Protein AF-0000000081066092 (afdb_homodimer)

Nearest PDB structures (foldseek):
  2eix-assembly1_B  TM=9.221E-01  e=3.847E-22  Physarum polycephalum
  7rom-assembly1_A  TM=9.250E-01  e=3.540E-21  Saccharomyces cerevisiae
  7tsw-assembly5_E  TM=9.246E-01  e=7.272E-20  Homo sapiens
  3mpi-assembly2_C  TM=8.797E-01  e=3.221E-21  Desulfococcus multivorans
  5xb8-assembly1_C  TM=8.728E-01  e=2.893E-18  Paenibacillus sp. A11-2

Organism: NCBI:txid1843537

Solvent-accessible surface area (backbone atoms only — not comparable to full-atom values): 77714 Å² total; per-residue (Å²): 129,41,73,45,86,94,43,68,45,68,40,73,52,56,89,79,46,76,66,86,76,53,54,74,66,51,48,51,52,44,49,52,48,48,51,45,13,63,74,52,28,27,70,45,36,58,56,23,45,76,63,53,31,67,55,61,69,47,54,49,54,39,31,75,72,44,53,66,11,33,63,37,47,56,94,45,63,22,66,40,41,31,45,50,53,51,37,52,43,32,18,45,34,12,32,52,26,27,50,32,60,30,52,49,50,38,34,23,51,19,26,50,38,47,46,52,56,41,26,85,87,30,69,66,48,48,54,48,52,37,40,25,40,76,68,52,50,43,34,17,47,37,38,24,11,71,72,48,53,61,40,52,69,45,43,66,47,43,47,38,34,68,72,50,98,55,31,27,37,39,39,36,48,32,31,69,18,56,32,33,74,69,30,51,30,34,38,35,50,32,47,14,51,81,60,80,89,45,66,72,36,15,15,33,34,56,48,42,43,91,52,44,38,18,34,39,81,81,49,74,58,88,34,46,37,26,30,33,36,13,36,34,38,37,64,50,75,39,52,57,78,31,42,53,56,51,83,49,37,22,53,58,44,40,41,41,19,36,46,47,45,38,32,53,33,51,27,22,30,27,47,8,35,30,51,32,35,50,19,48,33,41,44,46,27,66,66,40,59,42,75,91,71,64,43,38,49,48,73,38,67,69,40,18,38,47,49,11,45,38,52,35,52,49,49,33,42,49,29,27,52,49,45,50,22,46,50,46,17,64,60,34,68,51,51,44,60,72,65,34,74,45,81,82,65,52,61,48,41,79,47,46,69,59,35,42,35,46,28,40,49,18,17,53,43,18,47,51,34,32,51,45,35,36,60,64,47,38,73,56,23,71,35,77,84,64,44,40,38,57,45,39,34,36,28,53,46,44,43,64,42,70,68,23,36,71,54,39,29,38,54,46,10,45,28,63,66,64,34,69,84,65,65,57,93,72,69,80,67,82,58,62,65,61,51,52,49,56,55,68,72,47,52,72,68,53,48,52,53,50,50,53,52,51,52,52,52,50,51,54,53,48,32,57,72,68,57,65,45,78,69,51,74,43,91,27,58,84,37,29,84,79,25,32,57,20,68,55,78,54,65,63,44,69,64,70,44,68,47,98,87,66,48,69,22,41,43,61,41,42,66,92,41,75,44,76,26,32,32,65,43,73,48,74,76,51,99,56,30,32,36,40,31,28,34,42,91,40,66,52,18,20,51,14,37,36,47,45,27,26,33,36,36,42,46,75,54,96,90,35,83,43,74,47,76,43,46,35,47,46,37,43,87,42,42,15,40,45,31,38,69,46,66,53,42,91,52,23,68,65,30,51,51,56,72,64,59,48,70,65,37,73,43,33,34,32,16,33,35,38,53,41,42,53,55,82,56,46,32,55,30,37,35,33,40,21,31,53,82,35,38,33,45,52,50,13,42,50,56,46,50,73,70,33,85,83,38,72,41,29,37,37,38,40,41,37,26,62,34,70,86,53,49,73,62,49,70,60,50,51,50,44,42,73,74,33,90,51,38,43,72,44,49,23,15,62,52,55,69,92,87,54,82,60,48,70,40,77,83,43,49,66,58,47,60,75,73,52,79,68,77,71,95,56,53,52,39,38,36,36,21,45,54,61,58,58,48,47,49,42,48,50,32,40,49,73,66,62,47,61,57,49,35,41,44,50,58,54,69,46,32,48,52,48,48,23,70,70,70,33,86,79,51,60,69,19,59,39,52,51,114,130,43,73,45,86,96,43,68,46,67,41,74,52,56,88,79,47,76,64,87,77,52,53,72,67,53,49,50,52,44,52,52,48,47,52,45,13,62,74,51,29,28,68,46,37,58,55,22,44,77,64,51,30,68,57,61,67,47,54,49,55,39,31,74,71,44,54,67,12,33,62,37,47,55,93,43,63,24,65,39,41,33,45,51,53,51,38,52,44,34,20,45,33,11,33,52,26,27,51,30,60,28,50,49,49,38,34,22,51,19,26,50,38,46,48,54,57,41,27,86,88,31,69,65,49,47,55,48,53,37,41,25,41,76,68,53,49,43,34,15,48,38,39,24,10,72,73,48,55,60,39,53,68,46,41,68,46,43,48,38,33,68,74,52,97,54,31,28,36,39,40,37,48,32,30,68,18,56,32,33,74,69,29,52,30,33,38,35,49,33,48,14,50,80,59,80,89,45,65,73,35,15,18,32,33,56,45,42,43,92,53,45,39,18,37,38,83,81,49,75,60,88,34,46,37,26,28,32,36,14,38,33,37,38,64,50,76,40,51,57,79,32,42,54,58,52,84,46,38,21,53,59,43,38,42,43,20,34,47,46,44,38,32,52,34,51,26,20,29,28,46,8,34,31,50,32,35,49,20,49,32,42,45,47,26,65,67,41,61,44,76,92,70,65,43,38,49,48,73,39,67,70,39,20,39,47,50,10,44,38,52,34,53,48,49,32,40,49,30,28,52,50,45,52,21,47,50,45,18,64,61,33,67,52,50,43,58,71,66,34,72,45,82,82,65,52,61,49,42,79,46,44,71,58,34,42,34,46,29,40,49,19,18,53,43,18,47,50,33,34,51,44,34,34,60,65,47,39,73,56,22,70,35,77,84,65,45,40,39,57,46,40,34,36,29,53,46,45,42,63,42,69,67,23,38,71,53,40,29,38,52,44,10,45,27,64,67,65,34,70,84,65,64,57,93,73,68,80,68,84,59,62,66,62,52,52,50,58,53,68,71,48,51,72,69,54,46,52,54,50,49,52,52,52,52,51,52,51,50,54,52,48,35,63,72,67,57,65,45,79,72,53,71,52,89,34,60,86,39,33,80,79,24,32,58,28,70,54,79,55,67,62,42,69,64,70,45,69,48,96,88,67,49,69,22,42,43,62,39,42,66,92,39,76,43,76,24,32,31,65,45,72,46,75,76,51,97,54,31,30,36,40,32,28,36,42,90,42,64,52,18,19,50,14,37,36,46,45,27,26,34,36,37,42,46,74,55,98,88,36,82,43,75,47,76,43,47,34,48,47,36,42,88,40,42,17,41,46,29,39,71,44,65,54,42,89,51,23,68,66,30,52,51,56,71,67,57,47,71,66,37,74,44,33,33,31,14,32,35,40,53,41,41,51,56,82,58,45,32,55,30,39,36,34,40,23,32,52,81,35,36,32,43,51,51,13,42,49,56,47,49,75,73,32,84,84,39,72,41,28,38,38,38,40,40,37,26,63,35,70,86,53,48,74,63,49,70,60,51,51,49,42,41,72,72,32,90,51,37,45,72,44,48,23,15,60,53,55,68,91,87,53,83,62,49,70,40,77,82,44,50,66,60,46,61,74,73,52,81,66,77,71,95,56,51,53,39,38,36,36,20,46,56,62,56,59,47,45,48,43,48,48,32,38,49,73,66,62,47,60,56,50,36,41,41,51,57,51,66,46,34,47,53,48,47,24,70,70,69,33,87,76,53,59,72,20,58,37,52,50,115

pLDDT: mean 90.21, std 8.99, range [38.16, 98.73]

InterPro domains:
  IPR001433 Oxidoreductase FAD/NAD(P)-binding [PF00175] (625-726)
  IPR001834 NADH:cytochrome b5 reductase-like [PTHR19370] (471-746)
  IPR006089 Acyl-CoA dehydrogenase, conserved site [PS00073] (375-394)
  IPR008333 Flavoprotein pyridine nucleotide cytochrome reductase-like, FAD-binding domain [PF00970] (518-614)
  IPR009075 Acyl-CoA dehydrogenase/oxidase, C-terminal [PF00441] (266-413)
  IPR009100 Acyl-CoA dehydrogenase/oxidase, N-terminal and middle domain superfamily [SSF56645] (19-238)
  IPR013786 Acyl-CoA dehydrogenase/oxidase, N-terminal [PF02771] (23-133)
  IPR017927 FAD-binding domain, ferredoxin reductase-type [PS51384] (512-615)
  IPR017938 Riboflavin synthase-like beta-barrel [SSF63380] (507-616)
  IPR036250 Acyl-CoA dehydrogenase-like, C-terminal [SSF47203] (250-417)
  IPR037069 Acyl-CoA dehydrogenase/oxidase, N-terminal domain superfamily [G3DSA:1.10.540.10] (22-138)
  IPR039261 Ferredoxin-NADP reductase (FNR), nucleotide-binding domain [G3DSA:3.40.50.80] (605-747)
  IPR039261 Ferredoxin-NADP reductase (FNR), nucleotide-binding domain [SSF52343] (603-745)
  IPR046373 Acyl-CoA oxidase/dehydrogenase, middle domain superfamily [G3DSA:2.40.110.10] (139-247)

Sequence (1542 aa):
MKKWGAGQFWGLGTEYDPEFLLTSEQKALRDRLVEVCRTKIRPLAIENDRNYQFPHESIKALAELGLLGLIIPKKFGGLGENHVCCSAIVEALARYGCAATAMIFCMHMSATSVLLYRYHSNPHIQALLKRITAEGLLGGVSASDPATGSHDWFPLSSKVRYQDDNTMRLLKYGSWCTGAGFADFYCIMTISPQFTNNFSALSFFLVYKDEIRASTDDWSALGMHANQSGPMVVEGVFNTDRLVGSPQDGRKIMEECVDAYFLLLTSCVWSGIALGCIDLSRRHVTQAVHADVGMRVCDYPVIQDYVGESVIDTNTTRCMNYLLAQTLDVTTDNNNWDIHSDVTLTPRTLNIHWLWQLKFSAAKNVSNVTDRMLQACGGAGYKTELGLERLYRDGKAGWVMAPSNEILRNLVGVSALNGFTSIDLWEEMSNERLLQREVKKMTLEEKEKLGKKLLEEAQQEREVSEGTTSKQQHPYQDTDFLNPFNTAPPAALSQEIKTTDGVIHKAAFKPDQWTSLSLLSRHNLTDKMATFTFALPNPTDHTGCYPGQYVTVKVMINGKEQIRYFSPVSTPDDHGKIELVLRYETQGLISNYFRELQPGGQVEFQGPCGGLEYTEGSLDEVTVVAGGGGVTPGVQLLRHLTRNPQDTTKMTLIYYAETPGDLLYRDELDGYAKTDDRVRVVYTVGEGGEGWEGDEGFINTQLLDKYITKPNAIKHKVVICGGPTMSISTLYSLHQLGFPPQTVFIYGQFGVEQVKAVYGRQAALASHTCHMKKWGAGQFWGLGTEYDPEFLLTSEQKALRDRLVEVCRTKIRPLAIENDRNYQFPHESIKALAELGLLGLIIPKKFGGLGENHVCCSAIVEALARYGCAATAMIFCMHMSATSVLLYRYHSNPHIQALLKRITAEGLLGGVSASDPATGSHDWFPLSSKVRYQDDNTMRLLKYGSWCTGAGFADFYCIMTISPQFTNNFSALSFFLVYKDEIRASTDDWSALGMHANQSGPMVVEGVFNTDRLVGSPQDGRKIMEECVDAYFLLLTSCVWSGIALGCIDLSRRHVTQAVHADVGMRVCDYPVIQDYVGESVIDTNTTRCMNYLLAQTLDVTTDNNNWDIHSDVTLTPRTLNIHWLWQLKFSAAKNVSNVTDRMLQACGGAGYKTELGLERLYRDGKAGWVMAPSNEILRNLVGVSALNGFTSIDLWEEMSNERLLQREVKKMTLEEKEKLGKKLLEEAQQEREVSEGTTSKQQHPYQDTDFLNPFNTAPPAALSQEIKTTDGVIHKAAFKPDQWTSLSLLSRHNLTDKMATFTFALPNPTDHTGCYPGQYVTVKVMINGKEQIRYFSPVSTPDDHGKIELVLRYETQGLISNYFRELQPGGQVEFQGPCGGLEYTEGSLDEVTVVAGGGGVTPGVQLLRHLTRNPQDTTKMTLIYYAETPGDLLYRDELDGYAKTDDRVRVVYTVGEGGEGWEGDEGFINTQLLDKYITKPNAIKHKVVICGGPTMSISTLYSLHQLGFPPQTVFIYGQFGVEQVKAVYGRQAALASHTCH

Secondary structure (DSSP, 8-state):
--EETTEE-SSS-GGGS-GGGS-HHHHHHHHHHHHHIIIIIHHHHHHHHHTT---HHHHHHHHHTTGGGTTS-GGGTS----HHHHHHHHHHIIIII-HHHHHHHHHHHHHHHHHHHT-TT-HHHHHHHHHHHHHT--EEEE---TTTTT-TT---SEEEEESSSSEEEEEEEEEEETTTTTSSEEEEEEE-TT--S-TT-EEEEEEEGGGEEE--TT---SS-GGG--EEEEEEEEEEGGGEESSTT-HHHHIIIIIIHHHHHHHHHHHHHHHHHHHHHHHHHHHH-EETTTTEEGGGSHHHHHHHHHHHHHHHHHHHHHHHHHHHHHHHTTTT-GGGGGSTT--GGGGGHHHHHHHHHHHHHHHHHHHHHHHHHHTHHHHSTTSSHHHHHHHHTHHHHSSSPHHHHHHHHHHHHHH-GGG--TT--S--HHHHHHHHHTS-HHHHHHHHHHHHHHHHHHHHHHTT-S-----TTTT-TTT-TT-SSPPP---SPEE-TTSPEE-B---TT--EEEEEEEEEESSSSEEEEEEE-SSTT-B-SPPTTB-EEEEEEETTEEEEEEE--SS-TTSTTEEEEEEE--TB-HHHHHHHH--TT-EEEEE---SB-B--TTS-SEEEEEEEGGGGHHHHHHHHHHHH-TT---EEEEEEEESSGGG-TTHHHHHHHHHH-TTEEEEEEES---TT--SEES---HHHHHHHS---SSS-EEEEEES-HHHHHHHHHHHHHTT--GGGEEE-STTHHHHHHHHH-TTPPPPPSB--/--EETTEE-SSS-GGGS-GGGS-HHHHHHHHHHHHHIIIIIHHHHHHHHHHT---HHHHHHHHHTTGGGTTS-GGGTS----HHHHHHHHHHIIIII-HHHHHHHHHHHHHHHHHHHT-TT-HHHHHHHHHHHHHT--EEEE---TTTTT-TT---SEEEEESSSSEEEEEEEEEEETTTTTSSEEEEEEE-TT--S-TT-EEEEEEEGGGEEE--TT---SS-GGG--EEEEEEEEEEGGGEESSTT-HHHHIIIIIIHHHHHHHHHHHHHHHHHHHHHHHHHHHH-EETTTTEEGGGSHHHHHHHHHHHHHHHHHHHHHHHHHHHHHHHTTTT-GGGGGSTT--TGGGGHHHHHHHHHHHHHHHHHHHHHHHHHHTHHHHSTTSSHHHHHHHHTHHHHSSSPHHHHHHHHHHHHHH-GGG--TT--S--HHHHHHHHHTS-HHHHHHHHHHHHHHHHHHHHHHTT-S-----TTTT-TTT-TT-SSPPP---SPEE-TTSPEE-B---TT--EEEEEEEEEESSSSEEEEEEE-SSTT-B-SPPTTB-EEEEEEETTEEEEEEE--SS-TTSTTEEEEEEE--TB-HHHHHHHH--TT-EEEEE---SB-B--TTS-SEEEEEEEGGGGHHHHHHHHHHHH-TT---EEEEEEEESSGGG-TTHHHHHHHHHH-TTEEEEEEES---TT--SEES---HHHHHHHS---SSS-EEEEEES-HHHHHHHHHHHHHTT--GGGEEE-STTHHHHHHHHH-TT-PPPPSB--

Foldseek 3Di:
DPDDVPHHQLFDDCVLPPPVLDDPVLVVLLSVLLNCQNPPQAVVQLVCFVVLAACPRNLVSCLVSQNLLDCPDVVLPHVNAALLSLLSNLLSCLQRGNLLVSLQSLQSQLQLQLLLLFVPPFVVSSVVSNCCSVVVFGEGEFQAAPAPAQQSLAQLQWAKADPDPWKMWIKGKTFFTFCQLNGFKYWYKDAFRPDPPFSLFIWIFIDGSVQKFWFLPPPDALASSNRSTGMMIGGDMDTPSRTRDDGSCRVLSCLLGNLLSNLLSNLSSLLSLLSNLLSLLSSQQQPDADPVVRDGLCPDVLLVVLSVVLSVLSSVLVVLSSVLSVVLCVQCVRSDSVVSVVVPDRSSSVCSLSSLVSLLSSLVSSQSSLVSSCVSNDPVCVDPPSVSSRSNSHSNCSQRHHPHSVVSVVQNVCCVVPNNVSDDSRPPDDDPVVVVVVLVPDDPVRNVVVVVVVVVVVVVVVCVVVCPPVPPCQPCVVVLQFAVLCNDFADWQQDWDADPVRDTAGAQADQVDKDKWFWADKADQDPFKIKTKTWGPFQRYFNRAAQFFWKKKWDADPNDIDIDIFRWLAERRRGTMTMTMDGAHPRGPVSVVVVPGDGGDIIIMHDRTFGARDDAQLFQEEEEEEEQPQCSSVNNVLVVQLVDPSRNYAYEYEYEYAEPSRDTCVVVLVVSCVPPVSYHYAYEHCDHPPPRDGHYDADALVNCVVGDDQPDPTLYAYEYTYDLNNLLRVLLSNVVSPHAQQRYHYPDSSNNSSNCVRVNVPGDHHDSYSD/DPDDVPHHQLFDDCVLPPPVLDDPVLVVLLSVLLNCQNPPQAVVQLVCFVVLAACPRNLVSCLVSQNLLDCPDVVLPHVNAALLSLLSNLLSCLQRGNLLVSLQSLQSQLQLQLLLLFVPPFVVSSVVSNCCSVVVFGEGEFQADPAPAQQSLAQLQWAKADPDPWKMWIKGKTFFTFCQLNGFKYWYKGAFRPDPPFSLFIWIFIDGSVQKFWFLPPPDALASSNRSTGMMIGGDMDTPSRTRDDGSCRNLSCLQGNLLSNLLSNLSSLLSLLSNLLSLLSSQQQPDADPVVRDGLCPDVLLVVLSVVLSVLSSVLVVLSSVLSVVLCVQCVRSDSVVSVVVPDRSSSVCSLSSLVSLLSSLVSSQSSLVSSCVSNDPVCVDPPSVSSRSNSHSNCSQRHHPHSVVSVVQNVCCVVPNNVSDDSRPPDDDPVVVVVVQVPDDPVRNVVVVVVVVVVVVVVVCVVVCPPVPPCQVQNPVLQQPVLSNDFADWQQDWDADPVRDTAGAQADQVDKDKWFWADKADQDPFKIKTKTWGPDQRYFNRAAQFFWKKKWDADPNDIDIDIFRWLAERRRGTMTMTMDGAGPRGPVSVVVVPGDGGDIIIMHDRTFGARDDAQLFQEEEEEEEQVQCSSVNNVLVVQLVDPSRNYAYEYEYEYAEPSRDGCVVVLVVSCVPPVSYHYAYEHCDHPPPRDGHYDADALVNCVVGDDQPDPTLYAYEYTYDLNNLLRVLLSNVVSPHAQQRYHYPDSSNNSSNCVRVNVPGDHHDSYSD

Radius of gyration: 43.5 Å; Cα contacts (8 Å, |Δi|>4): 3236; chains: 2; bounding box: 70×150×101 Å

Structure (mmCIF, N/CA/C/O backbone):
data_AF-0000000081066092-model_v1
#
loop_
_entity.id
_entity.type
_entity.pdbx_description
1 polymer 'FAD-binding FR-type domain-containing protein'
#
loop_
_atom_site.group_PDB
_atom_site.id
_atom_site.type_symbol
_atom_site.label_atom_id
_atom_site.label_alt_id
_atom_site.label_comp_id
_atom_site.label_asym_id
_atom_site.label_entity_id
_atom_site.label_seq_id
_atom_site.pdbx_PDB_ins_code
_atom_site.Cartn_x
_atom_site.Cartn_y
_atom_site.Cartn_z
_atom_site.occupancy
_atom_site.B_iso_or_equiv
_atom_site.auth_seq_id
_atom_site.auth_comp_id
_atom_site.auth_asym_id
_atom_site.auth_atom_id
_atom_site.pdbx_PDB_model_num
ATOM 1 N N . MET A 1 1 ? 1.429 -7.475 27.515 1 69.31 1 MET A N 1
ATOM 2 C CA . MET A 1 1 ? 2.679 -7.731 26.805 1 69.31 1 MET A CA 1
ATOM 3 C C . MET A 1 1 ? 2.707 -9.15 26.248 1 69.31 1 MET A C 1
ATOM 5 O O . MET A 1 1 ? 2.244 -10.087 26.9 1 69.31 1 MET A O 1
ATOM 9 N N . LYS A 1 2 ? 3.185 -9.175 25.034 1 82.55 2 LYS A N 1
ATOM 10 C CA . LYS A 1 2 ? 3.272 -10.468 24.363 1 82.55 2 LYS A CA 1
ATOM 11 C C . LYS A 1 2 ? 4.408 -11.31 24.937 1 82.55 2 LYS A C 1
ATOM 13 O O . LYS A 1 2 ? 5.541 -10.838 25.051 1 82.55 2 LYS A O 1
ATOM 18 N N . LYS A 1 3 ? 4.099 -12.538 25.396 1 79.65 3 LYS A N 1
ATOM 19 C CA . LYS A 1 3 ? 5.074 -13.399 26.06 1 79.65 3 LYS A CA 1
ATOM 20 C C . LYS A 1 3 ? 5.862 -14.222 25.045 1 79.65 3 LYS A C 1
ATOM 22 O O . LYS A 1 3 ? 5.319 -14.636 24.018 1 79.65 3 LYS A O 1
ATOM 27 N N . TRP A 1 4 ? 7.119 -14.468 25.333 1 88.7 4 TRP A N 1
ATOM 28 C CA . TRP A 1 4 ? 8.033 -15.327 24.588 1 88.7 4 TRP A CA 1
ATOM 29 C C . TRP A 1 4 ? 8.924 -16.124 25.534 1 88.7 4 TRP A C 1
ATOM 31 O O . TRP A 1 4 ? 9.973 -15.64 25.964 1 88.7 4 TRP A O 1
ATOM 41 N N . GLY A 1 5 ? 8.494 -17.367 25.878 1 82.27 5 GLY A N 1
ATOM 42 C CA . GLY A 1 5 ? 9.129 -18.097 26.964 1 82.27 5 GLY A CA 1
ATOM 43 C C . GLY A 1 5 ? 9.007 -17.397 28.304 1 82.27 5 GLY A C 1
ATOM 44 O O . GLY A 1 5 ? 7.908 -17.018 28.714 1 82.27 5 GLY A O 1
ATOM 45 N N . ALA A 1 6 ? 10.12 -17.218 28.932 1 77.67 6 ALA A N 1
ATOM 46 C CA . ALA A 1 6 ? 10.126 -16.602 30.256 1 77.67 6 ALA A CA 1
ATOM 47 C C . ALA A 1 6 ? 10.199 -15.081 30.153 1 77.67 6 ALA A C 1
ATOM 49 O O . ALA A 1 6 ? 10.01 -14.375 31.147 1 77.67 6 ALA A O 1
ATOM 50 N N . GLY A 1 7 ? 10.327 -14.601 28.927 1 81.55 7 GLY A N 1
ATOM 51 C CA . GLY A 1 7 ? 10.511 -13.168 28.762 1 81.55 7 GLY A CA 1
ATOM 52 C C . GLY A 1 7 ? 9.459 -12.529 27.876 1 81.55 7 GLY A C 1
ATOM 53 O O . GLY A 1 7 ? 8.461 -13.166 27.53 1 81.55 7 GLY A O 1
ATOM 54 N N . GLN A 1 8 ? 9.666 -11.263 27.563 1 85.22 8 GLN A N 1
ATOM 55 C CA . GLN A 1 8 ? 8.802 -10.5 26.668 1 85.22 8 GLN A CA 1
ATOM 56 C C . GLN A 1 8 ? 9.198 -10.711 25.209 1 85.22 8 GLN A C 1
ATOM 58 O O . GLN A 1 8 ? 10.386 -10.776 24.886 1 85.22 8 GLN A O 1
ATOM 63 N N . PHE A 1 9 ? 8.207 -10.854 24.401 1 91.14 9 PHE A N 1
ATOM 64 C CA . PHE A 1 9 ? 8.48 -10.98 22.974 1 91.14 9 PHE A CA 1
ATOM 65 C C . PHE A 1 9 ? 9.255 -9.772 22.462 1 91.14 9 PHE A C 1
ATOM 67 O O . PHE A 1 9 ? 8.914 -8.63 22.778 1 91.14 9 PHE A O 1
ATOM 74 N N . TRP A 1 10 ? 10.261 -9.917 21.745 1 87.2 10 TRP A N 1
ATOM 75 C CA . TRP A 1 10 ? 11.2 -8.884 21.321 1 87.2 10 TRP A CA 1
ATOM 76 C C . TRP A 1 10 ? 10.708 -8.185 20.058 1 87.2 10 TRP A C 1
ATOM 78 O O . TRP A 1 10 ? 11.295 -7.192 19.622 1 87.2 10 TRP A O 1
ATOM 88 N N . GLY A 1 11 ? 9.626 -8.699 19.413 1 92.62 11 GLY A N 1
ATOM 89 C CA . GLY A 1 11 ? 9.062 -8.078 18.226 1 92.62 11 GLY A CA 1
ATOM 90 C C . GLY A 1 11 ? 7.93 -7.116 18.536 1 92.62 11 GLY A C 1
ATOM 91 O O . GLY A 1 11 ? 7.865 -6.559 19.634 1 92.62 11 GLY A O 1
ATOM 92 N N . LEU A 1 12 ? 7.115 -6.858 17.574 1 93.82 12 LEU A N 1
ATOM 93 C CA . LEU A 1 12 ? 5.965 -5.98 17.762 1 93.82 12 LEU A CA 1
ATOM 94 C C . LEU A 1 12 ? 5.024 -6.536 18.826 1 93.82 12 LEU A C 1
ATOM 96 O O . LEU A 1 12 ? 4.742 -7.736 18.844 1 93.82 12 LEU A O 1
ATOM 100 N N . GLY A 1 13 ? 4.54 -5.734 19.673 1 89.07 13 GLY A N 1
ATOM 101 C CA . GLY A 1 13 ? 3.711 -6.151 20.792 1 89.07 13 GLY A CA 1
ATOM 102 C C . GLY A 1 13 ? 2.259 -6.369 20.411 1 89.07 13 GLY A C 1
ATOM 103 O O . GLY A 1 13 ? 1.903 -6.293 19.233 1 89.07 13 GLY A O 1
ATOM 104 N N . THR A 1 14 ? 1.434 -6.676 21.323 1 88.17 14 THR A N 1
ATOM 105 C CA . THR A 1 14 ? 0.036 -7.052 21.145 1 88.17 14 THR A CA 1
ATOM 106 C C . THR A 1 14 ? -0.786 -5.862 20.657 1 88.17 14 THR A C 1
ATOM 108 O O . THR A 1 14 ? -1.865 -6.038 20.088 1 88.17 14 THR A O 1
ATOM 111 N N . GLU A 1 15 ? -0.286 -4.684 20.858 1 88.65 15 GLU A N 1
ATOM 112 C CA . GLU A 1 15 ? -0.996 -3.474 20.453 1 88.65 15 GLU A CA 1
ATOM 113 C C . GLU A 1 15 ? -1.167 -3.417 18.938 1 88.65 15 GLU A C 1
ATOM 115 O O . GLU A 1 15 ? -2.033 -2.698 18.433 1 88.65 15 GLU A O 1
ATOM 120 N N . TYR A 1 16 ? -0.339 -4.184 18.255 1 90.18 16 TYR A N 1
ATOM 121 C CA . TYR A 1 16 ? -0.419 -4.191 16.798 1 90.18 16 TYR A CA 1
ATOM 122 C C . TYR A 1 16 ? -1.184 -5.411 16.3 1 90.18 16 TYR A C 1
ATOM 124 O O . TYR A 1 16 ? -1.263 -5.651 15.093 1 90.18 16 TYR A O 1
ATOM 132 N N . ASP A 1 17 ? -1.701 -6.205 17.186 1 89.69 17 ASP A N 1
ATOM 133 C CA . ASP A 1 17 ? -2.505 -7.365 16.815 1 89.69 17 ASP A CA 1
ATOM 134 C C . ASP A 1 17 ? -3.997 -7.058 16.927 1 89.69 17 ASP A C 1
ATOM 136 O O . ASP A 1 17 ? -4.424 -6.355 17.845 1 89.69 17 ASP A O 1
ATOM 140 N N . PRO A 1 18 ? -4.763 -7.488 16.027 1 84.96 18 PRO A N 1
ATOM 141 C CA . PRO A 1 18 ? -6.205 -7.24 16.108 1 84.96 18 PRO A CA 1
ATOM 142 C C . PRO A 1 18 ? -6.909 -8.169 17.095 1 84.96 18 PRO A C 1
ATOM 144 O O . PRO A 1 18 ? -7.813 -8.914 16.709 1 84.96 18 PRO A O 1
ATOM 147 N N . GLU A 1 19 ? -6.694 -8.052 18.349 1 85.47 19 GLU A N 1
ATOM 148 C CA . GLU A 1 19 ? -7.17 -8.92 19.421 1 85.47 19 GLU A CA 1
ATOM 149 C C . GLU A 1 19 ? -8.694 -8.912 19.503 1 85.47 19 GLU A C 1
ATOM 151 O O . GLU A 1 19 ? -9.304 -9.893 19.932 1 85.47 19 GLU A O 1
ATOM 156 N N . PHE A 1 20 ? -9.279 -7.908 18.993 1 85.17 20 PHE A N 1
ATOM 157 C CA . PHE A 1 20 ? -10.716 -7.703 19.126 1 85.17 20 PHE A CA 1
ATOM 158 C C . PHE A 1 20 ? -11.482 -8.592 18.153 1 85.17 20 PHE A C 1
ATOM 160 O O . PHE A 1 20 ? -12.704 -8.722 18.253 1 85.17 20 PHE A O 1
ATOM 167 N N . LEU A 1 21 ? -10.835 -9.287 17.351 1 90.79 21 LEU A N 1
ATOM 168 C CA . LEU A 1 21 ? -11.487 -10.109 16.337 1 90.79 21 LEU A CA 1
ATOM 169 C C . LEU A 1 21 ? -11.613 -11.554 16.807 1 90.79 21 LEU A C 1
ATOM 171 O O . LEU A 1 21 ? -12.378 -12.333 16.233 1 90.79 21 LEU A O 1
ATOM 175 N N . LEU A 1 22 ? -10.879 -11.976 17.848 1 94.14 22 LEU A N 1
ATOM 176 C CA . LEU A 1 22 ? -10.824 -13.373 18.265 1 94.14 22 LEU A CA 1
ATOM 177 C C . LEU A 1 22 ? -11.571 -13.577 19.578 1 94.14 22 LEU A C 1
ATOM 179 O O . LEU A 1 22 ? -11.563 -12.7 20.445 1 94.14 22 LEU A O 1
ATOM 183 N N . THR A 1 23 ? -12.223 -14.641 19.731 1 94.48 23 THR A N 1
ATOM 184 C CA . THR A 1 23 ? -12.778 -15.053 21.016 1 94.48 23 THR A CA 1
ATOM 185 C C . THR A 1 23 ? -11.666 -15.447 21.984 1 94.48 23 THR A C 1
ATOM 187 O O . THR A 1 23 ? -10.513 -15.613 21.58 1 94.48 23 THR A O 1
ATOM 190 N N . SER A 1 24 ? -11.972 -15.602 23.213 1 95.65 24 SER A N 1
ATOM 191 C CA . SER A 1 24 ? -10.989 -15.987 24.221 1 95.65 24 SER A CA 1
ATOM 192 C C . SER A 1 24 ? -10.404 -17.364 23.925 1 95.65 24 SER A C 1
ATOM 194 O O . SER A 1 24 ? -9.212 -17.596 24.136 1 95.65 24 SER A O 1
ATOM 196 N N . GLU A 1 25 ? -11.231 -18.246 23.414 1 96.1 25 GLU A N 1
ATOM 197 C CA . GLU A 1 25 ? -10.778 -19.592 23.078 1 96.1 25 GLU A CA 1
ATOM 198 C C . GLU A 1 25 ? -9.82 -19.572 21.89 1 96.1 25 GLU A C 1
ATOM 200 O O . GLU A 1 25 ? -8.819 -20.291 21.881 1 96.1 25 GLU A O 1
ATOM 205 N N . GLN A 1 26 ? -10.123 -18.761 20.946 1 96.64 26 GLN A N 1
ATOM 206 C CA . GLN A 1 26 ? -9.279 -18.649 19.761 1 96.64 26 GLN A CA 1
ATOM 207 C C . GLN A 1 26 ? -7.933 -18.016 20.102 1 96.64 26 GLN A C 1
ATOM 209 O O . GLN A 1 26 ? -6.898 -18.42 19.566 1 96.64 26 GLN A O 1
ATOM 214 N N . LYS A 1 27 ? -7.951 -17.046 21.011 1 95.96 27 LYS A N 1
ATOM 215 C CA . LYS A 1 27 ? -6.708 -16.446 21.489 1 95.96 27 LYS A CA 1
ATOM 216 C C . LYS A 1 27 ? -5.832 -17.48 22.19 1 95.96 27 LYS A C 1
ATOM 218 O O . LYS A 1 27 ? -4.618 -17.52 21.977 1 95.96 27 LYS A O 1
ATOM 223 N N . ALA A 1 28 ? -6.495 -18.282 22.978 1 96.27 28 ALA A N 1
ATOM 224 C CA . ALA A 1 28 ? -5.762 -19.316 23.704 1 96.27 28 ALA A CA 1
ATOM 225 C C . ALA A 1 28 ? -5.128 -20.317 22.742 1 96.27 28 ALA A C 1
ATOM 227 O O . ALA A 1 28 ? -3.993 -20.752 22.949 1 96.27 28 ALA A O 1
ATOM 228 N N . LEU A 1 29 ? -5.858 -20.701 21.74 1 96.77 29 LEU A N 1
ATOM 229 C CA . LEU A 1 29 ? -5.344 -21.62 20.731 1 96.77 29 LEU A CA 1
ATOM 230 C C . LEU A 1 29 ? -4.147 -21.015 20.004 1 96.77 29 LEU A C 1
ATOM 232 O O . LEU A 1 29 ? -3.133 -21.688 19.803 1 96.77 29 LEU A O 1
ATOM 236 N N . ARG A 1 30 ? -4.258 -19.778 19.536 1 96.46 30 ARG A N 1
ATOM 237 C CA . ARG A 1 30 ? -3.165 -19.072 18.874 1 96.46 30 ARG A CA 1
ATOM 238 C C . ARG A 1 30 ? -1.938 -18.994 19.775 1 96.46 30 ARG A C 1
ATOM 240 O O . ARG A 1 30 ? -0.812 -19.205 19.319 1 96.46 30 ARG A O 1
ATOM 247 N N . ASP A 1 31 ? -2.135 -18.72 21.079 1 95.08 31 ASP A N 1
ATOM 248 C CA . ASP A 1 31 ? -1.026 -18.587 22.018 1 95.08 31 ASP A CA 1
ATOM 249 C C . ASP A 1 31 ? -0.308 -19.92 22.213 1 95.08 31 ASP A C 1
ATOM 251 O O . ASP A 1 31 ? 0.917 -19.959 22.342 1 95.08 31 ASP A O 1
ATOM 255 N N . ARG A 1 32 ? -1.083 -20.969 22.263 1 96.32 32 ARG A N 1
ATOM 256 C CA . ARG A 1 32 ? -0.469 -22.29 22.341 1 96.32 32 ARG A CA 1
ATOM 257 C C . ARG A 1 32 ? 0.372 -22.577 21.102 1 96.32 32 ARG A C 1
ATOM 259 O O . ARG A 1 32 ? 1.462 -23.144 21.202 1 96.32 32 ARG A O 1
ATOM 266 N N . LEU A 1 33 ? -0.152 -22.218 19.95 1 97.57 33 LEU A N 1
ATOM 267 C CA . LEU A 1 33 ? 0.609 -22.394 18.718 1 97.57 33 LEU A CA 1
ATOM 268 C C . LEU A 1 33 ? 1.9 -21.583 18.756 1 97.57 33 LEU A C 1
ATOM 270 O O . LEU A 1 33 ? 2.951 -22.061 18.321 1 97.57 33 LEU A O 1
ATOM 274 N N . VAL A 1 34 ? 1.828 -20.327 19.208 1 95.98 34 VAL A N 1
ATOM 275 C CA . VAL A 1 34 ? 3.005 -19.468 19.274 1 95.98 34 VAL A CA 1
ATOM 276 C C . VAL A 1 34 ? 4.08 -20.129 20.134 1 95.98 34 VAL A C 1
ATOM 278 O O . VAL A 1 34 ? 5.266 -20.088 19.796 1 95.98 34 VAL A O 1
ATOM 281 N N . GLU A 1 35 ? 3.67 -20.739 21.233 1 94.42 35 GLU A N 1
ATOM 282 C CA . GLU A 1 35 ? 4.623 -21.431 22.097 1 94.42 35 GLU A CA 1
ATOM 283 C C . GLU A 1 35 ? 5.23 -22.64 21.391 1 94.42 35 GLU A C 1
ATOM 285 O O . GLU A 1 35 ? 6.432 -22.891 21.502 1 94.42 35 GLU A O 1
ATOM 290 N N . VAL A 1 36 ? 4.429 -23.376 20.687 1 96.4 36 VAL A N 1
ATOM 291 C CA . VAL A 1 36 ? 4.92 -24.527 19.935 1 96.4 36 VAL A CA 1
ATOM 292 C C . VAL A 1 36 ? 5.858 -24.058 18.826 1 96.4 36 VAL A C 1
ATOM 294 O O . VAL A 1 36 ? 6.846 -24.727 18.516 1 96.4 36 VAL A O 1
ATOM 297 N N . CYS A 1 37 ? 5.541 -22.933 18.197 1 96.31 37 CYS A N 1
ATOM 298 C CA . CYS A 1 37 ? 6.437 -22.355 17.201 1 96.31 37 CYS A CA 1
ATOM 299 C C . CYS A 1 37 ? 7.797 -22.038 17.809 1 96.31 37 CYS A C 1
ATOM 301 O O . CYS A 1 37 ? 8.834 -22.36 17.225 1 96.31 37 CYS A O 1
ATOM 303 N N . ARG A 1 38 ? 7.752 -21.425 19.012 1 92.29 38 ARG A N 1
ATOM 304 C CA . ARG A 1 38 ? 8.982 -21.025 19.687 1 92.29 38 ARG A CA 1
ATOM 305 C C . ARG A 1 38 ? 9.84 -22.238 20.028 1 92.29 38 ARG A C 1
ATOM 307 O O . ARG A 1 38 ? 11.057 -22.219 19.835 1 92.29 38 ARG A O 1
ATOM 314 N N . THR A 1 39 ? 9.241 -23.34 20.454 1 93.16 39 THR A N 1
ATOM 315 C CA . THR A 1 39 ? 9.979 -24.434 21.075 1 93.16 39 THR A CA 1
ATOM 316 C C . THR A 1 39 ? 10.305 -25.516 20.05 1 93.16 39 THR A C 1
ATOM 318 O O . THR A 1 39 ? 11.306 -26.224 20.184 1 93.16 39 THR A O 1
ATOM 321 N N . LYS A 1 40 ? 9.505 -25.644 19.001 1 93.54 40 LYS A N 1
ATOM 322 C CA . LYS A 1 40 ? 9.663 -26.803 18.127 1 93.54 40 LYS A CA 1
ATOM 323 C C . LYS A 1 40 ? 9.812 -26.376 16.669 1 93.54 40 LYS A C 1
ATOM 325 O O . LYS A 1 40 ? 10.822 -26.676 16.029 1 93.54 40 LYS A O 1
ATOM 330 N N . ILE A 1 41 ? 8.96 -25.574 16.159 1 96.69 41 ILE A N 1
ATOM 331 C CA . ILE A 1 41 ? 8.842 -25.363 14.721 1 96.69 41 ILE A CA 1
ATOM 332 C C . ILE A 1 41 ? 9.945 -24.421 14.245 1 96.69 41 ILE A C 1
ATOM 334 O O . ILE A 1 41 ? 10.63 -24.704 13.259 1 96.69 41 ILE A O 1
ATOM 338 N N . ARG A 1 42 ? 10.126 -23.344 14.937 1 92.65 42 ARG A N 1
ATOM 339 C CA . ARG A 1 42 ? 11.082 -22.325 14.515 1 92.65 42 ARG A CA 1
ATOM 340 C C . ARG A 1 42 ? 12.505 -22.876 14.515 1 92.65 42 ARG A C 1
ATOM 342 O O . ARG A 1 42 ? 13.264 -22.647 13.571 1 92.65 42 ARG A O 1
ATOM 349 N N . PRO A 1 43 ? 12.927 -23.595 15.524 1 89.21 43 PRO A N 1
ATOM 350 C CA . PRO A 1 43 ? 14.286 -24.14 15.516 1 89.21 43 PRO A CA 1
ATOM 351 C C . PRO A 1 43 ? 14.533 -25.091 14.348 1 89.21 43 PRO A C 1
ATOM 353 O O . PRO A 1 43 ? 15.652 -25.164 13.832 1 89.21 43 PRO A O 1
ATOM 356 N N . LEU A 1 44 ? 13.499 -25.771 13.909 1 92.67 44 LEU A N 1
ATOM 357 C CA . LEU A 1 44 ? 13.618 -26.735 12.82 1 92.67 44 LEU A CA 1
ATOM 358 C C . LEU A 1 44 ? 13.598 -26.032 11.467 1 92.67 44 LEU A C 1
ATOM 360 O O . LEU A 1 44 ? 14.073 -26.581 10.47 1 92.67 44 LEU A O 1
ATOM 364 N N . ALA A 1 45 ? 13.02 -24.865 11.452 1 93.3 45 ALA A N 1
ATOM 365 C CA . ALA A 1 45 ? 12.819 -24.134 10.203 1 93.3 45 ALA A CA 1
ATOM 366 C C . ALA A 1 45 ? 14.15 -23.862 9.507 1 93.3 45 ALA A C 1
ATOM 368 O O . ALA A 1 45 ? 14.252 -23.975 8.283 1 93.3 45 ALA A O 1
ATOM 369 N N . ILE A 1 46 ? 15.19 -23.514 10.249 1 87.56 46 ILE A N 1
ATOM 370 C CA . ILE A 1 46 ? 16.495 -23.172 9.695 1 87.56 46 ILE A CA 1
ATOM 371 C C . ILE A 1 46 ? 17.127 -24.41 9.061 1 87.56 46 ILE A C 1
ATOM 373 O O . ILE A 1 46 ? 17.613 -24.355 7.93 1 87.56 46 ILE A O 1
ATOM 377 N N . GLU A 1 47 ? 17.051 -25.438 9.82 1 90.6 47 GLU A N 1
ATOM 378 C CA . GLU A 1 47 ? 17.656 -26.674 9.331 1 90.6 47 GLU A CA 1
ATOM 379 C C . GLU A 1 47 ? 16.921 -27.2 8.102 1 90.6 47 GLU A C 1
ATOM 381 O O . GLU A 1 47 ? 17.549 -27.62 7.129 1 90.6 47 GLU A O 1
ATOM 386 N N . ASN A 1 48 ? 15.602 -27.218 8.186 1 95.18 48 ASN A N 1
ATOM 387 C CA . ASN A 1 48 ? 14.802 -27.671 7.053 1 95.18 48 ASN A CA 1
ATOM 388 C C . ASN A 1 48 ? 15.043 -26.81 5.816 1 95.18 48 ASN A C 1
ATOM 390 O O . ASN A 1 48 ? 15.086 -27.322 4.697 1 95.18 48 ASN A O 1
ATOM 394 N N . ASP A 1 49 ? 15.207 -25.531 5.955 1 94.03 49 ASP A N 1
ATOM 395 C CA . ASP A 1 49 ? 15.472 -24.615 4.85 1 94.03 49 ASP A CA 1
ATOM 396 C C . ASP A 1 49 ? 16.853 -24.864 4.249 1 94.03 49 ASP A C 1
ATOM 398 O O . ASP A 1 49 ? 17.006 -24.9 3.026 1 94.03 49 ASP A O 1
ATOM 402 N N . ARG A 1 50 ? 17.834 -25.005 5.118 1 90.29 50 ARG A N 1
ATOM 403 C CA . ARG A 1 50 ? 19.216 -25.186 4.685 1 90.29 50 ARG A CA 1
ATOM 404 C C . ARG A 1 50 ? 19.374 -26.474 3.884 1 90.29 50 ARG A C 1
ATOM 406 O O . ARG A 1 50 ? 20.113 -26.512 2.899 1 90.29 50 ARG A O 1
ATOM 413 N N . ASN A 1 51 ? 18.592 -27.462 4.297 1 92.15 51 ASN A N 1
ATOM 414 C CA . ASN A 1 51 ? 18.825 -28.787 3.732 1 92.15 51 ASN A CA 1
ATOM 415 C C . ASN A 1 51 ? 17.698 -29.201 2.79 1 92.15 51 ASN A C 1
ATOM 417 O O . ASN A 1 51 ? 17.63 -30.357 2.367 1 92.15 51 ASN A O 1
ATOM 421 N N . TYR A 1 52 ? 16.78 -28.365 2.491 1 92.49 52 TYR A N 1
ATOM 422 C CA . TYR A 1 52 ? 15.645 -28.674 1.629 1 92.49 52 TYR A CA 1
ATOM 423 C C . TYR A 1 52 ? 14.907 -29.912 2.123 1 92.49 52 TYR A C 1
ATOM 425 O O . TYR A 1 52 ? 14.637 -30.833 1.348 1 92.49 52 TYR A O 1
ATOM 433 N N . GLN A 1 53 ? 14.557 -29.905 3.411 1 93.75 53 GLN A N 1
ATOM 434 C CA . GLN A 1 53 ? 13.905 -31.058 4.021 1 93.75 53 GLN A CA 1
ATOM 435 C C . GLN A 1 53 ? 12.44 -30.761 4.332 1 93.75 53 GLN A C 1
ATOM 437 O O . GLN A 1 53 ? 12.11 -29.673 4.809 1 93.75 53 GLN A O 1
ATOM 442 N N . PHE A 1 54 ? 11.499 -31.766 4.112 1 95.64 54 PHE A N 1
ATOM 443 C CA . PHE A 1 54 ? 10.095 -31.649 4.487 1 95.64 54 PHE A CA 1
ATOM 444 C C . PHE A 1 54 ? 9.94 -31.618 6.003 1 95.64 54 PHE A C 1
ATOM 446 O O . PHE A 1 54 ? 10.606 -32.371 6.716 1 95.64 54 PHE A O 1
ATOM 453 N N . PRO A 1 55 ? 9.186 -30.78 6.507 1 97.21 55 PRO A N 1
ATOM 454 C CA . PRO A 1 55 ? 9.132 -30.557 7.953 1 97.21 55 PRO A CA 1
ATOM 455 C C . PRO A 1 55 ? 8.181 -31.517 8.664 1 97.21 55 PRO A C 1
ATOM 457 O O . PRO A 1 55 ? 7.204 -31.081 9.28 1 97.21 55 PRO A O 1
ATOM 460 N N . HIS A 1 56 ? 8.504 -32.788 8.718 1 96.65 56 HIS A N 1
ATOM 461 C CA . HIS A 1 56 ? 7.673 -33.828 9.315 1 96.65 56 HIS A CA 1
ATOM 462 C C . HIS A 1 56 ? 7.386 -33.529 10.782 1 96.65 56 HIS A C 1
ATOM 464 O O . HIS A 1 56 ? 6.244 -33.647 11.232 1 96.65 56 HIS A O 1
ATOM 470 N N . GLU A 1 57 ? 8.412 -33.11 11.496 1 96.21 57 GLU A N 1
ATOM 471 C CA . GLU A 1 57 ? 8.26 -32.873 12.928 1 96.21 57 GLU A CA 1
ATOM 472 C C . GLU A 1 57 ? 7.367 -31.666 13.197 1 96.21 57 GLU A C 1
ATOM 474 O O . GLU A 1 57 ? 6.616 -31.648 14.175 1 96.21 57 GLU A O 1
ATOM 479 N N . SER A 1 58 ? 7.497 -30.691 12.357 1 97.61 58 SER A N 1
ATOM 480 C CA . SER A 1 58 ? 6.634 -29.523 12.496 1 97.61 58 SER A CA 1
ATOM 481 C C . SER A 1 58 ? 5.175 -29.878 12.23 1 97.61 58 SER A C 1
ATOM 483 O O . SER A 1 58 ? 4.279 -29.408 12.934 1 97.61 58 SER A O 1
ATOM 485 N N . ILE A 1 59 ? 4.911 -30.698 11.209 1 97.9 59 ILE A N 1
ATOM 486 C CA . ILE A 1 59 ? 3.554 -31.121 10.883 1 97.9 59 ILE A CA 1
ATOM 487 C C . ILE A 1 59 ? 2.987 -31.961 12.025 1 97.9 59 ILE A C 1
ATOM 489 O O . ILE A 1 59 ? 1.816 -31.819 12.387 1 97.9 59 ILE A O 1
ATOM 493 N N . LYS A 1 60 ? 3.81 -32.8 12.601 1 97.56 60 LYS A N 1
ATOM 494 C CA . LYS A 1 60 ? 3.396 -33.6 13.75 1 97.56 60 LYS A CA 1
ATOM 495 C C . LYS A 1 60 ? 3.002 -32.71 14.926 1 97.56 60 LYS A C 1
ATOM 497 O O . LYS A 1 60 ? 2.023 -32.988 15.621 1 97.56 60 LYS A O 1
ATOM 502 N N . ALA A 1 61 ? 3.783 -31.661 15.153 1 97.2 61 ALA A N 1
ATOM 503 C CA . ALA A 1 61 ? 3.476 -30.72 16.228 1 97.2 61 ALA A CA 1
ATOM 504 C C . ALA A 1 61 ? 2.119 -30.058 16.007 1 97.2 61 ALA A C 1
ATOM 506 O O . ALA A 1 61 ? 1.362 -29.846 16.957 1 97.2 61 ALA A O 1
ATOM 507 N N . LEU A 1 62 ? 1.771 -29.7 14.757 1 98.34 62 LEU A N 1
ATOM 508 C CA . LEU A 1 62 ? 0.471 -29.12 14.437 1 98.34 62 LEU A CA 1
ATOM 509 C C . LEU A 1 62 ? -0.649 -30.122 14.691 1 98.34 62 LEU A C 1
ATOM 511 O O . LEU A 1 62 ? -1.713 -29.756 15.196 1 98.34 62 LEU A O 1
ATOM 515 N N . ALA A 1 63 ? -0.399 -31.381 14.337 1 97.97 63 ALA A N 1
ATOM 516 C CA . ALA A 1 63 ? -1.38 -32.44 14.56 1 97.97 63 ALA A CA 1
ATOM 517 C C . ALA A 1 63 ? -1.668 -32.615 16.049 1 97.97 63 ALA A C 1
ATOM 519 O O . ALA A 1 63 ? -2.818 -32.819 16.445 1 97.97 63 ALA A O 1
ATOM 520 N N . GLU A 1 64 ? -0.596 -32.528 16.85 1 96.97 64 GLU A N 1
ATOM 521 C CA . GLU A 1 64 ? -0.724 -32.697 18.294 1 96.97 64 GLU A CA 1
ATOM 522 C C . GLU A 1 64 ? -1.567 -31.583 18.907 1 96.97 64 GLU A C 1
ATOM 524 O O . GLU A 1 64 ? -2.223 -31.786 19.931 1 96.97 64 GLU A O 1
ATOM 529 N N . LEU A 1 65 ? -1.595 -30.439 18.225 1 96.8 65 LEU A N 1
ATOM 530 C CA . LEU A 1 65 ? -2.409 -29.318 18.682 1 96.8 65 LEU A CA 1
ATOM 531 C C . LEU A 1 65 ? -3.833 -29.426 18.146 1 96.8 65 LEU A C 1
ATOM 533 O O . LEU A 1 65 ? -4.684 -28.59 18.461 1 96.8 65 LEU A O 1
ATOM 537 N N . GLY A 1 66 ? -4.065 -30.478 17.282 1 96.91 66 GLY A N 1
ATOM 538 C CA . GLY A 1 66 ? -5.381 -30.66 16.691 1 96.91 66 GLY A CA 1
ATOM 539 C C . GLY A 1 66 ? -5.624 -29.766 15.49 1 96.91 66 GLY A C 1
ATOM 540 O O . GLY A 1 66 ? -6.741 -29.705 14.971 1 96.91 66 GLY A O 1
ATOM 541 N N . LEU A 1 67 ? -4.63 -29.097 14.976 1 98.4 67 LEU A N 1
ATOM 542 C CA . LEU A 1 67 ? -4.807 -28.053 13.972 1 98.4 67 LEU A CA 1
ATOM 543 C C . LEU A 1 67 ? -5.067 -28.659 12.597 1 98.4 67 LEU A C 1
ATOM 545 O O . LEU A 1 67 ? -5.604 -27.991 11.711 1 98.4 67 LEU A O 1
ATOM 549 N N . LEU A 1 68 ? -4.711 -29.928 12.345 1 98.5 68 LEU A N 1
ATOM 550 C CA . LEU A 1 68 ? -5.038 -30.547 11.065 1 98.5 68 LEU A CA 1
ATOM 551 C C . LEU A 1 68 ? -6.543 -30.752 10.928 1 98.5 68 LEU A C 1
ATOM 553 O O . LEU A 1 68 ? -7.046 -30.97 9.824 1 98.5 68 LEU A O 1
ATOM 557 N N . GLY A 1 69 ? -7.29 -30.736 12.041 1 98.5 69 GLY A N 1
ATOM 558 C CA . GLY A 1 69 ? -8.744 -30.777 12.03 1 98.5 69 GLY A CA 1
ATOM 559 C C . GLY A 1 69 ? -9.381 -29.43 12.311 1 98.5 69 GLY A C 1
ATOM 560 O O . GLY A 1 69 ? -10.521 -29.361 12.777 1 98.5 69 GLY A O 1
ATOM 561 N N . LEU A 1 70 ? -8.678 -28.328 12.081 1 98.47 70 LEU A N 1
ATOM 562 C CA . LEU A 1 70 ? -9.056 -26.985 12.506 1 98.47 70 LEU A CA 1
ATOM 563 C C . LEU A 1 70 ? -10.465 -26.642 12.034 1 98.47 70 LEU A C 1
ATOM 565 O O . LEU A 1 70 ? -11.276 -26.129 12.808 1 98.47 70 LEU A O 1
ATOM 569 N N . ILE A 1 71 ? -10.817 -26.946 10.728 1 98.43 71 ILE A N 1
ATOM 570 C CA . ILE A 1 71 ? -12.105 -26.508 10.201 1 98.43 71 ILE A CA 1
ATOM 571 C C . ILE A 1 71 ? -13.069 -27.691 10.145 1 98.43 71 ILE A C 1
ATOM 573 O O . ILE A 1 71 ? -14.222 -27.541 9.735 1 98.43 71 ILE A O 1
ATOM 577 N N . ILE A 1 72 ? -12.645 -28.904 10.497 1 98.66 72 ILE A N 1
ATOM 578 C CA . ILE A 1 72 ? -13.495 -30.09 10.503 1 98.66 72 ILE A CA 1
ATOM 579 C C . ILE A 1 72 ? -14.506 -29.995 11.642 1 98.66 72 ILE A C 1
ATOM 581 O O . ILE A 1 72 ? -14.14 -29.702 12.783 1 98.66 72 ILE A O 1
ATOM 585 N N . PRO A 1 73 ? -15.78 -30.221 11.339 1 98.13 73 PRO A N 1
ATOM 586 C CA . PRO A 1 73 ? -16.799 -30.15 12.389 1 98.13 73 PRO A CA 1
ATOM 587 C C . PRO A 1 73 ? -16.487 -31.058 13.576 1 98.13 73 PRO A C 1
ATOM 589 O O . PRO A 1 73 ? -15.907 -32.133 13.4 1 98.13 73 PRO A O 1
ATOM 592 N N . LYS A 1 74 ? -16.996 -30.697 14.713 1 97.47 74 LYS A N 1
ATOM 593 C CA . LYS A 1 74 ? -16.755 -31.443 15.944 1 97.47 74 LYS A CA 1
ATOM 594 C C . LYS A 1 74 ? -17.324 -32.857 15.85 1 97.47 74 LYS A C 1
ATOM 596 O O . LYS A 1 74 ? -16.76 -33.797 16.414 1 97.47 74 LYS A O 1
ATOM 601 N N . LYS A 1 75 ? -18.426 -33.035 15.099 1 96.92 75 LYS A N 1
ATOM 602 C CA . LYS A 1 75 ? -19.043 -34.348 14.934 1 96.92 75 LYS A CA 1
ATOM 603 C C . LYS A 1 75 ? -18.092 -35.32 14.242 1 96.92 75 LYS A C 1
ATOM 605 O O . LYS A 1 75 ? -18.25 -36.537 14.355 1 96.92 75 LYS A O 1
ATOM 610 N N . PHE A 1 76 ? -17.082 -34.821 13.559 1 97.84 76 PHE A N 1
ATOM 611 C CA . PHE A 1 76 ? -16.093 -35.671 12.907 1 97.84 76 PHE A CA 1
ATOM 612 C C . PHE A 1 76 ? -14.767 -35.631 13.658 1 97.84 76 PHE A C 1
ATOM 614 O O . PHE A 1 76 ? -13.749 -36.112 13.156 1 97.84 76 PHE A O 1
ATOM 621 N N . GLY A 1 77 ? -14.713 -34.955 14.834 1 97.2 77 GLY A N 1
ATOM 622 C CA . GLY A 1 77 ? -13.53 -34.961 15.68 1 97.2 77 GLY A CA 1
ATOM 623 C C . GLY A 1 77 ? -12.652 -33.739 15.486 1 97.2 77 GLY A C 1
ATOM 624 O O . GLY A 1 77 ? -11.548 -33.669 16.032 1 97.2 77 GLY A O 1
ATOM 625 N N . GLY A 1 78 ? -13.068 -32.742 14.723 1 98.03 78 GLY A N 1
ATOM 626 C CA . GLY A 1 78 ? -12.276 -31.544 14.494 1 98.03 78 GLY A CA 1
ATOM 627 C C . GLY A 1 78 ? -12.584 -30.428 15.474 1 98.03 78 GLY A C 1
ATOM 628 O O . GLY A 1 78 ? -13.197 -30.663 16.518 1 98.03 78 GLY A O 1
ATOM 629 N N . LEU A 1 79 ? -12.055 -29.223 15.227 1 97.83 79 LEU A N 1
ATOM 630 C CA . LEU A 1 79 ? -12.21 -28.083 16.124 1 97.83 79 LEU A CA 1
ATOM 631 C C . LEU A 1 79 ? -13.356 -27.186 15.669 1 97.83 79 LEU A C 1
ATOM 633 O O . LEU A 1 79 ? -13.838 -26.35 16.437 1 97.83 79 LEU A O 1
ATOM 637 N N . GLY A 1 80 ? -13.762 -27.316 14.359 1 97.96 80 GLY A N 1
ATOM 638 C CA . GLY A 1 80 ? -14.915 -26.595 13.844 1 97.96 80 GLY A CA 1
ATOM 639 C C . GLY A 1 80 ? -14.709 -25.093 13.802 1 97.96 80 GLY A C 1
ATOM 640 O O . GLY A 1 80 ? -15.658 -24.326 13.979 1 97.96 80 GLY A O 1
ATOM 641 N N . GLU A 1 81 ? -13.534 -24.616 13.551 1 98.07 81 GLU A N 1
ATOM 642 C CA . GLU A 1 81 ? -13.219 -23.192 13.62 1 98.07 81 GLU A CA 1
ATOM 643 C C . GLU A 1 81 ? -13.602 -22.478 12.327 1 98.07 81 GLU A C 1
ATOM 645 O O . GLU A 1 81 ? -13.867 -23.124 11.311 1 98.07 81 GLU A O 1
ATOM 650 N N . ASN A 1 82 ? -13.723 -21.212 12.416 1 98.16 82 ASN A N 1
ATOM 651 C CA . ASN A 1 82 ? -14.174 -20.389 11.299 1 98.16 82 ASN A CA 1
ATOM 652 C C . ASN A 1 82 ? -13.002 -19.724 10.583 1 98.16 82 ASN A C 1
ATOM 654 O O . ASN A 1 82 ? -11.844 -20.057 10.839 1 98.16 82 ASN A O 1
ATOM 658 N N . HIS A 1 83 ? -13.258 -18.799 9.61 1 98.49 83 HIS A N 1
ATOM 659 C CA . HIS A 1 83 ? -12.234 -18.224 8.745 1 98.49 83 HIS A CA 1
ATOM 660 C C . HIS A 1 83 ? -11.34 -17.259 9.516 1 98.49 83 HIS A C 1
ATOM 662 O O . HIS A 1 83 ? -10.14 -17.169 9.248 1 98.49 83 HIS A O 1
ATOM 668 N N . VAL A 1 84 ? -11.854 -16.485 10.472 1 98.13 84 VAL A N 1
ATOM 669 C CA . VAL A 1 84 ? -11.078 -15.549 11.279 1 98.13 84 VAL A CA 1
ATOM 670 C C . VAL A 1 84 ? -10.019 -16.309 12.075 1 98.13 84 VAL A C 1
ATOM 672 O O . VAL A 1 84 ? -8.854 -15.906 12.112 1 98.13 84 VAL A O 1
ATOM 675 N N . CYS A 1 85 ? -10.409 -17.386 12.684 1 98.31 85 CYS A N 1
ATOM 676 C CA . CYS A 1 85 ? -9.466 -18.192 13.451 1 98.31 85 CYS A CA 1
ATOM 677 C C . CYS A 1 85 ? -8.397 -18.791 12.544 1 98.31 85 CYS A C 1
ATOM 679 O O . CYS A 1 85 ? -7.214 -18.791 12.888 1 98.31 85 CYS A O 1
ATOM 681 N N . CYS A 1 86 ? -8.833 -19.348 11.39 1 98.54 86 CYS A N 1
ATOM 682 C CA . CYS A 1 86 ? -7.878 -19.902 10.437 1 98.54 86 CYS A CA 1
ATOM 683 C C . CYS A 1 86 ? -6.825 -18.867 10.056 1 98.54 86 CYS A C 1
ATOM 685 O O . CYS A 1 86 ? -5.634 -19.177 10.007 1 98.54 86 CYS A O 1
ATOM 687 N N . SER A 1 87 ? -7.302 -17.636 9.782 1 98.41 87 SER A N 1
ATOM 688 C CA . SER A 1 87 ? -6.402 -16.552 9.402 1 98.41 87 SER A CA 1
ATOM 689 C C . SER A 1 87 ? -5.388 -16.264 10.505 1 98.41 87 SER A C 1
ATOM 691 O O . SER A 1 87 ? -4.195 -16.114 10.234 1 98.41 87 SER A O 1
ATOM 693 N N . ALA A 1 88 ? -5.858 -16.25 11.744 1 98.19 88 ALA A N 1
ATOM 694 C CA . ALA A 1 88 ? -4.986 -15.957 12.878 1 98.19 88 ALA A CA 1
ATOM 695 C C . ALA A 1 88 ? -3.941 -17.052 13.065 1 98.19 88 ALA A C 1
ATOM 697 O O . ALA A 1 88 ? -2.781 -16.767 13.371 1 98.19 88 ALA A O 1
ATOM 698 N N . ILE A 1 89 ? -4.34 -18.265 12.867 1 98.58 89 ILE A N 1
ATOM 699 C CA . ILE A 1 89 ? -3.466 -19.413 13.082 1 98.58 89 ILE A CA 1
ATOM 700 C C . ILE A 1 89 ? -2.384 -19.447 12.006 1 98.58 89 ILE A C 1
ATOM 702 O O . ILE A 1 89 ? -1.202 -19.622 12.31 1 98.58 89 ILE A O 1
ATOM 706 N N . VAL A 1 90 ? -2.779 -19.258 10.755 1 98.73 90 VAL A N 1
ATOM 707 C CA . VAL A 1 90 ? -1.823 -19.318 9.654 1 98.73 90 VAL A CA 1
ATOM 708 C C . VAL A 1 90 ? -0.844 -18.151 9.755 1 98.73 90 VAL A C 1
ATOM 710 O O . VAL A 1 90 ? 0.356 -18.317 9.52 1 98.73 90 VAL A O 1
ATOM 713 N N . GLU A 1 91 ? -1.357 -16.957 10.076 1 98.47 91 GLU A N 1
ATOM 714 C CA . GLU A 1 91 ? -0.493 -15.794 10.251 1 98.47 91 GLU A CA 1
ATOM 715 C C . GLU A 1 91 ? 0.533 -16.03 11.356 1 98.47 91 GLU A C 1
ATOM 717 O O . GLU A 1 91 ? 1.715 -15.723 11.19 1 98.47 91 GLU A O 1
ATOM 722 N N . ALA A 1 92 ? 0.101 -16.601 12.495 1 98.1 92 ALA A N 1
ATOM 723 C CA . ALA A 1 92 ? 0.993 -16.88 13.617 1 98.1 92 ALA A CA 1
ATOM 724 C C . ALA A 1 92 ? 2.053 -17.908 13.233 1 98.1 92 ALA A C 1
ATOM 726 O O . ALA A 1 92 ? 3.227 -17.757 13.579 1 98.1 92 ALA A O 1
ATOM 727 N N . LEU A 1 93 ? 1.614 -18.938 12.538 1 98.55 93 LEU A N 1
ATOM 728 C CA . LEU A 1 93 ? 2.527 -19.999 12.127 1 98.55 93 LEU A CA 1
ATOM 729 C C . LEU A 1 93 ? 3.634 -19.447 11.235 1 98.55 93 LEU A C 1
ATOM 731 O O . LEU A 1 93 ? 4.802 -19.812 11.389 1 98.55 93 LEU A O 1
ATOM 735 N N . ALA A 1 94 ? 3.304 -18.568 10.291 1 98.55 94 ALA A N 1
ATOM 736 C CA . ALA A 1 94 ? 4.282 -17.986 9.375 1 98.55 94 ALA A CA 1
ATOM 737 C C . ALA A 1 94 ? 5.175 -16.979 10.093 1 98.55 94 ALA A C 1
ATOM 739 O O . ALA A 1 94 ? 6.366 -16.872 9.794 1 98.55 94 ALA A O 1
ATOM 740 N N . ARG A 1 95 ? 4.595 -16.221 11.013 1 97.95 95 ARG A N 1
ATOM 741 C CA . ARG A 1 95 ? 5.295 -15.145 11.707 1 97.95 95 ARG A CA 1
ATOM 742 C C . ARG A 1 95 ? 6.279 -15.704 12.729 1 97.95 95 ARG A C 1
ATOM 744 O O . ARG A 1 95 ? 7.435 -15.277 12.784 1 97.95 95 ARG A O 1
ATOM 751 N N . TYR A 1 96 ? 5.862 -16.713 13.544 1 96.37 96 TYR A N 1
ATOM 752 C CA . TYR A 1 96 ? 6.63 -17.154 14.702 1 96.37 96 TYR A CA 1
ATOM 753 C C . TYR A 1 96 ? 7.313 -18.488 14.428 1 96.37 96 TYR A C 1
ATOM 755 O O . TYR A 1 96 ? 8.242 -18.875 15.141 1 96.37 96 TYR A O 1
ATOM 763 N N . GLY A 1 97 ? 6.794 -19.223 13.453 1 96.35 97 GLY A N 1
ATOM 764 C CA . GLY A 1 97 ? 7.315 -20.549 13.161 1 96.35 97 GLY A CA 1
ATOM 765 C C . GLY A 1 97 ? 8.097 -20.609 11.862 1 96.35 97 GLY A C 1
ATOM 766 O O . GLY A 1 97 ? 9.244 -20.16 11.801 1 96.35 97 GLY A O 1
ATOM 767 N N . CYS A 1 98 ? 7.341 -21.071 10.815 1 97.48 98 CYS A N 1
ATOM 768 C CA . CYS A 1 98 ? 7.985 -21.297 9.526 1 97.48 98 CYS A CA 1
ATOM 769 C C . CYS A 1 98 ? 7.011 -21.054 8.379 1 97.48 98 CYS A C 1
ATOM 771 O O . CYS A 1 98 ? 5.925 -21.634 8.348 1 97.48 98 CYS A O 1
ATOM 773 N N . ALA A 1 99 ? 7.472 -20.219 7.445 1 97.32 99 ALA A N 1
ATOM 774 C CA . ALA A 1 99 ? 6.628 -19.847 6.312 1 97.32 99 ALA A CA 1
ATOM 775 C C . ALA A 1 99 ? 6.32 -21.058 5.437 1 97.32 99 ALA A C 1
ATOM 777 O O . ALA A 1 99 ? 5.194 -21.215 4.958 1 97.32 99 ALA A O 1
ATOM 778 N N . ALA A 1 100 ? 7.285 -21.908 5.251 1 97.54 100 ALA A N 1
ATOM 779 C CA . ALA A 1 100 ? 7.079 -23.091 4.42 1 97.54 100 ALA A CA 1
ATOM 780 C C . ALA A 1 100 ? 6.079 -24.047 5.065 1 97.54 100 ALA A C 1
ATOM 782 O O . ALA A 1 100 ? 5.217 -24.606 4.383 1 97.54 100 ALA A O 1
ATOM 783 N N . THR A 1 101 ? 6.177 -24.241 6.381 1 98.25 101 THR A N 1
ATOM 784 C CA . THR A 1 101 ? 5.22 -25.066 7.109 1 98.25 101 THR A CA 1
ATOM 785 C C . THR A 1 101 ? 3.817 -24.472 7.021 1 98.25 101 THR A C 1
ATOM 787 O O . THR A 1 101 ? 2.836 -25.203 6.866 1 98.25 101 THR A O 1
ATOM 790 N N . ALA A 1 102 ? 3.75 -23.193 7.117 1 98.59 102 ALA A N 1
ATOM 791 C CA . ALA A 1 102 ? 2.463 -22.514 6.999 1 98.59 102 ALA A CA 1
ATOM 792 C C . ALA A 1 102 ? 1.842 -22.75 5.625 1 98.59 102 ALA A C 1
ATOM 794 O O . ALA A 1 102 ? 0.628 -22.93 5.508 1 98.59 102 ALA A O 1
ATOM 795 N N . MET A 1 103 ? 2.627 -22.724 4.612 1 97.9 103 MET A N 1
ATOM 796 C CA . MET A 1 103 ? 2.139 -22.959 3.256 1 97.9 103 MET A CA 1
ATOM 797 C C . MET A 1 103 ? 1.607 -24.381 3.108 1 97.9 103 MET A C 1
ATOM 799 O O . MET A 1 103 ? 0.554 -24.594 2.505 1 97.9 103 MET A O 1
ATOM 803 N N . ILE A 1 104 ? 2.325 -25.349 3.665 1 98.18 104 ILE A N 1
ATOM 804 C CA . ILE A 1 104 ? 1.885 -26.739 3.642 1 98.18 104 ILE A CA 1
ATOM 805 C C . ILE A 1 104 ? 0.543 -26.867 4.361 1 98.18 104 ILE A C 1
ATOM 807 O O . ILE A 1 104 ? -0.363 -27.551 3.88 1 98.18 104 ILE A O 1
ATOM 811 N N . PHE A 1 105 ? 0.43 -26.209 5.41 1 98.27 105 PHE A N 1
ATOM 812 C CA . PHE A 1 105 ? -0.796 -26.22 6.2 1 98.27 105 PHE A CA 1
ATOM 813 C C . PHE A 1 105 ? -1.95 -25.606 5.417 1 98.27 105 PHE A C 1
ATOM 815 O O . PHE A 1 105 ? -3.089 -26.07 5.513 1 98.27 105 PHE A O 1
ATOM 822 N N . CYS A 1 106 ? -1.692 -24.545 4.646 1 98.12 106 CYS A N 1
ATOM 823 C CA . CYS A 1 106 ? -2.706 -23.935 3.794 1 98.12 106 CYS A CA 1
ATOM 824 C C . CYS A 1 106 ? -3.228 -24.932 2.766 1 98.12 106 CYS A C 1
ATOM 826 O O . CYS A 1 106 ? -4.431 -24.992 2.508 1 98.12 106 CYS A O 1
ATOM 828 N N . MET A 1 107 ? -2.3 -25.661 2.2 1 97.6 107 MET A N 1
ATOM 829 C CA . MET A 1 107 ? -2.712 -26.666 1.224 1 97.6 107 MET A CA 1
ATOM 830 C C . MET A 1 107 ? -3.564 -27.746 1.881 1 97.6 107 MET A C 1
ATOM 832 O O . MET A 1 107 ? -4.532 -28.225 1.288 1 97.6 107 MET A O 1
ATOM 836 N N . HIS A 1 108 ? -3.197 -28.096 3.089 1 98.44 108 HIS A N 1
ATOM 837 C CA . HIS A 1 108 ? -3.996 -29.049 3.85 1 98.44 108 HIS A CA 1
ATOM 838 C C . HIS A 1 108 ? -5.406 -28.518 4.091 1 98.44 108 HIS A C 1
ATOM 840 O O . HIS A 1 108 ? -6.386 -29.245 3.916 1 98.44 108 HIS A O 1
ATOM 846 N N . MET A 1 109 ? -5.492 -27.243 4.445 1 98.25 109 MET A N 1
ATOM 847 C CA . MET A 1 109 ? -6.791 -26.624 4.692 1 98.25 109 MET A CA 1
ATOM 848 C C . MET A 1 109 ? -7.629 -26.591 3.419 1 98.25 109 MET A C 1
ATOM 850 O O . MET A 1 109 ? -8.842 -26.806 3.463 1 98.25 109 MET A O 1
ATOM 854 N N . SER A 1 110 ? -7.033 -26.348 2.313 1 97.83 110 SER A N 1
ATOM 855 C CA . SER A 1 110 ? -7.728 -26.342 1.03 1 97.83 110 SER A CA 1
ATOM 856 C C . SER A 1 110 ? -8.261 -27.728 0.682 1 97.83 110 SER A C 1
ATOM 858 O O . SER A 1 110 ? -9.412 -27.87 0.266 1 97.83 110 SER A O 1
ATOM 860 N N . ALA A 1 111 ? -7.443 -28.708 0.881 1 98.26 111 ALA A N 1
ATOM 861 C CA . ALA A 1 111 ? -7.865 -30.078 0.601 1 98.26 111 ALA A CA 1
ATOM 862 C C . ALA A 1 111 ? -9.027 -30.489 1.502 1 98.26 111 ALA A C 1
ATOM 864 O O . ALA A 1 111 ? -9.99 -31.106 1.041 1 98.26 111 ALA A O 1
ATOM 865 N N . THR A 1 112 ? -8.906 -30.141 2.762 1 98.6 112 THR A N 1
ATOM 866 C CA . THR A 1 112 ? -9.95 -30.486 3.721 1 98.6 112 THR A CA 1
ATOM 867 C C . THR A 1 112 ? -11.254 -29.771 3.382 1 98.6 112 THR A C 1
ATOM 869 O O . THR A 1 112 ? -12.337 -30.344 3.52 1 98.6 112 THR A O 1
ATOM 872 N N . SER A 1 113 ? -11.139 -28.538 2.924 1 98.53 113 SER A N 1
ATOM 873 C CA . SER A 1 113 ? -12.334 -27.786 2.556 1 98.53 113 SER A CA 1
ATOM 874 C C . SER A 1 113 ? -13.052 -28.433 1.376 1 98.53 113 SER A C 1
ATOM 876 O O . SER A 1 113 ? -14.283 -28.428 1.313 1 98.53 113 SER A O 1
ATOM 878 N N . VAL A 1 114 ? -12.314 -28.95 0.442 1 98.2 114 VAL A N 1
ATOM 879 C CA . VAL A 1 114 ? -12.882 -29.642 -0.711 1 98.2 114 VAL A CA 1
ATOM 880 C C . VAL A 1 114 ? -13.71 -30.836 -0.241 1 98.2 114 VAL A C 1
ATOM 882 O O . VAL A 1 114 ? -14.837 -31.036 -0.7 1 98.2 114 VAL A O 1
ATOM 885 N N . LEU A 1 115 ? -13.204 -31.623 0.693 1 98.39 115 LEU A N 1
ATOM 886 C CA . LEU A 1 115 ? -13.907 -32.783 1.231 1 98.39 115 LEU A CA 1
ATOM 887 C C . LEU A 1 115 ? -15.164 -32.356 1.982 1 98.39 115 LEU A C 1
ATOM 889 O O . LEU A 1 115 ? -16.228 -32.955 1.809 1 98.39 115 LEU A O 1
ATOM 893 N N . LEU A 1 116 ? -15.029 -31.348 2.73 1 98.43 116 LEU A N 1
ATOM 894 C CA . LEU A 1 116 ? -16.128 -30.877 3.565 1 98.43 116 LEU A CA 1
ATOM 895 C C . LEU A 1 116 ? -17.258 -30.313 2.71 1 98.43 116 LEU A C 1
ATOM 897 O O . LEU A 1 116 ? -18.427 -30.38 3.095 1 98.43 116 LEU A O 1
ATOM 901 N N . TYR A 1 117 ? -16.892 -29.787 1.584 1 97.58 117 TYR A N 1
ATOM 902 C CA . TYR A 1 117 ? -17.876 -29.198 0.682 1 97.58 117 TYR A CA 1
ATOM 903 C C . TYR A 1 117 ? -18.832 -30.258 0.149 1 97.58 117 TYR A C 1
ATOM 905 O O . TYR A 1 117 ? -20.003 -29.973 -0.111 1 97.58 117 TYR A O 1
ATOM 913 N N . ARG A 1 118 ? -18.405 -31.579 0.072 1 97.66 118 ARG A N 1
ATOM 914 C CA . ARG A 1 118 ? -19.201 -32.598 -0.603 1 97.66 118 ARG A CA 1
ATOM 915 C C . ARG A 1 118 ? -19.202 -33.904 0.185 1 97.66 118 ARG A C 1
ATOM 917 O O . ARG A 1 118 ? -19.238 -34.988 -0.4 1 97.66 118 ARG A O 1
ATOM 924 N N . TYR A 1 119 ? -19.122 -33.881 1.429 1 97.01 119 TYR A N 1
ATOM 925 C CA . TYR A 1 119 ? -19.03 -35.086 2.247 1 97.01 119 TYR A CA 1
ATOM 926 C C . TYR A 1 119 ? -20.408 -35.694 2.478 1 97.01 119 TYR A C 1
ATOM 928 O O . TYR A 1 119 ? -20.523 -36.864 2.852 1 97.01 119 TYR A O 1
ATOM 936 N N . HIS A 1 120 ? -21.544 -34.993 2.285 1 96.3 120 HIS A N 1
ATOM 937 C CA . HIS A 1 120 ? -22.87 -35.318 2.796 1 96.3 120 HIS A CA 1
ATOM 938 C C . HIS A 1 120 ? -23.369 -36.643 2.23 1 96.3 120 HIS A C 1
ATOM 940 O O . HIS A 1 120 ? -24.009 -37.424 2.939 1 96.3 120 HIS A O 1
ATOM 946 N N . SER A 1 121 ? -23.11 -36.928 1 1 92.2 121 SER A N 1
ATOM 947 C CA . SER A 1 121 ? -23.625 -38.15 0.391 1 92.2 121 SER A CA 1
ATOM 948 C C . SER A 1 121 ? -22.493 -39.105 0.026 1 92.2 121 SER A C 1
ATOM 950 O O . SER A 1 121 ? -22.648 -39.95 -0.859 1 92.2 121 SER A O 1
ATOM 952 N N . ASN A 1 122 ? -21.365 -38.998 0.641 1 96.42 122 ASN A N 1
ATOM 953 C CA . ASN A 1 122 ? -20.214 -39.828 0.3 1 96.42 122 ASN A CA 1
ATOM 954 C C . ASN A 1 122 ? -19.585 -40.452 1.542 1 96.42 122 ASN A C 1
ATOM 956 O O . ASN A 1 122 ? -18.767 -39.821 2.214 1 96.42 122 ASN A O 1
ATOM 960 N N . PRO A 1 123 ? -19.892 -41.687 1.85 1 96.8 123 PRO A N 1
ATOM 961 C CA . PRO A 1 123 ? -19.38 -42.349 3.052 1 96.8 123 PRO A CA 1
ATOM 962 C C . PRO A 1 123 ? -17.856 -42.443 3.071 1 96.8 123 PRO A C 1
ATOM 964 O O . PRO A 1 123 ? -17.245 -42.408 4.141 1 96.8 123 PRO A O 1
ATOM 967 N N . HIS A 1 124 ? -17.277 -42.593 1.913 1 97.15 124 HIS A N 1
ATOM 968 C CA . HIS A 1 124 ? -15.823 -42.665 1.833 1 97.15 124 HIS A CA 1
ATOM 969 C C . HIS A 1 124 ? -15.177 -41.388 2.36 1 97.15 124 HIS A C 1
ATOM 971 O O . HIS A 1 124 ? -14.219 -41.446 3.134 1 97.15 124 HIS A O 1
ATOM 977 N N . ILE A 1 125 ? -15.714 -40.26 1.99 1 98.18 125 ILE A N 1
ATOM 978 C CA . ILE A 1 125 ? -15.191 -38.969 2.424 1 98.18 125 ILE A CA 1
ATOM 979 C C . ILE A 1 125 ? -15.448 -38.783 3.918 1 98.18 125 ILE A C 1
ATOM 981 O O . ILE A 1 125 ? -14.592 -38.271 4.643 1 98.18 125 ILE A O 1
ATOM 985 N N . GLN A 1 126 ? -16.587 -39.209 4.387 1 98.09 126 GLN A N 1
ATOM 986 C CA . GLN A 1 126 ? -16.909 -39.111 5.806 1 98.09 126 GLN A CA 1
ATOM 987 C C . GLN A 1 126 ? -15.921 -39.911 6.651 1 98.09 126 GLN A C 1
ATOM 989 O O . GLN A 1 126 ? -15.48 -39.448 7.704 1 98.09 126 GLN A O 1
ATOM 994 N N . ALA A 1 127 ? -15.602 -41.052 6.178 1 97.96 127 ALA A N 1
ATOM 995 C CA . ALA A 1 127 ? -14.638 -41.888 6.889 1 97.96 127 ALA A CA 1
ATOM 996 C C . ALA A 1 127 ? -13.268 -41.219 6.947 1 97.96 127 ALA A C 1
ATOM 998 O O . ALA A 1 127 ? -12.583 -41.28 7.971 1 97.96 127 ALA A O 1
ATOM 999 N N . LEU A 1 128 ? -12.852 -40.618 5.872 1 98.32 128 LEU A N 1
ATOM 1000 C CA . LEU A 1 128 ? -11.56 -39.942 5.829 1 98.32 128 LEU A CA 1
ATOM 1001 C C . LEU A 1 128 ? -11.54 -38.747 6.777 1 98.32 128 LEU A C 1
ATOM 1003 O O . LEU A 1 128 ? -10.54 -38.506 7.457 1 98.32 128 LEU A O 1
ATOM 1007 N N . LEU A 1 129 ? -12.637 -37.966 6.825 1 98.49 129 LEU A N 1
ATOM 1008 C CA . LEU A 1 129 ? -12.712 -36.792 7.687 1 98.49 129 LEU A CA 1
ATOM 1009 C C . LEU A 1 129 ? -12.485 -37.172 9.146 1 98.49 129 LEU A C 1
ATOM 1011 O O . LEU A 1 129 ? -11.821 -36.443 9.886 1 98.49 129 LEU A O 1
ATOM 1015 N N . LYS A 1 130 ? -12.928 -38.314 9.519 1 97.83 130 LYS A N 1
ATOM 1016 C CA . LYS A 1 130 ? -12.742 -38.8 10.884 1 97.83 130 LYS A CA 1
ATOM 1017 C C . LYS A 1 130 ? -11.289 -39.194 11.134 1 97.83 130 LYS A C 1
ATOM 1019 O O . LYS A 1 130 ? -10.766 -38.993 12.232 1 97.83 130 LYS A O 1
ATOM 1024 N N . ARG A 1 131 ? -10.665 -39.66 10.159 1 98.02 131 ARG A N 1
ATOM 1025 C CA . ARG A 1 131 ? -9.3 -40.162 10.286 1 98.02 131 ARG A CA 1
ATOM 1026 C C . ARG A 1 131 ? -8.294 -39.017 10.294 1 98.02 131 ARG A C 1
ATOM 1028 O O . ARG A 1 131 ? -7.22 -39.132 10.888 1 98.02 131 ARG A O 1
ATOM 1035 N N . ILE A 1 132 ? -8.585 -37.854 9.662 1 98.29 132 ILE A N 1
ATOM 1036 C CA . ILE A 1 132 ? -7.639 -36.754 9.51 1 98.29 132 ILE A CA 1
ATOM 1037 C C . ILE A 1 132 ? -7.172 -36.281 10.884 1 98.29 132 ILE A C 1
ATOM 1039 O O . ILE A 1 132 ? -5.969 -36.188 11.14 1 98.29 132 ILE A O 1
ATOM 1043 N N . THR A 1 133 ? -8.07 -36.002 11.769 1 96.04 133 THR A N 1
ATOM 1044 C CA . THR A 1 133 ? -7.705 -35.53 13.1 1 96.04 133 THR A CA 1
ATOM 1045 C C . THR A 1 133 ? -7.157 -36.675 13.948 1 96.04 133 THR A C 1
ATOM 1047 O O . THR A 1 133 ? -6.149 -36.514 14.64 1 96.04 133 THR A O 1
ATOM 1050 N N . ALA A 1 134 ? -7.766 -37.831 13.86 1 96.82 134 ALA A N 1
ATOM 1051 C CA . ALA A 1 134 ? -7.439 -38.969 14.716 1 96.82 134 ALA A CA 1
ATOM 1052 C C . ALA A 1 134 ? -6.045 -39.506 14.405 1 96.82 134 ALA A C 1
ATOM 1054 O O . ALA A 1 134 ? -5.324 -39.938 15.307 1 96.82 134 ALA A O 1
ATOM 1055 N N . GLU A 1 135 ? -5.676 -39.505 13.14 1 97.32 135 GLU A N 1
ATOM 1056 C CA . GLU A 1 135 ? -4.425 -40.129 12.719 1 97.32 135 GLU A CA 1
ATOM 1057 C C . GLU A 1 135 ? -3.396 -39.08 12.308 1 97.32 135 GLU A C 1
ATOM 1059 O O . GLU A 1 135 ? -2.241 -39.412 12.029 1 97.32 135 GLU A O 1
ATOM 1064 N N . GLY A 1 136 ? -3.798 -37.877 12.284 1 97.27 136 GLY A N 1
ATOM 1065 C CA . GLY A 1 136 ? -2.898 -36.808 11.884 1 97.27 136 GLY A CA 1
ATOM 1066 C C . GLY A 1 136 ? -2.518 -36.865 10.416 1 97.27 136 GLY A C 1
ATOM 1067 O O . GLY A 1 136 ? -1.337 -36.789 10.072 1 97.27 136 GLY A O 1
ATOM 1068 N N . LEU A 1 137 ? -3.53 -36.998 9.522 1 98.18 137 LEU A N 1
ATOM 1069 C CA . LEU A 1 137 ? -3.275 -37.129 8.091 1 98.18 137 LEU A CA 1
ATOM 1070 C C . LEU A 1 137 ? -3.15 -35.759 7.433 1 98.18 137 LEU A C 1
ATOM 1072 O O . LEU A 1 137 ? -3.92 -34.846 7.741 1 98.18 137 LEU A O 1
ATOM 1076 N N . LEU A 1 138 ? -2.14 -35.616 6.611 1 98.22 138 LEU A N 1
ATOM 1077 C CA . LEU A 1 138 ? -1.884 -34.383 5.874 1 98.22 138 LEU A CA 1
ATOM 1078 C C . LEU A 1 138 ? -2.461 -34.463 4.464 1 98.22 138 LEU A C 1
ATOM 1080 O O . LEU A 1 138 ? -2.273 -35.463 3.767 1 98.22 138 LEU A O 1
ATOM 1084 N N . GLY A 1 139 ? -3.136 -33.428 4.056 1 98.09 139 GLY A N 1
ATOM 1085 C CA . GLY A 1 139 ? -3.713 -33.373 2.722 1 98.09 139 GLY A CA 1
ATOM 1086 C C . GLY A 1 139 ? -3.005 -32.392 1.806 1 98.09 139 GLY A C 1
ATOM 1087 O O . GLY A 1 139 ? -2.317 -31.483 2.274 1 98.09 139 GLY A O 1
ATOM 1088 N N . GLY A 1 140 ? -3.128 -32.595 0.506 1 96.91 140 GLY A N 1
ATOM 1089 C CA . GLY A 1 140 ? -2.648 -31.692 -0.527 1 96.91 140 GLY A CA 1
ATOM 1090 C C . GLY A 1 140 ? -3.644 -31.489 -1.653 1 96.91 140 GLY A C 1
ATOM 1091 O O . GLY A 1 140 ? -4.648 -32.199 -1.736 1 96.91 140 GLY A O 1
ATOM 1092 N N . VAL A 1 141 ? -3.407 -30.475 -2.432 1 96.16 141 VAL A N 1
ATOM 1093 C CA . VAL A 1 141 ? -4.234 -30.19 -3.6 1 96.16 141 VAL A CA 1
ATOM 1094 C C . VAL A 1 141 ? -3.361 -30.133 -4.851 1 96.16 141 VAL A C 1
ATOM 1096 O O . VAL A 1 141 ? -2.227 -29.65 -4.803 1 96.16 141 VAL A O 1
ATOM 1099 N N . SER A 1 142 ? -3.815 -30.645 -5.92 1 93.43 142 SER A N 1
ATOM 1100 C CA . SER A 1 142 ? -3.141 -30.559 -7.212 1 93.43 142 SER A CA 1
ATOM 1101 C C . SER A 1 142 ? -4.094 -30.081 -8.302 1 93.43 142 SER A C 1
ATOM 1103 O O . SER A 1 142 ? -5.096 -30.739 -8.59 1 93.43 142 SER A O 1
ATOM 1105 N N . ALA A 1 143 ? -3.794 -28.944 -8.843 1 90.52 143 ALA A N 1
ATOM 1106 C CA . ALA A 1 143 ? -4.633 -28.391 -9.903 1 90.52 143 ALA A CA 1
ATOM 1107 C C . ALA A 1 143 ? -3.786 -27.92 -11.082 1 90.52 143 ALA A C 1
ATOM 1109 O O . ALA A 1 143 ? -4.273 -27.843 -12.213 1 90.52 143 ALA A O 1
ATOM 1110 N N . SER A 1 144 ? -2.569 -27.664 -10.901 1 87.67 144 SER A N 1
ATOM 1111 C CA . SER A 1 144 ? -1.713 -27.056 -11.914 1 87.67 144 SER A CA 1
ATOM 1112 C C . SER A 1 144 ? -1.327 -28.065 -12.99 1 87.67 144 SER A C 1
ATOM 1114 O O . SER A 1 144 ? -1.107 -29.242 -12.695 1 87.67 144 SER A O 1
ATOM 1116 N N . ASP A 1 145 ? -1.312 -27.541 -14.171 1 88 145 ASP A N 1
ATOM 1117 C CA . ASP A 1 145 ? -0.908 -28.312 -15.343 1 88 145 ASP A CA 1
ATOM 1118 C C . ASP A 1 145 ? 0.472 -27.882 -15.834 1 88 145 ASP A C 1
ATOM 1120 O O . ASP A 1 145 ? 0.777 -26.688 -15.88 1 88 145 ASP A O 1
ATOM 1124 N N . PRO A 1 146 ? 1.308 -28.8 -16.137 1 83.73 146 PRO A N 1
ATOM 1125 C CA . PRO A 1 146 ? 2.672 -28.441 -16.532 1 83.73 146 PRO A CA 1
ATOM 1126 C C . PRO A 1 146 ? 2.716 -27.61 -17.812 1 83.73 146 PRO A C 1
ATOM 1128 O O . PRO A 1 146 ? 3.695 -26.901 -18.059 1 83.73 146 PRO A O 1
ATOM 1131 N N . ALA A 1 147 ? 1.728 -27.656 -18.601 1 80.31 147 ALA A N 1
ATOM 1132 C CA . ALA A 1 147 ? 1.747 -26.993 -19.902 1 80.31 147 ALA A CA 1
ATOM 1133 C C . ALA A 1 147 ? 1.154 -25.59 -19.811 1 80.31 147 ALA A C 1
ATOM 1135 O O . ALA A 1 147 ? 1.348 -24.768 -20.71 1 80.31 147 ALA A O 1
ATOM 1136 N N . THR A 1 148 ? 0.456 -25.311 -18.741 1 80.44 148 THR A N 1
ATOM 1137 C CA . THR A 1 148 ? -0.283 -24.053 -18.74 1 80.44 148 THR A CA 1
ATOM 1138 C C . THR A 1 148 ? 0.217 -23.134 -17.629 1 80.44 148 THR A C 1
ATOM 1140 O O . THR A 1 148 ? -0.231 -21.991 -17.514 1 80.44 148 THR A O 1
ATOM 1143 N N . GLY A 1 149 ? 1.194 -23.549 -16.932 1 70.75 149 GLY A N 1
ATOM 1144 C CA . GLY A 1 149 ? 1.815 -22.697 -15.93 1 70.75 149 GLY A CA 1
ATOM 1145 C C . GLY A 1 149 ? 0.875 -22.322 -14.8 1 70.75 149 GLY A C 1
ATOM 1146 O O . GLY A 1 149 ? 0.247 -23.192 -14.193 1 70.75 149 GLY A O 1
ATOM 1147 N N . SER A 1 150 ? 0.599 -20.957 -14.639 1 70.89 150 SER A N 1
ATOM 1148 C CA . SER A 1 150 ? -0.136 -20.411 -13.503 1 70.89 150 SER A CA 1
ATOM 1149 C C . SER A 1 150 ? -1.642 -20.557 -13.697 1 70.89 150 SER A C 1
ATOM 1151 O O . SER A 1 150 ? -2.423 -20.232 -12.801 1 70.89 150 SER A O 1
ATOM 1153 N N . HIS A 1 151 ? -2.069 -21.136 -14.741 1 77.14 151 HIS A N 1
ATOM 1154 C CA . HIS A 1 151 ? -3.494 -21.273 -15.022 1 77.14 151 HIS A CA 1
ATOM 1155 C C . HIS A 1 151 ? -4.037 -22.592 -14.481 1 77.14 151 HIS A C 1
ATOM 1157 O O . HIS A 1 151 ? -4.288 -23.525 -15.247 1 77.14 151 HIS A O 1
ATOM 1163 N N . ASP A 1 152 ? -4.336 -22.58 -13.263 1 78.7 152 ASP A N 1
ATOM 1164 C CA . ASP A 1 152 ? -4.733 -23.817 -12.596 1 78.7 152 ASP A CA 1
ATOM 1165 C C . ASP A 1 152 ? -6.157 -24.215 -12.978 1 78.7 152 ASP A C 1
ATOM 1167 O O . ASP A 1 152 ? -6.665 -25.24 -12.52 1 78.7 152 ASP A O 1
ATOM 1171 N N . TRP A 1 153 ? -6.724 -23.484 -13.996 1 84.67 153 TRP A N 1
ATOM 1172 C CA . TRP A 1 153 ? -8.081 -23.807 -14.423 1 84.67 153 TRP A CA 1
ATOM 1173 C C . TRP A 1 153 ? -8.071 -24.541 -15.759 1 84.67 153 TRP A C 1
ATOM 1175 O O . TRP A 1 153 ? -9.127 -24.899 -16.286 1 84.67 153 TRP A O 1
ATOM 1185 N N . PHE A 1 154 ? -6.929 -24.756 -16.299 1 85.57 154 PHE A N 1
ATOM 1186 C CA . PHE A 1 154 ? -6.822 -25.339 -17.631 1 85.57 154 PHE A CA 1
ATOM 1187 C C . PHE A 1 154 ? -5.978 -26.607 -17.601 1 85.57 154 PHE A C 1
ATOM 1189 O O . PHE A 1 154 ? -4.814 -26.595 -18.008 1 85.57 154 PHE A O 1
ATOM 1196 N N . PRO A 1 155 ? -6.599 -27.765 -17.198 1 88.22 155 PRO A N 1
ATOM 1197 C CA . PRO A 1 155 ? -5.855 -29.023 -17.096 1 88.22 155 PRO A CA 1
ATOM 1198 C C . PRO A 1 155 ? -5.676 -29.715 -18.445 1 88.22 155 PRO A C 1
ATOM 1200 O O . PRO A 1 155 ? -6.33 -30.725 -18.716 1 88.22 155 PRO A O 1
ATOM 1203 N N . LEU A 1 156 ? -4.746 -29.302 -19.192 1 85.58 156 LEU A N 1
ATOM 1204 C CA . LEU A 1 156 ? -4.49 -29.81 -20.536 1 85.58 156 LEU A CA 1
ATOM 1205 C C . LEU A 1 156 ? -3.96 -31.239 -20.484 1 85.58 156 LEU A C 1
ATOM 1207 O O . LEU A 1 156 ? -4.241 -32.043 -21.376 1 85.58 156 LEU A O 1
ATOM 1211 N N . SER A 1 157 ? -3.216 -31.602 -19.45 1 86.57 157 SER A N 1
ATOM 1212 C CA . SER A 1 157 ? -2.63 -32.93 -19.293 1 86.57 157 SER A CA 1
ATOM 1213 C C . SER A 1 157 ? -3.482 -33.806 -18.381 1 86.57 157 SER A C 1
ATOM 1215 O O . SER A 1 157 ? -3.012 -34.269 -17.34 1 86.57 157 SER A O 1
ATOM 1217 N N . SER A 1 158 ? -4.672 -34.02 -18.846 1 88.08 158 SER A N 1
ATOM 1218 C CA . SER A 1 158 ? -5.644 -34.754 -18.043 1 88.08 158 SER A CA 1
ATOM 1219 C C . SER A 1 158 ? -6.558 -35.602 -18.921 1 88.08 158 SER A C 1
ATOM 1221 O O . SER A 1 158 ? -6.957 -35.175 -20.006 1 88.08 158 SER A O 1
ATOM 1223 N N . LYS A 1 159 ? -6.804 -36.844 -18.497 1 87.84 159 LYS A N 1
ATOM 1224 C CA . LYS A 1 159 ? -7.776 -37.755 -19.096 1 87.84 159 LYS A CA 1
ATOM 1225 C C . LYS A 1 159 ? -8.577 -38.487 -18.024 1 87.84 159 LYS A C 1
ATOM 1227 O O . LYS A 1 159 ? -8.013 -38.966 -17.038 1 87.84 159 LYS A O 1
ATOM 1232 N N . VAL A 1 160 ? -9.84 -38.465 -18.181 1 91.3 160 VAL A N 1
ATOM 1233 C CA . VAL A 1 160 ? -10.695 -39.247 -17.294 1 91.3 160 VAL A CA 1
ATOM 1234 C C . VAL A 1 160 ? -11.875 -39.814 -18.08 1 91.3 160 VAL A C 1
ATOM 1236 O O . VAL A 1 160 ? -12.455 -39.126 -18.923 1 91.3 160 VAL A O 1
ATOM 1239 N N . ARG A 1 161 ? -12.202 -41.075 -17.832 1 89.39 161 ARG A N 1
ATOM 1240 C CA . ARG A 1 161 ? -13.366 -41.702 -18.452 1 89.39 161 ARG A CA 1
ATOM 1241 C C . ARG A 1 161 ? -13.954 -42.779 -17.546 1 89.39 161 ARG A C 1
ATOM 1243 O O . ARG A 1 161 ? -13.231 -43.412 -16.774 1 89.39 161 ARG A O 1
ATOM 1250 N N . TYR A 1 162 ? -15.236 -42.937 -17.709 1 89.59 162 TYR A N 1
ATOM 1251 C CA . TYR A 1 162 ? -15.865 -44.071 -17.04 1 89.59 162 TYR A CA 1
ATOM 1252 C C . TYR A 1 162 ? -15.434 -45.387 -17.677 1 89.59 162 TYR A C 1
ATOM 1254 O O . TYR A 1 162 ? -15.375 -45.5 -18.903 1 89.59 162 TYR A O 1
ATOM 1262 N N . GLN A 1 163 ? -14.942 -46.227 -16.873 1 85.56 163 GLN A N 1
ATOM 1263 C CA . GLN A 1 163 ? -14.658 -47.575 -17.354 1 85.56 163 GLN A CA 1
ATOM 1264 C C . GLN A 1 163 ? -15.9 -48.457 -17.284 1 85.56 163 GLN A C 1
ATOM 1266 O O . GLN A 1 163 ? -16.101 -49.324 -18.138 1 85.56 163 GLN A O 1
ATOM 1271 N N . ASP A 1 164 ? -16.631 -48.338 -16.227 1 89.95 164 ASP A N 1
ATOM 1272 C CA . ASP A 1 164 ? -17.939 -48.948 -16.011 1 89.95 164 ASP A CA 1
ATOM 1273 C C . ASP A 1 164 ? -18.775 -48.125 -15.033 1 89.95 164 ASP A C 1
ATOM 1275 O O . ASP A 1 164 ? -18.497 -46.945 -14.812 1 89.95 164 ASP A O 1
ATOM 1279 N N . ASP A 1 165 ? -19.794 -48.771 -14.572 1 89.2 165 ASP A N 1
ATOM 1280 C CA . ASP A 1 165 ? -20.729 -48.022 -13.739 1 89.2 165 ASP A CA 1
ATOM 1281 C C . ASP A 1 165 ? -20.1 -47.659 -12.396 1 89.2 165 ASP A C 1
ATOM 1283 O O . ASP A 1 165 ? -20.531 -46.71 -11.739 1 89.2 165 ASP A O 1
ATOM 1287 N N . ASN A 1 166 ? -19.073 -48.339 -12.089 1 92.97 166 ASN A N 1
ATOM 1288 C CA . ASN A 1 166 ? -18.567 -48.156 -10.733 1 92.97 166 ASN A CA 1
ATOM 1289 C C . ASN A 1 166 ? -17.11 -47.702 -10.735 1 92.97 166 ASN A C 1
ATOM 1291 O O . ASN A 1 166 ? -16.547 -47.404 -9.68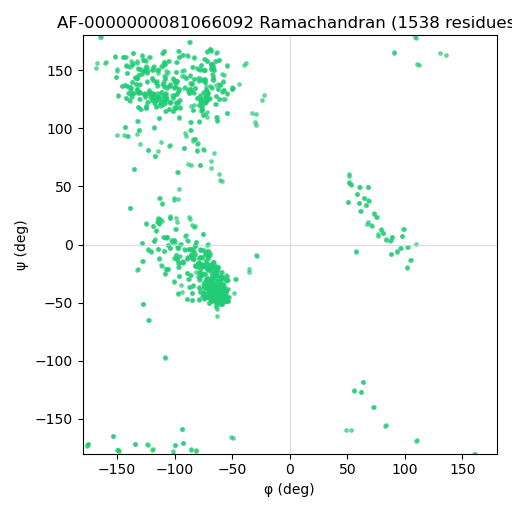 1 92.97 166 ASN A O 1
ATOM 1295 N N . THR A 1 167 ? -16.538 -47.622 -11.866 1 93.7 167 THR A N 1
ATOM 1296 C CA . THR A 1 167 ? -15.116 -47.298 -11.883 1 93.7 167 THR A CA 1
ATOM 1297 C C . THR A 1 167 ? -14.805 -46.285 -12.982 1 93.7 167 THR A C 1
ATOM 1299 O O . THR A 1 167 ? -15.558 -46.162 -13.95 1 93.7 167 THR A O 1
ATOM 1302 N N . MET A 1 168 ? -13.742 -45.557 -12.754 1 92.52 168 MET A N 1
ATOM 1303 C CA . MET A 1 168 ? -13.227 -44.562 -13.69 1 92.52 168 MET A CA 1
ATOM 1304 C C . MET A 1 168 ? -11.723 -44.723 -13.881 1 92.52 168 MET A C 1
ATOM 1306 O O . MET A 1 168 ? -11.008 -45.08 -12.943 1 92.52 168 MET A O 1
ATOM 1310 N N . ARG A 1 169 ? -11.33 -44.501 -15.017 1 90.79 169 ARG A N 1
ATOM 1311 C CA . ARG A 1 169 ? -9.904 -44.431 -15.321 1 90.79 169 ARG A CA 1
ATOM 1312 C C . ARG A 1 169 ? -9.425 -42.984 -15.372 1 90.79 169 ARG A C 1
ATOM 1314 O O . ARG A 1 169 ? -10.063 -42.136 -16 1 90.79 169 ARG A O 1
ATOM 1321 N N . LEU A 1 170 ? -8.356 -42.758 -14.646 1 92.19 170 LEU A N 1
ATOM 1322 C CA . LEU A 1 170 ? -7.852 -41.396 -14.504 1 92.19 170 LEU A CA 1
ATOM 1323 C C . LEU A 1 170 ? -6.356 -41.336 -14.796 1 92.19 170 LEU A C 1
ATOM 1325 O O . LEU A 1 170 ? -5.598 -42.2 -14.349 1 92.19 170 LEU A O 1
ATOM 1329 N N . LEU A 1 171 ? -5.943 -40.389 -15.644 1 89.89 171 LEU A N 1
ATOM 1330 C CA . LEU A 1 171 ? -4.555 -40.011 -15.884 1 89.89 171 LEU A CA 1
ATOM 1331 C C . LEU A 1 171 ? -4.387 -38.496 -15.831 1 89.89 171 LEU A C 1
ATOM 1333 O O . LEU A 1 171 ? -5.024 -37.769 -16.597 1 89.89 171 LEU A O 1
ATOM 1337 N N . LYS A 1 172 ? -3.604 -38.023 -14.913 1 91.89 172 LYS A N 1
ATOM 1338 C CA . LYS A 1 172 ? -3.376 -36.591 -14.74 1 91.89 172 LYS A CA 1
ATOM 1339 C C . LYS A 1 172 ? -1.913 -36.303 -14.418 1 91.89 172 LYS A C 1
ATOM 1341 O O . LYS A 1 172 ? -1.32 -36.959 -13.558 1 91.89 172 LYS A O 1
ATOM 1346 N N . TYR A 1 173 ? -1.304 -35.332 -15.155 1 89.43 173 TYR A N 1
ATOM 1347 C CA . TYR A 1 173 ? -0.008 -34.769 -14.792 1 89.43 173 TYR A CA 1
ATOM 1348 C C . TYR A 1 173 ? -0.176 -33.441 -14.063 1 89.43 173 TYR A C 1
ATOM 1350 O O . TYR A 1 173 ? -0.899 -32.557 -14.529 1 89.43 173 TYR A O 1
ATOM 1358 N N . GLY A 1 174 ? 0.35 -33.389 -12.893 1 89.54 174 GLY A N 1
ATOM 1359 C CA . GLY A 1 174 ? 0.367 -32.15 -12.132 1 89.54 174 GLY A CA 1
ATOM 1360 C C . GLY A 1 174 ? 1.757 -31.563 -11.979 1 89.54 174 GLY A C 1
ATOM 1361 O O . GLY A 1 174 ? 2.755 -32.266 -12.15 1 89.54 174 GLY A O 1
ATOM 1362 N N . SER A 1 175 ? 1.804 -30.262 -11.799 1 88.72 175 SER A N 1
ATOM 1363 C CA . SER A 1 175 ? 3.063 -29.564 -11.558 1 88.72 175 SER A CA 1
ATOM 1364 C C . SER A 1 175 ? 2.986 -28.703 -10.302 1 88.72 175 SER A C 1
ATOM 1366 O O . SER A 1 175 ? 1.899 -28.288 -9.893 1 88.72 175 SER A O 1
ATOM 1368 N N . TRP A 1 176 ? 4.057 -28.496 -9.603 1 89.43 176 TRP A N 1
ATOM 1369 C CA . TRP A 1 176 ? 4.207 -27.592 -8.467 1 89.43 176 TRP A CA 1
ATOM 1370 C C . TRP A 1 176 ? 3.261 -27.978 -7.335 1 89.43 176 TRP A C 1
ATOM 1372 O O . TRP A 1 176 ? 2.587 -27.12 -6.761 1 89.43 176 TRP A O 1
ATOM 1382 N N . CYS A 1 177 ? 3.06 -29.201 -7.172 1 91.63 177 CYS A N 1
ATOM 1383 C CA . CYS A 1 177 ? 2.226 -29.657 -6.066 1 91.63 177 CYS A CA 1
ATOM 1384 C C . CYS A 1 177 ? 2.988 -29.596 -4.747 1 91.63 177 CYS A C 1
ATOM 1386 O O . CYS A 1 177 ? 3.989 -30.293 -4.571 1 91.63 177 CYS A O 1
ATOM 1388 N N . THR A 1 178 ? 2.556 -28.772 -3.86 1 92.35 178 THR A N 1
ATOM 1389 C CA . THR A 1 178 ? 3.182 -28.638 -2.549 1 92.35 178 THR A CA 1
ATOM 1390 C C . THR A 1 178 ? 3.112 -29.954 -1.779 1 92.35 178 THR A C 1
ATOM 1392 O O . THR A 1 178 ? 2.037 -30.541 -1.64 1 92.35 178 THR A O 1
ATOM 1395 N N . GLY A 1 179 ? 4.255 -30.458 -1.325 1 92.72 179 GLY A N 1
ATOM 1396 C CA . GLY A 1 179 ? 4.321 -31.704 -0.579 1 92.72 179 GLY A CA 1
ATOM 1397 C C . GLY A 1 179 ? 4.102 -32.93 -1.445 1 92.72 179 GLY A C 1
ATOM 1398 O O . GLY A 1 179 ? 3.559 -33.935 -0.982 1 92.72 179 GLY A O 1
ATOM 1399 N N . ALA A 1 180 ? 4.399 -32.861 -2.69 1 92.19 180 ALA A N 1
ATOM 1400 C CA . ALA A 1 180 ? 4.194 -33.973 -3.616 1 92.19 180 ALA A CA 1
ATOM 1401 C C . ALA A 1 180 ? 4.877 -35.24 -3.11 1 92.19 180 ALA A C 1
ATOM 1403 O O . ALA A 1 180 ? 6.102 -35.279 -2.968 1 92.19 180 ALA A O 1
ATOM 1404 N N . GLY A 1 181 ? 4.079 -36.183 -2.769 1 90.85 181 GLY A N 1
ATOM 1405 C CA . GLY A 1 181 ? 4.604 -37.451 -2.287 1 90.85 181 GLY A CA 1
ATOM 1406 C C . GLY A 1 181 ? 4.735 -37.508 -0.777 1 90.85 181 GLY A C 1
ATOM 1407 O O . GLY A 1 181 ? 5.032 -38.563 -0.213 1 90.85 181 GLY A O 1
ATOM 1408 N N . PHE A 1 182 ? 4.485 -36.364 -0.116 1 94.31 182 PHE A N 1
ATOM 1409 C CA . PHE A 1 182 ? 4.651 -36.324 1.332 1 94.31 182 PHE A CA 1
ATOM 1410 C C . PHE A 1 182 ? 3.299 -36.261 2.031 1 94.31 182 PHE A C 1
ATOM 1412 O O . PHE A 1 182 ? 3.174 -36.659 3.19 1 94.31 182 PHE A O 1
ATOM 1419 N N . ALA A 1 183 ? 2.244 -35.738 1.346 1 96.14 183 ALA A N 1
ATOM 1420 C CA . ALA A 1 183 ? 0.905 -35.721 1.929 1 96.14 183 ALA A CA 1
ATOM 1421 C C . ALA A 1 183 ? 0.29 -37.118 1.933 1 96.14 183 ALA A C 1
ATOM 1423 O O . ALA A 1 183 ? 0.706 -37.988 1.164 1 96.14 183 ALA A O 1
ATOM 1424 N N . ASP A 1 184 ? -0.671 -37.32 2.752 1 97.13 184 ASP A N 1
ATOM 1425 C CA . ASP A 1 184 ? -1.298 -38.629 2.906 1 97.13 184 ASP A CA 1
ATOM 1426 C C . ASP A 1 184 ? -2.438 -38.814 1.907 1 97.13 184 ASP A C 1
ATOM 1428 O O . ASP A 1 184 ? -2.756 -39.941 1.521 1 97.13 184 ASP A O 1
ATOM 1432 N N . PHE A 1 185 ? -3.077 -37.773 1.529 1 97.62 185 PHE A N 1
ATOM 1433 C CA . PHE A 1 185 ? -4.125 -37.783 0.515 1 97.62 185 PHE A CA 1
ATOM 1434 C C . PHE A 1 185 ? -4.095 -36.5 -0.307 1 97.62 185 PHE A C 1
ATOM 1436 O O . PHE A 1 185 ? -3.502 -35.503 0.11 1 97.62 185 PHE A O 1
ATOM 1443 N N . TYR A 1 186 ? -4.73 -36.537 -1.489 1 97.55 186 TYR A N 1
ATOM 1444 C CA . TYR A 1 186 ? -4.741 -35.399 -2.402 1 97.55 186 TYR A CA 1
ATOM 1445 C C . TYR A 1 186 ? -6.122 -35.209 -3.02 1 97.55 186 TYR A C 1
ATOM 1447 O O . TYR A 1 186 ? -6.792 -36.184 -3.367 1 97.55 186 TYR A O 1
ATOM 1455 N N . CYS A 1 187 ? -6.537 -34.017 -3.058 1 97.65 187 CYS A N 1
ATOM 1456 C CA . CYS A 1 187 ? -7.659 -33.636 -3.909 1 97.65 187 CYS A CA 1
ATOM 1457 C C . CYS A 1 187 ? -7.169 -33.089 -5.244 1 97.65 187 CYS A C 1
ATOM 1459 O O . CYS A 1 187 ? -6.552 -32.023 -5.294 1 97.65 187 CYS A O 1
ATOM 1461 N N . ILE A 1 188 ? -7.538 -33.771 -6.315 1 95.54 188 ILE A N 1
ATOM 1462 C CA . ILE A 1 188 ? -6.972 -33.464 -7.625 1 95.54 188 ILE A CA 1
ATOM 1463 C C . ILE A 1 188 ? -8.068 -32.94 -8.55 1 95.54 188 ILE A C 1
ATOM 1465 O O . ILE A 1 188 ? -9.139 -33.541 -8.657 1 95.54 188 ILE A O 1
ATOM 1469 N N . MET A 1 189 ? -7.788 -31.811 -9.203 1 95.2 189 MET A N 1
ATOM 1470 C CA . MET A 1 189 ? -8.724 -31.275 -10.186 1 95.2 189 MET A CA 1
ATOM 1471 C C . MET A 1 189 ? -8.319 -31.679 -11.6 1 95.2 189 MET A C 1
ATOM 1473 O O . MET A 1 189 ? -7.147 -31.58 -11.967 1 95.2 189 MET A O 1
ATOM 1477 N N . THR A 1 190 ? -9.21 -32.16 -12.37 1 92.28 190 THR A N 1
ATOM 1478 C CA . THR A 1 190 ? -8.987 -32.531 -13.764 1 92.28 190 THR A CA 1
ATOM 1479 C C . THR A 1 190 ? -10.26 -32.343 -14.584 1 92.28 190 THR A C 1
ATOM 1481 O O . THR A 1 190 ? -11.257 -31.819 -14.081 1 92.28 190 THR A O 1
ATOM 1484 N N . ILE A 1 191 ? -10.215 -32.705 -15.855 1 92.3 191 ILE A N 1
ATOM 1485 C CA . ILE A 1 191 ? -11.409 -32.671 -16.693 1 92.3 191 ILE A CA 1
ATOM 1486 C C . ILE A 1 191 ? -12.43 -33.683 -16.177 1 92.3 191 ILE A C 1
ATOM 1488 O O . ILE A 1 191 ? -12.074 -34.624 -15.464 1 92.3 191 ILE A O 1
ATOM 1492 N N . SER A 1 192 ? -13.639 -33.468 -16.509 1 93.96 192 SER A N 1
ATOM 1493 C CA . SER A 1 192 ? -14.71 -34.36 -16.077 1 93.96 192 SER A CA 1
ATOM 1494 C C . SER A 1 192 ? -14.773 -35.61 -16.948 1 93.96 192 SER A C 1
ATOM 1496 O O . SER A 1 192 ? -14.333 -35.594 -18.099 1 93.96 192 SER A O 1
ATOM 1498 N N . PRO A 1 193 ? -15.234 -36.737 -16.411 1 90.18 193 PRO A N 1
ATOM 1499 C CA . PRO A 1 193 ? -15.267 -37.993 -17.163 1 90.18 193 PRO A CA 1
ATOM 1500 C C . PRO A 1 193 ? -16.014 -37.868 -18.489 1 90.18 193 PRO A C 1
ATOM 1502 O O . PRO A 1 193 ? -15.726 -38.603 -19.436 1 90.18 193 PRO A O 1
ATOM 1505 N N . GLN A 1 194 ? -16.931 -37.019 -18.671 1 82.52 194 GLN A N 1
ATOM 1506 C CA . GLN A 1 194 ? -17.637 -36.821 -19.933 1 82.52 194 GLN A CA 1
ATOM 1507 C C . GLN A 1 194 ? -17.09 -35.612 -20.685 1 82.52 194 GLN A C 1
ATOM 1509 O O . GLN A 1 194 ? -17.839 -34.905 -21.363 1 82.52 194 GLN A O 1
ATOM 1514 N N . PHE A 1 195 ? -15.888 -35.495 -20.639 1 83.42 195 PHE A N 1
ATOM 1515 C CA . PHE A 1 195 ? -15.224 -34.338 -21.227 1 83.42 195 PHE A CA 1
ATOM 1516 C C . PHE A 1 195 ? -15.408 -34.318 -22.739 1 83.42 195 PHE A C 1
ATOM 1518 O O . PHE A 1 195 ? -15.173 -35.324 -23.412 1 83.42 195 PHE A O 1
ATOM 1525 N N . THR A 1 196 ? -16.037 -33.186 -23.311 1 76.26 196 THR A N 1
ATOM 1526 C CA . THR A 1 196 ? -16.27 -32.98 -24.736 1 76.26 196 THR A CA 1
ATOM 1527 C C . THR A 1 196 ? -15.432 -31.817 -25.259 1 76.26 196 THR A C 1
ATOM 1529 O O . THR A 1 196 ? -15.947 -30.935 -25.949 1 76.26 196 THR A O 1
ATOM 1532 N N . ASN A 1 197 ? -14.188 -31.651 -24.839 1 75.91 197 ASN A N 1
ATOM 1533 C CA . ASN A 1 197 ? -13.26 -30.618 -25.288 1 75.91 197 ASN A CA 1
ATOM 1534 C C . ASN A 1 197 ? -13.613 -29.254 -24.703 1 75.91 197 ASN A C 1
ATOM 1536 O O . ASN A 1 197 ? -13.402 -28.224 -25.346 1 75.91 197 ASN A O 1
ATOM 1540 N N . ASN A 1 198 ? -14.263 -29.264 -23.653 1 82.03 198 ASN A N 1
ATOM 1541 C CA . ASN A 1 198 ? -14.56 -28.058 -22.888 1 82.03 198 ASN A CA 1
ATOM 1542 C C . ASN A 1 198 ? -13.861 -28.067 -21.532 1 82.03 198 ASN A C 1
ATOM 1544 O O . ASN A 1 198 ? -14.286 -28.772 -20.614 1 82.03 198 ASN A O 1
ATOM 1548 N N . PHE A 1 199 ? -12.904 -27.257 -21.425 1 85.98 199 PHE A N 1
ATOM 1549 C CA . PHE A 1 199 ? -12.047 -27.295 -20.246 1 85.98 199 PHE A CA 1
ATOM 1550 C C . PHE A 1 199 ? -12.745 -26.663 -19.048 1 85.98 199 PHE A C 1
ATOM 1552 O O . PHE A 1 199 ? -12.245 -26.733 -17.924 1 85.98 199 PHE A O 1
ATOM 1559 N N . SER A 1 200 ? -13.917 -26.108 -19.28 1 87.67 200 SER A N 1
ATOM 1560 C CA . SER A 1 200 ? -14.673 -25.595 -18.142 1 87.67 200 SER A CA 1
ATOM 1561 C C . SER A 1 200 ? -15.366 -26.722 -17.385 1 87.67 200 SER A C 1
ATOM 1563 O O . SER A 1 200 ? -15.833 -26.527 -16.26 1 87.67 200 SER A O 1
ATOM 1565 N N . ALA A 1 201 ? -15.45 -27.882 -18.048 1 91.95 201 ALA A N 1
ATOM 1566 C CA . ALA A 1 201 ? -16.031 -29.053 -17.397 1 91.95 201 ALA A CA 1
ATOM 1567 C C . ALA A 1 201 ? -15.003 -29.758 -16.516 1 91.95 201 ALA A C 1
ATOM 1569 O O . ALA A 1 201 ? -14.316 -30.677 -16.966 1 91.95 201 ALA A O 1
ATOM 1570 N N . LEU A 1 202 ? -14.942 -29.378 -15.269 1 94.56 202 LEU A N 1
ATOM 1571 C CA . LEU A 1 202 ? -13.927 -29.846 -14.332 1 94.56 202 LEU A CA 1
ATOM 1572 C C . LEU A 1 202 ? -14.558 -30.672 -13.216 1 94.56 202 LEU A C 1
ATOM 1574 O O . LEU A 1 202 ? -15.729 -30.48 -12.882 1 94.56 202 LEU A O 1
ATOM 1578 N N . SER A 1 203 ? -13.792 -31.655 -12.73 1 95.79 203 SER A N 1
ATOM 1579 C CA . SER A 1 203 ? -14.179 -32.469 -11.582 1 95.79 203 SER A CA 1
ATOM 1580 C C . SER A 1 203 ? -13.012 -32.659 -10.62 1 95.79 203 SER A C 1
ATOM 1582 O O . SER A 1 203 ? -11.851 -32.499 -11.004 1 95.79 203 SER A O 1
ATOM 1584 N N . PHE A 1 204 ? -13.334 -32.944 -9.328 1 96.57 204 PHE A N 1
ATOM 1585 C CA . PHE A 1 204 ? -12.32 -33.254 -8.326 1 96.57 204 PHE A CA 1
ATOM 1586 C C . PHE A 1 204 ? -12.349 -34.735 -7.967 1 96.57 204 PHE A C 1
ATOM 1588 O O . PHE A 1 204 ? -13.422 -35.334 -7.866 1 96.57 204 PHE A O 1
ATOM 1595 N N . PHE A 1 205 ? -11.159 -35.261 -7.677 1 96.99 205 PHE A N 1
ATOM 1596 C CA . PHE A 1 205 ? -11.01 -36.651 -7.264 1 96.99 205 PHE A CA 1
ATOM 1597 C C . PHE A 1 205 ? -10.142 -36.755 -6.015 1 96.99 205 PHE A C 1
ATOM 1599 O O . PHE A 1 205 ? -9.201 -35.978 -5.84 1 96.99 205 PHE A O 1
ATOM 1606 N N . LEU A 1 206 ? -10.443 -37.691 -5.187 1 97.96 206 LEU A N 1
ATOM 1607 C CA . LEU A 1 206 ? -9.65 -38.023 -4.009 1 97.96 206 LEU A CA 1
ATOM 1608 C C . LEU A 1 206 ? -8.699 -39.179 -4.302 1 97.96 206 LEU A C 1
ATOM 1610 O O . LEU A 1 206 ? -9.125 -40.233 -4.78 1 97.96 206 LEU A O 1
ATOM 1614 N N . VAL A 1 207 ? -7.414 -38.973 -4.08 1 96.46 207 VAL A N 1
ATOM 1615 C CA . VAL A 1 207 ? -6.42 -40.024 -4.264 1 96.46 207 VAL A CA 1
ATOM 1616 C C . VAL A 1 207 ? -5.495 -40.079 -3.049 1 96.46 207 VAL A C 1
ATOM 1618 O O . VAL A 1 207 ? -5.369 -39.098 -2.313 1 96.46 207 VAL A O 1
ATOM 1621 N N . TYR A 1 208 ? -4.879 -41.167 -2.841 1 95.38 208 TYR A N 1
ATOM 1622 C CA . TYR A 1 208 ? -4.006 -41.355 -1.688 1 95.38 208 TYR A CA 1
ATOM 1623 C C . TYR A 1 208 ? -2.546 -41.444 -2.118 1 95.38 208 TYR A C 1
ATOM 1625 O O . TYR A 1 208 ? -2.251 -41.625 -3.301 1 95.38 208 TYR A O 1
ATOM 1633 N N . LYS A 1 209 ? -1.673 -41.298 -1.189 1 91.93 209 LYS A N 1
ATOM 1634 C CA . LYS A 1 209 ? -0.231 -41.182 -1.389 1 91.93 209 LYS A CA 1
ATOM 1635 C C . LYS A 1 209 ? 0.304 -42.347 -2.217 1 91.93 209 LYS A C 1
ATOM 1637 O O . LYS A 1 209 ? 1.164 -42.158 -3.08 1 91.93 209 LYS A O 1
ATOM 1642 N N . ASP A 1 210 ? -0.189 -43.497 -2.007 1 87.35 210 ASP A N 1
ATOM 1643 C CA . ASP A 1 210 ? 0.336 -44.689 -2.667 1 87.35 210 ASP A CA 1
ATOM 1644 C C . ASP A 1 210 ? -0.245 -44.839 -4.071 1 87.35 210 ASP A C 1
ATOM 1646 O O . ASP A 1 210 ? 0.074 -45.795 -4.781 1 87.35 210 ASP A O 1
ATOM 1650 N N . GLU A 1 211 ? -1.083 -43.914 -4.426 1 88.07 211 GLU A N 1
ATOM 1651 C CA . GLU A 1 211 ? -1.73 -43.965 -5.733 1 88.07 211 GLU A CA 1
ATOM 1652 C C . GLU A 1 211 ? -1.153 -42.913 -6.676 1 88.07 211 GLU A C 1
ATOM 1654 O O . GLU A 1 211 ? -1.664 -42.714 -7.78 1 88.07 211 GLU A O 1
ATOM 1659 N N . ILE A 1 212 ? -0.115 -42.25 -6.214 1 88.16 212 ILE A N 1
ATOM 1660 C CA . ILE A 1 212 ? 0.462 -41.207 -7.053 1 88.16 212 ILE A CA 1
ATOM 1661 C C . ILE A 1 212 ? 1.954 -41.469 -7.249 1 88.16 212 ILE A C 1
ATOM 1663 O O . ILE A 1 212 ? 2.568 -42.205 -6.474 1 88.16 212 ILE A O 1
ATOM 1667 N N . ARG A 1 213 ? 2.506 -40.921 -8.261 1 85.76 213 ARG A N 1
ATOM 1668 C CA . ARG A 1 213 ? 3.942 -40.803 -8.495 1 85.76 213 ARG A CA 1
ATOM 1669 C C . ARG A 1 213 ? 4.393 -39.349 -8.411 1 85.76 213 ARG A C 1
ATOM 1671 O O . ARG A 1 213 ? 3.792 -38.47 -9.033 1 85.76 213 ARG A O 1
ATOM 1678 N N . ALA A 1 214 ? 5.362 -39.163 -7.553 1 87.58 214 ALA A N 1
ATOM 1679 C CA . ALA A 1 214 ? 5.828 -37.789 -7.385 1 87.58 214 ALA A CA 1
ATOM 1680 C C . ALA A 1 214 ? 7.345 -37.74 -7.229 1 87.58 214 ALA A C 1
ATOM 1682 O O . ALA A 1 214 ? 7.974 -38.748 -6.899 1 87.58 214 ALA A O 1
ATOM 1683 N N . SER A 1 215 ? 7.947 -36.618 -7.594 1 83.28 215 SER A N 1
ATOM 1684 C CA . SER A 1 215 ? 9.374 -36.367 -7.423 1 83.28 215 SER A CA 1
ATOM 1685 C C . SER A 1 215 ? 9.633 -34.932 -6.975 1 83.28 215 SER A C 1
ATOM 1687 O O . SER A 1 215 ? 9.156 -33.985 -7.603 1 83.28 215 SER A O 1
ATOM 1689 N N . THR A 1 216 ? 10.339 -34.789 -5.846 1 81.25 216 THR A N 1
ATOM 1690 C CA . THR A 1 216 ? 10.721 -33.465 -5.367 1 81.25 216 THR A CA 1
ATOM 1691 C C . THR A 1 216 ? 12.237 -33.298 -5.391 1 81.25 216 THR A C 1
ATOM 1693 O O . THR A 1 216 ? 12.777 -32.394 -4.749 1 81.25 216 THR A O 1
ATOM 1696 N N . ASP A 1 217 ? 12.91 -34.08 -6.117 1 78.51 217 ASP A N 1
ATOM 1697 C CA . ASP A 1 217 ? 14.369 -34.081 -6.165 1 78.51 217 ASP A CA 1
ATOM 1698 C C . ASP A 1 217 ? 14.898 -32.797 -6.798 1 78.51 217 ASP A C 1
ATOM 1700 O O . ASP A 1 217 ? 16.009 -32.358 -6.49 1 78.51 217 ASP A O 1
ATOM 1704 N N . ASP A 1 218 ? 14.096 -32.321 -7.573 1 77.29 218 ASP A N 1
ATOM 1705 C CA . ASP A 1 218 ? 14.572 -31.14 -8.287 1 77.29 218 ASP A CA 1
ATOM 1706 C C . ASP A 1 218 ? 14.05 -29.859 -7.64 1 77.29 218 ASP A C 1
ATOM 1708 O O . ASP A 1 218 ? 14.113 -28.784 -8.24 1 77.29 218 ASP A O 1
ATOM 1712 N N . TRP A 1 219 ? 13.514 -30.049 -6.393 1 86.45 219 TRP A N 1
ATOM 1713 C CA . TRP A 1 219 ? 13.066 -28.829 -5.729 1 86.45 219 TRP A CA 1
ATOM 1714 C C . TRP A 1 219 ? 14.255 -27.99 -5.273 1 86.45 219 TRP A C 1
ATOM 1716 O O . TRP A 1 219 ? 14.855 -28.267 -4.231 1 86.45 219 TRP A O 1
ATOM 1726 N N . SER A 1 220 ? 14.684 -27.182 -5.49 1 87.8 220 SER A N 1
ATOM 1727 C CA . SER A 1 220 ? 15.69 -26.154 -5.247 1 87.8 220 SER A CA 1
ATOM 1728 C C . SER A 1 220 ? 15.16 -24.767 -5.595 1 87.8 220 SER A C 1
ATOM 1730 O O . SER A 1 220 ? 15.183 -24.362 -6.759 1 87.8 220 SER A O 1
ATOM 1732 N N . ALA A 1 221 ? 14.785 -24.117 -5.182 1 90.3 221 ALA A N 1
ATOM 1733 C CA . ALA A 1 221 ? 14.065 -22.867 -5.41 1 90.3 221 ALA A CA 1
ATOM 1734 C C . ALA A 1 221 ? 14.695 -21.72 -4.625 1 90.3 221 ALA A C 1
ATOM 1736 O O . ALA A 1 221 ? 15.541 -21.945 -3.757 1 90.3 221 ALA A O 1
ATOM 1737 N N . LEU A 1 222 ? 14.343 -20.521 -5.023 1 91.87 222 LEU A N 1
ATOM 1738 C CA . LEU A 1 222 ? 14.805 -19.323 -4.33 1 91.87 222 LEU A CA 1
ATOM 1739 C C . LEU A 1 222 ? 14.425 -19.369 -2.854 1 91.87 222 LEU A C 1
ATOM 1741 O O . LEU A 1 222 ? 15.234 -19.023 -1.989 1 91.87 222 LEU A O 1
ATOM 1745 N N . GLY A 1 223 ? 13.228 -19.805 -2.541 1 93.94 223 GLY A N 1
ATOM 1746 C CA . GLY A 1 223 ? 12.707 -19.875 -1.185 1 93.94 223 GLY A CA 1
ATOM 1747 C C . GLY A 1 223 ? 11.706 -20.998 -0.987 1 93.94 223 GLY A C 1
ATOM 1748 O O . GLY A 1 223 ? 11.539 -21.849 -1.863 1 93.94 223 GLY A O 1
ATOM 1749 N N . MET A 1 224 ? 11.136 -21.081 0.21 1 95.49 224 MET A N 1
ATOM 1750 C CA . MET A 1 224 ? 10.188 -22.134 0.559 1 95.49 224 MET A CA 1
ATOM 1751 C C . MET A 1 224 ? 10.817 -23.513 0.388 1 95.49 224 MET A C 1
ATOM 1753 O O . MET A 1 224 ? 10.22 -24.4 -0.224 1 95.49 224 MET A O 1
ATOM 1757 N N . HIS A 1 225 ? 12.021 -23.582 0.85 1 94.08 225 HIS A N 1
ATOM 1758 C CA . HIS A 1 225 ? 12.834 -24.769 0.612 1 94.08 225 HIS A CA 1
ATOM 1759 C C . HIS A 1 225 ? 12.182 -26.012 1.209 1 94.08 225 HIS A C 1
ATOM 1761 O O . HIS A 1 225 ? 12.313 -27.11 0.663 1 94.08 225 HIS A O 1
ATOM 1767 N N . ALA A 1 226 ? 11.434 -25.847 2.21 1 94.65 226 ALA A N 1
ATOM 1768 C CA . ALA A 1 226 ? 10.917 -27.004 2.937 1 94.65 226 ALA A CA 1
ATOM 1769 C C . ALA A 1 226 ? 9.587 -27.471 2.351 1 94.65 226 ALA A C 1
ATOM 1771 O O . ALA A 1 226 ? 9.074 -28.528 2.725 1 94.65 226 ALA A O 1
ATOM 1772 N N . ASN A 1 227 ? 8.956 -26.718 1.495 1 92.17 227 ASN A N 1
ATOM 1773 C CA . ASN A 1 227 ? 7.62 -27.076 1.03 1 92.17 227 ASN A CA 1
ATOM 1774 C C . ASN A 1 227 ? 7.658 -28.27 0.08 1 92.17 227 ASN A C 1
ATOM 1776 O O . ASN A 1 227 ? 6.641 -28.931 -0.133 1 92.17 227 ASN A O 1
ATOM 1780 N N . GLN A 1 228 ? 8.854 -28.615 -0.567 1 90.19 228 GLN A N 1
ATOM 1781 C CA . GLN A 1 228 ? 9.052 -29.793 -1.406 1 90.19 228 GLN A CA 1
ATOM 1782 C C . GLN A 1 228 ? 7.967 -29.897 -2.473 1 90.19 228 GLN A C 1
ATOM 1784 O O . GLN A 1 228 ? 7.277 -30.915 -2.567 1 90.19 228 GLN A O 1
ATOM 1789 N N . SER A 1 229 ? 7.93 -28.87 -3.303 1 91 229 SER A N 1
ATOM 1790 C CA . SER A 1 229 ? 6.978 -28.857 -4.409 1 91 229 SER A CA 1
ATOM 1791 C C . SER A 1 229 ? 7.543 -29.571 -5.633 1 91 229 SER A C 1
ATOM 1793 O O . SER A 1 229 ? 8.737 -29.47 -5.921 1 91 229 SER A O 1
ATOM 1795 N N . GLY A 1 230 ? 6.679 -30.334 -6.278 1 89.37 230 GLY A N 1
ATOM 1796 C CA . GLY A 1 230 ? 7.161 -31.038 -7.456 1 89.37 230 GLY A CA 1
ATOM 1797 C C . GLY A 1 230 ? 6.042 -31.579 -8.327 1 89.37 230 GLY A C 1
ATOM 1798 O O . GLY A 1 230 ? 4.864 -31.356 -8.043 1 89.37 230 GLY A O 1
ATOM 1799 N N . PRO A 1 231 ? 6.431 -32.191 -9.396 1 89.14 231 PRO A N 1
ATOM 1800 C CA . PRO A 1 231 ? 5.448 -32.822 -10.28 1 89.14 231 PRO A CA 1
ATOM 1801 C C . PRO A 1 231 ? 4.778 -34.039 -9.644 1 89.14 231 PRO A C 1
ATOM 1803 O O . PRO A 1 231 ? 5.358 -34.676 -8.761 1 89.14 231 PRO A O 1
ATOM 1806 N N . MET A 1 232 ? 3.579 -34.223 -10.092 1 89.51 232 MET A N 1
ATOM 1807 C CA . MET A 1 232 ? 2.808 -35.371 -9.625 1 89.51 232 MET A CA 1
ATOM 1808 C C . MET A 1 232 ? 1.998 -35.982 -10.763 1 89.51 232 MET A C 1
ATOM 1810 O O . MET A 1 232 ? 1.444 -35.26 -11.594 1 89.51 232 MET A O 1
ATOM 1814 N N . VAL A 1 233 ? 1.994 -37.308 -10.866 1 89.56 233 VAL A N 1
ATOM 1815 C CA . VAL A 1 233 ? 1.206 -38.037 -11.854 1 89.56 233 VAL A CA 1
ATOM 1816 C C . VAL A 1 233 ? 0.232 -38.977 -11.148 1 89.56 233 VAL A C 1
ATOM 1818 O O . VAL A 1 233 ? 0.609 -39.68 -10.208 1 89.56 233 VAL A O 1
ATOM 1821 N N . VAL A 1 234 ? -0.951 -38.918 -11.501 1 91.22 234 VAL A N 1
ATOM 1822 C CA . VAL A 1 234 ? -1.974 -39.845 -11.031 1 91.22 234 VAL A CA 1
ATOM 1823 C C . VAL A 1 234 ? -2.458 -40.713 -12.19 1 91.22 234 VAL A C 1
ATOM 1825 O O . VAL A 1 234 ? -2.867 -40.196 -13.232 1 91.22 234 VAL A O 1
ATOM 1828 N N . GLU A 1 235 ? -2.32 -41.973 -12.038 1 87.34 235 GLU A N 1
ATOM 1829 C CA . GLU A 1 235 ? -2.755 -42.912 -13.067 1 87.34 235 GLU A CA 1
ATOM 1830 C C . GLU A 1 235 ? -3.357 -44.17 -12.448 1 87.34 235 GLU A C 1
ATOM 1832 O O . GLU A 1 235 ? -2.744 -44.795 -11.58 1 87.34 235 GLU A O 1
ATOM 1837 N N . GLY A 1 236 ? -4.603 -44.451 -12.923 1 86.15 236 GLY A N 1
ATOM 1838 C CA . GLY A 1 236 ? -5.184 -45.691 -12.433 1 86.15 236 GLY A CA 1
ATOM 1839 C C . GLY A 1 236 ? -6.692 -45.746 -12.586 1 86.15 236 GLY A C 1
ATOM 1840 O O . GLY A 1 236 ? -7.287 -44.883 -13.235 1 86.15 236 GLY A O 1
ATOM 1841 N N . VAL A 1 237 ? -7.254 -46.834 -12.16 1 90.42 237 VAL A N 1
ATOM 1842 C CA . VAL A 1 237 ? -8.698 -47.04 -12.122 1 90.42 237 VAL A CA 1
ATOM 1843 C C . VAL A 1 237 ? -9.211 -46.845 -10.697 1 90.42 237 VAL A C 1
ATOM 1845 O O . VAL A 1 237 ? -8.677 -47.432 -9.753 1 90.42 237 VAL A O 1
ATOM 1848 N N . PHE A 1 238 ? -10.123 -46.04 -10.568 1 93.36 238 PHE A N 1
ATOM 1849 C CA . PHE A 1 238 ? -10.639 -45.689 -9.25 1 93.36 238 PHE A CA 1
ATOM 1850 C C . PHE A 1 238 ? -12.146 -45.904 -9.185 1 93.36 238 PHE A C 1
ATOM 1852 O O . PHE A 1 238 ? -12.841 -45.783 -10.196 1 93.36 238 PHE A O 1
ATOM 1859 N N . ASN A 1 239 ? -12.544 -46.204 -8.031 1 95.31 239 ASN A N 1
ATOM 1860 C CA . ASN A 1 239 ? -13.983 -46.29 -7.809 1 95.31 239 ASN A CA 1
ATOM 1861 C C . ASN A 1 239 ? -14.646 -44.918 -7.898 1 95.31 239 ASN A C 1
ATOM 1863 O O . ASN A 1 239 ? -14.028 -43.903 -7.575 1 95.31 239 ASN A O 1
ATOM 1867 N N . THR A 1 240 ? -15.931 -44.917 -8.224 1 94.27 240 THR A N 1
ATOM 1868 C CA . THR A 1 240 ? -16.661 -43.669 -8.415 1 94.27 240 THR A CA 1
ATOM 1869 C C . THR A 1 240 ? -16.815 -42.925 -7.092 1 94.27 240 THR A C 1
ATOM 1871 O O . THR A 1 240 ? -17.089 -41.723 -7.078 1 94.27 240 THR A O 1
ATOM 1874 N N . ASP A 1 241 ? -16.634 -43.607 -5.965 1 95 241 ASP A N 1
ATOM 1875 C CA . ASP A 1 241 ? -16.715 -42.949 -4.665 1 95 241 ASP A CA 1
ATOM 1876 C C . ASP A 1 241 ? -15.514 -42.035 -4.436 1 95 241 ASP A C 1
ATOM 1878 O O . ASP A 1 241 ? -15.489 -41.263 -3.475 1 95 241 ASP A O 1
ATOM 1882 N N . ARG A 1 242 ? -14.528 -42.076 -5.401 1 96.37 242 ARG A N 1
ATOM 1883 C CA . ARG A 1 242 ? -13.365 -41.198 -5.34 1 96.37 242 ARG A CA 1
ATOM 1884 C C . ARG A 1 242 ? -13.671 -39.839 -5.962 1 96.37 242 ARG A C 1
ATOM 1886 O O . ARG A 1 242 ? -12.908 -38.886 -5.792 1 96.37 242 ARG A O 1
ATOM 1893 N N . LEU A 1 243 ? -14.795 -39.77 -6.648 1 96.36 243 LEU A N 1
ATOM 1894 C CA . LEU A 1 243 ? -15.264 -38.491 -7.168 1 96.36 243 LEU A CA 1
ATOM 1895 C C . LEU A 1 243 ? -15.809 -37.614 -6.046 1 96.36 243 LEU A C 1
ATOM 1897 O O . LEU A 1 243 ? -16.671 -38.047 -5.277 1 96.36 243 LEU A O 1
ATOM 1901 N N . VAL A 1 244 ? -15.256 -36.445 -5.887 1 97.01 244 VAL A N 1
ATOM 1902 C CA . VAL A 1 244 ? -15.744 -35.498 -4.89 1 97.01 244 VAL A CA 1
ATOM 1903 C C . VAL A 1 244 ? -16.883 -34.669 -5.479 1 97.01 244 VAL A C 1
ATOM 1905 O O . VAL A 1 244 ? -16.647 -33.741 -6.257 1 97.01 244 VAL A O 1
ATOM 1908 N N . GLY A 1 245 ? -18.118 -34.931 -5.109 1 94.94 245 GLY A N 1
ATOM 1909 C CA . GLY A 1 245 ? -19.279 -34.306 -5.721 1 94.94 245 GLY A CA 1
ATOM 1910 C C . GLY A 1 245 ? -19.719 -34.989 -7.002 1 94.94 245 GLY A C 1
ATOM 1911 O O . GLY A 1 245 ? -19.495 -36.188 -7.18 1 94.94 245 GLY A O 1
ATOM 1912 N N . SER A 1 246 ? -20.398 -34.224 -7.846 1 93.68 246 SER A N 1
ATOM 1913 C CA . SER A 1 246 ? -20.876 -34.734 -9.127 1 93.68 246 SER A CA 1
ATOM 1914 C C . SER A 1 246 ? -19.942 -34.334 -10.264 1 93.68 246 SER A C 1
ATOM 1916 O O . SER A 1 246 ? -19.112 -33.436 -10.107 1 93.68 246 SER A O 1
ATOM 1918 N N . PRO A 1 247 ? -20.014 -35.111 -11.327 1 93.71 247 PRO A N 1
ATOM 1919 C CA . PRO A 1 247 ? -19.256 -34.637 -12.487 1 93.71 247 PRO A CA 1
ATOM 1920 C C . PRO A 1 247 ? -19.534 -33.172 -12.815 1 93.71 247 PRO A C 1
ATOM 1922 O O . PRO A 1 247 ? -20.678 -32.72 -12.717 1 93.71 247 PRO A O 1
ATOM 1925 N N . GLN A 1 248 ? -18.5 -32.398 -13.086 1 92.88 248 GLN A N 1
ATOM 1926 C CA . GLN A 1 248 ? -18.543 -31.002 -13.507 1 92.88 248 GLN A CA 1
ATOM 1927 C C . GLN A 1 248 ? -18.779 -30.075 -12.318 1 92.88 248 GLN A C 1
ATOM 1929 O O . GLN A 1 248 ? -19.085 -28.894 -12.496 1 92.88 248 GLN A O 1
ATOM 1934 N N . ASP A 1 249 ? -18.627 -30.67 -11.177 1 93.97 249 ASP A N 1
ATOM 1935 C CA . ASP A 1 249 ? -18.724 -29.862 -9.965 1 93.97 249 ASP A CA 1
ATOM 1936 C C . ASP A 1 249 ? -17.401 -29.162 -9.664 1 93.97 249 ASP A C 1
ATOM 1938 O O . ASP A 1 249 ? -17.296 -28.411 -8.692 1 93.97 249 ASP A O 1
ATOM 1942 N N . GLY A 1 250 ? -16.415 -29.41 -10.487 1 93.68 250 GLY A N 1
ATOM 1943 C CA . GLY A 1 250 ? -15.044 -29.007 -10.219 1 93.68 250 GLY A CA 1
ATOM 1944 C C . GLY A 1 250 ? -14.872 -27.503 -10.119 1 93.68 250 GLY A C 1
ATOM 1945 O O . GLY A 1 250 ? -14.173 -27.011 -9.231 1 93.68 250 GLY A O 1
ATOM 1946 N N . ARG A 1 251 ? -15.514 -26.759 -11.025 1 92.1 251 ARG A N 1
ATOM 1947 C CA . ARG A 1 251 ? -15.402 -25.304 -11.003 1 92.1 251 ARG A CA 1
ATOM 1948 C C . ARG A 1 251 ? -15.958 -24.731 -9.704 1 92.1 251 ARG A C 1
ATOM 1950 O O . ARG A 1 251 ? -15.35 -23.844 -9.1 1 92.1 251 ARG A O 1
ATOM 1957 N N . LYS A 1 252 ? -17.087 -25.208 -9.313 1 94.91 252 LYS A N 1
ATOM 1958 C CA . LYS A 1 252 ? -17.723 -24.763 -8.077 1 94.91 252 LYS A CA 1
ATOM 1959 C C . LYS A 1 252 ? -16.843 -25.063 -6.867 1 94.91 252 LYS A C 1
ATOM 1961 O O . LYS A 1 252 ? -16.684 -24.217 -5.984 1 94.91 252 LYS A O 1
ATOM 1966 N N . ILE A 1 253 ? -16.277 -26.248 -6.842 1 96.1 253 ILE A N 1
ATOM 1967 C CA . ILE A 1 253 ? -15.409 -26.659 -5.744 1 96.1 253 ILE A CA 1
ATOM 1968 C C . ILE A 1 253 ? -14.158 -25.784 -5.721 1 96.1 253 ILE A C 1
ATOM 1970 O O . ILE A 1 253 ? -13.698 -25.376 -4.651 1 96.1 253 ILE A O 1
ATOM 1974 N N . MET A 1 254 ? -13.654 -25.512 -6.882 1 94.8 254 MET A N 1
ATOM 1975 C CA . MET A 1 254 ? -12.451 -24.691 -6.984 1 94.8 254 MET A CA 1
ATOM 1976 C C . MET A 1 254 ? -12.687 -23.304 -6.397 1 94.8 254 MET A C 1
ATOM 1978 O O . MET A 1 254 ? -11.91 -22.837 -5.563 1 94.8 254 MET A O 1
ATOM 1982 N N . GLU A 1 255 ? -13.744 -22.665 -6.738 1 94.26 255 GLU A N 1
ATOM 1983 C CA . GLU A 1 255 ? -14.006 -21.29 -6.323 1 94.26 255 GLU A CA 1
ATOM 1984 C C . GLU A 1 255 ? -14.448 -21.228 -4.864 1 94.26 255 GLU A C 1
ATOM 1986 O O . GLU A 1 255 ? -13.967 -20.389 -4.1 1 94.26 255 GLU A O 1
ATOM 1991 N N . GLU A 1 256 ? -15.344 -22.138 -4.472 1 96.57 256 GLU A N 1
ATOM 1992 C CA . GLU A 1 256 ? -15.974 -22.108 -3.155 1 96.57 256 GLU A CA 1
ATOM 1993 C C . GLU A 1 256 ? -15.014 -22.595 -2.073 1 96.57 256 GLU A C 1
ATOM 1995 O O . GLU A 1 256 ? -15.118 -22.187 -0.915 1 96.57 256 GLU A O 1
ATOM 2000 N N . CYS A 1 257 ? -14.045 -23.439 -2.46 1 96.87 257 CYS A N 1
ATOM 2001 C CA . CYS A 1 257 ? -13.212 -24.07 -1.442 1 96.87 257 CYS A CA 1
ATOM 2002 C C . CYS A 1 257 ? -11.738 -23.762 -1.675 1 96.87 257 CYS A C 1
ATOM 2004 O O . CYS A 1 257 ? -11.14 -22.974 -0.94 1 96.87 257 CYS A O 1
ATOM 2006 N N . VAL A 1 258 ? -11.181 -24.205 -2.735 1 96.31 258 VAL A N 1
ATOM 2007 C CA . VAL A 1 258 ? -9.741 -24.104 -2.948 1 96.31 258 VAL A CA 1
ATOM 2008 C C . VAL A 1 258 ? -9.334 -22.635 -3.039 1 96.31 258 VAL A C 1
ATOM 2010 O O . VAL A 1 258 ? -8.492 -22.169 -2.267 1 96.31 258 VAL A O 1
ATOM 2013 N N . ASP A 1 259 ? -9.984 -21.899 -3.911 1 95.35 259 ASP A N 1
ATOM 2014 C CA . ASP A 1 259 ? -9.602 -20.504 -4.104 1 95.35 259 ASP A CA 1
ATOM 2015 C C . ASP A 1 259 ? -9.89 -19.678 -2.852 1 95.35 259 ASP A C 1
ATOM 2017 O O . ASP A 1 259 ? -9.073 -18.848 -2.449 1 95.35 259 ASP A O 1
ATOM 2021 N N . ALA A 1 260 ? -11.025 -19.904 -2.313 1 97.18 260 ALA A N 1
ATOM 2022 C CA . ALA A 1 260 ? -11.407 -19.118 -1.142 1 97.18 260 ALA A CA 1
ATOM 2023 C C . ALA A 1 260 ? -10.403 -19.3 -0.008 1 97.18 260 ALA A C 1
ATOM 2025 O O . ALA A 1 260 ? -9.929 -18.32 0.573 1 97.18 260 ALA A O 1
ATOM 2026 N N . TYR A 1 261 ? -10.071 -20.537 0.306 1 97.51 261 TYR A N 1
ATOM 2027 C CA . TYR A 1 261 ? -9.152 -20.816 1.403 1 97.51 261 TYR A CA 1
ATOM 2028 C C . TYR A 1 261 ? -7.717 -20.484 1.011 1 97.51 261 TYR A C 1
ATOM 2030 O O . TYR A 1 261 ? -6.961 -19.929 1.813 1 97.51 261 TYR A O 1
ATOM 2038 N N . PHE A 1 262 ? -7.386 -20.861 -0.183 1 96.06 262 PHE A N 1
ATOM 2039 C CA . PHE A 1 262 ? -6.016 -20.644 -0.633 1 96.06 262 PHE A CA 1
ATOM 2040 C C . PHE A 1 262 ? -5.682 -19.157 -0.653 1 96.06 262 PHE A C 1
ATOM 2042 O O . PHE A 1 262 ? -4.653 -18.74 -0.118 1 96.06 262 PHE A O 1
ATOM 2049 N N . LEU A 1 263 ? -6.553 -18.335 -1.276 1 97.41 263 LEU A N 1
ATOM 2050 C CA . LEU A 1 263 ? -6.284 -16.907 -1.408 1 97.41 263 LEU A CA 1
ATOM 2051 C C . LEU A 1 263 ? -6.311 -16.22 -0.047 1 97.41 263 LEU A C 1
ATOM 2053 O O . LEU A 1 263 ? -5.473 -15.36 0.236 1 97.41 263 LEU A O 1
ATOM 2057 N N . LEU A 1 264 ? -7.201 -16.592 0.777 1 98.21 264 LEU A N 1
ATOM 2058 C CA . LEU A 1 264 ? -7.302 -16.007 2.109 1 98.21 264 LEU A CA 1
ATOM 2059 C C . LEU A 1 264 ? -6.089 -16.375 2.957 1 98.21 264 LEU A C 1
ATOM 2061 O O . LEU A 1 264 ? -5.457 -15.501 3.555 1 98.21 264 LEU A O 1
ATOM 2065 N N . LEU A 1 265 ? -5.724 -17.651 2.976 1 98.5 265 LEU A N 1
ATOM 2066 C CA . LEU A 1 265 ? -4.758 -18.136 3.956 1 98.5 265 LEU A CA 1
ATOM 2067 C C . LEU A 1 265 ? -3.33 -17.9 3.475 1 98.5 265 LEU A C 1
ATOM 2069 O O . LEU A 1 265 ? -2.431 -17.651 4.282 1 98.5 265 LEU A O 1
ATOM 2073 N N . THR A 1 266 ? -3.085 -18.01 2.169 1 97.86 266 THR A N 1
ATOM 2074 C CA . THR A 1 266 ? -1.742 -17.672 1.712 1 97.86 266 THR A CA 1
ATOM 2075 C C . THR A 1 266 ? -1.437 -16.199 1.971 1 97.86 266 THR A C 1
ATOM 2077 O O . THR A 1 266 ? -0.291 -15.836 2.246 1 97.86 266 THR A O 1
ATOM 2080 N N . SER A 1 267 ? -2.46 -15.346 1.891 1 98.51 267 SER A N 1
ATOM 2081 C CA . SER A 1 267 ? -2.278 -13.941 2.239 1 98.51 267 SER A CA 1
ATOM 2082 C C . SER A 1 267 ? -1.836 -13.783 3.69 1 98.51 267 SER A C 1
ATOM 2084 O O . SER A 1 267 ? -1.056 -12.884 4.013 1 98.51 267 SER A O 1
ATOM 2086 N N . CYS A 1 268 ? -2.293 -14.668 4.511 1 98.59 268 CYS A N 1
ATOM 2087 C CA . CYS A 1 268 ? -1.875 -14.668 5.909 1 98.59 268 CYS A CA 1
ATOM 2088 C C . CYS A 1 268 ? -0.423 -15.111 6.043 1 98.59 268 CYS A C 1
ATOM 2090 O O . CYS A 1 268 ? 0.295 -14.639 6.927 1 98.59 268 CYS A O 1
ATOM 2092 N N . VAL A 1 269 ? -0.004 -16.039 5.191 1 98.64 269 VAL A N 1
ATOM 2093 C CA . VAL A 1 269 ? 1.395 -16.452 5.193 1 98.64 269 VAL A CA 1
ATOM 2094 C C . VAL A 1 269 ? 2.287 -15.259 4.857 1 98.64 269 VAL A C 1
ATOM 2096 O O . VAL A 1 269 ? 3.286 -15.011 5.537 1 98.64 269 VAL A O 1
ATOM 2099 N N . TRP A 1 270 ? 1.884 -14.511 3.817 1 98.67 270 TRP A N 1
ATOM 2100 C CA . TRP A 1 270 ? 2.671 -13.359 3.389 1 98.67 270 TRP A CA 1
ATOM 2101 C C . TRP A 1 270 ? 2.722 -12.297 4.482 1 98.67 270 TRP A C 1
ATOM 2103 O O . TRP A 1 270 ? 3.783 -11.732 4.759 1 98.67 270 TRP A O 1
ATOM 2113 N N . SER A 1 271 ? 1.59 -12.045 5.097 1 98.44 271 SER A N 1
ATOM 2114 C CA . SER A 1 271 ? 1.561 -11.093 6.202 1 98.44 271 SER A CA 1
ATOM 2115 C C . SER A 1 271 ? 2.411 -11.579 7.372 1 98.44 271 SER A C 1
ATOM 2117 O O . SER A 1 271 ? 3.061 -10.779 8.048 1 98.44 271 SER A O 1
ATOM 2119 N N . GLY A 1 272 ? 2.374 -12.899 7.634 1 98.55 272 GLY A N 1
ATOM 2120 C CA . GLY A 1 272 ? 3.201 -13.466 8.688 1 98.55 272 GLY A CA 1
ATOM 2121 C C . GLY A 1 272 ? 4.687 -13.287 8.441 1 98.55 272 GLY A C 1
ATOM 2122 O O . GLY A 1 272 ? 5.444 -12.985 9.367 1 98.55 272 GLY A O 1
ATOM 2123 N N . ILE A 1 273 ? 5.106 -13.496 7.212 1 98.59 273 ILE A N 1
ATOM 2124 C CA . ILE A 1 273 ? 6.503 -13.29 6.846 1 98.59 273 ILE A CA 1
ATOM 2125 C C . ILE A 1 273 ? 6.884 -11.828 7.065 1 98.59 273 ILE A C 1
ATOM 2127 O O . ILE A 1 273 ? 7.946 -11.532 7.617 1 98.59 273 ILE A O 1
ATOM 2131 N N . ALA A 1 274 ? 6.005 -10.886 6.625 1 98.64 274 ALA A N 1
ATOM 2132 C CA . ALA A 1 274 ? 6.264 -9.459 6.799 1 98.64 274 ALA A CA 1
ATOM 2133 C C . ALA A 1 274 ? 6.439 -9.109 8.274 1 98.64 274 ALA A C 1
ATOM 2135 O O . ALA A 1 274 ? 7.389 -8.417 8.646 1 98.64 274 ALA A O 1
ATOM 2136 N N . LEU A 1 275 ? 5.56 -9.593 9.079 1 98.42 275 LEU A N 1
ATOM 2137 C CA . LEU A 1 275 ? 5.628 -9.339 10.514 1 98.42 275 LEU A CA 1
ATOM 2138 C C . LEU A 1 275 ? 6.89 -9.949 11.115 1 98.42 275 LEU A C 1
ATOM 2140 O O . LEU A 1 275 ? 7.526 -9.343 11.981 1 98.42 275 LEU A O 1
ATOM 2144 N N . GLY A 1 276 ? 7.222 -11.195 10.656 1 97.65 276 GLY A N 1
ATOM 2145 C CA . GLY A 1 276 ? 8.451 -11.816 11.124 1 97.65 276 GLY A CA 1
ATOM 2146 C C . GLY A 1 276 ? 9.69 -11.001 10.805 1 97.65 276 GLY A C 1
ATOM 2147 O O . GLY A 1 276 ? 10.603 -10.901 11.627 1 97.65 276 GLY A O 1
ATOM 2148 N N . CYS A 1 277 ? 9.736 -10.391 9.633 1 97.63 277 CYS A N 1
ATOM 2149 C CA . CYS A 1 277 ? 10.852 -9.545 9.224 1 97.63 277 CYS A CA 1
ATOM 2150 C C . CYS A 1 277 ? 10.921 -8.283 10.076 1 97.63 277 CYS A C 1
ATOM 2152 O O . CYS A 1 277 ? 12.007 -7.851 10.465 1 97.63 277 CYS A O 1
ATOM 2154 N N . ILE A 1 278 ? 9.782 -7.678 10.314 1 98.09 278 ILE A N 1
ATOM 2155 C CA . ILE A 1 278 ? 9.727 -6.481 11.147 1 98.09 278 ILE A CA 1
ATOM 2156 C C . ILE A 1 278 ? 10.22 -6.809 12.554 1 98.09 278 ILE A C 1
ATOM 2158 O O . ILE A 1 278 ? 10.973 -6.035 13.151 1 98.09 278 ILE A O 1
ATOM 2162 N N . ASP A 1 279 ? 9.779 -7.964 13.09 1 96.57 279 ASP A N 1
ATOM 2163 C CA . ASP A 1 279 ? 10.195 -8.397 14.42 1 96.57 279 ASP A CA 1
ATOM 2164 C C . ASP A 1 279 ? 11.713 -8.537 14.503 1 96.57 279 ASP A C 1
ATOM 2166 O O . ASP A 1 279 ? 12.34 -8.019 15.429 1 96.57 279 ASP A O 1
ATOM 2170 N N . LEU A 1 280 ? 12.296 -9.246 13.545 1 95.04 280 LEU A N 1
ATOM 2171 C CA . LEU A 1 280 ? 13.734 -9.488 13.547 1 95.04 280 LEU A CA 1
ATOM 2172 C C . LEU A 1 280 ? 14.505 -8.182 13.393 1 95.04 280 LEU A C 1
ATOM 2174 O O . LEU A 1 280 ? 15.54 -7.988 14.035 1 95.04 280 LEU A O 1
ATOM 2178 N N . SER A 1 281 ? 13.996 -7.332 12.543 1 96.84 281 SER A N 1
ATOM 2179 C CA . SER A 1 281 ? 14.643 -6.042 12.327 1 96.84 281 SER A CA 1
ATOM 2180 C C . SER A 1 281 ? 14.58 -5.176 13.581 1 96.84 281 SER A C 1
ATOM 2182 O O . SER A 1 281 ? 15.561 -4.521 13.939 1 96.84 281 SER A O 1
ATOM 2184 N N . ARG A 1 282 ? 13.385 -5.123 14.177 1 95.4 282 ARG A N 1
ATOM 2185 C CA . ARG A 1 282 ? 13.247 -4.376 15.423 1 95.4 282 ARG A CA 1
ATOM 2186 C C . ARG A 1 282 ? 14.267 -4.841 16.457 1 95.4 282 ARG A C 1
ATOM 2188 O O . ARG A 1 282 ? 14.917 -4.021 17.108 1 95.4 282 ARG A O 1
ATOM 2195 N N . ARG A 1 283 ? 14.378 -6.132 16.647 1 91.09 283 ARG A N 1
ATOM 2196 C CA . ARG A 1 283 ? 15.332 -6.692 17.599 1 91.09 283 ARG A CA 1
ATOM 2197 C C . ARG A 1 283 ? 16.752 -6.237 17.282 1 91.09 283 ARG A C 1
ATOM 2199 O O . ARG A 1 283 ? 17.485 -5.805 18.175 1 91.09 283 ARG A O 1
ATOM 2206 N N . HIS A 1 284 ? 17.105 -6.269 16.055 1 92.44 284 HIS A N 1
ATOM 2207 C CA . HIS A 1 284 ? 18.462 -5.938 15.634 1 92.44 284 HIS A CA 1
ATOM 2208 C C . HIS A 1 284 ? 18.744 -4.449 15.808 1 92.44 284 HIS A C 1
ATOM 2210 O O . HIS A 1 284 ? 19.743 -4.07 16.424 1 92.44 284 HIS A O 1
ATOM 2216 N N . VAL A 1 285 ? 17.898 -3.567 15.32 1 95.01 285 VAL A N 1
ATOM 2217 C CA . VAL A 1 285 ? 18.202 -2.143 15.229 1 95.01 285 VAL A CA 1
ATOM 2218 C C . VAL A 1 285 ? 18.089 -1.501 16.609 1 95.01 285 VAL A C 1
ATOM 2220 O O . VAL A 1 285 ? 18.697 -0.459 16.867 1 95.01 285 VAL A O 1
ATOM 2223 N N . THR A 1 286 ? 17.297 -2.099 17.509 1 91.23 286 THR A N 1
ATOM 2224 C CA . THR A 1 286 ? 17.183 -1.551 18.856 1 91.23 286 THR A CA 1
ATOM 2225 C C . THR A 1 286 ? 18.375 -1.967 19.712 1 91.23 286 THR A C 1
ATOM 2227 O O . THR A 1 286 ? 18.656 -1.345 20.739 1 91.23 286 THR A O 1
ATOM 2230 N N . GLN A 1 287 ? 19.091 -3.03 19.302 1 85.23 287 GLN A N 1
ATOM 2231 C CA . GLN A 1 287 ? 20.213 -3.542 20.081 1 85.23 287 GLN A CA 1
ATOM 2232 C C . GLN A 1 287 ? 21.545 -3.073 19.502 1 85.23 287 GLN A C 1
ATOM 2234 O O . GLN A 1 287 ? 22.521 -2.904 20.235 1 85.23 287 GLN A O 1
ATOM 2239 N N . ALA A 1 288 ? 21.581 -2.9 18.217 1 85.57 288 ALA A N 1
ATOM 2240 C CA . ALA A 1 288 ? 22.814 -2.488 17.551 1 85.57 288 ALA A CA 1
ATOM 2241 C C . ALA A 1 288 ? 23.116 -1.016 17.818 1 85.57 288 ALA A C 1
ATOM 2243 O O . ALA A 1 288 ? 22.244 -0.159 17.661 1 85.57 288 ALA A O 1
ATOM 2244 N N . VAL A 1 289 ? 24.38 -0.746 18.309 1 82.59 289 VAL A N 1
ATOM 2245 C CA . VAL A 1 289 ? 24.818 0.61 18.625 1 82.59 289 VAL A CA 1
ATOM 2246 C C . VAL A 1 289 ? 26.061 0.955 17.809 1 82.59 289 VAL A C 1
ATOM 2248 O O . VAL A 1 289 ? 26.982 0.143 17.695 1 82.59 289 VAL A O 1
ATOM 2251 N N . HIS A 1 290 ? 25.95 2.069 17.124 1 80.72 290 HIS A N 1
ATOM 2252 C CA . HIS A 1 290 ? 27.167 2.587 16.51 1 80.72 290 HIS A CA 1
ATOM 2253 C C . HIS A 1 290 ? 28.071 3.246 17.546 1 80.72 290 HIS A C 1
ATOM 2255 O O . HIS A 1 290 ? 27.742 4.309 18.077 1 80.72 290 HIS A O 1
ATOM 2261 N N . ALA A 1 291 ? 29.188 2.673 17.684 1 73.69 291 ALA A N 1
ATOM 2262 C CA . ALA A 1 291 ? 30.069 3.027 18.794 1 73.69 291 ALA A CA 1
ATOM 2263 C C . ALA A 1 291 ? 30.649 4.427 18.61 1 73.69 291 ALA A C 1
ATOM 2265 O O . ALA A 1 291 ? 30.944 5.117 19.588 1 73.69 291 ALA A O 1
ATOM 2266 N N . ASP A 1 292 ? 30.83 4.782 17.375 1 75.14 292 ASP A N 1
ATOM 2267 C CA . ASP A 1 292 ? 31.454 6.074 17.108 1 75.14 292 ASP A CA 1
ATOM 2268 C C . ASP A 1 292 ? 30.549 7.222 17.548 1 75.14 292 ASP A C 1
ATOM 2270 O O . ASP A 1 292 ? 31.021 8.208 18.119 1 75.14 292 ASP A O 1
ATOM 2274 N N . VAL A 1 293 ? 29.192 7.03 17.455 1 79.34 293 VAL A N 1
ATOM 2275 C CA . VAL A 1 293 ? 28.264 8.114 17.762 1 79.34 293 VAL A CA 1
ATOM 2276 C C . VAL A 1 293 ? 27.455 7.764 19.009 1 79.34 293 VAL A C 1
ATOM 2278 O O . VAL A 1 293 ? 26.856 8.642 19.635 1 79.34 293 VAL A O 1
ATOM 2281 N N . GLY A 1 294 ? 27.536 6.502 19.414 1 75.76 294 GLY A N 1
ATOM 2282 C CA . GLY A 1 294 ? 26.807 6.076 20.597 1 75.76 294 GLY A CA 1
ATOM 2283 C C . GLY A 1 294 ? 25.307 5.999 20.379 1 75.76 294 GLY A C 1
ATOM 2284 O O . GLY A 1 294 ? 24.533 6.033 21.337 1 75.76 294 GLY A O 1
ATOM 2285 N N . MET A 1 295 ? 24.84 5.993 19.202 1 82.26 295 MET A N 1
ATOM 2286 C CA . MET A 1 295 ? 23.42 5.934 18.867 1 82.26 295 MET A CA 1
ATOM 2287 C C . MET A 1 295 ? 23.031 4.538 18.392 1 82.26 295 MET A C 1
ATOM 2289 O O . MET A 1 295 ? 23.772 3.906 17.637 1 82.26 295 MET A O 1
ATOM 2293 N N . ARG A 1 296 ? 21.93 4.094 18.878 1 89.12 296 ARG A N 1
ATOM 2294 C CA . ARG A 1 296 ? 21.382 2.856 18.333 1 89.12 296 ARG A CA 1
ATOM 2295 C C . ARG A 1 296 ? 20.917 3.05 16.894 1 89.12 296 ARG A C 1
ATOM 2297 O O . ARG A 1 296 ? 20.534 4.154 16.503 1 89.12 296 ARG A O 1
ATOM 2304 N N . VAL A 1 297 ? 20.86 2.041 16.122 1 90.73 297 VAL A N 1
ATOM 2305 C CA . VAL A 1 297 ? 20.444 2.109 14.725 1 90.73 297 VAL A CA 1
ATOM 2306 C C . VAL A 1 297 ? 18.992 2.571 14.639 1 90.73 297 VAL A C 1
ATOM 2308 O O . VAL A 1 297 ? 18.628 3.332 13.739 1 90.73 297 VAL A O 1
ATOM 2311 N N . CYS A 1 298 ? 18.169 2.195 15.599 1 93.22 298 CYS A N 1
ATOM 2312 C CA . CYS A 1 298 ? 16.746 2.509 15.555 1 93.22 298 CYS A CA 1
ATOM 2313 C C . CYS A 1 298 ? 16.505 3.99 15.824 1 93.22 298 CYS A C 1
ATOM 2315 O O . CYS A 1 298 ? 15.408 4.498 15.588 1 93.22 298 CYS A O 1
ATOM 2317 N N . ASP A 1 299 ? 17.457 4.709 16.307 1 89.94 299 ASP A N 1
ATOM 2318 C CA . ASP A 1 299 ? 17.286 6.116 16.66 1 89.94 299 ASP A CA 1
ATOM 2319 C C . ASP A 1 299 ? 17.453 7.013 15.435 1 89.94 299 ASP A C 1
ATOM 2321 O O . ASP A 1 299 ? 17.144 8.205 15.486 1 89.94 299 ASP A O 1
ATOM 2325 N N . TYR A 1 300 ? 17.974 6.446 14.321 1 90.27 300 TYR A N 1
ATOM 2326 C CA . TYR A 1 300 ? 18.056 7.209 13.08 1 90.27 300 TYR A CA 1
ATOM 2327 C C . TYR A 1 300 ? 16.678 7.379 12.452 1 90.27 300 TYR A C 1
ATOM 2329 O O . TYR A 1 300 ? 15.927 6.41 12.319 1 90.27 300 TYR A O 1
ATOM 2337 N N . PRO A 1 301 ? 16.332 8.654 12.008 1 91.37 301 PRO A N 1
ATOM 2338 C CA . PRO A 1 301 ? 15 8.927 11.462 1 91.37 301 PRO A CA 1
ATOM 2339 C C . PRO A 1 301 ? 14.67 8.056 10.251 1 91.37 301 PRO A C 1
ATOM 2341 O O . PRO A 1 301 ? 13.521 7.641 10.08 1 91.37 301 PRO A O 1
ATOM 2344 N N . VAL A 1 302 ? 15.677 7.734 9.444 1 92.97 302 VAL A N 1
ATOM 2345 C CA . VAL A 1 302 ? 15.428 6.953 8.237 1 92.97 302 VAL A CA 1
ATOM 2346 C C . VAL A 1 302 ? 14.984 5.542 8.616 1 92.97 302 VAL A C 1
ATOM 2348 O O . VAL A 1 302 ? 14.138 4.949 7.943 1 92.97 302 VAL A O 1
ATOM 2351 N N . ILE A 1 303 ? 15.591 4.992 9.703 1 95.16 303 ILE A N 1
ATOM 2352 C CA . ILE A 1 303 ? 15.225 3.66 10.171 1 95.16 303 ILE A CA 1
ATOM 2353 C C . ILE A 1 303 ? 13.812 3.685 10.749 1 95.16 303 ILE A C 1
ATOM 2355 O O . ILE A 1 303 ? 13.022 2.767 10.515 1 95.16 303 ILE A O 1
ATOM 2359 N N . GLN A 1 304 ? 13.54 4.753 11.512 1 95.61 304 GLN A N 1
ATOM 2360 C CA . GLN A 1 304 ? 12.2 4.924 12.062 1 95.61 304 GLN A CA 1
ATOM 2361 C C . GLN A 1 304 ? 11.157 5.013 10.951 1 95.61 304 GLN A C 1
ATOM 2363 O O . GLN A 1 304 ? 10.073 4.436 11.063 1 95.61 304 GLN A O 1
ATOM 2368 N N . ASP A 1 305 ? 11.491 5.637 9.878 1 95.19 305 ASP A N 1
ATOM 2369 C CA . ASP A 1 305 ? 10.589 5.767 8.738 1 95.19 305 ASP A CA 1
ATOM 2370 C C . ASP A 1 305 ? 10.365 4.419 8.057 1 95.19 305 ASP A C 1
ATOM 2372 O O . ASP A 1 305 ? 9.237 4.081 7.694 1 95.19 305 ASP A O 1
ATOM 2376 N N . TYR A 1 306 ? 11.479 3.623 7.875 1 95.92 306 TYR A N 1
ATOM 2377 C CA . TYR A 1 306 ? 11.373 2.303 7.265 1 95.92 306 TYR A CA 1
ATOM 2378 C C . TYR A 1 306 ? 10.445 1.402 8.072 1 95.92 306 TYR A C 1
ATOM 2380 O O . TYR A 1 306 ? 9.542 0.773 7.516 1 95.92 306 TYR A O 1
ATOM 2388 N N . VAL A 1 307 ? 10.666 1.398 9.341 1 96.95 307 VAL A N 1
ATOM 2389 C CA . VAL A 1 307 ? 9.892 0.515 10.207 1 96.95 307 VAL A CA 1
ATOM 2390 C C . VAL A 1 307 ? 8.45 1.012 10.296 1 96.95 307 VAL A C 1
ATOM 2392 O O . VAL A 1 307 ? 7.508 0.221 10.204 1 96.95 307 VAL A O 1
ATOM 2395 N N . GLY A 1 308 ? 8.258 2.333 10.489 1 97.82 308 GLY A N 1
ATOM 2396 C CA . GLY A 1 308 ? 6.921 2.9 10.569 1 97.82 308 GLY A CA 1
ATOM 2397 C C . GLY A 1 308 ? 6.062 2.574 9.361 1 97.82 308 GLY A C 1
ATOM 2398 O O . GLY A 1 308 ? 4.931 2.106 9.506 1 97.82 308 GLY A O 1
ATOM 2399 N N . GLU A 1 309 ? 6.6 2.768 8.239 1 96.69 309 GLU A N 1
ATOM 2400 C CA . GLU A 1 309 ? 5.853 2.517 7.01 1 96.69 309 GLU A CA 1
ATOM 2401 C C . GLU A 1 309 ? 5.58 1.027 6.824 1 96.69 309 GLU A C 1
ATOM 2403 O O . GLU A 1 309 ? 4.511 0.641 6.347 1 96.69 309 GLU A O 1
ATOM 2408 N N . SER A 1 310 ? 6.559 0.178 7.133 1 98.11 310 SER A N 1
ATOM 2409 C CA . SER A 1 310 ? 6.379 -1.265 7.001 1 98.11 310 SER A CA 1
ATOM 2410 C C . SER A 1 310 ? 5.262 -1.768 7.91 1 98.11 310 SER A C 1
ATOM 2412 O O . SER A 1 310 ? 4.469 -2.623 7.512 1 98.11 310 SER A O 1
ATOM 2414 N N . VAL A 1 311 ? 5.224 -1.228 9.115 1 98.01 311 VAL A N 1
ATOM 2415 C CA . VAL A 1 311 ? 4.169 -1.603 10.05 1 98.01 311 VAL A CA 1
ATOM 2416 C C . VAL A 1 311 ? 2.813 -1.158 9.506 1 98.01 311 VAL A C 1
ATOM 2418 O O . VAL A 1 311 ? 1.85 -1.929 9.515 1 98.01 311 VAL A O 1
ATOM 2421 N N . ILE A 1 312 ? 2.699 0.053 9.023 1 97.95 312 ILE A N 1
ATOM 2422 C CA . ILE A 1 312 ? 1.456 0.622 8.514 1 97.95 312 ILE A CA 1
ATOM 2423 C C . ILE A 1 312 ? 0.962 -0.199 7.324 1 97.95 312 ILE A C 1
ATOM 2425 O O . ILE A 1 312 ? -0.207 -0.589 7.274 1 97.95 312 ILE A O 1
ATOM 2429 N N . ASP A 1 313 ? 1.848 -0.464 6.36 1 97.58 313 ASP A N 1
ATOM 2430 C CA . ASP A 1 313 ? 1.471 -1.19 5.152 1 97.58 313 ASP A CA 1
ATOM 2431 C C . ASP A 1 313 ? 1.007 -2.607 5.485 1 97.58 313 ASP A C 1
ATOM 2433 O O . ASP A 1 313 ? 0.041 -3.102 4.902 1 97.58 313 ASP A O 1
ATOM 2437 N N . THR A 1 314 ? 1.748 -3.271 6.361 1 98.31 314 THR A N 1
ATOM 2438 C CA . THR A 1 314 ? 1.398 -4.636 6.737 1 98.31 314 THR A CA 1
ATOM 2439 C C . THR A 1 314 ? 0.041 -4.675 7.433 1 98.31 314 THR A C 1
ATOM 2441 O O . THR A 1 314 ? -0.796 -5.527 7.127 1 98.31 314 THR A O 1
ATOM 2444 N N . ASN A 1 315 ? -0.165 -3.763 8.343 1 97.52 315 ASN A N 1
ATOM 2445 C CA . ASN A 1 315 ? -1.437 -3.74 9.057 1 97.52 315 ASN A CA 1
ATOM 2446 C C . ASN A 1 315 ? -2.594 -3.377 8.13 1 97.52 315 ASN A C 1
ATOM 2448 O O . ASN A 1 315 ? -3.716 -3.849 8.317 1 97.52 315 ASN A O 1
ATOM 2452 N N . THR A 1 316 ? -2.377 -2.529 7.147 1 97.19 316 THR A N 1
ATOM 2453 C CA . THR A 1 316 ? -3.404 -2.218 6.159 1 97.19 316 THR A CA 1
ATOM 2454 C C . THR A 1 316 ? -3.869 -3.485 5.446 1 97.19 316 THR A C 1
ATOM 2456 O O . THR A 1 316 ? -5.071 -3.73 5.327 1 97.19 316 THR A O 1
ATOM 2459 N N . THR A 1 317 ? -2.939 -4.307 5.009 1 97.21 317 THR A N 1
ATOM 2460 C CA . THR A 1 317 ? -3.259 -5.551 4.318 1 97.21 317 THR A CA 1
ATOM 2461 C C . THR A 1 317 ? -3.911 -6.548 5.272 1 97.21 317 THR A C 1
ATOM 2463 O O . THR A 1 317 ? -4.842 -7.261 4.892 1 97.21 317 THR A O 1
ATOM 2466 N N . ARG A 1 318 ? -3.421 -6.622 6.528 1 97.34 318 ARG A N 1
ATOM 2467 C CA . ARG A 1 318 ? -3.997 -7.512 7.531 1 97.34 318 ARG A CA 1
ATOM 2468 C C . ARG A 1 318 ? -5.456 -7.16 7.803 1 97.34 318 ARG A C 1
ATOM 2470 O O . ARG A 1 318 ? -6.293 -8.049 7.973 1 97.34 318 ARG A O 1
ATOM 2477 N N . CYS A 1 319 ? -5.756 -5.861 7.844 1 96.53 319 CYS A N 1
ATOM 2478 C CA . CYS A 1 319 ? -7.13 -5.436 8.086 1 96.53 319 CYS A CA 1
ATOM 2479 C C . CYS A 1 319 ? -8.051 -5.903 6.965 1 96.53 319 CYS A C 1
ATOM 2481 O O . CYS A 1 319 ? -9.188 -6.307 7.217 1 96.53 319 CYS A O 1
ATOM 2483 N N . MET A 1 320 ? -7.579 -5.858 5.732 1 96.19 320 MET A N 1
ATOM 2484 C CA . MET A 1 320 ? -8.368 -6.411 4.635 1 96.19 320 MET A CA 1
ATOM 2485 C C . MET A 1 320 ? -8.579 -7.91 4.819 1 96.19 320 MET A C 1
ATOM 2487 O O . MET A 1 320 ? -9.684 -8.416 4.609 1 96.19 320 MET A O 1
ATOM 2491 N N . ASN A 1 321 ? -7.507 -8.611 5.176 1 97.61 321 ASN A N 1
ATOM 2492 C CA . ASN A 1 321 ? -7.586 -10.052 5.394 1 97.61 321 ASN A CA 1
ATOM 2493 C C . ASN A 1 321 ? -8.659 -10.405 6.42 1 97.61 321 ASN A C 1
ATOM 2495 O O . ASN A 1 321 ? -9.5 -11.271 6.172 1 97.61 321 ASN A O 1
ATOM 2499 N N . TYR A 1 322 ? -8.66 -9.753 7.53 1 96.8 322 TYR A N 1
ATOM 2500 C CA . TYR A 1 322 ? -9.57 -10.096 8.617 1 96.8 322 TYR A CA 1
ATOM 2501 C C . TYR A 1 322 ? -10.992 -9.647 8.3 1 96.8 322 TYR A C 1
ATOM 2503 O O . TYR A 1 322 ? -11.959 -10.303 8.694 1 96.8 322 TYR A O 1
ATOM 2511 N N . LEU A 1 323 ? -11.156 -8.488 7.606 1 96.07 323 LEU A N 1
ATOM 2512 C CA . LEU A 1 323 ? -12.493 -8.084 7.185 1 96.07 323 LEU A CA 1
ATOM 2513 C C . LEU A 1 323 ? -13.105 -9.122 6.251 1 96.07 323 LEU A C 1
ATOM 2515 O O . LEU A 1 323 ? -14.285 -9.458 6.377 1 96.07 323 LEU A O 1
ATOM 2519 N N . LEU A 1 324 ? -12.341 -9.62 5.304 1 96.87 324 LEU A N 1
ATOM 2520 C CA . LEU A 1 324 ? -12.852 -10.61 4.362 1 96.87 324 LEU A CA 1
ATOM 2521 C C . LEU A 1 324 ? -13.099 -11.945 5.056 1 96.87 324 LEU A C 1
ATOM 2523 O O . LEU A 1 324 ? -14.048 -12.657 4.722 1 96.87 324 LEU A O 1
ATOM 2527 N N . ALA A 1 325 ? -12.207 -12.328 6.035 1 97.82 325 ALA A N 1
ATOM 2528 C CA . ALA A 1 325 ? -12.469 -13.524 6.831 1 97.82 325 ALA A CA 1
ATOM 2529 C C . ALA A 1 325 ? -13.81 -13.419 7.552 1 97.82 325 ALA A C 1
ATOM 2531 O O . ALA A 1 325 ? -14.593 -14.372 7.561 1 97.82 325 ALA A O 1
ATOM 2532 N N . GLN A 1 326 ? -14.086 -12.251 8.13 1 95.96 326 GLN A N 1
ATOM 2533 C CA . GLN A 1 326 ? -15.36 -12.022 8.802 1 95.96 326 GLN A CA 1
ATOM 2534 C C . GLN A 1 326 ? -16.525 -12.123 7.821 1 95.96 326 GLN A C 1
ATOM 2536 O O . GLN A 1 326 ? -17.578 -12.67 8.154 1 95.96 326 GLN A O 1
ATOM 2541 N N . THR A 1 327 ? -16.331 -11.567 6.668 1 95.59 327 THR A N 1
ATOM 2542 C CA . THR A 1 327 ? -17.369 -11.602 5.644 1 95.59 327 THR A CA 1
ATOM 2543 C C . THR A 1 327 ? -17.689 -13.04 5.246 1 95.59 327 THR A C 1
ATOM 2545 O O . THR A 1 327 ? -18.858 -13.402 5.096 1 95.59 327 THR A O 1
ATOM 2548 N N . LEU A 1 328 ? -16.67 -13.862 5.079 1 97.42 328 LEU A N 1
ATOM 2549 C CA . LEU A 1 328 ? -16.877 -15.268 4.752 1 97.42 328 LEU A CA 1
ATOM 2550 C C . LEU A 1 328 ? -17.586 -15.993 5.892 1 97.42 328 LEU A C 1
ATOM 2552 O O . LEU A 1 328 ? -18.425 -16.864 5.653 1 97.42 328 LEU A O 1
ATOM 2556 N N . ASP A 1 329 ? -17.224 -15.672 7.137 1 97.19 329 ASP A N 1
ATOM 2557 C CA . ASP A 1 329 ? -17.885 -16.287 8.284 1 97.19 329 ASP A CA 1
ATOM 2558 C C . ASP A 1 329 ? -19.37 -15.933 8.317 1 97.19 329 ASP A C 1
ATOM 2560 O O . ASP A 1 329 ? -20.214 -16.796 8.568 1 97.19 329 ASP A O 1
ATOM 2564 N N . VAL A 1 330 ? -19.675 -14.692 8.026 1 94.57 330 VAL A N 1
ATOM 2565 C CA . VAL A 1 330 ? -21.063 -14.241 8.048 1 94.57 330 VAL A CA 1
ATOM 2566 C C . VAL A 1 330 ? -21.854 -14.946 6.949 1 94.57 330 VAL A C 1
ATOM 2568 O O . VAL A 1 330 ? -22.97 -15.416 7.183 1 94.57 330 VAL A O 1
ATOM 2571 N N . THR A 1 331 ? -21.313 -15.114 5.791 1 94.75 331 THR A N 1
ATOM 2572 C CA . THR A 1 331 ? -22.044 -15.644 4.645 1 94.75 331 THR A CA 1
ATOM 2573 C C . THR A 1 331 ? -22.148 -17.164 4.727 1 94.75 331 THR A C 1
ATOM 2575 O O . THR A 1 331 ? -22.97 -17.773 4.038 1 94.75 331 THR A O 1
ATOM 2578 N N . THR A 1 332 ? -21.346 -17.802 5.562 1 97.01 332 THR A N 1
ATOM 2579 C CA . THR A 1 332 ? -21.352 -19.257 5.662 1 97.01 332 THR A CA 1
ATOM 2580 C C . THR A 1 332 ? -21.861 -19.703 7.03 1 97.01 332 THR A C 1
ATOM 2582 O O . THR A 1 332 ? -21.608 -20.832 7.454 1 97.01 332 THR A O 1
ATOM 2585 N N . ASP A 1 333 ? -22.555 -18.824 7.785 1 96.51 333 ASP A N 1
ATOM 2586 C CA . ASP A 1 333 ? -23.042 -19.121 9.129 1 96.51 333 ASP A CA 1
ATOM 2587 C C . ASP A 1 333 ? -21.918 -19.656 10.014 1 96.51 333 ASP A C 1
ATOM 2589 O O . ASP A 1 333 ? -22.021 -20.757 10.559 1 96.51 333 ASP A O 1
ATOM 2593 N N . ASN A 1 334 ? -20.808 -18.845 10.045 1 97.11 334 ASN A N 1
ATOM 2594 C CA . ASN A 1 334 ? -19.633 -19.106 10.869 1 97.11 334 ASN A CA 1
ATOM 2595 C C . ASN A 1 334 ? -18.925 -20.39 10.444 1 97.11 334 ASN A C 1
ATOM 2597 O O . ASN A 1 334 ? -18.564 -21.212 11.288 1 97.11 334 ASN A O 1
ATOM 2601 N N . ASN A 1 335 ? -18.826 -20.655 9.149 1 97.56 335 ASN A N 1
ATOM 2602 C CA . ASN A 1 335 ? -18.155 -21.772 8.494 1 97.56 335 ASN A CA 1
ATOM 2603 C C . ASN A 1 335 ? -18.869 -23.093 8.767 1 97.56 335 ASN A C 1
ATOM 2605 O O . ASN A 1 335 ? -18.223 -24.117 8.994 1 97.56 335 ASN A O 1
ATOM 2609 N N . ASN A 1 336 ? -20.182 -22.993 8.793 1 97.83 336 ASN A N 1
ATOM 2610 C CA . ASN A 1 336 ? -21.02 -24.177 8.946 1 97.83 336 ASN A CA 1
ATOM 2611 C C . ASN A 1 336 ? -21.09 -24.985 7.653 1 97.83 336 ASN A C 1
ATOM 2613 O O . ASN A 1 336 ? -21.738 -24.57 6.691 1 97.83 336 ASN A O 1
ATOM 2617 N N . TRP A 1 337 ? -20.519 -26.126 7.636 1 97.74 337 TRP A N 1
ATOM 2618 C CA . TRP A 1 337 ? -20.409 -26.93 6.423 1 97.74 337 TRP A CA 1
ATOM 2619 C C . TRP A 1 337 ? -21.72 -27.65 6.126 1 97.74 337 TRP A C 1
ATOM 2621 O O . TRP A 1 337 ? -21.931 -28.135 5.012 1 97.74 337 TRP A O 1
ATOM 2631 N N . ASP A 1 338 ? -22.651 -27.659 7.053 1 97.01 338 ASP A N 1
ATOM 2632 C CA . ASP A 1 338 ? -23.925 -28.349 6.876 1 97.01 338 ASP A CA 1
ATOM 2633 C C . ASP A 1 338 ? -24.795 -27.64 5.84 1 97.01 338 ASP A C 1
ATOM 2635 O O . ASP A 1 338 ? -25.677 -28.254 5.237 1 97.01 338 ASP A O 1
ATOM 2639 N N . ILE A 1 339 ? -24.535 -26.384 5.609 1 96.68 339 ILE A N 1
ATOM 2640 C CA . ILE A 1 339 ? -25.35 -25.616 4.673 1 96.68 339 ILE A CA 1
ATOM 2641 C C . ILE A 1 339 ? -25.161 -26.16 3.259 1 96.68 339 ILE A C 1
ATOM 2643 O O . ILE A 1 339 ? -26.02 -25.971 2.395 1 96.68 339 ILE A O 1
ATOM 2647 N N . HIS A 1 340 ? -24.12 -26.888 2.996 1 96.44 340 HIS A N 1
ATOM 2648 C CA . HIS A 1 340 ? -23.774 -27.33 1.65 1 96.44 340 HIS A CA 1
ATOM 2649 C C . HIS A 1 340 ? -24.443 -28.659 1.316 1 96.44 340 HIS A C 1
ATOM 2651 O O . HIS A 1 340 ? -24.194 -29.235 0.255 1 96.44 340 HIS A O 1
ATOM 2657 N N . SER A 1 341 ? -25.274 -29.14 2.28 1 95.97 341 SER A N 1
ATOM 2658 C CA . SER A 1 341 ? -26.197 -30.192 1.867 1 95.97 341 SER A CA 1
ATOM 2659 C C . SER A 1 341 ? -27.018 -29.764 0.655 1 95.97 341 SER A C 1
ATOM 2661 O O . SER A 1 341 ? -27.418 -30.6 -0.157 1 95.97 341 SER A O 1
ATOM 2663 N N . ASP A 1 342 ? -27.271 -28.465 0.572 1 95.51 342 ASP A N 1
ATOM 2664 C CA . ASP A 1 342 ? -27.733 -27.863 -0.674 1 95.51 342 ASP A CA 1
ATOM 2665 C C . ASP A 1 342 ? -26.573 -27.65 -1.645 1 95.51 342 ASP A C 1
ATOM 2667 O O . ASP A 1 342 ? -25.775 -26.727 -1.473 1 95.51 342 ASP A O 1
ATOM 2671 N N . VAL A 1 343 ? -26.456 -28.44 -2.675 1 94.22 343 VAL A N 1
ATOM 2672 C CA . VAL A 1 343 ? -25.29 -28.533 -3.547 1 94.22 343 VAL A CA 1
ATOM 2673 C C . VAL A 1 343 ? -25.21 -27.295 -4.437 1 94.22 343 VAL A C 1
ATOM 2675 O O . VAL A 1 343 ? -24.204 -27.073 -5.114 1 94.22 343 VAL A O 1
ATOM 2678 N N . THR A 1 344 ? -26.24 -26.418 -4.39 1 93.82 344 THR A N 1
ATOM 2679 C CA . THR A 1 344 ? -26.266 -25.234 -5.242 1 93.82 344 THR A CA 1
ATOM 2680 C C . THR A 1 344 ? -25.657 -24.035 -4.519 1 93.82 344 THR A C 1
ATOM 2682 O O . THR A 1 344 ? -25.337 -23.023 -5.146 1 93.82 344 THR A O 1
ATOM 2685 N N . LEU A 1 345 ? -25.503 -24.155 -3.227 1 95.32 345 LEU A N 1
ATOM 2686 C CA . LEU A 1 345 ? -25.06 -23.02 -2.426 1 95.32 345 LEU A CA 1
ATOM 2687 C C . LEU A 1 345 ? -23.559 -22.797 -2.581 1 95.32 345 LEU A C 1
ATOM 2689 O O . LEU A 1 345 ? -22.767 -23.724 -2.399 1 95.32 345 LEU A O 1
ATOM 2693 N N . THR A 1 346 ? -23.146 -21.575 -2.965 1 96.4 346 THR A N 1
ATOM 2694 C CA . THR A 1 346 ? -21.747 -21.186 -3.111 1 96.4 346 THR A CA 1
ATOM 2695 C C . THR A 1 346 ? -21.499 -19.817 -2.485 1 96.4 346 THR A C 1
ATOM 2697 O O . THR A 1 346 ? -21.08 -18.882 -3.171 1 96.4 346 THR A O 1
ATOM 2700 N N . PRO A 1 347 ? -21.642 -19.658 -1.176 1 96.17 347 PRO A N 1
ATOM 2701 C CA . PRO A 1 347 ? -21.594 -18.343 -0.533 1 96.17 347 PRO A CA 1
ATOM 2702 C C . PRO A 1 347 ? -20.206 -17.709 -0.592 1 96.17 347 PRO A C 1
ATOM 2704 O O . PRO A 1 347 ? -20.086 -16.484 -0.679 1 96.17 347 PRO A O 1
ATOM 2707 N N . ARG A 1 348 ? -19.139 -18.474 -0.563 1 96.74 348 ARG A N 1
ATOM 2708 C CA . ARG A 1 348 ? -17.796 -17.905 -0.589 1 96.74 348 ARG A CA 1
ATOM 2709 C C . ARG A 1 348 ? -17.462 -17.353 -1.971 1 96.74 348 ARG A C 1
ATOM 2711 O O . ARG A 1 348 ? -16.724 -16.373 -2.092 1 96.74 348 ARG A O 1
ATOM 2718 N N . THR A 1 349 ? -18.058 -17.998 -2.966 1 94.91 349 THR A N 1
ATOM 2719 C CA . THR A 1 349 ? -17.791 -17.646 -4.356 1 94.91 349 THR A CA 1
ATOM 2720 C C . THR A 1 349 ? -18.166 -16.192 -4.628 1 94.91 349 THR A C 1
ATOM 2722 O O . THR A 1 349 ? -17.532 -15.526 -5.449 1 94.91 349 THR A O 1
ATOM 2725 N N . LEU A 1 350 ? -19.101 -15.702 -3.864 1 90.67 350 LEU A N 1
ATOM 2726 C CA . LEU A 1 350 ? -19.599 -14.345 -4.057 1 90.67 350 LEU A CA 1
ATOM 2727 C C . LEU A 1 350 ? -18.52 -13.318 -3.73 1 90.67 350 LEU A C 1
ATOM 2729 O O . LEU A 1 350 ? -18.59 -12.172 -4.18 1 90.67 350 LEU A O 1
ATOM 2733 N N . ASN A 1 351 ? -17.458 -13.751 -3.052 1 92.74 351 ASN A N 1
ATOM 2734 C CA . ASN A 1 351 ? -16.434 -12.816 -2.598 1 92.74 351 ASN A CA 1
ATOM 2735 C C . ASN A 1 351 ? -15.076 -13.127 -3.221 1 92.74 351 ASN A C 1
ATOM 2737 O O . ASN A 1 351 ? -14.053 -12.59 -2.79 1 92.74 351 ASN A O 1
ATOM 2741 N N . ILE A 1 352 ? -15.035 -13.907 -4.256 1 94.27 352 ILE A N 1
ATOM 2742 C CA . ILE A 1 352 ? -13.776 -14.412 -4.793 1 94.27 352 ILE A CA 1
ATOM 2743 C C . ILE A 1 352 ? -12.952 -13.254 -5.352 1 94.27 352 ILE A C 1
ATOM 2745 O O . ILE A 1 352 ? -11.725 -13.242 -5.231 1 94.27 352 ILE A O 1
ATOM 2749 N N . HIS A 1 353 ? -13.571 -12.261 -5.981 1 94.37 353 HIS A N 1
ATOM 2750 C CA . HIS A 1 353 ? -12.841 -11.147 -6.575 1 94.37 353 HIS A CA 1
ATOM 2751 C C . HIS A 1 353 ? -12.193 -10.278 -5.501 1 94.37 353 HIS A C 1
ATOM 2753 O O . HIS A 1 353 ? -11.142 -9.677 -5.734 1 94.37 353 HIS A O 1
ATOM 2759 N N . TRP A 1 354 ? -12.776 -10.2 -4.307 1 96.14 354 TRP A N 1
ATOM 2760 C CA . TRP A 1 354 ? -12.152 -9.508 -3.185 1 96.14 354 TRP A CA 1
ATOM 2761 C C . TRP A 1 354 ? -10.918 -10.26 -2.699 1 96.14 354 TRP A C 1
ATOM 2763 O O . TRP A 1 354 ? -9.934 -9.646 -2.278 1 96.14 354 TRP A O 1
ATOM 2773 N N . LEU A 1 355 ? -11.021 -11.558 -2.777 1 97.49 355 LEU A N 1
ATOM 2774 C CA . LEU A 1 355 ? -9.889 -12.374 -2.35 1 97.49 355 LEU A CA 1
ATOM 2775 C C . LEU A 1 355 ? -8.745 -12.282 -3.354 1 97.49 355 LEU A C 1
ATOM 2777 O O . LEU A 1 355 ? -7.574 -12.37 -2.976 1 97.49 355 LEU A O 1
ATOM 2781 N N . TRP A 1 356 ? -9.098 -12.044 -4.727 1 97.15 356 TRP A N 1
ATOM 2782 C CA . TRP A 1 356 ? -8.051 -11.726 -5.692 1 97.15 356 TRP A CA 1
ATOM 2783 C C . TRP A 1 356 ? -7.272 -10.487 -5.262 1 97.15 356 TRP A C 1
ATOM 2785 O O . TRP A 1 356 ? -6.04 -10.474 -5.306 1 97.15 356 TRP A O 1
ATOM 2795 N N . GLN A 1 357 ? -7.981 -9.558 -4.849 1 97.8 357 GLN A N 1
ATOM 2796 C CA . GLN A 1 357 ? -7.394 -8.284 -4.448 1 97.8 357 GLN A CA 1
ATOM 2797 C C . GLN A 1 357 ? -6.544 -8.442 -3.191 1 97.8 357 GLN A C 1
ATOM 2799 O O . GLN A 1 357 ? -5.462 -7.861 -3.09 1 97.8 357 GLN A O 1
ATOM 2804 N N . LEU A 1 358 ? -7.017 -9.198 -2.259 1 98.22 358 LEU A N 1
ATOM 2805 C CA . LEU A 1 358 ? -6.294 -9.444 -1.016 1 98.22 358 LEU A CA 1
ATOM 2806 C C . LEU A 1 358 ? -4.949 -10.108 -1.292 1 98.22 358 LEU A C 1
ATOM 2808 O O . LEU A 1 358 ? -3.917 -9.668 -0.779 1 98.22 358 LEU A O 1
ATOM 2812 N N . LYS A 1 359 ? -5 -11.163 -2.051 1 98.08 359 LYS A N 1
ATOM 2813 C CA . LYS A 1 359 ? -3.772 -11.892 -2.351 1 98.08 359 LYS A CA 1
ATOM 2814 C C . LYS A 1 359 ? -2.759 -10.996 -3.058 1 98.08 359 LYS A C 1
ATOM 2816 O O . LYS A 1 359 ? -1.57 -11.016 -2.731 1 98.08 359 LYS A O 1
ATOM 2821 N N . PHE A 1 360 ? -3.165 -10.199 -4.009 1 97.82 360 PHE A N 1
ATOM 2822 C CA . PHE A 1 360 ? -2.276 -9.251 -4.67 1 97.82 360 PHE A CA 1
ATOM 2823 C C . PHE A 1 360 ? -1.648 -8.301 -3.657 1 97.82 360 PHE A C 1
ATOM 2825 O O . PHE A 1 360 ? -0.435 -8.079 -3.676 1 97.82 360 PHE A O 1
ATOM 2832 N N . SER A 1 361 ? -2.487 -7.743 -2.812 1 98.1 361 SER A N 1
ATOM 2833 C CA . SER A 1 361 ? -2.039 -6.741 -1.851 1 98.1 361 SER A CA 1
ATOM 2834 C C . SER A 1 361 ? -1.036 -7.331 -0.864 1 98.1 361 SER A C 1
ATOM 2836 O O . SER A 1 361 ? -0.039 -6.69 -0.527 1 98.1 361 SER A O 1
ATOM 2838 N N . ALA A 1 362 ? -1.331 -8.487 -0.339 1 98.24 362 ALA A N 1
ATOM 2839 C CA . ALA A 1 362 ? -0.458 -9.133 0.637 1 98.24 362 ALA A CA 1
ATOM 2840 C C . ALA A 1 362 ? 0.893 -9.481 0.019 1 98.24 362 ALA A C 1
ATOM 2842 O O . ALA A 1 362 ? 1.937 -9.298 0.65 1 98.24 362 ALA A O 1
ATOM 2843 N N . ALA A 1 363 ? 0.829 -9.999 -1.226 1 97.85 363 ALA A N 1
ATOM 2844 C CA . ALA A 1 363 ? 2.057 -10.371 -1.926 1 97.85 363 ALA A CA 1
ATOM 2845 C C . ALA A 1 363 ? 2.906 -9.141 -2.234 1 97.85 363 ALA A C 1
ATOM 2847 O O . ALA A 1 363 ? 4.132 -9.178 -2.109 1 97.85 363 ALA A O 1
ATOM 2848 N N . LYS A 1 364 ? 2.3 -8.07 -2.646 1 97.25 364 LYS A N 1
ATOM 2849 C CA . LYS A 1 364 ? 2.994 -6.809 -2.893 1 97.25 364 LYS A CA 1
ATOM 2850 C C . LYS A 1 364 ? 3.618 -6.265 -1.61 1 97.25 364 LYS A C 1
ATOM 2852 O O . LYS A 1 364 ? 4.763 -5.809 -1.616 1 97.25 364 LYS A O 1
ATOM 2857 N N . ASN A 1 365 ? 2.928 -6.293 -0.561 1 97.97 365 ASN A N 1
ATOM 2858 C CA . ASN A 1 365 ? 3.389 -5.75 0.713 1 97.97 365 ASN A CA 1
ATOM 2859 C C . ASN A 1 365 ? 4.602 -6.51 1.24 1 97.97 365 ASN A C 1
ATOM 2861 O O . ASN A 1 365 ? 5.58 -5.901 1.676 1 97.97 365 ASN A O 1
ATOM 2865 N N . VAL A 1 366 ? 4.495 -7.887 1.281 1 98.34 366 VAL A N 1
ATOM 2866 C CA . VAL A 1 366 ? 5.596 -8.662 1.844 1 98.34 366 VAL A CA 1
ATOM 2867 C C . VAL A 1 366 ? 6.871 -8.405 1.043 1 98.34 366 VAL A C 1
ATOM 2869 O O . VAL A 1 366 ? 7.964 -8.34 1.61 1 98.34 366 VAL A O 1
ATOM 2872 N N . SER A 1 367 ? 6.761 -8.247 -0.273 1 96.58 367 SER A N 1
ATOM 2873 C CA . SER A 1 367 ? 7.921 -7.942 -1.105 1 96.58 367 SER A CA 1
ATOM 2874 C C . SER A 1 367 ? 8.563 -6.621 -0.695 1 96.58 367 SER A C 1
ATOM 2876 O O . SER A 1 367 ? 9.786 -6.534 -0.564 1 96.58 367 SER A O 1
ATOM 2878 N N . ASN A 1 368 ? 7.746 -5.636 -0.431 1 96.4 368 ASN A N 1
ATOM 2879 C CA . ASN A 1 368 ? 8.241 -4.318 -0.047 1 96.4 368 ASN A CA 1
ATOM 2880 C C . ASN A 1 368 ? 8.823 -4.327 1.364 1 96.4 368 ASN A C 1
ATOM 2882 O O . ASN A 1 368 ? 9.877 -3.738 1.609 1 96.4 368 ASN A O 1
ATOM 2886 N N . VAL A 1 369 ? 8.165 -4.912 2.268 1 98.01 369 VAL A N 1
ATOM 2887 C CA . VAL A 1 369 ? 8.549 -4.891 3.675 1 98.01 369 VAL A CA 1
ATOM 2888 C C . VAL A 1 369 ? 9.857 -5.657 3.866 1 98.01 369 VAL A C 1
ATOM 2890 O O . VAL A 1 369 ? 10.744 -5.21 4.597 1 98.01 369 VAL A O 1
ATOM 2893 N N . THR A 1 370 ? 9.986 -6.852 3.243 1 96.84 370 THR A N 1
ATOM 2894 C CA . THR A 1 370 ? 11.21 -7.63 3.402 1 96.84 370 THR A CA 1
ATOM 2895 C C . THR A 1 370 ? 12.406 -6.881 2.823 1 96.84 370 THR A C 1
ATOM 2897 O O . THR A 1 370 ? 13.504 -6.926 3.382 1 96.84 370 THR A O 1
ATOM 2900 N N . ASP A 1 371 ? 12.199 -6.107 1.749 1 95.75 371 ASP A N 1
ATOM 2901 C CA . ASP A 1 371 ? 13.252 -5.279 1.169 1 95.75 371 ASP A CA 1
ATOM 2902 C C . ASP A 1 371 ? 13.657 -4.157 2.122 1 95.75 371 ASP A C 1
ATOM 2904 O O . ASP A 1 371 ? 14.847 -3.92 2.34 1 95.75 371 ASP A O 1
ATOM 2908 N N . ARG A 1 372 ? 12.657 -3.488 2.682 1 96.72 372 ARG A N 1
ATOM 2909 C CA . ARG A 1 372 ? 12.918 -2.362 3.572 1 96.72 372 ARG A CA 1
ATOM 2910 C C . ARG A 1 372 ? 13.609 -2.824 4.851 1 96.72 372 ARG A C 1
ATOM 2912 O O . ARG A 1 372 ? 14.481 -2.129 5.378 1 96.72 372 ARG A O 1
ATOM 2919 N N . MET A 1 373 ? 13.182 -3.937 5.376 1 97.34 373 MET A N 1
ATOM 2920 C CA . MET A 1 373 ? 13.796 -4.447 6.599 1 97.34 373 MET A CA 1
ATOM 2921 C C . MET A 1 373 ? 15.228 -4.903 6.34 1 97.34 373 MET A C 1
ATOM 2923 O O . MET A 1 373 ? 16.093 -4.77 7.208 1 97.34 373 MET A O 1
ATOM 2927 N N . LEU A 1 374 ? 15.482 -5.483 5.117 1 94.87 374 LEU A N 1
ATOM 2928 C CA . LEU A 1 374 ? 16.855 -5.794 4.733 1 94.87 374 LEU A CA 1
ATOM 2929 C C . LEU A 1 374 ? 17.712 -4.533 4.708 1 94.87 374 LEU A C 1
ATOM 2931 O O . LEU A 1 374 ? 18.847 -4.539 5.189 1 94.87 374 LEU A O 1
ATOM 2935 N N . GLN A 1 375 ? 17.201 -3.421 4.247 1 94.59 375 GLN A N 1
ATOM 2936 C CA . GLN A 1 375 ? 17.902 -2.142 4.209 1 94.59 375 GLN A CA 1
ATOM 2937 C C . GLN A 1 375 ? 18.142 -1.604 5.617 1 94.59 375 GLN A C 1
ATOM 2939 O O . GLN A 1 375 ? 19.216 -1.075 5.909 1 94.59 375 GLN A O 1
ATOM 2944 N N . ALA A 1 376 ? 17.152 -1.723 6.451 1 95.66 376 ALA A N 1
ATOM 2945 C CA . ALA A 1 376 ? 17.25 -1.228 7.822 1 95.66 376 ALA A CA 1
ATOM 2946 C C . ALA A 1 376 ? 18.356 -1.949 8.587 1 95.66 376 ALA A C 1
ATOM 2948 O O . ALA A 1 376 ? 19.056 -1.339 9.399 1 95.66 376 ALA A O 1
ATOM 2949 N N . CYS A 1 377 ? 18.477 -3.204 8.351 1 94.2 377 CYS A N 1
ATOM 2950 C CA . CYS A 1 377 ? 19.429 -4.014 9.103 1 94.2 377 CYS A CA 1
ATOM 2951 C C . CYS A 1 377 ? 20.791 -4.031 8.418 1 94.2 377 CYS A C 1
ATOM 2953 O O . CYS A 1 377 ? 21.79 -4.42 9.025 1 94.2 377 CYS A O 1
ATOM 2955 N N . GLY A 1 378 ? 20.926 -3.785 7.01 1 91.78 378 GLY A N 1
ATOM 2956 C CA . GLY A 1 378 ? 22.179 -3.712 6.275 1 91.78 378 GLY A CA 1
ATOM 2957 C C . GLY A 1 378 ? 22.841 -5.063 6.088 1 91.78 378 GLY A C 1
ATOM 2958 O O . GLY A 1 378 ? 22.167 -6.058 5.813 1 91.78 378 GLY A O 1
ATOM 2959 N N . GLY A 1 379 ? 24.165 -5.157 6.21 1 88.28 379 GLY A N 1
ATOM 2960 C CA . GLY A 1 379 ? 24.946 -6.36 5.972 1 88.28 379 GLY A CA 1
ATOM 2961 C C . GLY A 1 379 ? 24.549 -7.517 6.869 1 88.28 379 GLY A C 1
ATOM 2962 O O . GLY A 1 379 ? 24.59 -8.676 6.451 1 88.28 379 GLY A O 1
ATOM 2963 N N . ALA A 1 380 ? 24.065 -7.189 8.051 1 88.43 380 ALA A N 1
ATOM 2964 C CA . ALA A 1 380 ? 23.637 -8.232 8.979 1 88.43 380 ALA A CA 1
ATOM 2965 C C . ALA A 1 380 ? 22.391 -8.948 8.464 1 88.43 380 ALA A C 1
ATOM 2967 O O . ALA A 1 380 ? 22.229 -10.152 8.674 1 88.43 380 ALA A O 1
ATOM 2968 N N . GLY A 1 381 ? 21.508 -8.188 7.833 1 91.31 381 GLY A N 1
ATOM 2969 C CA . GLY A 1 381 ? 20.307 -8.781 7.265 1 91.31 381 GLY A CA 1
ATOM 2970 C C . GLY A 1 381 ? 20.585 -9.635 6.042 1 91.31 381 GLY A C 1
ATOM 2971 O O . GLY A 1 381 ? 19.808 -10.535 5.718 1 91.31 381 GLY A O 1
ATOM 2972 N N . TYR A 1 382 ? 21.745 -9.375 5.46 1 90.54 382 TYR A N 1
ATOM 2973 C CA . TYR A 1 382 ? 22.138 -10.079 4.245 1 90.54 382 TYR A CA 1
ATOM 2974 C C . TYR A 1 382 ? 22.731 -11.444 4.573 1 90.54 382 TYR A C 1
ATOM 2976 O O . TYR A 1 382 ? 22.804 -12.32 3.708 1 90.54 382 TYR A O 1
ATOM 2984 N N . LYS A 1 383 ? 23.162 -11.672 5.827 1 90.32 383 LYS A N 1
ATOM 2985 C CA . LYS A 1 383 ? 23.747 -12.933 6.273 1 90.32 383 LYS A CA 1
ATOM 2986 C C . LYS A 1 383 ? 22.686 -13.85 6.875 1 90.32 383 LYS A C 1
ATOM 2988 O O . LYS A 1 383 ? 21.609 -13.392 7.26 1 90.32 383 LYS A O 1
ATOM 2993 N N . THR A 1 384 ? 22.953 -15.243 7.041 1 89.64 384 THR A N 1
ATOM 2994 C CA . THR A 1 384 ? 21.994 -16.261 7.454 1 89.64 384 THR A CA 1
ATOM 2995 C C . THR A 1 384 ? 21.723 -16.173 8.953 1 89.64 384 THR A C 1
ATOM 2997 O O . THR A 1 384 ? 20.688 -16.642 9.431 1 89.64 384 THR A O 1
ATOM 3000 N N . GLU A 1 385 ? 22.526 -15.411 9.639 1 84.56 385 GLU A N 1
ATOM 3001 C CA . GLU A 1 385 ? 22.491 -15.472 11.097 1 84.56 385 GLU A CA 1
ATOM 3002 C C . GLU A 1 385 ? 21.255 -14.768 11.649 1 84.56 385 GLU A C 1
ATOM 3004 O O . GLU A 1 385 ? 20.639 -15.243 12.606 1 84.56 385 GLU A O 1
ATOM 3009 N N . LEU A 1 386 ? 20.849 -13.656 11.004 1 89.45 386 LEU A N 1
ATOM 3010 C CA . LEU A 1 386 ? 19.712 -12.895 11.508 1 89.45 386 LEU A CA 1
ATOM 3011 C C . LEU A 1 386 ? 18.396 -13.562 11.12 1 89.45 386 LEU A C 1
ATOM 3013 O O . LEU A 1 386 ? 17.352 -13.276 11.711 1 89.45 386 LEU A O 1
ATOM 3017 N N . GLY A 1 387 ? 18.447 -14.394 9.991 1 90.7 387 GLY A N 1
ATOM 3018 C CA . GLY A 1 387 ? 17.256 -15.097 9.541 1 90.7 387 GLY A CA 1
ATOM 3019 C C . GLY A 1 387 ? 16.414 -14.286 8.575 1 90.7 387 GLY A C 1
ATOM 3020 O O . GLY A 1 387 ? 15.486 -14.813 7.958 1 90.7 387 GLY A O 1
ATOM 3021 N N . LEU A 1 388 ? 16.773 -13.01 8.401 1 94.61 388 LEU A N 1
ATOM 3022 C CA . LEU A 1 388 ? 16.008 -12.124 7.53 1 94.61 388 LEU A CA 1
ATOM 3023 C C . LEU A 1 388 ? 16.102 -12.576 6.077 1 94.61 388 LEU A C 1
ATOM 3025 O O . LEU A 1 388 ? 15.145 -12.428 5.313 1 94.61 388 LEU A O 1
ATOM 3029 N N . GLU A 1 389 ? 17.332 -13.039 5.73 1 95.01 389 GLU A N 1
ATOM 3030 C CA . GLU A 1 389 ? 17.547 -13.45 4.346 1 95.01 389 GLU A CA 1
ATOM 3031 C C . GLU A 1 389 ? 16.6 -14.58 3.952 1 95.01 389 GLU A C 1
ATOM 3033 O O . GLU A 1 389 ? 16.078 -14.598 2.835 1 95.01 389 GLU A O 1
ATOM 3038 N N . ARG A 1 390 ? 16.314 -15.508 4.791 1 94.88 390 ARG A N 1
ATOM 3039 C CA . ARG A 1 390 ? 15.395 -16.61 4.523 1 94.88 390 ARG A CA 1
ATOM 3040 C C . ARG A 1 390 ? 13.975 -16.098 4.306 1 94.88 390 ARG A C 1
ATOM 3042 O O . ARG A 1 390 ? 13.295 -16.518 3.367 1 94.88 390 ARG A O 1
ATOM 3049 N N . LEU A 1 391 ? 13.507 -15.234 5.204 1 96.66 391 LEU A N 1
ATOM 3050 C CA . LEU A 1 391 ? 12.163 -14.677 5.092 1 96.66 391 LEU A CA 1
ATOM 3051 C C . LEU A 1 391 ? 12.026 -13.84 3.824 1 96.66 391 LEU A C 1
ATOM 3053 O O . LEU A 1 391 ? 10.971 -13.843 3.184 1 96.66 391 LEU A O 1
ATOM 3057 N N . TYR A 1 392 ? 13.131 -13.116 3.474 1 95.99 392 TYR A N 1
ATOM 3058 C CA . TYR A 1 392 ? 13.165 -12.355 2.231 1 95.99 392 TYR A CA 1
ATOM 3059 C C . TYR A 1 392 ? 12.949 -13.265 1.028 1 95.99 392 TYR A C 1
ATOM 3061 O O . TYR A 1 392 ? 12.107 -12.984 0.172 1 95.99 392 TYR A O 1
ATOM 3069 N N . ARG A 1 393 ? 13.706 -14.355 1.027 1 96.08 393 ARG A N 1
ATOM 3070 C CA . ARG A 1 393 ? 13.589 -15.298 -0.081 1 96.08 393 ARG A CA 1
ATOM 3071 C C . ARG A 1 393 ? 12.206 -15.939 -0.111 1 96.08 393 ARG A C 1
ATOM 3073 O O . ARG A 1 393 ? 11.591 -16.052 -1.173 1 96.08 393 ARG A O 1
ATOM 3080 N N . ASP A 1 394 ? 11.673 -16.328 1.025 1 97.25 394 ASP A N 1
ATOM 3081 C CA . ASP A 1 394 ? 10.363 -16.966 1.11 1 97.25 394 ASP A CA 1
ATOM 3082 C C . ASP A 1 394 ? 9.258 -16.016 0.654 1 97.25 394 ASP A C 1
ATOM 3084 O O . ASP A 1 394 ? 8.291 -16.44 0.018 1 97.25 394 ASP A O 1
ATOM 3088 N N . GLY A 1 395 ? 9.392 -14.748 0.99 1 96.76 395 GLY A N 1
ATOM 3089 C CA . GLY A 1 395 ? 8.377 -13.764 0.65 1 96.76 395 GLY A CA 1
ATOM 3090 C C . GLY A 1 395 ? 8.23 -13.549 -0.844 1 96.76 395 GLY A C 1
ATOM 3091 O O . GLY A 1 395 ? 7.172 -13.127 -1.315 1 96.76 395 GLY A O 1
ATOM 3092 N N . LYS A 1 396 ? 9.245 -13.825 -1.594 1 94.62 396 LYS A N 1
ATOM 3093 C CA . LYS A 1 396 ? 9.21 -13.633 -3.041 1 94.62 396 LYS A CA 1
ATOM 3094 C C . LYS A 1 396 ? 8.231 -14.6 -3.7 1 94.62 396 LYS A C 1
ATOM 3096 O O . LYS A 1 396 ? 7.733 -14.337 -4.797 1 94.62 396 LYS A O 1
ATOM 3101 N N . ALA A 1 397 ? 7.905 -15.667 -3.001 1 94.77 397 ALA A N 1
ATOM 3102 C CA . ALA A 1 397 ? 6.934 -16.626 -3.52 1 94.77 397 ALA A CA 1
ATOM 3103 C C . ALA A 1 397 ? 5.552 -15.992 -3.652 1 94.77 397 ALA A C 1
ATOM 3105 O O . ALA A 1 397 ? 4.775 -16.36 -4.536 1 94.77 397 ALA A O 1
ATOM 3106 N N . GLY A 1 398 ? 5.245 -15.02 -2.821 1 94.1 398 GLY A N 1
ATOM 3107 C CA . GLY A 1 398 ? 3.937 -14.383 -2.836 1 94.1 398 GLY A CA 1
ATOM 3108 C C . GLY A 1 398 ? 3.582 -13.781 -4.182 1 94.1 398 GLY A C 1
ATOM 3109 O O . GLY A 1 398 ? 2.426 -13.835 -4.607 1 94.1 398 GLY A O 1
ATOM 3110 N N . TRP A 1 399 ? 4.563 -13.249 -4.878 1 93.69 399 TRP A N 1
ATOM 3111 C CA . TRP A 1 399 ? 4.316 -12.564 -6.143 1 93.69 399 TRP A CA 1
ATOM 3112 C C . TRP A 1 399 ? 4.113 -13.566 -7.274 1 93.69 399 TRP A C 1
ATOM 3114 O O . TRP A 1 399 ? 3.349 -13.311 -8.208 1 93.69 399 TRP A O 1
ATOM 3124 N N . VAL A 1 400 ? 4.769 -14.79 -7.191 1 91.73 400 VAL A N 1
ATOM 3125 C CA . VAL A 1 400 ? 4.868 -15.635 -8.377 1 91.73 400 VAL A CA 1
ATOM 3126 C C . VAL A 1 400 ? 3.947 -16.843 -8.229 1 91.73 400 VAL A C 1
ATOM 3128 O O . VAL A 1 400 ? 3.581 -17.478 -9.221 1 91.73 400 VAL A O 1
ATOM 3131 N N . MET A 1 401 ? 3.569 -17.187 -7.025 1 90.62 401 MET A N 1
ATOM 3132 C CA . MET A 1 401 ? 2.686 -18.331 -6.816 1 90.62 401 MET A CA 1
ATOM 3133 C C . MET A 1 401 ? 1.303 -18.065 -7.4 1 90.62 401 MET A C 1
ATOM 3135 O O . MET A 1 401 ? 0.788 -16.95 -7.302 1 90.62 401 MET A O 1
ATOM 3139 N N . ALA A 1 402 ? 0.675 -19.097 -7.965 1 87.1 402 ALA A N 1
ATOM 3140 C CA . ALA A 1 402 ? -0.6 -18.995 -8.67 1 87.1 402 ALA A CA 1
ATOM 3141 C C . ALA A 1 402 ? -1.727 -18.619 -7.712 1 87.1 402 ALA A C 1
ATOM 3143 O O . ALA A 1 402 ? -1.786 -19.12 -6.587 1 87.1 402 ALA A O 1
ATOM 3144 N N . PRO A 1 403 ? -2.588 -17.799 -8.211 1 89.69 403 PRO A N 1
ATOM 3145 C CA . PRO A 1 403 ? -2.37 -16.959 -9.391 1 89.69 403 PRO A CA 1
ATOM 3146 C C . PRO A 1 403 ? -1.351 -15.849 -9.146 1 89.69 403 PRO A C 1
ATOM 3148 O O . PRO A 1 403 ? -1.334 -15.249 -8.068 1 89.69 403 PRO A O 1
ATOM 3151 N N . SER A 1 404 ? -0.463 -15.687 -10.141 1 92.47 404 SER A N 1
ATOM 3152 C CA . SER A 1 404 ? 0.558 -14.656 -9.985 1 92.47 404 SER A CA 1
ATOM 3153 C C . SER A 1 404 ? -0.07 -13.272 -9.852 1 92.47 404 SER A C 1
ATOM 3155 O O . SER A 1 404 ? -1.23 -13.073 -10.218 1 92.47 404 SER A O 1
ATOM 3157 N N . ASN A 1 405 ? 0.606 -12.368 -9.322 1 94 405 ASN A N 1
ATOM 3158 C CA . ASN A 1 405 ? 0.093 -11.014 -9.142 1 94 405 ASN A CA 1
ATOM 3159 C C . ASN A 1 405 ? -0.154 -10.325 -10.481 1 94 405 ASN A C 1
ATOM 3161 O O . ASN A 1 405 ? -1.022 -9.457 -10.586 1 94 405 ASN A O 1
ATOM 3165 N N . GLU A 1 406 ? 0.559 -10.727 -11.535 1 92.83 406 GLU A N 1
ATOM 3166 C CA . GLU A 1 406 ? 0.286 -10.195 -12.867 1 92.83 406 GLU A CA 1
ATOM 3167 C C . GLU A 1 406 ? -1.105 -10.599 -13.348 1 92.83 406 GLU A C 1
ATOM 3169 O O . GLU A 1 406 ? -1.838 -9.778 -13.903 1 92.83 406 GLU A O 1
ATOM 3174 N N . ILE A 1 407 ? -1.441 -11.812 -13.017 1 92.45 407 ILE A N 1
ATOM 3175 C CA . ILE A 1 407 ? -2.736 -12.326 -13.449 1 92.45 407 ILE A CA 1
ATOM 3176 C C . ILE A 1 407 ? -3.847 -11.693 -12.614 1 92.45 407 ILE A C 1
ATOM 3178 O O . ILE A 1 407 ? -4.858 -11.241 -13.155 1 92.45 407 ILE A O 1
ATOM 3182 N N . LEU A 1 408 ? -3.699 -11.648 -11.333 1 94.73 408 LEU A N 1
ATOM 3183 C CA . LEU A 1 408 ? -4.725 -11.113 -10.445 1 94.73 408 LEU A CA 1
ATOM 3184 C C . LEU A 1 408 ? -5.004 -9.647 -10.759 1 94.73 408 LEU A C 1
ATOM 3186 O O . LEU A 1 408 ? -6.162 -9.223 -10.786 1 94.73 408 LEU A O 1
ATOM 3190 N N . ARG A 1 409 ? -3.916 -8.874 -10.92 1 94.89 409 ARG A N 1
ATOM 3191 C CA . ARG A 1 409 ? -4.056 -7.467 -11.281 1 94.89 409 ARG A CA 1
ATOM 3192 C C . ARG A 1 409 ? -4.834 -7.31 -12.583 1 94.89 409 ARG A C 1
ATOM 3194 O O . ARG A 1 409 ? -5.683 -6.425 -12.702 1 94.89 409 ARG A O 1
ATOM 3201 N N . ASN A 1 410 ? -4.542 -8.132 -13.543 1 94.12 410 ASN A N 1
ATOM 3202 C CA . ASN A 1 410 ? -5.225 -8.084 -14.831 1 94.12 410 ASN A CA 1
ATOM 3203 C C . ASN A 1 410 ? -6.698 -8.46 -14.698 1 94.12 410 ASN A C 1
ATOM 3205 O O . ASN A 1 410 ? -7.564 -7.815 -15.292 1 94.12 410 ASN A O 1
ATOM 3209 N N . LEU A 1 411 ? -7.006 -9.536 -13.939 1 94.58 411 LEU A N 1
ATOM 3210 C CA . LEU A 1 411 ? -8.39 -9.952 -13.742 1 94.58 411 LEU A CA 1
ATOM 3211 C C . LEU A 1 411 ? -9.213 -8.826 -13.124 1 94.58 411 LEU A C 1
ATOM 3213 O O . LEU A 1 411 ? -10.338 -8.565 -13.556 1 94.58 411 LEU A O 1
ATOM 3217 N N . VAL A 1 412 ? -8.641 -8.15 -12.174 1 96.39 412 VAL A N 1
ATOM 3218 C CA . VAL A 1 412 ? -9.349 -7.06 -11.511 1 96.39 412 VAL A CA 1
ATOM 3219 C C . VAL A 1 412 ? -9.49 -5.878 -12.468 1 96.39 412 VAL A C 1
ATOM 3221 O O . VAL A 1 412 ? -10.544 -5.24 -12.524 1 96.39 412 VAL A O 1
ATOM 3224 N N . GLY A 1 413 ? -8.444 -5.564 -13.225 1 96.34 413 GLY A N 1
ATOM 3225 C CA . GLY A 1 413 ? -8.497 -4.479 -14.192 1 96.34 413 GLY A CA 1
ATOM 3226 C C . GLY A 1 413 ? -9.544 -4.69 -15.269 1 96.34 413 GLY A C 1
ATOM 3227 O O . GLY A 1 413 ? -10.344 -3.795 -15.549 1 96.34 413 GLY A O 1
ATOM 3228 N N . VAL A 1 414 ? -9.597 -5.935 -15.844 1 94.77 414 VAL A N 1
ATOM 3229 C CA . VAL A 1 414 ? -10.533 -6.263 -16.914 1 94.77 414 VAL A CA 1
ATOM 3230 C C . VAL A 1 414 ? -11.963 -6.231 -16.378 1 94.77 414 VAL A C 1
ATOM 3232 O O . VAL A 1 414 ? -12.865 -5.7 -17.03 1 94.77 414 VAL A O 1
ATOM 3235 N N . SER A 1 415 ? -12.123 -6.767 -15.184 1 95.1 415 SER A N 1
ATOM 3236 C CA . SER A 1 415 ? -13.47 -6.801 -14.624 1 95.1 415 SER A CA 1
ATOM 3237 C C . SER A 1 415 ? -13.939 -5.405 -14.227 1 95.1 415 SER A C 1
ATOM 3239 O O . SER A 1 415 ? -15.121 -5.08 -14.359 1 95.1 415 SER A O 1
ATOM 3241 N N . ALA A 1 416 ? -13.023 -4.608 -13.756 1 95.2 416 ALA A N 1
ATOM 3242 C CA . ALA A 1 416 ? -13.376 -3.244 -13.368 1 95.2 416 ALA A CA 1
ATOM 3243 C C . ALA A 1 416 ? -13.743 -2.404 -14.588 1 95.2 416 ALA A C 1
ATOM 3245 O O . ALA A 1 416 ? -14.612 -1.533 -14.512 1 95.2 416 ALA A O 1
ATOM 3246 N N . LEU A 1 417 ? -13.118 -2.642 -15.68 1 94.36 417 LEU A N 1
ATOM 3247 C CA . LEU A 1 417 ? -13.291 -1.837 -16.885 1 94.36 417 LEU A CA 1
ATOM 3248 C C . LEU A 1 417 ? -14.452 -2.358 -17.725 1 94.36 417 LEU A C 1
ATOM 3250 O O . LEU A 1 417 ? -15.211 -1.573 -18.297 1 94.36 417 LEU A O 1
ATOM 3254 N N . ASN A 1 418 ? -14.653 -3.754 -17.784 1 91.08 418 ASN A N 1
ATOM 3255 C CA . ASN A 1 418 ? -15.566 -4.33 -18.765 1 91.08 418 ASN A CA 1
ATOM 3256 C C . ASN A 1 418 ? -16.582 -5.259 -18.108 1 91.08 418 ASN A C 1
ATOM 3258 O O . ASN A 1 418 ? -17.433 -5.836 -18.788 1 91.08 418 ASN A O 1
ATOM 3262 N N . GLY A 1 419 ? -16.518 -5.388 -16.787 1 89.65 419 GLY A N 1
ATOM 3263 C CA . GLY A 1 419 ? -17.428 -6.285 -16.093 1 89.65 419 GLY A CA 1
ATOM 3264 C C . GLY A 1 419 ? -16.878 -7.69 -15.936 1 89.65 419 GLY A C 1
ATOM 3265 O O . GLY A 1 419 ? -15.99 -8.102 -16.686 1 89.65 419 GLY A O 1
ATOM 3266 N N . PHE A 1 420 ? -17.435 -8.49 -15.115 1 90.14 420 PHE A N 1
ATOM 3267 C CA . PHE A 1 420 ? -16.926 -9.808 -14.757 1 90.14 420 PHE A CA 1
ATOM 3268 C C . PHE A 1 420 ? -17.142 -10.8 -15.894 1 90.14 420 PHE A C 1
ATOM 3270 O O . PHE A 1 420 ? -16.417 -11.791 -16.007 1 90.14 420 PHE A O 1
ATOM 3277 N N . THR A 1 421 ? -18.113 -10.554 -16.732 1 86.55 421 THR A N 1
ATOM 3278 C CA . THR A 1 421 ? -18.413 -11.455 -17.839 1 86.55 421 THR A CA 1
ATOM 3279 C C . THR A 1 421 ? -17.322 -11.387 -18.903 1 86.55 421 THR A C 1
ATOM 3281 O O . THR A 1 421 ? -17.246 -12.252 -19.779 1 86.55 421 THR A O 1
ATOM 3284 N N . SER A 1 422 ? -16.466 -10.404 -18.784 1 88.86 422 SER A N 1
ATOM 3285 C CA . SER A 1 422 ? -15.39 -10.243 -19.757 1 88.86 422 SER A CA 1
ATOM 3286 C C . SER A 1 422 ? -14.212 -11.156 -19.434 1 88.86 422 SER A C 1
ATOM 3288 O O . SER A 1 422 ? -13.309 -11.327 -20.256 1 88.86 422 SER A O 1
ATOM 3290 N N . ILE A 1 423 ? -14.245 -11.778 -18.3 1 90.24 423 ILE A N 1
ATOM 3291 C CA . ILE A 1 423 ? -13.187 -12.713 -17.935 1 90.24 423 ILE A CA 1
ATOM 3292 C C . ILE A 1 423 ? -13.377 -14.027 -18.689 1 90.24 423 ILE A C 1
ATOM 3294 O O . ILE A 1 423 ? -14.401 -14.697 -18.534 1 90.24 423 ILE A O 1
ATOM 3298 N N . ASP A 1 424 ? -12.456 -14.374 -19.539 1 89.04 424 ASP A N 1
ATOM 3299 C CA . ASP A 1 424 ? -12.515 -15.578 -20.362 1 89.04 424 ASP A CA 1
ATOM 3300 C C . ASP A 1 424 ? -11.376 -16.535 -20.019 1 89.04 424 ASP A C 1
ATOM 3302 O O . ASP A 1 424 ? -10.473 -16.75 -20.83 1 89.04 424 ASP A O 1
ATOM 3306 N N . LEU A 1 425 ? -11.53 -17.19 -18.926 1 86.88 425 LEU A N 1
ATOM 3307 C CA . LEU A 1 425 ? -10.469 -18.05 -18.413 1 86.88 425 LEU A CA 1
ATOM 3308 C C . LEU A 1 425 ? -10.271 -19.265 -19.313 1 86.88 425 LEU A C 1
ATOM 3310 O O . LEU A 1 425 ? -9.173 -19.822 -19.379 1 86.88 425 LEU A O 1
ATOM 3314 N N . TRP A 1 426 ? -11.316 -19.641 -20.086 1 87.45 426 TRP A N 1
ATOM 3315 C CA . TRP A 1 426 ? -11.27 -20.907 -20.811 1 87.45 426 TRP A CA 1
ATOM 3316 C C . TRP A 1 426 ? -11.306 -20.672 -22.318 1 87.45 426 TRP A C 1
ATOM 3318 O O . TRP A 1 426 ? -11.553 -21.6 -23.091 1 87.45 426 TRP A O 1
ATOM 3328 N N . GLU A 1 427 ? -11.119 -19.439 -22.734 1 82.36 427 GLU A N 1
ATOM 3329 C CA . GLU A 1 427 ? -11.004 -19.088 -24.147 1 82.36 427 GLU A CA 1
ATOM 3330 C C . GLU A 1 427 ? -12.267 -19.466 -24.914 1 82.36 427 GLU A C 1
ATOM 3332 O O . GLU A 1 427 ? -12.196 -20.14 -25.944 1 82.36 427 GLU A O 1
ATOM 3337 N N . GLU A 1 428 ? -13.325 -19.021 -24.308 1 84.29 428 GLU A N 1
ATOM 3338 C CA . GLU A 1 428 ? -14.618 -19.4 -24.87 1 84.29 428 GLU A CA 1
ATOM 3339 C C . GLU A 1 428 ? -15.196 -18.279 -25.73 1 84.29 428 GLU A C 1
ATOM 3341 O O . GLU A 1 428 ? -16.177 -18.483 -26.448 1 84.29 428 GLU A O 1
ATOM 3346 N N . MET A 1 429 ? -14.486 -17.112 -25.615 1 85.74 429 MET A N 1
ATOM 3347 C CA . MET A 1 429 ? -15.03 -15.966 -26.339 1 85.74 429 MET A CA 1
ATOM 3348 C C . MET A 1 429 ? -13.99 -15.376 -27.285 1 85.74 429 MET A C 1
ATOM 3350 O O . MET A 1 429 ? -12.829 -15.205 -26.909 1 85.74 429 MET A O 1
ATOM 3354 N N . SER A 1 430 ? -14.387 -15.165 -28.593 1 87.41 430 SER A N 1
ATOM 3355 C CA . SER A 1 430 ? -13.502 -14.521 -29.559 1 87.41 430 SER A CA 1
ATOM 3356 C C . SER A 1 430 ? -13.485 -13.008 -29.368 1 87.41 430 SER A C 1
ATOM 3358 O O . SER A 1 430 ? -14.511 -12.406 -29.043 1 87.41 430 SER A O 1
ATOM 3360 N N . ASN A 1 431 ? -12.364 -12.445 -29.519 1 82.55 431 ASN A N 1
ATOM 3361 C CA . ASN A 1 431 ? -12.234 -10.992 -29.54 1 82.55 431 ASN A CA 1
ATOM 3362 C C . ASN A 1 431 ? -12.459 -10.429 -30.94 1 82.55 431 ASN A C 1
ATOM 3364 O O . ASN A 1 431 ? -11.519 -10.322 -31.729 1 82.55 431 ASN A O 1
ATOM 3368 N N . GLU A 1 432 ? -13.615 -9.974 -31.156 1 83 432 GLU A N 1
ATOM 3369 C CA . GLU A 1 432 ? -14.021 -9.56 -32.496 1 83 432 GLU A CA 1
ATOM 3370 C C . GLU A 1 432 ? -13.228 -8.342 -32.962 1 83 432 GLU A C 1
ATOM 3372 O O . GLU A 1 432 ? -12.875 -8.237 -34.138 1 83 432 GLU A O 1
ATOM 3377 N N . ARG A 1 433 ? -13.024 -7.499 -32.108 1 77.45 433 ARG A N 1
ATOM 3378 C CA . ARG A 1 433 ? -12.303 -6.285 -32.477 1 77.45 433 ARG A CA 1
ATOM 3379 C C . ARG A 1 433 ? -10.885 -6.608 -32.937 1 77.45 433 ARG A C 1
ATOM 3381 O O . ARG A 1 433 ? -10.411 -6.063 -33.936 1 77.45 433 ARG A O 1
ATOM 3388 N N . LEU A 1 434 ? -10.235 -7.418 -32.197 1 82.39 434 LEU A N 1
ATOM 3389 C CA . LEU A 1 434 ? -8.879 -7.817 -32.56 1 82.39 434 LEU A CA 1
ATOM 3390 C C . LEU A 1 434 ? -8.873 -8.584 -33.878 1 82.39 434 LEU A C 1
ATOM 3392 O O . LEU A 1 434 ? -7.983 -8.392 -34.709 1 82.39 434 LEU A O 1
ATOM 3396 N N . LEU A 1 435 ? -9.795 -9.441 -34.037 1 86.63 435 LEU A N 1
ATOM 3397 C CA . LEU A 1 435 ? -9.915 -10.218 -35.266 1 86.63 435 LEU A CA 1
ATOM 3398 C C . LEU A 1 435 ? -10.077 -9.302 -36.475 1 86.63 435 LEU A C 1
ATOM 3400 O O . LEU A 1 435 ? -9.365 -9.449 -37.47 1 86.63 435 LEU A O 1
ATOM 3404 N N . GLN A 1 436 ? -10.961 -8.373 -36.34 1 82.35 436 GLN A N 1
ATOM 3405 C CA . GLN A 1 436 ? -11.23 -7.473 -37.456 1 82.35 436 GLN A CA 1
ATOM 3406 C C . GLN A 1 436 ? -10.02 -6.594 -37.758 1 82.35 436 GLN A C 1
ATOM 3408 O O . GLN A 1 436 ? -9.74 -6.292 -38.92 1 82.35 436 GLN A O 1
ATOM 3413 N N . ARG A 1 437 ? -9.389 -6.25 -36.781 1 83.35 437 ARG A N 1
ATOM 3414 C CA . ARG A 1 437 ? -8.188 -5.437 -36.946 1 83.35 437 ARG A CA 1
ATOM 3415 C C . ARG A 1 437 ? -7.13 -6.181 -37.753 1 83.35 437 ARG A C 1
ATOM 3417 O O . ARG A 1 437 ? -6.491 -5.6 -38.633 1 83.35 437 ARG A O 1
ATOM 3424 N N . GLU A 1 438 ? -6.95 -7.415 -37.46 1 88.13 438 GLU A N 1
ATOM 3425 C CA . GLU A 1 438 ? -5.925 -8.193 -38.149 1 88.13 438 GLU A CA 1
ATOM 3426 C C . GLU A 1 438 ? -6.358 -8.543 -39.57 1 88.13 438 GLU A C 1
ATOM 3428 O O . GLU A 1 438 ? -5.542 -8.532 -40.493 1 88.13 438 GLU A O 1
ATOM 3433 N N . VAL A 1 439 ? -7.558 -8.719 -39.75 1 89.48 439 VAL A N 1
ATOM 3434 C CA . VAL A 1 439 ? -8.098 -9.063 -41.061 1 89.48 439 VAL A CA 1
ATOM 3435 C C . VAL A 1 439 ? -7.993 -7.859 -41.995 1 89.48 439 VAL A C 1
ATOM 3437 O O . VAL A 1 439 ? -7.728 -8.014 -43.19 1 89.48 439 VAL A O 1
ATOM 3440 N N . LYS A 1 440 ? -8.191 -6.754 -41.428 1 86.88 440 LYS A N 1
ATOM 3441 C CA . LYS A 1 440 ? -8.166 -5.54 -42.24 1 86.88 440 LYS A CA 1
ATOM 3442 C C . LYS A 1 440 ? -6.782 -5.31 -42.841 1 86.88 440 LYS A C 1
ATOM 3444 O O . LYS A 1 440 ? -6.65 -4.645 -43.871 1 86.88 440 LYS A O 1
ATOM 3449 N N . LYS A 1 441 ? -5.757 -5.866 -42.304 1 91.36 441 LYS A N 1
ATOM 3450 C CA . LYS A 1 441 ? -4.379 -5.701 -42.758 1 91.36 441 LYS A CA 1
ATOM 3451 C C . LYS A 1 441 ? -4.061 -6.656 -43.905 1 91.36 441 LYS A C 1
ATOM 3453 O O . LYS A 1 441 ? -3.051 -6.493 -44.593 1 91.36 441 LYS A O 1
ATOM 3458 N N . MET A 1 442 ? -4.946 -7.554 -44.098 1 92 442 MET A N 1
ATOM 3459 C CA . MET A 1 442 ? -4.694 -8.605 -45.08 1 92 442 MET A CA 1
ATOM 3460 C C . MET A 1 442 ? -4.954 -8.1 -46.495 1 92 442 MET A C 1
ATOM 3462 O O . MET A 1 442 ? -5.858 -7.292 -46.714 1 92 442 MET A O 1
ATOM 3466 N N . THR A 1 443 ? -4.119 -8.554 -47.503 1 93.94 443 THR A N 1
ATOM 3467 C CA . THR A 1 443 ? -4.391 -8.328 -48.918 1 93.94 443 THR A CA 1
ATOM 3468 C C . THR A 1 443 ? -5.615 -9.121 -49.367 1 93.94 443 THR A C 1
ATOM 3470 O O . THR A 1 443 ? -6.106 -9.982 -48.634 1 93.94 443 THR A O 1
ATOM 3473 N N . LEU A 1 444 ? -6.081 -8.772 -50.536 1 92.27 444 LEU A N 1
ATOM 3474 C CA . LEU A 1 444 ? -7.223 -9.492 -51.087 1 92.27 444 LEU A CA 1
ATOM 3475 C C . LEU A 1 444 ? -6.919 -10.981 -51.213 1 92.27 444 LEU A C 1
ATOM 3477 O O . LEU A 1 444 ? -7.765 -11.82 -50.897 1 92.27 444 LEU A O 1
ATOM 3481 N N . GLU A 1 445 ? -5.776 -11.336 -51.676 1 93.93 445 GLU A N 1
ATOM 3482 C CA . GLU A 1 445 ? -5.369 -12.73 -51.833 1 93.93 445 GLU A CA 1
ATOM 3483 C C . GLU A 1 445 ? -5.34 -13.451 -50.489 1 93.93 445 GLU A C 1
ATOM 3485 O O . GLU A 1 445 ? -5.769 -14.602 -50.387 1 93.93 445 GLU A O 1
ATOM 3490 N N . GLU A 1 446 ? -4.869 -12.788 -49.497 1 92.91 446 GLU A N 1
ATOM 3491 C CA . GLU A 1 446 ? -4.795 -13.355 -48.154 1 92.91 446 GLU A CA 1
ATOM 3492 C C . GLU A 1 446 ? -6.188 -13.615 -47.587 1 92.91 446 GLU A C 1
ATOM 3494 O O . GLU A 1 446 ? -6.419 -14.64 -46.942 1 92.91 446 GLU A O 1
ATOM 3499 N N . LYS A 1 447 ? -7.09 -12.735 -47.831 1 93.68 447 LYS A N 1
ATOM 3500 C CA . LYS A 1 447 ? -8.468 -12.874 -47.369 1 93.68 447 LYS A CA 1
ATOM 3501 C C . LYS A 1 447 ? -9.15 -14.07 -48.028 1 93.68 447 LYS A C 1
ATOM 3503 O O . LYS A 1 447 ? -9.858 -14.83 -47.364 1 93.68 447 LYS A O 1
ATOM 3508 N N . GLU A 1 448 ? -8.989 -14.13 -49.232 1 92.84 448 GLU A N 1
ATOM 3509 C CA . GLU A 1 448 ? -9.577 -15.246 -49.967 1 92.84 448 GLU A CA 1
ATOM 3510 C C . GLU A 1 448 ? -9.035 -16.582 -49.467 1 92.84 448 GLU A C 1
ATOM 3512 O O . GLU A 1 448 ? -9.794 -17.537 -49.288 1 92.84 448 GLU A O 1
ATOM 3517 N N . LYS A 1 449 ? -7.767 -16.605 -49.334 1 92.18 449 LYS A N 1
ATOM 3518 C CA . LYS A 1 449 ? -7.137 -17.825 -48.837 1 92.18 449 LYS A CA 1
ATOM 3519 C C . LYS A 1 449 ? -7.669 -18.195 -47.456 1 92.18 449 LYS A C 1
ATOM 3521 O O . LYS A 1 449 ? -8.007 -19.354 -47.205 1 92.18 449 LYS A O 1
ATOM 3526 N N . LEU A 1 450 ? -7.756 -17.281 -46.592 1 91.04 450 LEU A N 1
ATOM 3527 C CA . LEU A 1 450 ? -8.264 -17.519 -45.245 1 91.04 450 LEU A CA 1
ATOM 3528 C C . LEU A 1 450 ? -9.732 -17.928 -45.282 1 91.04 450 LEU A C 1
ATOM 3530 O O . LEU A 1 450 ? -10.146 -18.837 -44.56 1 91.04 450 LEU A O 1
ATOM 3534 N N . GLY A 1 451 ? -10.459 -17.256 -46.033 1 92.17 451 GLY A N 1
ATOM 3535 C CA . GLY A 1 451 ? -11.87 -17.579 -46.173 1 92.17 451 GLY A CA 1
ATOM 3536 C C . GLY A 1 451 ? -12.113 -19.004 -46.635 1 92.17 451 GLY A C 1
ATOM 3537 O O . GLY A 1 451 ? -12.967 -19.703 -46.086 1 92.17 451 GLY A O 1
ATOM 3538 N N . LYS A 1 452 ? -11.439 -19.394 -47.631 1 90.91 452 LYS A N 1
ATOM 3539 C CA . LYS A 1 452 ? -11.559 -20.759 -48.133 1 90.91 452 LYS A CA 1
ATOM 3540 C C . LYS A 1 452 ? -11.201 -21.776 -47.053 1 90.91 452 LYS A C 1
ATOM 3542 O O . LYS A 1 452 ? -11.897 -22.779 -46.883 1 90.91 452 LYS A O 1
ATOM 3547 N N . LYS A 1 453 ? -10.139 -21.501 -46.445 1 83.65 453 LYS A N 1
ATOM 3548 C CA . LYS A 1 453 ? -9.684 -22.388 -45.379 1 83.65 453 LYS A CA 1
ATOM 3549 C C . LYS A 1 453 ? -10.74 -22.52 -44.285 1 83.65 453 LYS A C 1
ATOM 3551 O O . LYS A 1 453 ? -11.042 -23.628 -43.837 1 83.65 453 LYS A O 1
ATOM 3556 N N . LEU A 1 454 ? -11.322 -21.462 -43.856 1 87.68 454 LEU A N 1
ATOM 3557 C CA . LEU A 1 454 ? -12.314 -21.452 -42.785 1 87.68 454 LEU A CA 1
ATOM 3558 C C . LEU A 1 454 ? -13.576 -22.196 -43.207 1 87.68 454 LEU A C 1
ATOM 3560 O O . LEU A 1 454 ? -14.179 -22.911 -42.403 1 87.68 454 LEU A O 1
ATOM 3564 N N . LEU A 1 455 ? -13.937 -22.022 -44.396 1 89.44 455 LEU A N 1
ATOM 3565 C CA . LEU A 1 455 ? -15.123 -22.701 -44.906 1 89.44 455 LEU A CA 1
ATOM 3566 C C . LEU A 1 455 ? -14.895 -24.207 -44.987 1 89.44 455 LEU A C 1
ATOM 3568 O O . LEU A 1 455 ? -15.797 -24.993 -44.685 1 89.44 455 LEU A O 1
ATOM 3572 N N . GLU A 1 456 ? -13.768 -24.61 -45.377 1 83.44 456 GLU A N 1
ATOM 3573 C CA . GLU A 1 456 ? -13.418 -26.027 -45.411 1 83.44 456 GLU A CA 1
ATOM 3574 C C . GLU A 1 456 ? -13.431 -26.632 -44.011 1 83.44 456 GLU A C 1
ATOM 3576 O O . GLU A 1 456 ? -13.928 -27.743 -43.813 1 83.44 456 GLU A O 1
ATOM 3581 N N . GLU A 1 457 ? -12.883 -25.955 -43.117 1 77.94 457 GLU A N 1
ATOM 3582 C CA . GLU A 1 457 ? -12.857 -26.414 -41.731 1 77.94 457 GLU A CA 1
ATOM 3583 C C . GLU A 1 457 ? -14.268 -26.532 -41.162 1 77.94 457 GLU A C 1
ATOM 3585 O O . GLU A 1 457 ? -14.585 -27.503 -40.472 1 77.94 457 GLU A O 1
ATOM 3590 N N . ALA A 1 458 ? -15.082 -25.603 -41.451 1 82.65 458 ALA A N 1
ATOM 3591 C CA . ALA A 1 458 ? -16.462 -25.609 -40.972 1 82.65 458 ALA A CA 1
ATOM 3592 C C . ALA A 1 458 ? -17.238 -26.788 -41.552 1 82.65 458 ALA A C 1
ATOM 3594 O O . ALA A 1 458 ? -18.039 -27.415 -40.855 1 82.65 458 ALA A O 1
ATOM 3595 N N . GLN A 1 459 ? -16.993 -27.004 -42.765 1 81.67 459 GLN A N 1
ATOM 3596 C CA . GLN A 1 459 ? -17.653 -28.127 -43.424 1 81.67 459 GLN A CA 1
ATOM 3597 C C . GLN A 1 459 ? -17.223 -29.456 -42.808 1 81.67 459 GLN A C 1
ATOM 3599 O O . GLN A 1 459 ? -18.055 -30.335 -42.574 1 81.67 459 GLN A O 1
ATOM 3604 N N . GLN A 1 460 ? -15.998 -29.576 -42.567 1 72.38 460 GLN A N 1
ATOM 3605 C CA . GLN A 1 460 ? -15.478 -30.788 -41.943 1 72.38 460 GLN A CA 1
ATOM 3606 C C . GLN A 1 460 ? -16.076 -30.992 -40.554 1 72.38 460 GLN A C 1
ATOM 3608 O O . GLN A 1 460 ? -16.428 -32.114 -40.183 1 72.38 460 GLN A O 1
ATOM 3613 N N . GLU A 1 461 ? -16.211 -29.979 -39.759 1 75.1 461 GLU A N 1
ATOM 3614 C CA . GLU A 1 461 ? -16.764 -30.046 -38.409 1 75.1 461 GLU A CA 1
ATOM 3615 C C . GLU A 1 461 ? -18.245 -30.412 -38.437 1 75.1 461 GLU A C 1
ATOM 3617 O O . GLU A 1 461 ? -18.721 -31.156 -37.577 1 75.1 461 GLU A O 1
ATOM 3622 N N . ARG A 1 462 ? -18.97 -29.881 -39.372 1 77.43 462 ARG A N 1
ATOM 3623 C CA . ARG A 1 462 ? -20.389 -30.183 -39.529 1 77.43 462 ARG A CA 1
ATOM 3624 C C . ARG A 1 462 ? -20.601 -31.653 -39.874 1 77.43 462 ARG A C 1
ATOM 3626 O O . ARG A 1 462 ? -21.532 -32.286 -39.371 1 77.43 462 ARG A O 1
ATOM 3633 N N . GLU A 1 463 ? -19.754 -32.118 -40.665 1 73.01 463 GLU A N 1
ATOM 3634 C CA . GLU A 1 463 ? -19.86 -33.516 -41.07 1 73.01 463 GLU A CA 1
ATOM 3635 C C . GLU A 1 463 ? -19.607 -34.453 -39.893 1 73.01 463 GLU A C 1
ATOM 3637 O O . GLU A 1 463 ? -20.251 -35.497 -39.773 1 73.01 463 GLU A O 1
ATOM 3642 N N . VAL A 1 464 ? -18.721 -34.099 -39.061 1 63.57 464 VAL A N 1
ATOM 3643 C CA . VAL A 1 464 ? -18.418 -34.897 -37.877 1 63.57 464 VAL A CA 1
ATOM 3644 C C . VAL A 1 464 ? -19.587 -34.831 -36.896 1 63.57 464 VAL A C 1
ATOM 3646 O O . VAL A 1 464 ? -19.98 -35.847 -36.319 1 63.57 464 VAL A O 1
ATOM 3649 N N . SER A 1 465 ? -20.197 -33.676 -36.787 1 64.82 465 SER A N 1
ATOM 3650 C CA . SER A 1 465 ? -21.265 -33.46 -35.815 1 64.82 465 SER A CA 1
ATOM 3651 C C . SER A 1 465 ? -22.563 -34.124 -36.263 1 64.82 465 SER A C 1
ATOM 3653 O O . SER A 1 465 ? -23.331 -34.617 -35.435 1 64.82 465 SER A O 1
ATOM 3655 N N . GLU A 1 466 ? -22.926 -33.997 -37.604 1 62.53 466 GLU A N 1
ATOM 3656 C CA . GLU A 1 466 ? -24.178 -34.537 -38.124 1 62.53 466 GLU A CA 1
ATOM 3657 C C . GLU A 1 466 ? -24.048 -36.023 -38.445 1 62.53 466 GLU A C 1
ATOM 3659 O O . GLU A 1 466 ? -25.028 -36.671 -38.819 1 62.53 466 GLU A O 1
ATOM 3664 N N . GLY A 1 467 ? -23.081 -36.667 -37.976 1 54.72 467 GLY A N 1
ATOM 3665 C CA . GLY A 1 467 ? -22.918 -38.099 -38.168 1 54.72 467 GLY A CA 1
ATOM 3666 C C . GLY A 1 467 ? -22.875 -38.504 -39.63 1 54.72 467 GLY A C 1
ATOM 3667 O O . GLY A 1 467 ? -23.122 -39.664 -39.966 1 54.72 467 GLY A O 1
ATOM 3668 N N . THR A 1 468 ? -23.101 -37.67 -40.572 1 47.45 468 THR A N 1
ATOM 3669 C CA . THR A 1 468 ? -23.258 -38.059 -41.969 1 47.45 468 THR A CA 1
ATOM 3670 C C . THR A 1 468 ? -21.97 -38.673 -42.508 1 47.45 468 THR A C 1
ATOM 3672 O O . THR A 1 468 ? -21.977 -39.328 -43.553 1 47.45 468 THR A O 1
ATOM 3675 N N . THR A 1 469 ? -20.995 -38.092 -42.552 1 42.74 469 THR A N 1
ATOM 3676 C CA . THR A 1 469 ? -19.842 -38.872 -42.99 1 42.74 469 THR A CA 1
ATOM 3677 C C . THR A 1 469 ? -19.529 -39.982 -41.991 1 42.74 469 THR A C 1
ATOM 3679 O O . THR A 1 469 ? -19.742 -39.819 -40.787 1 42.74 469 THR A O 1
ATOM 3682 N N . SER A 1 470 ? -19.855 -41.311 -42.545 1 38.16 470 SER A N 1
ATOM 3683 C CA . SER A 1 470 ? -19.393 -42.502 -41.84 1 38.16 470 SER A CA 1
ATOM 3684 C C . SER A 1 470 ? -18.094 -42.231 -41.088 1 38.16 470 SER A C 1
ATOM 3686 O O . SER A 1 470 ? -17.397 -43.164 -40.685 1 38.16 470 SER A O 1
ATOM 3688 N N . LYS A 1 471 ? -17.62 -41.049 -41.432 1 44.9 471 LYS A N 1
ATOM 3689 C CA . LYS A 1 471 ? -16.332 -40.983 -40.748 1 44.9 471 LYS A CA 1
ATOM 3690 C C . LYS A 1 471 ? -16.507 -41.089 -39.236 1 44.9 471 LYS A C 1
ATOM 3692 O O . LYS A 1 471 ? -16.868 -40.112 -38.577 1 44.9 471 LYS A O 1
ATOM 3697 N N . GLN A 1 472 ? -17.191 -42.223 -38.864 1 39.6 472 GLN A N 1
ATOM 3698 C CA . GLN A 1 472 ? -17.272 -42.867 -37.557 1 39.6 472 GLN A CA 1
ATOM 3699 C C . GLN A 1 472 ? -16.059 -42.52 -36.698 1 39.6 472 GLN A C 1
ATOM 3701 O O . GLN A 1 472 ? -14.963 -42.304 -37.219 1 39.6 472 GLN A O 1
ATOM 3706 N N . GLN A 1 473 ? -16.401 -41.981 -35.504 1 46.34 473 GLN A N 1
ATOM 3707 C CA . GLN A 1 473 ? -15.312 -41.963 -34.533 1 46.34 473 GLN A CA 1
ATOM 3708 C C . GLN A 1 473 ? -14.351 -43.126 -34.762 1 46.34 473 GLN A C 1
ATOM 3710 O O . GLN A 1 473 ? -14.781 -44.251 -35.021 1 46.34 473 GLN A O 1
ATOM 3715 N N . HIS A 1 474 ? -13.252 -42.719 -35.309 1 49.2 474 HIS A N 1
ATOM 3716 C CA . HIS A 1 474 ? -12.3 -43.815 -35.447 1 49.2 474 HIS A CA 1
ATOM 3717 C C . HIS A 1 474 ? -12.442 -44.816 -34.306 1 49.2 474 HIS A C 1
ATOM 3719 O O . HIS A 1 474 ? -12.581 -44.424 -33.145 1 49.2 474 HIS A O 1
ATOM 3725 N N . PRO A 1 475 ? -12.87 -46.002 -34.57 1 49.2 475 PRO A N 1
ATOM 3726 C CA . PRO A 1 475 ? -13.094 -47.006 -33.527 1 49.2 475 PRO A CA 1
ATOM 3727 C C . PRO A 1 475 ? -12.08 -46.912 -32.389 1 49.2 475 PRO A C 1
ATOM 3729 O O . PRO A 1 475 ? -12.34 -47.393 -31.284 1 49.2 475 PRO A O 1
ATOM 3732 N N . TYR A 1 476 ? -10.962 -46.288 -32.699 1 55.14 476 TYR A N 1
ATOM 3733 C CA . TYR A 1 476 ? -9.935 -46.221 -31.665 1 55.14 476 TYR A CA 1
ATOM 3734 C C . TYR A 1 476 ? -9.893 -44.837 -31.027 1 55.14 476 TYR A C 1
ATOM 3736 O O . TYR A 1 476 ? -8.983 -44.531 -30.252 1 55.14 476 TYR A O 1
ATOM 3744 N N . GLN A 1 477 ? -10.729 -44.018 -31.386 1 53.05 477 GLN A N 1
ATOM 3745 C CA . GLN A 1 477 ? -10.75 -42.656 -30.864 1 53.05 477 GLN A CA 1
ATOM 3746 C C . GLN A 1 477 ? -10.823 -42.652 -29.339 1 53.05 477 GLN A C 1
ATOM 3748 O O . GLN A 1 477 ? -10.239 -41.784 -28.687 1 53.05 477 GLN A O 1
ATOM 3753 N N . ASP A 1 478 ? -11.503 -43.704 -28.734 1 54.42 478 ASP A N 1
ATOM 3754 C CA . ASP A 1 478 ? -11.691 -43.711 -27.286 1 54.42 478 ASP A CA 1
ATOM 3755 C C . ASP A 1 478 ? -10.639 -44.58 -26.6 1 54.42 478 ASP A C 1
ATOM 3757 O O . ASP A 1 478 ? -10.842 -45.034 -25.472 1 54.42 478 ASP A O 1
ATOM 3761 N N . THR A 1 479 ? -9.536 -44.813 -27.369 1 61.03 479 THR A N 1
ATOM 3762 C CA . THR A 1 479 ? -8.477 -45.612 -26.763 1 61.03 479 THR A CA 1
ATOM 3763 C C . THR A 1 479 ? -7.306 -44.729 -26.342 1 61.03 479 THR A C 1
ATOM 3765 O O . THR A 1 479 ? -6.168 -45.195 -26.26 1 61.03 479 THR A O 1
ATOM 3768 N N . ASP A 1 480 ? -7.686 -43.521 -26.14 1 64.08 480 ASP A N 1
ATOM 3769 C CA . ASP A 1 480 ? -6.663 -42.49 -25.996 1 64.08 480 ASP A CA 1
ATOM 3770 C C . ASP A 1 480 ? -5.876 -42.674 -24.7 1 64.08 480 ASP A C 1
ATOM 3772 O O . ASP A 1 480 ? -4.777 -42.136 -24.553 1 64.08 480 ASP A O 1
ATOM 3776 N N . PHE A 1 481 ? -6.402 -43.438 -23.813 1 68 481 PHE A N 1
ATOM 3777 C CA . PHE A 1 481 ? -5.628 -43.671 -22.599 1 68 481 PHE A CA 1
ATOM 3778 C C . PHE A 1 481 ? -4.392 -44.51 -22.898 1 68 481 PHE A C 1
ATOM 3780 O O . PHE A 1 481 ? -3.346 -44.33 -22.271 1 68 481 PHE A O 1
ATOM 3787 N N . LEU A 1 482 ? -4.694 -45.45 -23.814 1 61.89 482 LEU A N 1
ATOM 3788 C CA . LEU A 1 482 ? -3.616 -46.386 -24.111 1 61.89 482 LEU A CA 1
ATOM 3789 C C . LEU A 1 482 ? -2.8 -45.912 -25.309 1 61.89 482 LEU A C 1
ATOM 3791 O O . LEU A 1 482 ? -1.578 -46.074 -25.336 1 61.89 482 LEU A O 1
ATOM 3795 N N . ASN A 1 483 ? -3.454 -45.368 -26.4 1 62.23 483 ASN A N 1
ATOM 3796 C CA . ASN A 1 483 ? -2.813 -44.904 -27.626 1 62.23 483 ASN A CA 1
ATOM 3797 C C . ASN A 1 483 ? -3.284 -43.503 -28.008 1 62.23 483 ASN A C 1
ATOM 3799 O O . ASN A 1 483 ? -4.298 -43.349 -28.692 1 62.23 483 ASN A O 1
ATOM 3803 N N . PRO A 1 484 ? -2.671 -42.462 -27.496 1 63.59 484 PRO A N 1
ATOM 3804 C CA . PRO A 1 484 ? -3.157 -41.096 -27.711 1 63.59 484 PRO A CA 1
ATOM 3805 C C . PRO A 1 484 ? -3.465 -40.804 -29.178 1 63.59 484 PRO A C 1
ATOM 3807 O O . PRO A 1 484 ? -4.426 -40.093 -29.48 1 63.59 484 PRO A O 1
ATOM 3810 N N . PHE A 1 485 ? -2.647 -41.23 -30.174 1 62.58 485 PHE A N 1
ATOM 3811 C CA . PHE A 1 485 ? -2.953 -40.952 -31.572 1 62.58 485 PHE A CA 1
ATOM 3812 C C . PHE A 1 485 ? -3.649 -42.143 -32.221 1 62.58 485 PHE A C 1
ATOM 3814 O O . PHE A 1 485 ? -3.368 -42.481 -33.373 1 62.58 485 PHE A O 1
ATOM 3821 N N . ASN A 1 486 ? -4.536 -42.785 -31.464 1 58.03 486 ASN A N 1
ATOM 3822 C CA . ASN A 1 486 ? -5.114 -44.065 -31.861 1 58.03 486 ASN A CA 1
ATOM 3823 C C . ASN A 1 486 ? -6.037 -43.913 -33.066 1 58.03 486 ASN A C 1
ATOM 3825 O O . ASN A 1 486 ? -7.25 -43.764 -32.909 1 58.03 486 ASN A O 1
ATOM 3829 N N . THR A 1 487 ? -5.505 -43.529 -34.294 1 59.87 487 THR A N 1
ATOM 3830 C CA . THR A 1 487 ? -6.336 -43.576 -35.491 1 59.87 487 THR A CA 1
ATOM 3831 C C . THR A 1 487 ? -6.533 -45.016 -35.957 1 59.87 487 THR A C 1
ATOM 3833 O O . THR A 1 487 ? -7.305 -45.274 -36.882 1 59.87 487 THR A O 1
ATOM 3836 N N . ALA A 1 488 ? -5.712 -46.197 -35.136 1 63.74 488 ALA A N 1
ATOM 3837 C CA . ALA A 1 488 ? -5.799 -47.63 -35.402 1 63.74 488 ALA A CA 1
ATOM 3838 C C . ALA A 1 488 ? -5.153 -48.437 -34.278 1 63.74 488 ALA A C 1
ATOM 3840 O O . ALA A 1 488 ? -4.379 -47.897 -33.484 1 63.74 488 ALA A O 1
ATOM 3841 N N . PRO A 1 489 ? -5.562 -49.742 -34.085 1 71.48 489 PRO A N 1
ATOM 3842 C CA . PRO A 1 489 ? -4.802 -50.589 -33.163 1 71.48 489 PRO A CA 1
ATOM 3843 C C . PRO A 1 489 ? -3.336 -50.732 -33.566 1 71.48 489 PRO A C 1
ATOM 3845 O O . PRO A 1 489 ? -3.01 -50.675 -34.755 1 71.48 489 PRO A O 1
ATOM 3848 N N . PRO A 1 490 ? -2.55 -50.838 -32.565 1 78.21 490 PRO A N 1
ATOM 3849 C CA . PRO A 1 490 ? -1.145 -51.047 -32.921 1 78.21 490 PRO A CA 1
ATOM 3850 C C . PRO A 1 490 ? -0.931 -52.298 -33.769 1 78.21 490 PRO A C 1
ATOM 3852 O O . PRO A 1 490 ? -1.522 -53.345 -33.491 1 78.21 490 PRO A O 1
ATOM 3855 N N . ALA A 1 491 ? -0.231 -52.155 -34.765 1 82.71 491 ALA A N 1
ATOM 3856 C CA . ALA A 1 491 ? 0.122 -53.296 -35.606 1 82.71 491 ALA A CA 1
ATOM 3857 C C . ALA A 1 491 ? 1.187 -54.161 -34.937 1 82.71 491 ALA A C 1
ATOM 3859 O O . ALA A 1 491 ? 2.013 -53.659 -34.172 1 82.71 491 ALA A O 1
ATOM 3860 N N . ALA A 1 492 ? 1.038 -55.425 -35.113 1 87 492 ALA A N 1
ATOM 3861 C CA . ALA A 1 492 ? 2.035 -56.359 -34.596 1 87 492 ALA A CA 1
ATOM 3862 C C . ALA A 1 492 ? 2.83 -56.997 -35.731 1 87 492 ALA A C 1
ATOM 3864 O O . ALA A 1 492 ? 2.258 -57.399 -36.748 1 87 492 ALA A O 1
ATOM 3865 N N . LEU A 1 493 ? 4.114 -56.934 -35.609 1 86.29 493 LEU A N 1
ATOM 3866 C CA . LEU A 1 493 ? 4.981 -57.646 -36.542 1 86.29 493 LEU A CA 1
ATOM 3867 C C . LEU A 1 493 ? 4.989 -59.142 -36.243 1 86.29 493 LEU A C 1
ATOM 3869 O O . LEU A 1 493 ? 5.908 -59.644 -35.591 1 86.29 493 LEU A O 1
ATOM 3873 N N . SER A 1 494 ? 4.06 -59.881 -36.675 1 82.75 494 SER A N 1
ATOM 3874 C CA . SER A 1 494 ? 3.872 -61.283 -36.319 1 82.75 494 SER A CA 1
ATOM 3875 C C . SER A 1 494 ? 4.579 -62.204 -37.309 1 82.75 494 SER A C 1
ATOM 3877 O O . SER A 1 494 ? 4.723 -63.402 -37.056 1 82.75 494 SER A O 1
ATOM 3879 N N . GLN A 1 495 ? 5.142 -61.62 -38.31 1 82.31 495 GLN A N 1
ATOM 3880 C CA . GLN A 1 495 ? 5.741 -62.426 -39.369 1 82.31 495 GLN A CA 1
ATOM 3881 C C . GLN A 1 495 ? 7.052 -63.055 -38.906 1 82.31 495 GLN A C 1
ATOM 3883 O O . GLN A 1 495 ? 7.818 -62.434 -38.167 1 82.31 495 GLN A O 1
ATOM 3888 N N . GLU A 1 496 ? 7.197 -64.251 -39.301 1 86.36 496 GLU A N 1
ATOM 3889 C CA . GLU A 1 496 ? 8.486 -64.904 -39.095 1 86.36 496 GLU A CA 1
ATOM 3890 C C . GLU A 1 496 ? 9.544 -64.35 -40.045 1 86.36 496 GLU A C 1
ATOM 3892 O O . GLU A 1 496 ? 9.275 -64.147 -41.231 1 86.36 496 GLU A O 1
ATOM 3897 N N . ILE A 1 497 ? 10.635 -63.95 -39.49 1 83.71 497 ILE A N 1
ATOM 3898 C CA . ILE A 1 497 ? 11.727 -63.386 -40.277 1 83.71 497 ILE A CA 1
ATOM 3899 C C . ILE A 1 497 ? 12.807 -64.444 -40.494 1 83.71 497 ILE A C 1
ATOM 3901 O O . ILE A 1 497 ? 13.337 -65.005 -39.531 1 83.71 497 ILE A O 1
ATOM 3905 N N . LYS A 1 498 ? 13.033 -64.766 -41.656 1 85.43 498 LYS A N 1
ATOM 3906 C CA . LYS A 1 498 ? 14.084 -65.727 -41.98 1 85.43 498 LYS A CA 1
ATOM 3907 C C . LYS A 1 498 ? 15.357 -65.017 -42.432 1 85.43 498 LYS A C 1
ATOM 3909 O O . LYS A 1 498 ? 15.328 -64.22 -43.373 1 85.43 498 LYS A O 1
ATOM 3914 N N . THR A 1 499 ? 16.328 -65.201 -41.752 1 82.46 499 THR A N 1
ATOM 3915 C CA . THR A 1 499 ? 17.601 -64.59 -42.117 1 82.46 499 THR A CA 1
ATOM 3916 C C . THR A 1 499 ? 18.375 -65.487 -43.08 1 82.46 499 THR A C 1
ATOM 3918 O O . THR A 1 499 ? 18 -66.641 -43.299 1 82.46 499 THR A O 1
ATOM 3921 N N . THR A 1 500 ? 19.41 -65.067 -43.558 1 81.17 500 THR A N 1
ATOM 3922 C CA . THR A 1 500 ? 20.18 -65.735 -44.602 1 81.17 500 THR A CA 1
ATOM 3923 C C . THR A 1 500 ? 20.817 -67.015 -44.069 1 81.17 500 THR A C 1
ATOM 3925 O O . THR A 1 500 ? 21.068 -67.953 -44.83 1 81.17 500 THR A O 1
ATOM 3928 N N . ASP A 1 501 ? 20.837 -67.527 -42.574 1 78.53 501 ASP A N 1
ATOM 3929 C CA . ASP A 1 501 ? 21.476 -68.697 -41.98 1 78.53 501 ASP A CA 1
ATOM 3930 C C . ASP A 1 501 ? 20.459 -69.806 -41.72 1 78.53 501 ASP A C 1
ATOM 3932 O O . ASP A 1 501 ? 20.803 -70.854 -41.169 1 78.53 501 ASP A O 1
ATOM 3936 N N . GLY A 1 502 ? 19.386 -69.074 -42.285 1 84.1 502 GLY A N 1
ATOM 3937 C CA . GLY A 1 502 ? 18.352 -70.094 -42.212 1 84.1 502 GLY A CA 1
ATOM 3938 C C . GLY A 1 502 ? 17.611 -70.098 -40.889 1 84.1 502 GLY A C 1
ATOM 3939 O O . GLY A 1 502 ? 16.712 -70.915 -40.677 1 84.1 502 GLY A O 1
ATOM 3940 N N . VAL A 1 503 ? 18.004 -69.117 -40.067 1 88.88 503 VAL A N 1
ATOM 3941 C CA . VAL A 1 503 ? 17.361 -69.072 -38.758 1 88.88 503 VAL A CA 1
ATOM 3942 C C . VAL A 1 503 ? 16.011 -68.368 -38.869 1 88.88 503 VAL A C 1
ATOM 3944 O O . VAL A 1 503 ? 15.891 -67.345 -39.547 1 88.88 503 VAL A O 1
ATOM 3947 N N . ILE A 1 504 ? 15.026 -68.963 -38.261 1 90.97 504 ILE A N 1
ATOM 3948 C CA . ILE A 1 504 ? 13.684 -68.391 -38.231 1 90.97 504 ILE A CA 1
ATOM 3949 C C . ILE A 1 504 ? 13.48 -67.624 -36.926 1 90.97 504 ILE A C 1
ATOM 3951 O O . ILE A 1 504 ? 13.669 -68.174 -35.839 1 90.97 504 ILE A O 1
ATOM 3955 N N . HIS A 1 505 ? 13.175 -66.389 -37.067 1 91.24 505 HIS A N 1
ATOM 3956 C CA . HIS A 1 505 ? 12.946 -65.505 -35.929 1 91.24 505 HIS A CA 1
ATOM 3957 C C . HIS A 1 505 ? 11.457 -65.264 -35.71 1 91.24 505 HIS A C 1
ATOM 3959 O O . HIS A 1 505 ? 10.762 -64.782 -36.608 1 91.24 505 HIS A O 1
ATOM 3965 N N . LYS A 1 506 ? 10.967 -65.602 -34.492 1 92.46 506 LYS A N 1
ATOM 3966 C CA . LYS A 1 506 ? 9.553 -65.464 -34.155 1 92.46 506 LYS A CA 1
ATOM 3967 C C . LYS A 1 506 ? 9.323 -64.278 -33.223 1 92.46 506 LYS A C 1
ATOM 3969 O O . LYS A 1 506 ? 10.247 -63.83 -32.54 1 92.46 506 LYS A O 1
ATOM 3974 N N . ALA A 1 507 ? 8.116 -63.808 -33.24 1 93.55 507 ALA A N 1
ATOM 3975 C CA . ALA A 1 507 ? 7.749 -62.692 -32.372 1 93.55 507 ALA A CA 1
ATOM 3976 C C . ALA A 1 507 ? 7.639 -63.141 -30.918 1 93.55 507 ALA A C 1
ATOM 3978 O O . ALA A 1 507 ? 6.977 -64.137 -30.617 1 93.55 507 ALA A O 1
ATOM 3979 N N . ALA A 1 508 ? 8.317 -62.44 -30.09 1 93.53 508 ALA A N 1
ATOM 3980 C CA . ALA A 1 508 ? 8.299 -62.781 -28.669 1 93.53 508 ALA A CA 1
ATOM 3981 C C . ALA A 1 508 ? 7.013 -62.297 -28.005 1 93.53 508 ALA A C 1
ATOM 3983 O O . ALA A 1 508 ? 6.481 -62.96 -27.112 1 93.53 508 ALA A O 1
ATOM 3984 N N . PHE A 1 509 ? 6.566 -61.064 -28.399 1 91.82 509 PHE A N 1
ATOM 3985 C CA . PHE A 1 509 ? 5.414 -60.457 -27.743 1 91.82 509 PHE A CA 1
ATOM 3986 C C . PHE A 1 509 ? 4.151 -60.661 -28.57 1 91.82 509 PHE A C 1
ATOM 3988 O O . PHE A 1 509 ? 4.205 -60.676 -29.802 1 91.82 509 PHE A O 1
ATOM 3995 N N . LYS A 1 510 ? 3.083 -60.767 -27.842 1 84.92 510 LYS A N 1
ATOM 3996 C CA . LYS A 1 510 ? 1.722 -60.729 -28.37 1 84.92 510 LYS A CA 1
ATOM 3997 C C . LYS A 1 510 ? 0.89 -59.659 -27.668 1 84.92 510 LYS A C 1
ATOM 3999 O O . LYS A 1 510 ? 0.909 -59.557 -26.44 1 84.92 510 LYS A O 1
ATOM 4004 N N . PRO A 1 511 ? 0.267 -58.786 -28.423 1 80.24 511 PRO A N 1
ATOM 4005 C CA . PRO A 1 511 ? -0.392 -57.602 -27.867 1 80.24 511 PRO A CA 1
ATOM 4006 C C . PRO A 1 511 ? -1.267 -57.926 -26.658 1 80.24 511 PRO A C 1
ATOM 4008 O O . PRO A 1 511 ? -1.414 -57.096 -25.758 1 80.24 511 PRO A O 1
ATOM 4011 N N . ASP A 1 512 ? -1.882 -59.065 -26.447 1 79.14 512 ASP A N 1
ATOM 4012 C CA . ASP A 1 512 ? -2.85 -59.308 -25.382 1 79.14 512 ASP A CA 1
ATOM 4013 C C . ASP A 1 512 ? -2.297 -60.289 -24.352 1 79.14 512 ASP A C 1
ATOM 4015 O O . ASP A 1 512 ? -3.054 -60.866 -23.568 1 79.14 512 ASP A O 1
ATOM 4019 N N . GLN A 1 513 ? -0.916 -60.346 -24.39 1 88.14 513 GLN A N 1
ATOM 4020 C CA . GLN A 1 513 ? -0.327 -61.298 -23.455 1 88.14 513 GLN A CA 1
ATOM 4021 C C . GLN A 1 513 ? 0.89 -60.699 -22.754 1 88.14 513 GLN A C 1
ATOM 4023 O O . GLN A 1 513 ? 1.685 -59.992 -23.376 1 88.14 513 GLN A O 1
ATOM 4028 N N . TRP A 1 514 ? 0.977 -61.002 -21.49 1 93.63 514 TRP A N 1
ATOM 4029 C CA . TRP A 1 514 ? 2.163 -60.627 -20.727 1 93.63 514 TRP A CA 1
ATOM 4030 C C . TRP A 1 514 ? 3.233 -61.709 -20.817 1 93.63 514 TRP A C 1
ATOM 4032 O O . TRP A 1 514 ? 2.925 -62.902 -20.767 1 93.63 514 TRP A O 1
ATOM 4042 N N . THR A 1 515 ? 4.368 -61.351 -21.084 1 94.49 515 THR A N 1
ATOM 4043 C CA . THR A 1 515 ? 5.51 -62.255 -21.152 1 94.49 515 THR A CA 1
ATOM 4044 C C . THR A 1 515 ? 6.558 -61.883 -20.107 1 94.49 515 THR A C 1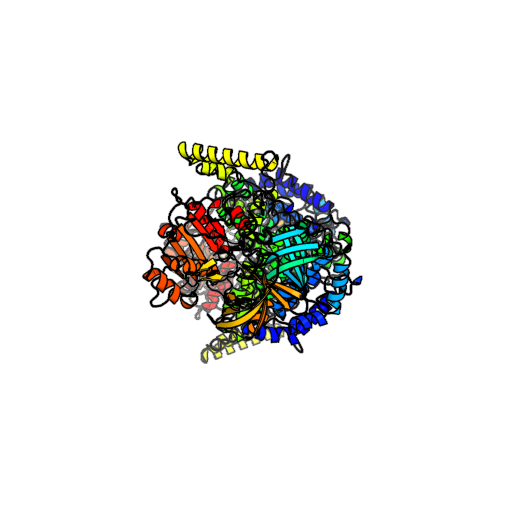
ATOM 4046 O O . THR A 1 515 ? 7.006 -60.736 -20.05 1 94.49 515 THR A O 1
ATOM 4049 N N . SER A 1 516 ? 6.956 -62.812 -19.274 1 95.62 516 SER A N 1
ATOM 4050 C CA . SER A 1 516 ? 7.978 -62.551 -18.266 1 95.62 516 SER A CA 1
ATOM 4051 C C . SER A 1 516 ? 9.378 -62.623 -18.866 1 95.62 516 SER A C 1
ATOM 4053 O O . SER A 1 516 ? 9.737 -63.618 -19.499 1 95.62 516 SER A O 1
ATOM 4055 N N . LEU A 1 517 ? 10.097 -61.609 -18.662 1 96.94 517 LEU A N 1
ATOM 4056 C CA . LEU A 1 517 ? 11.463 -61.57 -19.173 1 96.94 517 LEU A CA 1
ATOM 4057 C C . LEU A 1 517 ? 12.465 -61.42 -18.034 1 96.94 517 LEU A C 1
ATOM 4059 O O . LEU A 1 517 ? 12.172 -60.776 -17.024 1 96.94 517 LEU A O 1
ATOM 4063 N N . SER A 1 518 ? 13.587 -61.947 -18.271 1 96.57 518 SER A N 1
ATOM 4064 C CA . SER A 1 518 ? 14.653 -61.869 -17.278 1 96.57 518 SER A CA 1
ATOM 4065 C C . SER A 1 518 ? 15.649 -60.766 -17.621 1 96.57 518 SER A C 1
ATOM 4067 O O . SER A 1 518 ? 16.023 -60.601 -18.784 1 96.57 518 SER A O 1
ATOM 4069 N N . LEU A 1 519 ? 16.082 -60.118 -16.608 1 97.11 519 LEU A N 1
ATOM 4070 C CA . LEU A 1 519 ? 17.102 -59.092 -16.799 1 97.11 519 LEU A CA 1
ATOM 4071 C C . LEU A 1 519 ? 18.453 -59.722 -17.12 1 97.11 519 LEU A C 1
ATOM 4073 O O . LEU A 1 519 ? 18.935 -60.58 -16.377 1 97.11 519 LEU A O 1
ATOM 4077 N N . LEU A 1 520 ? 19.007 -59.309 -18.225 1 96.28 520 LEU A N 1
ATOM 4078 C CA . LEU A 1 520 ? 20.335 -59.776 -18.607 1 96.28 520 LEU A CA 1
ATOM 4079 C C . LEU A 1 520 ? 21.417 -58.874 -18.023 1 96.28 520 LEU A C 1
ATOM 4081 O O . LEU A 1 520 ? 22.391 -59.36 -17.443 1 96.28 520 LEU A O 1
ATOM 4085 N N . SER A 1 521 ? 21.143 -57.574 -18.206 1 95.46 521 SER A N 1
ATOM 4086 C CA . SER A 1 521 ? 22.153 -56.628 -17.741 1 95.46 521 SER A CA 1
ATOM 4087 C C . SER A 1 521 ? 21.56 -55.236 -17.55 1 95.46 521 SER A C 1
ATOM 4089 O O . SER A 1 521 ? 20.486 -54.936 -18.075 1 95.46 521 SER A O 1
ATOM 4091 N N . ARG A 1 522 ? 22.209 -54.507 -16.727 1 93.96 522 ARG A N 1
ATOM 4092 C CA . ARG A 1 522 ? 21.905 -53.097 -16.507 1 93.96 522 ARG A CA 1
ATOM 4093 C C . ARG A 1 522 ? 23.166 -52.244 -16.595 1 93.96 522 ARG A C 1
ATOM 4095 O O . ARG A 1 522 ? 24.233 -52.656 -16.136 1 93.96 522 ARG A O 1
ATOM 4102 N N . HIS A 1 523 ? 23.06 -51.123 -17.234 1 92.74 523 HIS A N 1
ATOM 4103 C CA . HIS A 1 523 ? 24.185 -50.209 -17.392 1 92.74 523 HIS A CA 1
ATOM 4104 C C . HIS A 1 523 ? 23.762 -48.766 -17.14 1 92.74 523 HIS A C 1
ATOM 4106 O O . HIS A 1 523 ? 22.795 -48.285 -17.735 1 92.74 523 HIS A O 1
ATOM 4112 N N . ASN A 1 524 ? 24.491 -48.078 -16.324 1 90.32 524 ASN A N 1
ATOM 4113 C CA . ASN A 1 524 ? 24.193 -46.677 -16.046 1 90.32 524 ASN A CA 1
ATOM 4114 C C . ASN A 1 524 ? 24.65 -45.771 -17.185 1 90.32 524 ASN A C 1
ATOM 4116 O O . ASN A 1 524 ? 25.81 -45.824 -17.6 1 90.32 524 ASN A O 1
ATOM 4120 N N . LEU A 1 525 ? 23.743 -45.021 -17.75 1 88.94 525 LEU A N 1
ATOM 4121 C CA . LEU A 1 525 ? 24.076 -44.034 -18.77 1 88.94 525 LEU A CA 1
ATOM 4122 C C . LEU A 1 525 ? 24.511 -42.719 -18.132 1 88.94 525 LEU A C 1
ATOM 4124 O O . LEU A 1 525 ? 25.433 -42.062 -18.621 1 88.94 525 LEU A O 1
ATOM 4128 N N . THR A 1 526 ? 23.746 -42.249 -17.16 1 85.39 526 THR A N 1
ATOM 4129 C CA . THR A 1 526 ? 24.032 -41.095 -16.315 1 85.39 526 THR A CA 1
ATOM 4130 C C . THR A 1 526 ? 23.75 -41.414 -14.85 1 85.39 526 THR A C 1
ATOM 4132 O O . THR A 1 526 ? 23.512 -42.57 -14.495 1 85.39 526 THR A O 1
ATOM 4135 N N . ASP A 1 527 ? 23.826 -40.37 -14.093 1 80.89 527 ASP A N 1
ATOM 4136 C CA . ASP A 1 527 ? 23.515 -40.556 -12.679 1 80.89 527 ASP A CA 1
ATOM 4137 C C . ASP A 1 527 ? 22.019 -40.782 -12.471 1 80.89 527 ASP A C 1
ATOM 4139 O O . ASP A 1 527 ? 21.608 -41.359 -11.462 1 80.89 527 ASP A O 1
ATOM 4143 N N . LYS A 1 528 ? 21.25 -40.442 -13.505 1 83.52 528 LYS A N 1
ATOM 4144 C CA . LYS A 1 528 ? 19.804 -40.484 -13.308 1 83.52 528 LYS A CA 1
ATOM 4145 C C . LYS A 1 528 ? 19.142 -41.443 -14.293 1 83.52 528 LYS A C 1
ATOM 4147 O O . LYS A 1 528 ? 17.943 -41.711 -14.197 1 83.52 528 LYS A O 1
ATOM 4152 N N . MET A 1 529 ? 19.911 -41.955 -15.195 1 89.75 529 MET A N 1
ATOM 4153 C CA . MET A 1 529 ? 19.326 -42.807 -16.227 1 89.75 529 MET A CA 1
ATOM 4154 C C . MET A 1 529 ? 20.161 -44.067 -16.43 1 89.75 529 MET A C 1
ATOM 4156 O O . MET A 1 529 ? 21.388 -44.026 -16.331 1 89.75 529 MET A O 1
ATOM 4160 N N . ALA A 1 530 ? 19.526 -45.176 -16.691 1 93.29 530 ALA A N 1
ATOM 4161 C CA . ALA A 1 530 ? 20.198 -46.452 -16.919 1 93.29 530 ALA A CA 1
ATOM 4162 C C . ALA A 1 530 ? 19.503 -47.25 -18.019 1 93.29 530 ALA A C 1
ATOM 4164 O O . ALA A 1 530 ? 18.317 -47.047 -18.286 1 93.29 530 ALA A O 1
ATOM 4165 N N . THR A 1 531 ? 20.284 -48.104 -18.658 1 94.98 531 THR A N 1
ATOM 4166 C CA . THR A 1 531 ? 19.74 -49.057 -19.62 1 94.98 531 THR A CA 1
ATOM 4167 C C . THR A 1 531 ? 19.543 -50.425 -18.975 1 94.98 531 THR A C 1
ATOM 4169 O O . THR A 1 531 ? 20.37 -50.864 -18.172 1 94.98 531 THR A O 1
ATOM 4172 N N . PHE A 1 532 ? 18.493 -51.053 -19.299 1 96.71 532 PHE A N 1
ATOM 4173 C CA . PHE A 1 532 ? 18.169 -52.405 -18.859 1 96.71 532 PHE A CA 1
ATOM 4174 C C . PHE A 1 532 ? 17.939 -53.323 -20.054 1 96.71 532 PHE A C 1
ATOM 4176 O O . PHE A 1 532 ? 17.08 -53.051 -20.895 1 96.71 532 PHE A O 1
ATOM 4183 N N . THR A 1 533 ? 18.711 -54.393 -20.12 1 97.27 533 THR A N 1
ATOM 4184 C CA . THR A 1 533 ? 18.565 -55.361 -21.202 1 97.27 533 THR A CA 1
ATOM 4185 C C . THR A 1 533 ? 17.922 -56.648 -20.693 1 97.27 533 THR A C 1
ATOM 4187 O O . THR A 1 533 ? 18.421 -57.267 -19.751 1 97.27 533 THR A O 1
ATOM 4190 N N . PHE A 1 534 ? 16.864 -57.019 -21.34 1 97.69 534 PHE A N 1
ATOM 4191 C CA . PHE A 1 534 ? 16.129 -58.215 -20.946 1 97.69 534 PHE A CA 1
ATOM 4192 C C . PHE A 1 534 ? 16.215 -59.285 -22.027 1 97.69 534 PHE A C 1
ATOM 4194 O O . PHE A 1 534 ? 16.25 -58.97 -23.218 1 97.69 534 PHE A O 1
ATOM 4201 N N . ALA A 1 535 ? 16.153 -60.463 -21.595 1 97.21 535 ALA A N 1
ATOM 4202 C CA . ALA A 1 535 ? 16.181 -61.583 -22.533 1 97.21 535 ALA A CA 1
ATOM 4203 C C . ALA A 1 535 ? 14.777 -61.917 -23.03 1 97.21 535 ALA A C 1
ATOM 4205 O O . ALA A 1 535 ? 13.846 -62.054 -22.233 1 97.21 535 ALA A O 1
ATOM 4206 N N . LEU A 1 536 ? 14.717 -62.012 -24.313 1 96.38 536 LEU A N 1
ATOM 4207 C CA . LEU A 1 536 ? 13.465 -62.536 -24.847 1 96.38 536 LEU A CA 1
ATOM 4208 C C . LEU A 1 536 ? 13.338 -64.03 -24.568 1 96.38 536 LEU A C 1
ATOM 4210 O O . LEU A 1 536 ? 14.307 -64.674 -24.16 1 96.38 536 LEU A O 1
ATOM 4214 N N . PRO A 1 537 ? 12.171 -64.552 -24.733 1 94.58 537 PRO A N 1
ATOM 4215 C CA . PRO A 1 537 ? 11.966 -65.954 -24.363 1 94.58 537 PRO A CA 1
ATOM 4216 C C . PRO A 1 537 ? 12.948 -66.897 -25.054 1 94.58 537 PRO A C 1
ATOM 4218 O O . PRO A 1 537 ? 13.446 -67.839 -24.432 1 94.58 537 PRO A O 1
ATOM 4221 N N . ASN A 1 538 ? 13.164 -66.583 -26.351 1 94.33 538 ASN A N 1
ATOM 4222 C CA . ASN A 1 538 ? 14.164 -67.34 -27.096 1 94.33 538 ASN A CA 1
ATOM 4223 C C . ASN A 1 538 ? 15.225 -66.425 -27.699 1 94.33 538 ASN A C 1
ATOM 4225 O O . ASN A 1 538 ? 14.934 -65.284 -28.062 1 94.33 538 ASN A O 1
ATOM 4229 N N . PRO A 1 539 ? 16.402 -66.864 -27.816 1 93.04 539 PRO A N 1
ATOM 4230 C CA . PRO A 1 539 ? 17.49 -66.037 -28.343 1 93.04 539 PRO A CA 1
ATOM 4231 C C . PRO A 1 539 ? 17.267 -65.625 -29.796 1 93.04 539 PRO A C 1
ATOM 4233 O O . PRO A 1 539 ? 17.9 -64.682 -30.278 1 93.04 539 PRO A O 1
ATOM 4236 N N . THR A 1 540 ? 16.424 -66.307 -30.464 1 93.85 540 THR A N 1
ATOM 4237 C CA . THR A 1 540 ? 16.198 -66.001 -31.872 1 93.85 540 THR A CA 1
ATOM 4238 C C . THR A 1 540 ? 14.961 -65.124 -32.043 1 93.85 540 THR A C 1
ATOM 4240 O O . THR A 1 540 ? 14.656 -64.681 -33.152 1 93.85 540 THR A O 1
ATOM 4243 N N . ASP A 1 541 ? 14.363 -64.875 -30.992 1 94.52 541 ASP A N 1
ATOM 4244 C CA . ASP A 1 541 ? 13.103 -64.145 -31.088 1 94.52 541 ASP A CA 1
ATOM 4245 C C . ASP A 1 541 ? 13.344 -62.675 -31.425 1 94.52 541 ASP A C 1
ATOM 4247 O O . ASP A 1 541 ? 14.363 -62.102 -31.034 1 94.52 541 ASP A O 1
ATOM 4251 N N . HIS A 1 542 ? 12.562 -62.168 -32.182 1 93.54 542 HIS A N 1
ATOM 4252 C CA . HIS A 1 542 ? 12.452 -60.715 -32.246 1 93.54 542 HIS A CA 1
ATOM 4253 C C . HIS A 1 542 ? 11.303 -60.211 -31.379 1 93.54 542 HIS A C 1
ATOM 4255 O O . HIS A 1 542 ? 10.475 -61 -30.917 1 93.54 542 HIS A O 1
ATOM 4261 N N . THR A 1 543 ? 11.172 -59.007 -31.076 1 93.2 543 THR A N 1
ATOM 4262 C CA . THR A 1 543 ? 10.232 -58.472 -30.096 1 93.2 543 THR A CA 1
ATOM 4263 C C . THR A 1 543 ? 8.801 -58.554 -30.619 1 93.2 543 THR A C 1
ATOM 4265 O O . THR A 1 543 ? 7.851 -58.618 -29.835 1 93.2 543 THR A O 1
ATOM 4268 N N . GLY A 1 544 ? 8.615 -58.496 -31.985 1 91.7 544 GLY A N 1
ATOM 4269 C CA . GLY A 1 544 ? 7.297 -58.384 -32.589 1 91.7 544 GLY A CA 1
ATOM 4270 C C . GLY A 1 544 ? 6.837 -56.948 -32.755 1 91.7 544 GLY A C 1
ATOM 4271 O O . GLY A 1 544 ? 5.716 -56.698 -33.204 1 91.7 544 GLY A O 1
ATOM 4272 N N . CYS A 1 545 ? 7.666 -56.003 -32.476 1 92.51 545 CYS A N 1
ATOM 4273 C CA . CYS A 1 545 ? 7.362 -54.581 -32.587 1 92.51 545 CYS A CA 1
ATOM 4274 C C . CYS A 1 545 ? 7.958 -53.994 -33.861 1 92.51 545 CYS A C 1
ATOM 4276 O O . CYS A 1 545 ? 9.054 -54.378 -34.273 1 92.51 545 CYS A O 1
ATOM 4278 N N . TYR A 1 546 ? 7.183 -53.081 -34.428 1 91.96 546 TYR A N 1
ATOM 4279 C CA . TYR A 1 546 ? 7.795 -52.235 -35.446 1 91.96 546 TYR A CA 1
ATOM 4280 C C . TYR A 1 546 ? 8.717 -51.199 -34.813 1 91.96 546 TYR A C 1
ATOM 4282 O O . TYR A 1 546 ? 8.511 -50.796 -33.666 1 91.96 546 TYR A O 1
ATOM 4290 N N . PRO A 1 547 ? 9.767 -50.806 -35.566 1 93.03 547 PRO A N 1
ATOM 4291 C CA . PRO A 1 547 ? 10.549 -49.685 -35.039 1 93.03 547 PRO A CA 1
ATOM 4292 C C . PRO A 1 547 ? 9.69 -48.459 -34.733 1 93.03 547 PRO A C 1
ATOM 4294 O O . PRO A 1 547 ? 8.883 -48.043 -35.567 1 93.03 547 PRO A O 1
ATOM 4297 N N . GLY A 1 548 ? 9.863 -47.944 -33.55 1 92.42 548 GLY A N 1
ATOM 4298 C CA . GLY A 1 548 ? 9.095 -46.778 -33.142 1 92.42 548 GLY A CA 1
ATOM 4299 C C . GLY A 1 548 ? 7.981 -47.108 -32.167 1 92.42 548 GLY A C 1
ATOM 4300 O O . GLY A 1 548 ? 7.445 -46.218 -31.504 1 92.42 548 GLY A O 1
ATOM 4301 N N . GLN A 1 549 ? 7.646 -48.409 -32.017 1 90.86 549 GLN A N 1
ATOM 4302 C CA . GLN A 1 549 ? 6.594 -48.806 -31.087 1 90.86 549 GLN A CA 1
ATOM 4303 C C . GLN A 1 549 ? 7.141 -48.958 -29.671 1 90.86 549 GLN A C 1
ATOM 4305 O O . GLN A 1 549 ? 8.338 -49.181 -29.482 1 90.86 549 GLN A O 1
ATOM 4310 N N . TYR A 1 550 ? 6.253 -48.754 -28.696 1 90.16 550 TYR A N 1
ATOM 4311 C CA . TYR A 1 550 ? 6.678 -48.912 -27.31 1 90.16 550 TYR A CA 1
ATOM 4312 C C . TYR A 1 550 ? 6.058 -50.159 -26.689 1 90.16 550 TYR A C 1
ATOM 4314 O O . TYR A 1 550 ? 5.25 -50.84 -27.324 1 90.16 550 TYR A O 1
ATOM 4322 N N . VAL A 1 551 ? 6.562 -50.565 -25.562 1 91.32 551 VAL A N 1
ATOM 4323 C CA . VAL A 1 551 ? 6.085 -51.714 -24.798 1 91.32 551 VAL A CA 1
ATOM 4324 C C . VAL A 1 551 ? 5.683 -51.27 -23.394 1 91.32 551 VAL A C 1
ATOM 4326 O O . VAL A 1 551 ? 6.01 -50.159 -22.969 1 91.32 551 VAL A O 1
ATOM 4329 N N . THR A 1 552 ? 4.895 -52.117 -22.758 1 90.79 552 THR A N 1
ATOM 4330 C CA . THR A 1 552 ? 4.499 -51.844 -21.381 1 90.79 552 THR A CA 1
ATOM 4331 C C . THR A 1 552 ? 5.159 -52.832 -20.422 1 90.79 552 THR A C 1
ATOM 4333 O O . THR A 1 552 ? 5.32 -54.009 -20.751 1 90.79 552 THR A O 1
ATOM 4336 N N . VAL A 1 553 ? 5.581 -52.327 -19.362 1 92.59 553 VAL A N 1
ATOM 4337 C CA . VAL A 1 553 ? 6.195 -53.139 -18.315 1 92.59 553 VAL A CA 1
ATOM 4338 C C . VAL A 1 553 ? 5.329 -53.101 -17.058 1 92.59 553 VAL A C 1
ATOM 4340 O O . VAL A 1 553 ? 4.789 -52.052 -16.699 1 92.59 553 VAL A O 1
ATOM 4343 N N . LYS A 1 554 ? 5.163 -54.167 -16.489 1 90.98 554 LYS A N 1
ATOM 4344 C CA . LYS A 1 554 ? 4.359 -54.298 -15.277 1 90.98 554 LYS A CA 1
ATOM 4345 C C . LYS A 1 554 ? 5.185 -54.872 -14.129 1 90.98 554 LYS A C 1
ATOM 4347 O O . LYS A 1 554 ? 5.926 -55.839 -14.314 1 90.98 554 LYS A O 1
ATOM 4352 N N . VAL A 1 555 ? 5.151 -54.296 -13.036 1 89.13 555 VAL A N 1
ATOM 4353 C CA . VAL A 1 555 ? 5.794 -54.799 -11.827 1 89.13 55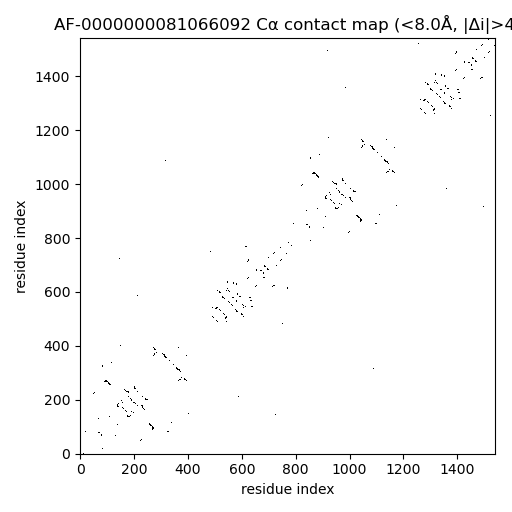5 VAL A CA 1
ATOM 4354 C C . VAL A 1 555 ? 4.784 -54.836 -10.682 1 89.13 555 VAL A C 1
ATOM 4356 O O . VAL A 1 555 ? 3.827 -54.057 -10.664 1 89.13 555 VAL A O 1
ATOM 4359 N N . MET A 1 556 ? 4.903 -55.74 -9.829 1 85.85 556 MET A N 1
ATOM 4360 C CA . MET A 1 556 ? 4.069 -55.843 -8.635 1 85.85 556 MET A CA 1
ATOM 4361 C C . MET A 1 556 ? 4.764 -55.219 -7.43 1 85.85 556 MET A C 1
ATOM 4363 O O . MET A 1 556 ? 5.811 -55.701 -6.993 1 85.85 556 MET A O 1
ATOM 4367 N N . ILE A 1 557 ? 4.318 -54.184 -7.008 1 82.52 557 ILE A N 1
ATOM 4368 C CA . ILE A 1 557 ? 4.854 -53.521 -5.824 1 82.52 557 ILE A CA 1
ATOM 4369 C C . ILE A 1 557 ? 3.781 -53.458 -4.738 1 82.52 557 ILE A C 1
ATOM 4371 O O . ILE A 1 557 ? 2.724 -52.855 -4.936 1 82.52 557 ILE A O 1
ATOM 4375 N N . ASN A 1 558 ? 4.024 -54.024 -3.558 1 78.52 558 ASN A N 1
ATOM 4376 C CA . ASN A 1 558 ? 3.101 -54.058 -2.429 1 78.52 558 ASN A CA 1
ATOM 4377 C C . ASN A 1 558 ? 1.723 -54.565 -2.845 1 78.52 558 ASN A C 1
ATOM 4379 O O . ASN A 1 558 ? 0.704 -53.969 -2.491 1 78.52 558 ASN A O 1
ATOM 4383 N N . GLY A 1 559 ? 1.705 -55.523 -3.747 1 76.63 559 GLY A N 1
ATOM 4384 C CA . GLY A 1 559 ? 0.473 -56.181 -4.153 1 76.63 559 GLY A CA 1
ATOM 4385 C C . GLY A 1 559 ? -0.29 -55.416 -5.217 1 76.63 559 GLY A C 1
ATOM 4386 O O . GLY A 1 559 ? -1.397 -55.806 -5.595 1 76.63 559 GLY A O 1
ATOM 4387 N N . LYS A 1 560 ? 0.334 -54.356 -5.651 1 82.33 560 LYS A N 1
ATOM 4388 C CA . LYS A 1 560 ? -0.33 -53.565 -6.683 1 82.33 560 LYS A CA 1
ATOM 4389 C C . LYS A 1 560 ? 0.476 -53.565 -7.979 1 82.33 560 LYS A C 1
ATOM 4391 O O . LYS A 1 560 ? 1.707 -53.505 -7.951 1 82.33 560 LYS A O 1
ATOM 4396 N N . GLU A 1 561 ? -0.268 -53.665 -9.022 1 83.66 561 GLU A N 1
ATOM 4397 C CA . GLU A 1 561 ? 0.362 -53.618 -10.338 1 83.66 561 GLU A CA 1
ATOM 4398 C C . GLU A 1 561 ? 0.735 -52.189 -10.721 1 83.66 561 GLU A C 1
ATOM 4400 O O . GLU A 1 561 ? -0.077 -51.272 -10.581 1 83.66 561 GLU A O 1
ATOM 4405 N N . GLN A 1 562 ? 1.999 -52.056 -10.993 1 83.91 562 GLN A N 1
ATOM 4406 C CA . GLN A 1 562 ? 2.485 -50.802 -11.56 1 83.91 562 GLN A CA 1
ATOM 4407 C C . GLN A 1 562 ? 2.896 -50.981 -13.019 1 83.91 562 GLN A C 1
ATOM 4409 O O . GLN A 1 562 ? 3.629 -51.915 -13.353 1 83.91 562 GLN A O 1
ATOM 4414 N N . ILE A 1 563 ? 2.364 -50.146 -13.844 1 82.89 563 ILE A N 1
ATOM 4415 C CA . ILE A 1 563 ? 2.621 -50.28 -15.274 1 82.89 563 ILE A CA 1
ATOM 4416 C C . ILE A 1 563 ? 3.318 -49.025 -15.793 1 82.89 563 ILE A C 1
ATOM 4418 O O . ILE A 1 563 ? 3.001 -47.911 -15.369 1 82.89 563 ILE A O 1
ATOM 4422 N N . ARG A 1 564 ? 4.259 -49.219 -16.703 1 86.52 564 ARG A N 1
ATOM 4423 C CA . ARG A 1 564 ? 4.955 -48.125 -17.373 1 86.52 564 ARG A CA 1
ATOM 4424 C C . ARG A 1 564 ? 5.19 -48.447 -18.846 1 86.52 564 ARG A C 1
ATOM 4426 O O . ARG A 1 564 ? 5.4 -49.606 -19.207 1 86.52 564 ARG A O 1
ATOM 4433 N N . TYR A 1 565 ? 5.163 -47.428 -19.631 1 85.59 565 TYR A N 1
ATOM 4434 C CA . TYR A 1 565 ? 5.435 -47.572 -21.057 1 85.59 565 TYR A CA 1
ATOM 4435 C C . TYR A 1 565 ? 6.863 -47.152 -21.385 1 85.59 565 TYR A C 1
ATOM 4437 O O . TYR A 1 565 ? 7.369 -46.17 -20.837 1 85.59 565 TYR A O 1
ATOM 4445 N N . PHE A 1 566 ? 7.535 -47.952 -22.188 1 91.1 566 PHE A N 1
ATOM 4446 C CA . PHE A 1 566 ? 8.91 -47.651 -22.571 1 91.1 566 PHE A CA 1
ATOM 4447 C C . PHE A 1 566 ? 9.098 -47.803 -24.076 1 91.1 566 PHE A C 1
ATOM 4449 O O . PHE A 1 566 ? 8.575 -48.741 -24.681 1 91.1 566 PHE A O 1
ATOM 4456 N N . SER A 1 567 ? 9.738 -46.843 -24.655 1 91.82 567 SER A N 1
ATOM 4457 C CA . SER A 1 567 ? 10.241 -47.013 -26.014 1 91.82 567 SER A CA 1
ATOM 4458 C C . SER A 1 567 ? 11.594 -47.715 -26.019 1 91.82 567 SER A C 1
ATOM 4460 O O . SER A 1 567 ? 12.59 -47.159 -25.551 1 91.82 567 SER A O 1
ATOM 4462 N N . PRO A 1 568 ? 11.682 -48.875 -26.567 1 95.42 568 PRO A N 1
ATOM 4463 C CA . PRO A 1 568 ? 12.973 -49.567 -26.579 1 95.42 568 PRO A CA 1
ATOM 4464 C C . PRO A 1 568 ? 14.013 -48.858 -27.443 1 95.42 568 PRO A C 1
ATOM 4466 O O . PRO A 1 568 ? 13.661 -48.208 -28.431 1 95.42 568 PRO A O 1
ATOM 4469 N N . VAL A 1 569 ? 15.259 -49.054 -27.067 1 96.14 569 VAL A N 1
ATOM 4470 C CA . VAL A 1 569 ? 16.329 -48.552 -27.923 1 96.14 569 VAL A CA 1
ATOM 4471 C C . VAL A 1 569 ? 16.86 -49.682 -28.803 1 96.14 569 VAL A C 1
ATOM 4473 O O . VAL A 1 569 ? 17.545 -49.433 -29.797 1 96.14 569 VAL A O 1
ATOM 4476 N N . SER A 1 570 ? 16.489 -50.898 -28.49 1 95.34 570 SER A N 1
ATOM 4477 C CA . SER A 1 570 ? 16.809 -52.043 -29.336 1 95.34 570 SER A CA 1
ATOM 4478 C C . SER A 1 570 ? 15.884 -52.112 -30.546 1 95.34 570 SER A C 1
ATOM 4480 O O . SER A 1 570 ? 14.734 -51.673 -30.481 1 95.34 570 SER A O 1
ATOM 4482 N N . THR A 1 571 ? 16.374 -52.626 -31.55 1 92.62 571 THR A N 1
ATOM 4483 C CA . THR A 1 571 ? 15.595 -52.793 -32.772 1 92.62 571 THR A CA 1
ATOM 4484 C C . THR A 1 571 ? 14.998 -54.195 -32.846 1 92.62 571 THR A C 1
ATOM 4486 O O . THR A 1 571 ? 15.456 -55.108 -32.156 1 92.62 571 THR A O 1
ATOM 4489 N N . PRO A 1 572 ? 14.017 -54.327 -33.654 1 86.52 572 PRO A N 1
ATOM 4490 C CA . PRO A 1 572 ? 13.397 -55.649 -33.776 1 86.52 572 PRO A CA 1
ATOM 4491 C C . PRO A 1 572 ? 14.383 -56.724 -34.226 1 86.52 572 PRO A C 1
ATOM 4493 O O . PRO A 1 572 ? 14.194 -57.905 -33.925 1 86.52 572 PRO A O 1
ATOM 4496 N N . ASP A 1 573 ? 15.429 -56.366 -34.871 1 85.59 573 ASP A N 1
ATOM 4497 C CA . ASP A 1 573 ? 16.385 -57.348 -35.373 1 85.59 573 ASP A CA 1
ATOM 4498 C C . ASP A 1 573 ? 17.479 -57.626 -34.344 1 85.59 573 ASP A C 1
ATOM 4500 O O . ASP A 1 573 ? 18.441 -58.342 -34.631 1 85.59 573 ASP A O 1
ATOM 4504 N N . ASP A 1 574 ? 17.295 -57.086 -33.172 1 92.57 574 ASP A N 1
ATOM 4505 C CA . ASP A 1 574 ? 18.099 -57.517 -32.033 1 92.57 574 ASP A CA 1
ATOM 4506 C C . ASP A 1 574 ? 17.506 -58.765 -31.383 1 92.57 574 ASP A C 1
ATOM 4508 O O . ASP A 1 574 ? 16.852 -58.677 -30.341 1 92.57 574 ASP A O 1
ATOM 4512 N N . HIS A 1 575 ? 17.576 -60.223 -31.447 1 92.41 575 HIS A N 1
ATOM 4513 C CA . HIS A 1 575 ? 16.93 -61.477 -31.077 1 92.41 575 HIS A CA 1
ATOM 4514 C C . HIS A 1 575 ? 17.342 -61.916 -29.676 1 92.41 575 HIS A C 1
ATOM 4516 O O . HIS A 1 575 ? 18.5 -61.751 -29.284 1 92.41 575 HIS A O 1
ATOM 4522 N N . GLY A 1 576 ? 16.616 -61.868 -29.477 1 94.88 576 GLY A N 1
ATOM 4523 C CA . GLY A 1 576 ? 16.861 -62.486 -28.184 1 94.88 576 GLY A CA 1
ATOM 4524 C C . GLY A 1 576 ? 16.897 -61.488 -27.042 1 94.88 576 GLY A C 1
ATOM 4525 O O . GLY A 1 576 ? 17.051 -61.871 -25.88 1 94.88 576 GLY A O 1
ATOM 4526 N N . LYS A 1 577 ? 16.741 -60.175 -27.416 1 96.69 577 LYS A N 1
ATOM 4527 C CA . LYS A 1 577 ? 16.84 -59.219 -26.317 1 96.69 577 LYS A CA 1
ATOM 4528 C C . LYS A 1 577 ? 16.024 -57.962 -26.606 1 96.69 577 LYS A C 1
ATOM 4530 O O . LYS A 1 577 ? 15.685 -57.687 -27.759 1 96.69 577 LYS A O 1
ATOM 4535 N N . ILE A 1 578 ? 15.734 -57.235 -25.622 1 96.75 578 ILE A N 1
ATOM 4536 C CA . ILE A 1 578 ? 15.108 -55.918 -25.686 1 96.75 578 ILE A CA 1
ATOM 4537 C C . ILE A 1 578 ? 15.782 -54.978 -24.69 1 96.75 578 ILE A C 1
ATOM 4539 O O . ILE A 1 578 ? 16.068 -55.367 -23.555 1 96.75 578 ILE A O 1
ATOM 4543 N N . GLU A 1 579 ? 16.085 -53.829 -25.092 1 97.12 579 GLU A N 1
ATOM 4544 C CA . GLU A 1 579 ? 16.797 -52.849 -24.276 1 97.12 579 GLU A CA 1
ATOM 4545 C C . GLU A 1 579 ? 15.935 -51.618 -24.015 1 97.12 579 GLU A C 1
ATOM 4547 O O . GLU A 1 579 ? 15.436 -50.992 -24.953 1 97.12 579 GLU A O 1
ATOM 4552 N N . LEU A 1 580 ? 15.802 -51.285 -22.722 1 95.93 580 LEU A N 1
ATOM 4553 C CA . LEU A 1 580 ? 15.03 -50.127 -22.285 1 95.93 580 LEU A CA 1
ATOM 4554 C C . LEU A 1 580 ? 15.919 -49.125 -21.555 1 95.93 580 LEU A C 1
ATOM 4556 O O . LEU A 1 580 ? 16.941 -49.502 -20.978 1 95.93 580 LEU A O 1
ATOM 4560 N N . VAL A 1 581 ? 15.521 -47.856 -21.619 1 94.85 581 VAL A N 1
ATOM 4561 C CA . VAL A 1 581 ? 16.17 -46.804 -20.842 1 94.85 581 VAL A CA 1
ATOM 4562 C C . VAL A 1 581 ? 15.194 -46.248 -19.808 1 94.85 581 VAL A C 1
ATOM 4564 O O . VAL A 1 581 ? 14.056 -45.909 -20.14 1 94.85 581 VAL A O 1
ATOM 4567 N N . LEU A 1 582 ? 15.555 -46.214 -18.571 1 91.46 582 LEU A N 1
ATOM 4568 C CA . LEU A 1 582 ? 14.696 -45.738 -17.492 1 91.46 582 LEU A CA 1
ATOM 4569 C C . LEU A 1 582 ? 15.351 -44.58 -16.747 1 91.46 582 LEU A C 1
ATOM 4571 O O . LEU A 1 582 ? 16.541 -44.635 -16.427 1 91.46 582 LEU A O 1
ATOM 4575 N N . ARG A 1 583 ? 14.514 -43.599 -16.605 1 86.46 583 ARG A N 1
ATOM 4576 C CA . ARG A 1 583 ? 14.929 -42.504 -15.734 1 86.46 583 ARG A CA 1
ATOM 4577 C C . ARG A 1 583 ? 14.494 -42.755 -14.294 1 86.46 583 ARG A C 1
ATOM 4579 O O . ARG A 1 583 ? 13.325 -43.047 -14.035 1 86.46 583 ARG A O 1
ATOM 4586 N N . TYR A 1 584 ? 15.052 -43.139 -13.756 1 82.06 584 TYR A N 1
ATOM 4587 C CA . TYR A 1 584 ? 14.754 -43.315 -12.338 1 82.06 584 TYR A CA 1
ATOM 4588 C C . TYR A 1 584 ? 14.011 -42.106 -11.783 1 82.06 584 TYR A C 1
ATOM 4590 O O . TYR A 1 584 ? 14.45 -40.966 -11.955 1 82.06 584 TYR A O 1
ATOM 4598 N N . GLU A 1 585 ? 13.163 -41.885 -10.722 1 77.26 585 GLU A N 1
ATOM 4599 C CA . GLU A 1 585 ? 12.422 -40.9 -9.939 1 77.26 585 GLU A CA 1
ATOM 4600 C C . GLU A 1 585 ? 12.519 -41.196 -8.445 1 77.26 585 GLU A C 1
ATOM 4602 O O . GLU A 1 585 ? 12.236 -42.314 -8.009 1 77.26 585 GLU A O 1
ATOM 4607 N N . THR A 1 586 ? 12.934 -40.135 -7.591 1 75.4 586 THR A N 1
ATOM 4608 C CA . THR A 1 586 ? 13.23 -40.344 -6.179 1 75.4 586 THR A CA 1
ATOM 4609 C C . THR A 1 586 ? 12.029 -40.949 -5.458 1 75.4 586 THR A C 1
ATOM 4611 O O . THR A 1 586 ? 12.185 -41.84 -4.62 1 75.4 586 THR A O 1
ATOM 4614 N N . GLN A 1 587 ? 10.836 -40.476 -5.784 1 72.52 587 GLN A N 1
ATOM 4615 C CA . GLN A 1 587 ? 9.649 -41.026 -5.139 1 72.52 587 GLN A CA 1
ATOM 4616 C C . GLN A 1 587 ? 8.809 -41.83 -6.127 1 72.52 587 GLN A C 1
ATOM 4618 O O . GLN A 1 587 ? 7.578 -41.826 -6.051 1 72.52 587 GLN A O 1
ATOM 4623 N N . GLY A 1 588 ? 9.544 -42.55 -7.074 1 75.33 588 GLY A N 1
ATOM 4624 C CA . GLY A 1 588 ? 8.85 -43.386 -8.04 1 75.33 588 GLY A CA 1
ATOM 4625 C C . GLY A 1 588 ? 8.896 -44.862 -7.694 1 75.33 588 GLY A C 1
ATOM 4626 O O . GLY A 1 588 ? 9.965 -45.403 -7.402 1 75.33 588 GLY A O 1
ATOM 4627 N N . LEU A 1 589 ? 7.819 -45.438 -7.683 1 77.77 589 LEU A N 1
ATOM 4628 C CA . LEU A 1 589 ? 7.715 -46.841 -7.296 1 77.77 589 LEU A CA 1
ATOM 4629 C C . LEU A 1 589 ? 8.457 -47.734 -8.284 1 77.77 589 LEU A C 1
ATOM 4631 O O . LEU A 1 589 ? 9.254 -48.584 -7.881 1 77.77 589 LEU A O 1
ATOM 4635 N N . ILE A 1 590 ? 8.249 -47.479 -9.532 1 82.18 590 ILE A N 1
ATOM 4636 C CA . ILE A 1 590 ? 8.877 -48.305 -10.558 1 82.18 590 ILE A CA 1
ATOM 4637 C C . ILE A 1 590 ? 10.379 -48.032 -10.591 1 82.18 590 ILE A C 1
ATOM 4639 O O . ILE A 1 590 ? 11.181 -48.958 -10.733 1 82.18 590 ILE A O 1
ATOM 4643 N N . SER A 1 591 ? 10.687 -46.728 -10.427 1 83.64 591 SER A N 1
ATOM 4644 C CA . SER A 1 591 ? 12.098 -46.357 -10.387 1 83.64 591 SER A CA 1
ATOM 4645 C C . SER A 1 591 ? 12.833 -47.097 -9.274 1 83.64 591 SER A C 1
ATOM 4647 O O . SER A 1 591 ? 13.92 -47.636 -9.492 1 83.64 591 SER A O 1
ATOM 4649 N N . ASN A 1 592 ? 12.254 -47.134 -8.152 1 84.45 592 ASN A N 1
ATOM 4650 C CA . ASN A 1 592 ? 12.886 -47.797 -7.016 1 84.45 592 ASN A CA 1
ATOM 4651 C C . ASN A 1 592 ? 12.971 -49.306 -7.224 1 84.45 592 ASN A C 1
ATOM 4653 O O . ASN A 1 592 ? 13.956 -49.936 -6.833 1 84.45 592 ASN A O 1
ATOM 4657 N N . TYR A 1 593 ? 11.936 -49.87 -7.792 1 89.15 593 TYR A N 1
ATOM 4658 C CA . TYR A 1 593 ? 11.937 -51.294 -8.106 1 89.15 593 TYR A CA 1
ATOM 4659 C C . TYR A 1 593 ? 13.086 -51.645 -9.045 1 89.15 593 TYR A C 1
ATOM 4661 O O . TYR A 1 593 ? 13.833 -52.593 -8.794 1 89.15 593 TYR A O 1
ATOM 4669 N N . PHE A 1 594 ? 13.301 -50.901 -10.079 1 91.18 594 PHE A N 1
ATOM 4670 C CA . PHE A 1 594 ? 14.324 -51.167 -11.085 1 91.18 594 PHE A CA 1
ATOM 4671 C C . PHE A 1 594 ? 15.717 -50.93 -10.515 1 91.18 594 PHE A C 1
ATOM 4673 O O . PHE A 1 594 ? 16.677 -51.594 -10.912 1 91.18 594 PHE A O 1
ATOM 4680 N N . ARG A 1 595 ? 15.782 -49.962 -9.659 1 88.22 595 ARG A N 1
ATOM 4681 C CA . ARG A 1 595 ? 17.06 -49.704 -9.005 1 88.22 595 ARG A CA 1
ATOM 4682 C C . ARG A 1 595 ? 17.547 -50.935 -8.248 1 88.22 595 ARG A C 1
ATOM 4684 O O . ARG A 1 595 ? 18.752 -51.181 -8.16 1 88.22 595 ARG A O 1
ATOM 4691 N N . GLU A 1 596 ? 16.686 -51.716 -7.815 1 89.91 596 GLU A N 1
ATOM 4692 C CA . GLU A 1 596 ? 17.032 -52.875 -6.998 1 89.91 596 GLU A CA 1
ATOM 4693 C C . GLU A 1 596 ? 17.046 -54.154 -7.831 1 89.91 596 GLU A C 1
ATOM 4695 O O . GLU A 1 596 ? 17.478 -55.206 -7.356 1 89.91 596 GLU A O 1
ATOM 4700 N N . LEU A 1 597 ? 16.551 -54.086 -9.005 1 92.42 597 LEU A N 1
ATOM 4701 C CA . LEU A 1 597 ? 16.454 -55.267 -9.856 1 92.42 597 LEU A CA 1
ATOM 4702 C C . LEU A 1 597 ? 17.839 -55.801 -10.206 1 92.42 597 LEU A C 1
ATOM 4704 O O . LEU A 1 597 ? 18.711 -55.042 -10.635 1 92.42 597 LEU A O 1
ATOM 4708 N N . GLN A 1 598 ? 18.116 -57.068 -10.001 1 92.58 598 GLN A N 1
ATOM 4709 C CA . GLN A 1 598 ? 19.386 -57.716 -10.313 1 92.58 598 GLN A CA 1
ATOM 4710 C C . GLN A 1 598 ? 19.246 -58.655 -11.507 1 92.58 598 GLN A C 1
ATOM 4712 O O . GLN A 1 598 ? 18.148 -59.128 -11.806 1 92.58 598 GLN A O 1
ATOM 4717 N N . PRO A 1 599 ? 20.374 -58.875 -12.174 1 93.85 599 PRO A N 1
ATOM 4718 C CA . PRO A 1 599 ? 20.31 -59.831 -13.282 1 93.85 599 PRO A CA 1
ATOM 4719 C C . PRO A 1 599 ? 19.649 -61.149 -12.886 1 93.85 599 PRO A C 1
ATOM 4721 O O . PRO A 1 599 ? 19.916 -61.678 -11.804 1 93.85 599 PRO A O 1
ATOM 4724 N N . GLY A 1 600 ? 18.792 -61.556 -13.716 1 93.97 600 GLY A N 1
ATOM 4725 C CA . GLY A 1 600 ? 18.011 -62.742 -13.405 1 93.97 600 GLY A CA 1
ATOM 4726 C C . GLY A 1 600 ? 16.606 -62.423 -12.929 1 93.97 600 GLY A C 1
ATOM 4727 O O . GLY A 1 600 ? 15.718 -63.277 -12.981 1 93.97 600 GLY A O 1
ATOM 4728 N N . GLY A 1 601 ? 16.492 -61.197 -12.495 1 94.03 601 GLY A N 1
ATOM 4729 C CA . GLY A 1 601 ? 15.168 -60.775 -12.068 1 94.03 601 GLY A CA 1
ATOM 4730 C C . GLY A 1 601 ? 14.162 -60.725 -13.202 1 94.03 601 GLY A C 1
ATOM 4731 O O . GLY A 1 601 ? 14.526 -60.466 -14.351 1 94.03 601 GLY A O 1
ATOM 4732 N N . GLN A 1 602 ? 12.876 -60.962 -12.86 1 94.06 602 GLN A N 1
ATOM 4733 C CA . GLN A 1 602 ? 11.833 -61.066 -13.876 1 94.06 602 GLN A CA 1
ATOM 4734 C C . GLN A 1 602 ? 10.906 -59.855 -13.839 1 94.06 602 GLN A C 1
ATOM 4736 O O . GLN A 1 602 ? 10.582 -59.346 -12.764 1 94.06 602 GLN A O 1
ATOM 4741 N N . VAL A 1 603 ? 10.622 -59.379 -14.982 1 94.88 603 VAL A N 1
ATOM 4742 C CA . VAL A 1 603 ? 9.657 -58.304 -15.184 1 94.88 603 VAL A CA 1
ATOM 4743 C C . VAL A 1 603 ? 8.709 -58.666 -16.325 1 94.88 603 VAL A C 1
ATOM 4745 O O . VAL A 1 603 ? 9.117 -59.298 -17.302 1 94.88 603 VAL A O 1
ATOM 4748 N N . GLU A 1 604 ? 7.485 -58.308 -16.217 1 95.02 604 GLU A N 1
ATOM 4749 C CA . GLU A 1 604 ? 6.504 -58.657 -17.24 1 95.02 604 GLU A CA 1
ATOM 4750 C C . GLU A 1 604 ? 6.399 -57.565 -18.3 1 95.02 604 GLU A C 1
ATOM 4752 O O . GLU A 1 604 ? 6.381 -56.376 -17.975 1 95.02 604 GLU A O 1
ATOM 4757 N N . PHE A 1 605 ? 6.379 -58.03 -19.547 1 94.92 605 PHE A N 1
ATOM 4758 C CA . PHE A 1 605 ? 6.29 -57.144 -20.701 1 94.92 605 PHE A CA 1
ATOM 4759 C C . PHE A 1 605 ? 5.039 -57.444 -21.519 1 94.92 605 PHE A C 1
ATOM 4761 O O . PHE A 1 605 ? 4.611 -58.597 -21.608 1 94.92 605 PHE A O 1
ATOM 4768 N N . GLN A 1 606 ? 4.506 -56.459 -22 1 91.77 606 GLN A N 1
ATOM 4769 C CA . GLN A 1 606 ? 3.456 -56.583 -23.006 1 91.77 606 GLN A CA 1
ATOM 4770 C C . GLN A 1 606 ? 3.696 -55.628 -24.172 1 91.77 606 GLN A C 1
ATOM 4772 O O . GLN A 1 606 ? 4.12 -54.488 -23.971 1 91.77 606 GLN A O 1
ATOM 4777 N N . GLY A 1 607 ? 3.482 -56.108 -25.359 1 86.61 607 GLY A N 1
ATOM 4778 C CA . GLY A 1 607 ? 3.604 -55.303 -26.564 1 86.61 607 GLY A CA 1
ATOM 4779 C C . GLY A 1 607 ? 3.195 -56.047 -27.822 1 86.61 607 GLY A C 1
ATOM 4780 O O . GLY A 1 607 ? 2.855 -57.231 -27.766 1 86.61 607 GLY A O 1
ATOM 4781 N N . PRO A 1 608 ? 3.389 -55.541 -29.007 1 87.93 608 PRO A N 1
ATOM 4782 C CA . PRO A 1 608 ? 3.585 -54.106 -29.227 1 87.93 608 PRO A CA 1
ATOM 4783 C C . PRO A 1 608 ? 2.418 -53.265 -28.713 1 87.93 608 PRO A C 1
ATOM 4785 O O . PRO A 1 608 ? 1.264 -53.695 -28.786 1 87.93 608 PRO A O 1
ATOM 4788 N N . CYS A 1 609 ? 2.945 -52.292 -28.215 1 82.08 609 CYS A N 1
ATOM 4789 C CA . CYS A 1 609 ? 1.951 -51.277 -27.886 1 82.08 609 CYS A CA 1
ATOM 4790 C C . CYS A 1 609 ? 1.936 -50.169 -28.932 1 82.08 609 CYS A C 1
ATOM 4792 O O . CYS A 1 609 ? 2.608 -50.272 -29.961 1 82.08 609 CYS A O 1
ATOM 4794 N N . GLY A 1 610 ? 1.242 -49.111 -29.038 1 78.29 610 GLY A N 1
ATOM 4795 C CA . GLY A 1 610 ? 1.123 -47.985 -29.95 1 78.29 610 GLY A CA 1
ATOM 4796 C C . GLY A 1 610 ? 2.455 -47.337 -30.276 1 78.29 610 GLY A C 1
ATOM 4797 O O . GLY A 1 610 ? 3.507 -47.963 -30.131 1 78.29 610 GLY A O 1
ATOM 4798 N N . GLY A 1 611 ? 2.527 -46.225 -30.825 1 83.94 611 GLY A N 1
ATOM 4799 C CA . GLY A 1 611 ? 3.693 -45.494 -31.293 1 83.94 611 GLY A CA 1
ATOM 4800 C C . GLY A 1 611 ? 3.776 -45.407 -32.805 1 83.94 611 GLY A C 1
ATOM 4801 O O . GLY A 1 611 ? 2.794 -45.674 -33.502 1 83.94 611 GLY A O 1
ATOM 4802 N N . LEU A 1 612 ? 4.957 -44.966 -33.137 1 89.39 612 LEU A N 1
ATOM 4803 C CA . LEU A 1 612 ? 5.217 -44.909 -34.572 1 89.39 612 LEU A CA 1
ATOM 4804 C C . LEU A 1 612 ? 5.458 -46.305 -35.136 1 89.39 612 LEU A C 1
ATOM 4806 O O . LEU A 1 612 ? 6.17 -47.109 -34.532 1 89.39 612 LEU A O 1
ATOM 4810 N N . GLU A 1 613 ? 4.814 -46.695 -36.192 1 90.86 613 GLU A N 1
ATOM 4811 C CA . GLU A 1 613 ? 5.018 -47.962 -36.887 1 90.86 613 GLU A CA 1
ATOM 4812 C C . GLU A 1 613 ? 5.804 -47.762 -38.18 1 90.86 613 GLU A C 1
ATOM 4814 O O . GLU A 1 613 ? 5.224 -47.738 -39.267 1 90.86 613 GLU A O 1
ATOM 4819 N N . TYR A 1 614 ? 7.061 -47.772 -38.027 1 93.2 614 TYR A N 1
ATOM 4820 C CA . TYR A 1 614 ? 7.944 -47.442 -39.14 1 93.2 614 TYR A CA 1
ATOM 4821 C C . TYR A 1 614 ? 8.257 -48.679 -39.972 1 93.2 614 TYR A C 1
ATOM 4823 O O . TYR A 1 614 ? 8.556 -49.744 -39.426 1 93.2 614 TYR A O 1
ATOM 4831 N N . THR A 1 615 ? 8.159 -48.545 -41.256 1 90.12 615 THR A N 1
ATOM 4832 C CA . THR A 1 615 ? 8.574 -49.575 -42.201 1 90.12 615 THR A CA 1
ATOM 4833 C C . THR A 1 615 ? 9.553 -49.006 -43.225 1 90.12 615 THR A C 1
ATOM 4835 O O . THR A 1 615 ? 9.5 -47.818 -43.549 1 90.12 615 THR A O 1
ATOM 4838 N N . GLU A 1 616 ? 10.359 -49.865 -43.695 1 88.68 616 GLU A N 1
ATOM 4839 C CA . GLU A 1 616 ? 11.405 -49.47 -44.634 1 88.68 616 GLU A CA 1
ATOM 4840 C C . GLU A 1 616 ? 10.813 -48.799 -45.87 1 88.68 616 GLU A C 1
ATOM 4842 O O . GLU A 1 616 ? 9.892 -49.333 -46.491 1 88.68 616 GLU A O 1
ATOM 4847 N N . GLY A 1 617 ? 11.32 -47.664 -46.074 1 87.7 617 GLY A N 1
ATOM 4848 C CA . GLY A 1 617 ? 10.984 -46.969 -47.307 1 87.7 617 GLY A CA 1
ATOM 4849 C C . GLY A 1 617 ? 9.599 -46.349 -47.283 1 87.7 617 GLY A C 1
ATOM 4850 O O . GLY A 1 617 ? 9.118 -45.853 -48.304 1 87.7 617 GLY A O 1
ATOM 4851 N N . SER A 1 618 ? 8.975 -46.36 -46.22 1 89.72 618 SER A N 1
ATOM 4852 C CA . SER A 1 618 ? 7.609 -45.852 -46.139 1 89.72 618 SER A CA 1
ATOM 4853 C C . SER A 1 618 ? 7.586 -44.327 -46.123 1 89.72 618 SER A C 1
ATOM 4855 O O . SER A 1 618 ? 6.562 -43.714 -46.43 1 89.72 618 SER A O 1
ATOM 4857 N N . LEU A 1 619 ? 8.689 -43.684 -45.847 1 92.94 619 LEU A N 1
ATOM 4858 C CA . LEU A 1 619 ? 8.809 -42.231 -45.796 1 92.94 619 LEU A CA 1
ATOM 4859 C C . LEU A 1 619 ? 9.998 -41.755 -46.624 1 92.94 619 LEU A C 1
ATOM 4861 O O . LEU A 1 619 ? 10.963 -42.497 -46.817 1 92.94 619 LEU A O 1
ATOM 4865 N N . ASP A 1 620 ? 9.788 -40.583 -47.086 1 93.88 620 ASP A N 1
ATOM 4866 C CA . ASP A 1 620 ? 10.95 -39.941 -47.693 1 93.88 620 ASP A CA 1
ATOM 4867 C C . ASP A 1 620 ? 11.883 -39.373 -46.626 1 93.88 620 ASP A C 1
ATOM 4869 O O . ASP A 1 620 ? 13.106 -39.437 -46.766 1 93.88 620 ASP A O 1
ATOM 4873 N N . GLU A 1 621 ? 11.248 -38.861 -45.587 1 94.27 621 GLU A N 1
ATOM 4874 C CA . GLU A 1 621 ? 12.019 -38.242 -44.513 1 94.27 621 GLU A CA 1
ATOM 4875 C C . GLU A 1 621 ? 11.3 -38.369 -43.173 1 94.27 621 GLU A C 1
ATOM 4877 O O . GLU A 1 621 ? 10.07 -38.323 -43.116 1 94.27 621 GLU A O 1
ATOM 4882 N N . VAL A 1 622 ? 12.065 -38.543 -42.135 1 95.17 622 VAL A N 1
ATOM 4883 C CA . VAL A 1 622 ? 11.551 -38.508 -40.77 1 95.17 622 VAL A CA 1
ATOM 4884 C C . VAL A 1 622 ? 12.417 -37.584 -39.916 1 95.17 622 VAL A C 1
ATOM 4886 O O . VAL A 1 622 ? 13.647 -37.666 -39.953 1 95.17 622 VAL A O 1
ATOM 4889 N N . THR A 1 623 ? 11.82 -36.629 -39.285 1 96.1 623 THR A N 1
ATOM 4890 C CA . THR A 1 623 ? 12.496 -35.758 -38.33 1 96.1 623 THR A CA 1
ATOM 4891 C C . THR A 1 623 ? 12.06 -36.077 -36.903 1 96.1 623 THR A C 1
ATOM 4893 O O . THR A 1 623 ? 10.864 -36.088 -36.602 1 96.1 623 THR A O 1
ATOM 4896 N N . VAL A 1 624 ? 12.982 -36.337 -36.062 1 96.7 624 VAL A N 1
ATOM 4897 C CA . VAL A 1 624 ? 12.687 -36.588 -34.655 1 96.7 624 VAL A CA 1
ATOM 4898 C C . VAL A 1 624 ? 13.168 -35.412 -33.809 1 96.7 624 VAL A C 1
ATOM 4900 O O . VAL A 1 624 ? 14.342 -35.04 -33.861 1 96.7 624 VAL A O 1
ATOM 4903 N N . VAL A 1 625 ? 12.256 -34.842 -33.136 1 96.48 625 VAL A N 1
ATOM 4904 C CA . VAL A 1 625 ? 12.568 -33.777 -32.189 1 96.48 625 VAL A CA 1
ATOM 4905 C C . VAL A 1 625 ? 12.478 -34.312 -30.762 1 96.48 625 VAL A C 1
ATOM 4907 O O . VAL A 1 625 ? 11.401 -34.703 -30.305 1 96.48 625 VAL A O 1
ATOM 4910 N N . ALA A 1 626 ? 13.604 -34.301 -30.069 1 96.12 626 ALA A N 1
ATOM 4911 C CA . ALA A 1 626 ? 13.653 -34.983 -28.779 1 96.12 626 ALA A CA 1
ATOM 4912 C C . ALA A 1 626 ? 14.276 -34.091 -27.71 1 96.12 626 ALA A C 1
ATOM 4914 O O . ALA A 1 626 ? 15.097 -33.224 -28.018 1 96.12 626 ALA A O 1
ATOM 4915 N N . GLY A 1 627 ? 13.867 -34.327 -26.544 1 92.37 627 GLY A N 1
ATOM 4916 C CA . GLY A 1 627 ? 14.456 -33.691 -25.376 1 92.37 627 GLY A CA 1
ATOM 4917 C C . GLY A 1 627 ? 14.787 -34.671 -24.266 1 92.37 627 GLY A C 1
ATOM 4918 O O . GLY A 1 627 ? 13.948 -35.491 -23.885 1 92.37 627 GLY A O 1
ATOM 4919 N N . GLY A 1 628 ? 16.042 -34.582 -23.739 1 87.82 628 GLY A N 1
ATOM 4920 C CA . GLY A 1 628 ? 16.465 -35.431 -22.637 1 87.82 628 GLY A CA 1
ATOM 4921 C C . GLY A 1 628 ? 16.308 -36.911 -22.93 1 87.82 628 GLY A C 1
ATOM 4922 O O . GLY A 1 628 ? 16.78 -37.399 -23.959 1 87.82 628 GLY A O 1
ATOM 4923 N N . GLY A 1 629 ? 15.585 -37.6 -22.02 1 87.57 629 GLY A N 1
ATOM 4924 C CA . GLY A 1 629 ? 15.366 -39.028 -22.185 1 87.57 629 GLY A CA 1
ATOM 4925 C C . GLY A 1 629 ? 14.423 -39.359 -23.326 1 87.57 629 GLY A C 1
ATOM 4926 O O . GLY A 1 629 ? 14.32 -40.516 -23.738 1 87.57 629 GLY A O 1
ATOM 4927 N N . GLY A 1 630 ? 13.812 -38.382 -23.884 1 91.38 630 GLY A N 1
ATOM 4928 C CA . GLY A 1 630 ? 12.882 -38.575 -24.985 1 91.38 630 GLY A CA 1
ATOM 4929 C C . GLY A 1 630 ? 13.566 -38.957 -26.284 1 91.38 630 GLY A C 1
ATOM 4930 O O . GLY A 1 630 ? 12.901 -39.277 -27.271 1 91.38 630 GLY A O 1
ATOM 4931 N N . VAL A 1 631 ? 14.874 -39.075 -26.303 1 94.94 631 VAL A N 1
ATOM 4932 C CA . VAL A 1 631 ? 15.635 -39.371 -27.513 1 94.94 631 VAL A CA 1
ATOM 4933 C C . VAL A 1 631 ? 15.521 -40.857 -27.844 1 94.94 631 VAL A C 1
ATOM 4935 O O . VAL A 1 631 ? 15.812 -41.273 -28.968 1 94.94 631 VAL A O 1
ATOM 4938 N N . THR A 1 632 ? 15 -41.711 -26.983 1 94.86 632 THR A N 1
ATOM 4939 C CA . THR A 1 632 ? 15.059 -43.165 -27.076 1 94.86 632 THR A CA 1
ATOM 4940 C C . THR A 1 632 ? 14.386 -43.653 -28.356 1 94.86 632 THR A C 1
ATOM 4942 O O . THR A 1 632 ? 14.919 -44.518 -29.054 1 94.86 632 THR A O 1
ATOM 4945 N N . PRO A 1 633 ? 13.24 -43.079 -28.725 1 94.11 633 PRO A N 1
ATOM 4946 C CA . PRO A 1 633 ? 12.671 -43.523 -30 1 94.11 633 PRO A CA 1
ATOM 4947 C C . PRO A 1 633 ? 13.545 -43.154 -31.197 1 94.11 633 PRO A C 1
ATOM 4949 O O . PRO A 1 633 ? 13.613 -43.907 -32.172 1 94.11 633 PRO A O 1
ATOM 4952 N N . GLY A 1 634 ? 14.154 -42.023 -31.139 1 95.48 634 GLY A N 1
ATOM 4953 C CA . GLY A 1 634 ? 15.06 -41.615 -32.2 1 95.48 634 GLY A CA 1
ATOM 4954 C C . GLY A 1 634 ? 16.259 -42.533 -32.346 1 95.48 634 GLY A C 1
ATOM 4955 O O . GLY A 1 634 ? 16.664 -42.86 -33.464 1 95.48 634 GLY A O 1
ATOM 4956 N N . VAL A 1 635 ? 16.791 -42.921 -31.187 1 96.37 635 VAL A N 1
ATOM 4957 C CA . VAL A 1 635 ? 17.935 -43.827 -31.186 1 96.37 635 VAL A CA 1
ATOM 4958 C C . VAL A 1 635 ? 17.546 -45.152 -31.837 1 96.37 635 VAL A C 1
ATOM 4960 O O . VAL A 1 635 ? 18.295 -45.693 -32.654 1 96.37 635 VAL A O 1
ATOM 4963 N N . GLN A 1 636 ? 16.407 -45.668 -31.467 1 96.54 636 GLN A N 1
ATOM 4964 C CA . GLN A 1 636 ? 15.96 -46.924 -32.059 1 96.54 636 GLN A CA 1
ATOM 4965 C C . GLN A 1 636 ? 15.815 -46.798 -33.573 1 96.54 636 GLN A C 1
ATOM 4967 O O . GLN A 1 636 ? 16.234 -47.686 -34.318 1 96.54 636 GLN A O 1
ATOM 4972 N N . LEU A 1 637 ? 15.189 -45.766 -34.032 1 95.05 637 LEU A N 1
ATOM 4973 C CA . LEU A 1 637 ? 14.953 -45.563 -35.458 1 95.05 637 LEU A CA 1
ATOM 4974 C C . LEU A 1 637 ? 16.272 -45.438 -36.214 1 95.05 637 LEU A C 1
ATOM 4976 O O . LEU A 1 637 ? 16.417 -45.983 -37.311 1 95.05 637 LEU A O 1
ATOM 4980 N N . LEU A 1 638 ? 17.164 -44.727 -35.624 1 95.76 638 LEU A N 1
ATOM 4981 C CA . LEU A 1 638 ? 18.47 -44.557 -36.251 1 95.76 638 LEU A CA 1
ATOM 4982 C C . LEU A 1 638 ? 19.202 -45.891 -36.353 1 95.76 638 LEU A C 1
ATOM 4984 O O . LEU A 1 638 ? 19.803 -46.196 -37.385 1 95.76 638 LEU A O 1
ATOM 4988 N N . ARG A 1 639 ? 19.159 -46.675 -35.247 1 95.55 639 ARG A N 1
ATOM 4989 C CA . ARG A 1 639 ? 19.777 -47.997 -35.248 1 95.55 639 ARG A CA 1
ATOM 4990 C C . ARG A 1 639 ? 19.183 -48.878 -36.342 1 95.55 639 ARG A C 1
ATOM 4992 O O . ARG A 1 639 ? 19.915 -49.562 -37.062 1 95.55 639 ARG A O 1
ATOM 4999 N N . HIS A 1 640 ? 17.937 -48.81 -36.474 1 94.5 640 HIS A N 1
ATOM 5000 C CA . HIS A 1 640 ? 17.24 -49.626 -37.462 1 94.5 640 HIS A CA 1
ATOM 5001 C C . HIS A 1 640 ? 17.577 -49.18 -38.881 1 94.5 640 HIS A C 1
ATOM 5003 O O . HIS A 1 640 ? 17.88 -50.01 -39.741 1 94.5 640 HIS A O 1
ATOM 5009 N N . LEU A 1 641 ? 17.504 -47.946 -39.147 1 94.06 641 LEU A N 1
ATOM 5010 C CA . LEU A 1 641 ? 17.72 -47.37 -40.47 1 94.06 641 LEU A CA 1
ATOM 5011 C C . LEU A 1 641 ? 19.14 -47.639 -40.955 1 94.06 641 LEU A C 1
ATOM 5013 O O . LEU A 1 641 ? 19.345 -48.012 -42.113 1 94.06 641 LEU A O 1
ATOM 5017 N N . THR A 1 642 ? 20.081 -47.502 -40.109 1 93.28 642 THR A N 1
ATOM 5018 C CA . THR A 1 642 ? 21.482 -47.588 -40.505 1 93.28 642 THR A CA 1
ATOM 5019 C C . THR A 1 642 ? 21.888 -49.039 -40.745 1 93.28 642 THR A C 1
ATOM 5021 O O . THR A 1 642 ? 22.872 -49.307 -41.439 1 93.28 642 THR A O 1
ATOM 5024 N N . ARG A 1 643 ? 21.1 -49.916 -40.245 1 90.88 643 ARG A N 1
ATOM 5025 C CA . ARG A 1 643 ? 21.395 -51.336 -40.416 1 90.88 643 ARG A CA 1
ATOM 5026 C C . ARG A 1 643 ? 20.792 -51.868 -41.711 1 90.88 643 ARG A C 1
ATOM 5028 O O . ARG A 1 643 ? 21.124 -52.971 -42.15 1 90.88 643 ARG A O 1
ATOM 5035 N N . ASN A 1 644 ? 19.969 -51.079 -42.321 1 90.15 644 ASN A N 1
ATOM 5036 C CA . ASN A 1 644 ? 19.285 -51.507 -43.536 1 90.15 644 ASN A CA 1
ATOM 5037 C C . ASN A 1 644 ? 19.662 -50.633 -44.729 1 90.15 644 ASN A C 1
ATOM 5039 O O . ASN A 1 644 ? 19.005 -49.627 -44.999 1 90.15 644 ASN A O 1
ATOM 5043 N N . PRO A 1 645 ? 20.496 -51.053 -45.536 1 88.57 645 PRO A N 1
ATOM 5044 C CA . PRO A 1 645 ? 20.941 -50.227 -46.661 1 88.57 645 PRO A CA 1
ATOM 5045 C C . PRO A 1 645 ? 19.848 -50.018 -47.708 1 88.57 645 PRO A C 1
ATOM 5047 O O . PRO A 1 645 ? 19.931 -49.088 -48.514 1 88.57 645 PRO A O 1
ATOM 5050 N N . GLN A 1 646 ? 18.876 -50.864 -47.662 1 89.52 646 GLN A N 1
ATOM 5051 C CA . GLN A 1 646 ? 17.814 -50.748 -48.656 1 89.52 646 GLN A CA 1
ATOM 5052 C C . GLN A 1 646 ? 16.829 -49.644 -48.283 1 89.52 646 GLN A C 1
ATOM 5054 O O . GLN A 1 646 ? 16.042 -49.198 -49.12 1 89.52 646 GLN A O 1
ATOM 5059 N N . ASP A 1 647 ? 16.875 -49.241 -47.12 1 92.73 647 ASP A N 1
ATOM 5060 C CA . ASP A 1 647 ? 16.019 -48.148 -46.669 1 92.73 647 ASP A CA 1
ATOM 5061 C C . ASP A 1 647 ? 16.573 -46.796 -47.113 1 92.73 647 ASP A C 1
ATOM 5063 O O . ASP A 1 647 ? 17.665 -46.401 -46.699 1 92.73 647 ASP A O 1
ATOM 5067 N N . THR A 1 648 ? 15.827 -46.038 -47.884 1 93.42 648 THR A N 1
ATOM 5068 C CA . THR A 1 648 ? 16.319 -44.789 -48.456 1 93.42 648 THR A CA 1
ATOM 5069 C C . THR A 1 648 ? 15.802 -43.592 -47.663 1 93.42 648 THR A C 1
ATOM 5071 O O . THR A 1 648 ? 16.043 -42.442 -48.038 1 93.42 648 THR A O 1
ATOM 5074 N N . THR A 1 649 ? 15.085 -43.879 -46.622 1 94.92 649 THR A N 1
ATOM 5075 C CA . THR A 1 649 ? 14.514 -42.802 -45.819 1 94.92 649 THR A CA 1
ATOM 5076 C C . THR A 1 649 ? 15.616 -41.944 -45.203 1 94.92 649 THR A C 1
ATOM 5078 O O . THR A 1 649 ? 16.58 -42.47 -44.644 1 94.92 649 THR A O 1
ATOM 5081 N N . LYS A 1 650 ? 15.466 -40.627 -45.3 1 95.24 650 LYS A N 1
ATOM 5082 C CA . LYS A 1 650 ? 16.378 -39.707 -44.626 1 95.24 650 LYS A CA 1
ATOM 5083 C C . LYS A 1 650 ? 15.882 -39.374 -43.221 1 95.24 650 LYS A C 1
ATOM 5085 O O . LYS A 1 650 ? 14.678 -39.233 -42.999 1 95.24 650 LYS A O 1
ATOM 5090 N N . MET A 1 651 ? 16.802 -39.234 -42.311 1 96.27 651 MET A N 1
ATOM 5091 C CA . MET A 1 651 ? 16.401 -38.962 -40.933 1 96.27 651 MET A CA 1
ATOM 5092 C C . MET A 1 651 ? 17.195 -37.796 -40.356 1 96.27 651 MET A C 1
ATOM 5094 O O . MET A 1 651 ? 18.415 -37.729 -40.518 1 96.27 651 MET A O 1
ATOM 5098 N N . THR A 1 652 ? 16.514 -36.879 -39.773 1 96.62 652 THR A N 1
ATOM 5099 C CA . THR A 1 652 ? 17.106 -35.79 -39.005 1 96.62 652 THR A CA 1
ATOM 5100 C C . THR A 1 652 ? 16.699 -35.88 -37.537 1 96.62 652 THR A C 1
ATOM 5102 O O . THR A 1 652 ? 15.51 -35.958 -37.221 1 96.62 652 THR A O 1
ATOM 5105 N N . LEU A 1 653 ? 17.63 -35.914 -36.665 1 97.57 653 LEU A N 1
ATOM 5106 C CA . LEU A 1 653 ? 17.385 -35.888 -35.227 1 97.57 653 LEU A CA 1
ATOM 5107 C C . LEU A 1 653 ? 17.79 -34.543 -34.632 1 97.57 653 LEU A C 1
ATOM 5109 O O . LEU A 1 653 ? 18.961 -34.162 -34.687 1 97.57 653 LEU A O 1
ATOM 5113 N N . ILE A 1 654 ? 16.853 -33.847 -34.154 1 96.85 654 ILE A N 1
ATOM 5114 C CA . ILE A 1 654 ? 17.092 -32.613 -33.413 1 96.85 654 ILE A CA 1
ATOM 5115 C C . ILE A 1 654 ? 16.955 -32.876 -31.915 1 96.85 654 ILE A C 1
ATOM 5117 O O . ILE A 1 654 ? 15.856 -33.14 -31.423 1 96.85 654 ILE A O 1
ATOM 5121 N N . TYR A 1 655 ? 18.056 -32.737 -31.212 1 96.83 655 TYR A N 1
ATOM 5122 C CA . TYR A 1 655 ? 18.154 -33.243 -29.847 1 96.83 655 TYR A CA 1
ATOM 5123 C C . TYR A 1 655 ? 18.575 -32.138 -28.885 1 96.83 655 TYR A C 1
ATOM 5125 O O . TYR A 1 655 ? 19.679 -31.599 -28.993 1 96.83 655 TYR A O 1
ATOM 5133 N N . TYR A 1 656 ? 17.66 -31.839 -27.924 1 94.75 656 TYR A N 1
ATOM 5134 C CA . TYR A 1 656 ? 17.926 -30.81 -26.925 1 94.75 656 TYR A CA 1
ATOM 5135 C C . TYR A 1 656 ? 18.283 -31.433 -25.581 1 94.75 656 TYR A C 1
ATOM 5137 O O . TYR A 1 656 ? 17.673 -32.421 -25.167 1 94.75 656 TYR A O 1
ATOM 5145 N N . ALA A 1 657 ? 19.297 -30.883 -24.883 1 91.07 657 ALA A N 1
ATOM 5146 C CA . ALA A 1 657 ? 19.632 -31.157 -23.488 1 91.07 657 ALA A CA 1
ATOM 5147 C C . ALA A 1 657 ? 20.111 -29.892 -22.78 1 91.07 657 ALA A C 1
ATOM 5149 O O . ALA A 1 657 ? 20.444 -28.898 -23.43 1 91.07 657 ALA A O 1
ATOM 5150 N N . GLU A 1 658 ? 20.073 -29.941 -21.483 1 84.17 658 GLU A N 1
ATOM 5151 C CA . GLU A 1 658 ? 20.484 -28.754 -20.739 1 84.17 658 GLU A CA 1
ATOM 5152 C C . GLU A 1 658 ? 21.978 -28.492 -20.898 1 84.17 658 GLU A C 1
ATOM 5154 O O . GLU A 1 658 ? 22.409 -27.338 -20.951 1 84.17 658 GLU A O 1
ATOM 5159 N N . THR A 1 659 ? 22.829 -29.552 -20.717 1 86.97 659 THR A N 1
ATOM 5160 C CA . THR A 1 659 ? 24.274 -29.473 -20.903 1 86.97 659 THR A CA 1
ATOM 5161 C C . THR A 1 659 ? 24.758 -30.57 -21.846 1 86.97 659 THR A C 1
ATOM 5163 O O . THR A 1 659 ? 24.064 -31.567 -22.055 1 86.97 659 THR A O 1
ATOM 5166 N N . PRO A 1 660 ? 25.844 -30.405 -22.407 1 87.92 660 PRO A N 1
ATOM 5167 C CA . PRO A 1 660 ? 26.372 -31.439 -23.3 1 87.92 660 PRO A CA 1
ATOM 5168 C C . PRO A 1 660 ? 26.491 -32.801 -22.621 1 87.92 660 PRO A C 1
ATOM 5170 O O . PRO A 1 660 ? 26.314 -33.836 -23.268 1 87.92 660 PRO A O 1
ATOM 5173 N N . GLY A 1 661 ? 26.708 -32.698 -21.37 1 86.21 661 GLY A N 1
ATOM 5174 C CA . GLY A 1 661 ? 26.844 -33.935 -20.619 1 86.21 661 GLY A CA 1
ATOM 5175 C C . GLY A 1 661 ? 25.536 -34.69 -20.471 1 86.21 661 GLY A C 1
ATOM 5176 O O . GLY A 1 661 ? 25.534 -35.884 -20.165 1 86.21 661 GLY A O 1
ATOM 5177 N N . ASP A 1 662 ? 24.46 -34.076 -20.84 1 89.09 662 ASP A N 1
ATOM 5178 C CA . ASP A 1 662 ? 23.146 -34.691 -20.675 1 89.09 662 ASP A CA 1
ATOM 5179 C C . ASP A 1 662 ? 22.685 -35.356 -21.969 1 89.09 662 ASP A C 1
ATOM 5181 O O . ASP A 1 662 ? 21.641 -36.011 -21.999 1 89.09 662 ASP A O 1
ATOM 5185 N N . LEU A 1 663 ? 23.425 -35.236 -22.946 1 91.97 663 LEU A N 1
ATOM 5186 C CA . LEU A 1 663 ? 23.09 -35.871 -24.216 1 91.97 663 LEU A CA 1
ATOM 5187 C C . LEU A 1 663 ? 23.383 -37.367 -24.169 1 91.97 663 LEU A C 1
ATOM 5189 O O . LEU A 1 663 ? 24.537 -37.774 -24.018 1 91.97 663 LEU A O 1
ATOM 5193 N N . LEU A 1 664 ? 22.373 -38.074 -24.365 1 93.54 664 LEU A N 1
ATOM 5194 C CA . LEU A 1 664 ? 22.527 -39.525 -24.346 1 93.54 664 LEU A CA 1
ATOM 5195 C C . LEU A 1 664 ? 23.003 -40.039 -25.701 1 93.54 664 LEU A C 1
ATOM 5197 O O . LEU A 1 664 ? 22.624 -39.499 -26.743 1 93.54 664 LEU A O 1
ATOM 5201 N N . TYR A 1 665 ? 23.913 -41.102 -25.693 1 94.34 665 TYR A N 1
ATOM 5202 C CA . TYR A 1 665 ? 24.342 -41.839 -26.876 1 94.34 665 TYR A CA 1
ATOM 5203 C C . TYR A 1 665 ? 25.042 -40.918 -27.868 1 94.34 665 TYR A C 1
ATOM 5205 O O . TYR A 1 665 ? 24.927 -41.101 -29.082 1 94.34 665 TYR A O 1
ATOM 5213 N N . ARG A 1 666 ? 25.642 -39.913 -27.34 1 93.5 666 ARG A N 1
ATOM 5214 C CA . ARG A 1 666 ? 26.237 -38.912 -28.218 1 93.5 666 ARG A CA 1
ATOM 5215 C C . ARG A 1 666 ? 27.261 -39.545 -29.155 1 93.5 666 ARG A C 1
ATOM 5217 O O . ARG A 1 666 ? 27.265 -39.268 -30.357 1 93.5 666 ARG A O 1
ATOM 5224 N N . ASP A 1 667 ? 28.114 -40.374 -28.63 1 94.32 667 ASP A N 1
ATOM 5225 C CA . ASP A 1 667 ? 29.145 -41.014 -29.442 1 94.32 667 ASP A CA 1
ATOM 5226 C C . ASP A 1 667 ? 28.525 -41.856 -30.555 1 94.32 667 ASP A C 1
ATOM 5228 O O . ASP A 1 667 ? 28.983 -41.817 -31.698 1 94.32 667 ASP A O 1
ATOM 5232 N N . GLU A 1 668 ? 27.558 -42.587 -30.183 1 95.53 668 GLU A N 1
ATOM 5233 C CA . GLU A 1 668 ? 26.871 -43.429 -31.157 1 95.53 668 GLU A CA 1
ATOM 5234 C C . GLU A 1 668 ? 26.192 -42.587 -32.233 1 95.53 668 GLU A C 1
ATOM 5236 O O . GLU A 1 668 ? 26.305 -42.884 -33.424 1 95.53 668 GLU A O 1
ATOM 5241 N N . LEU A 1 669 ? 25.536 -41.546 -31.845 1 96.4 669 LEU A N 1
ATOM 5242 C CA . LEU A 1 669 ? 24.808 -40.678 -32.764 1 96.4 669 LEU A CA 1
ATOM 5243 C C . LEU A 1 669 ? 25.767 -39.952 -33.702 1 96.4 669 LEU A C 1
ATOM 5245 O O . LEU A 1 669 ? 25.508 -39.847 -34.902 1 96.4 669 LEU A O 1
ATOM 5249 N N . ASP A 1 670 ? 26.829 -39.518 -33.104 1 95.03 670 ASP A N 1
ATOM 5250 C CA . ASP A 1 670 ? 27.854 -38.871 -33.917 1 95.03 670 ASP A CA 1
ATOM 5251 C C . ASP A 1 670 ? 28.435 -39.84 -34.944 1 95.03 670 ASP A C 1
ATOM 5253 O O . 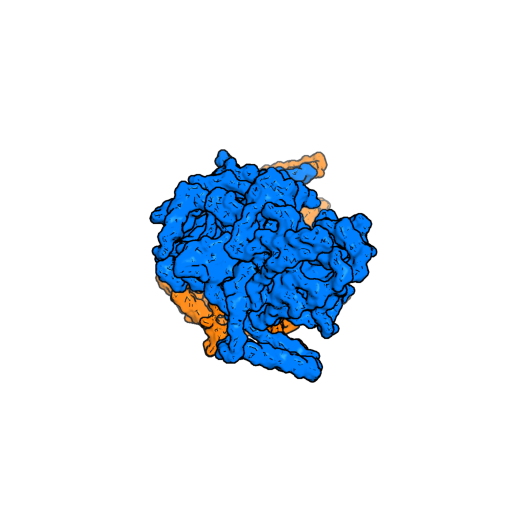ASP A 1 670 ? 28.741 -39.449 -36.072 1 95.03 670 ASP A O 1
ATOM 5257 N N . GLY A 1 671 ? 28.613 -41.02 -34.518 1 95.96 671 GLY A N 1
ATOM 5258 C CA . GLY A 1 671 ? 29.107 -42.047 -35.421 1 95.96 671 GLY A CA 1
ATOM 5259 C C . GLY A 1 671 ? 28.224 -42.248 -36.638 1 95.96 671 GLY A C 1
ATOM 5260 O O . GLY A 1 671 ? 28.72 -42.347 -37.762 1 95.96 671 GLY A O 1
ATOM 5261 N N . TYR A 1 672 ? 26.961 -42.281 -36.432 1 95.68 672 TYR A N 1
ATOM 5262 C CA . TYR A 1 672 ? 26.024 -42.444 -37.538 1 95.68 672 TYR A CA 1
ATOM 5263 C C . TYR A 1 672 ? 26.075 -41.245 -38.477 1 95.68 672 TYR A C 1
ATOM 5265 O O . TYR A 1 672 ? 26.076 -41.405 -39.7 1 95.68 672 TYR A O 1
ATOM 5273 N N . ALA A 1 673 ? 26.107 -40.067 -37.902 1 94.36 673 ALA A N 1
ATOM 5274 C CA . ALA A 1 673 ? 26.092 -38.838 -38.691 1 94.36 673 ALA A CA 1
ATOM 5275 C C . ALA A 1 673 ? 27.334 -38.737 -39.572 1 94.36 673 ALA A C 1
ATOM 5277 O O . ALA A 1 673 ? 27.283 -38.166 -40.664 1 94.36 673 ALA A O 1
ATOM 5278 N N . LYS A 1 674 ? 28.345 -39.369 -39.141 1 94.13 674 LYS A N 1
ATOM 5279 C CA . LYS A 1 674 ? 29.613 -39.307 -39.863 1 94.13 674 LYS A CA 1
ATOM 5280 C C . LYS A 1 674 ? 29.67 -40.36 -40.966 1 94.13 674 LYS A C 1
ATOM 5282 O O . LYS A 1 674 ? 30.294 -40.144 -42.007 1 94.13 674 LYS A O 1
ATOM 5287 N N . THR A 1 675 ? 28.947 -41.466 -40.84 1 94.35 675 THR A N 1
ATOM 5288 C CA . THR A 1 675 ? 29.188 -42.612 -41.71 1 94.35 675 THR A CA 1
ATOM 5289 C C . THR A 1 675 ? 28.014 -42.825 -42.661 1 94.35 675 THR A C 1
ATOM 5291 O O . THR A 1 675 ? 28.138 -43.54 -43.658 1 94.35 675 THR A O 1
ATOM 5294 N N . ASP A 1 676 ? 26.908 -42.302 -42.414 1 95.52 676 ASP A N 1
ATOM 5295 C CA . ASP A 1 676 ? 25.709 -42.512 -43.22 1 95.52 676 ASP A CA 1
ATOM 5296 C C . ASP A 1 676 ? 25.126 -41.183 -43.695 1 95.52 676 ASP A C 1
ATOM 5298 O O . ASP A 1 676 ? 24.605 -40.406 -42.892 1 95.52 676 ASP A O 1
ATOM 5302 N N . ASP A 1 677 ? 25.061 -40.99 -44.931 1 93.48 677 ASP A N 1
ATOM 5303 C CA . ASP A 1 677 ? 24.642 -39.723 -45.523 1 93.48 677 ASP A CA 1
ATOM 5304 C C . ASP A 1 677 ? 23.136 -39.52 -45.379 1 93.48 677 ASP A C 1
ATOM 5306 O O . ASP A 1 677 ? 22.635 -38.406 -45.547 1 93.48 677 ASP A O 1
ATOM 5310 N N . ARG A 1 678 ? 22.378 -40.702 -45.101 1 92.05 678 ARG A N 1
ATOM 5311 C CA . ARG A 1 678 ? 20.934 -40.596 -44.918 1 92.05 678 ARG A CA 1
ATOM 5312 C C . ARG A 1 678 ? 20.598 -39.971 -43.568 1 92.05 678 ARG A C 1
ATOM 5314 O O . ARG A 1 678 ? 19.465 -39.542 -43.342 1 92.05 678 ARG A O 1
ATOM 5321 N N . VAL A 1 679 ? 21.661 -39.726 -42.587 1 96.45 679 VAL A N 1
ATOM 5322 C CA . VAL A 1 679 ? 21.418 -39.392 -41.187 1 96.45 679 VAL A CA 1
ATOM 5323 C C . VAL A 1 679 ? 22.02 -38.026 -40.87 1 96.45 679 VAL A C 1
ATOM 5325 O O . VAL A 1 679 ? 23.187 -37.769 -41.174 1 96.45 679 VAL A O 1
ATOM 5328 N N . ARG A 1 680 ? 21.215 -37.168 -40.248 1 96.94 680 ARG A N 1
ATOM 5329 C CA . ARG A 1 680 ? 21.662 -35.884 -39.716 1 96.94 680 ARG A CA 1
ATOM 5330 C C . ARG A 1 680 ? 21.289 -35.742 -38.244 1 96.94 680 ARG A C 1
ATOM 5332 O O . ARG A 1 680 ? 20.135 -35.957 -37.867 1 96.94 680 ARG A O 1
ATOM 5339 N N . VAL A 1 681 ? 22.266 -35.372 -37.413 1 96.99 681 VAL A N 1
ATOM 5340 C CA . VAL A 1 681 ? 22.018 -35.156 -35.991 1 96.99 681 VAL A CA 1
ATOM 5341 C C . VAL A 1 681 ? 22.351 -33.713 -35.622 1 96.99 681 VAL A C 1
ATOM 5343 O O . VAL A 1 681 ? 23.463 -33.241 -35.873 1 96.99 681 VAL A O 1
ATOM 5346 N N . VAL A 1 682 ? 21.395 -33.027 -35.06 1 96.27 682 VAL A N 1
ATOM 5347 C CA . VAL A 1 682 ? 21.543 -31.641 -34.629 1 96.27 682 VAL A CA 1
ATOM 5348 C C . VAL A 1 682 ? 21.384 -31.552 -33.113 1 96.27 682 VAL A C 1
ATOM 5350 O O . VAL A 1 682 ? 20.346 -31.936 -32.568 1 96.27 682 VAL A O 1
ATOM 5353 N N . TYR A 1 683 ? 22.434 -31.099 -32.465 1 95.49 683 TYR A N 1
ATOM 5354 C CA . TYR A 1 683 ? 22.385 -30.91 -31.019 1 95.49 683 TYR A CA 1
ATOM 5355 C C . TYR A 1 683 ? 22.136 -29.447 -30.669 1 95.49 683 TYR A C 1
ATOM 5357 O O . TYR A 1 683 ? 22.687 -28.547 -31.307 1 95.49 683 TYR A O 1
ATOM 5365 N N . THR A 1 684 ? 21.276 -29.233 -29.743 1 93.77 684 THR A N 1
ATOM 5366 C CA . THR A 1 684 ? 21.142 -27.92 -29.123 1 93.77 684 THR A CA 1
ATOM 5367 C C . THR A 1 684 ? 21.093 -28.042 -27.603 1 93.77 684 THR A C 1
ATOM 5369 O O . THR A 1 684 ? 20.511 -28.989 -27.069 1 93.77 684 THR A O 1
ATOM 5372 N N . VAL A 1 685 ? 21.895 -27.188 -26.934 1 91.4 685 VAL A N 1
ATOM 5373 C CA . VAL A 1 685 ? 21.982 -27.275 -25.48 1 91.4 685 VAL A CA 1
ATOM 5374 C C . VAL A 1 685 ? 21.649 -25.92 -24.86 1 91.4 685 VAL A C 1
ATOM 5376 O O . VAL A 1 685 ? 21.718 -24.889 -25.532 1 91.4 685 VAL A O 1
ATOM 5379 N N . GLY A 1 686 ? 21.174 -25.932 -23.675 1 86.49 686 GLY A N 1
ATOM 5380 C CA . GLY A 1 686 ? 20.919 -24.699 -22.948 1 86.49 686 GLY A CA 1
ATOM 5381 C C . GLY A 1 686 ? 22.165 -23.858 -22.743 1 86.49 686 GLY A C 1
ATOM 5382 O O . GLY A 1 686 ? 22.18 -22.671 -23.076 1 86.49 686 GLY A O 1
ATOM 5383 N N . GLU A 1 687 ? 23.426 -24.48 -22.196 1 77.13 687 GLU A N 1
ATOM 5384 C CA . GLU A 1 687 ? 24.719 -23.83 -22.007 1 77.13 687 GLU A CA 1
ATOM 5385 C C . GLU A 1 687 ? 25.851 -24.676 -22.583 1 77.13 687 GLU A C 1
ATOM 5387 O O . GLU A 1 687 ? 26.156 -25.751 -22.063 1 77.13 687 GLU A O 1
ATOM 5392 N N . GLY A 1 688 ? 26.477 -24.428 -23.64 1 77.29 688 GLY A N 1
ATOM 5393 C CA . GLY A 1 688 ? 27.462 -25.214 -24.366 1 77.29 688 GLY A CA 1
ATOM 5394 C C . GLY A 1 688 ? 28.815 -25.256 -23.681 1 77.29 688 GLY A C 1
ATOM 5395 O O . GLY A 1 688 ? 29.505 -26.276 -23.72 1 77.29 688 GLY A O 1
ATOM 5396 N N . GLY A 1 689 ? 29.167 -24.416 -22.811 1 71.84 689 GLY A N 1
ATOM 5397 C CA . GLY A 1 689 ? 30.464 -24.308 -22.161 1 71.84 689 GLY A CA 1
ATOM 5398 C C . GLY A 1 689 ? 31.624 -24.331 -23.138 1 71.84 689 GLY A C 1
ATOM 5399 O O . GLY A 1 689 ? 31.44 -24.1 -24.335 1 71.84 689 GLY A O 1
ATOM 5400 N N . GLU A 1 690 ? 32.9 -24.67 -22.689 1 79.4 690 GLU A N 1
ATOM 5401 C CA . GLU A 1 690 ? 34.114 -24.643 -23.499 1 79.4 690 GLU A CA 1
ATOM 5402 C C . GLU A 1 690 ? 34.14 -25.798 -24.495 1 79.4 690 GLU A C 1
ATOM 5404 O O . GLU A 1 690 ? 33.9 -26.949 -24.125 1 79.4 690 GLU A O 1
ATOM 5409 N N . GLY A 1 691 ? 34.254 -25.557 -25.828 1 84.86 691 GLY A N 1
ATOM 5410 C CA . GLY A 1 691 ? 34.443 -26.588 -26.836 1 84.86 691 GLY A CA 1
ATOM 5411 C C . GLY A 1 691 ? 33.147 -27.025 -27.492 1 84.86 691 GLY A C 1
ATOM 5412 O O . GLY A 1 691 ? 33.156 -27.849 -28.409 1 84.86 691 GLY A O 1
ATOM 5413 N N . TRP A 1 692 ? 32.046 -26.434 -27.001 1 88.56 692 TRP A N 1
ATOM 5414 C CA . TRP A 1 692 ? 30.765 -26.834 -27.573 1 88.56 692 TRP A CA 1
ATOM 5415 C C . TRP A 1 692 ? 30.606 -26.287 -28.988 1 88.56 692 TRP A C 1
ATOM 5417 O O . TRP A 1 692 ? 30.782 -25.089 -29.22 1 88.56 692 TRP A O 1
ATOM 5427 N N . GLU A 1 693 ? 30.235 -27.174 -30.002 1 87.83 693 GLU A N 1
ATOM 5428 C CA . GLU A 1 693 ? 30.122 -26.778 -31.403 1 87.83 693 GLU A CA 1
ATOM 5429 C C . GLU A 1 693 ? 28.68 -26.881 -31.891 1 87.83 693 GLU A C 1
ATOM 5431 O O . GLU A 1 693 ? 28.365 -26.458 -33.005 1 87.83 693 GLU A O 1
ATOM 5436 N N . GLY A 1 694 ? 27.826 -27.33 -31.132 1 89.31 694 GLY A N 1
ATOM 5437 C CA . GLY A 1 694 ? 26.431 -27.44 -31.527 1 89.31 694 GLY A CA 1
ATOM 5438 C C . GLY A 1 694 ? 25.642 -26.166 -31.293 1 89.31 694 GLY A C 1
ATOM 5439 O O . GLY A 1 694 ? 26.22 -25.113 -31.016 1 89.31 694 GLY A O 1
ATOM 5440 N N . ASP A 1 695 ? 24.36 -26.15 -31.539 1 90.64 695 ASP A N 1
ATOM 5441 C CA . ASP A 1 695 ? 23.48 -25.005 -31.324 1 90.64 695 ASP A CA 1
ATOM 5442 C C . ASP A 1 695 ? 23.202 -24.796 -29.838 1 90.64 695 ASP A C 1
ATOM 5444 O O . ASP A 1 695 ? 23.405 -25.705 -29.029 1 90.64 695 ASP A O 1
ATOM 5448 N N . GLU A 1 696 ? 22.997 -23.625 -29.523 1 88.36 696 GLU A N 1
ATOM 5449 C CA . GLU A 1 696 ? 22.638 -23.272 -28.153 1 88.36 696 GLU A CA 1
ATOM 5450 C C . GLU A 1 696 ? 21.239 -22.668 -28.087 1 88.36 696 GLU A C 1
ATOM 5452 O O . GLU A 1 696 ? 20.853 -21.886 -28.958 1 88.36 696 GLU A O 1
ATOM 5457 N N . GLY A 1 697 ? 20.438 -23.068 -27.026 1 85.89 697 GLY A N 1
ATOM 5458 C CA . GLY A 1 697 ? 19.091 -22.566 -26.808 1 85.89 697 GLY A CA 1
ATOM 5459 C C . GLY A 1 697 ? 18.018 -23.608 -27.061 1 85.89 697 GLY A C 1
ATOM 5460 O O . GLY A 1 697 ? 18.305 -24.691 -27.574 1 85.89 697 GLY A O 1
ATOM 5461 N N . PHE A 1 698 ? 16.762 -23.291 -26.856 1 85.1 698 PHE A N 1
ATOM 5462 C CA . PHE A 1 698 ? 15.619 -24.184 -27.01 1 85.1 698 PHE A CA 1
ATOM 5463 C C . PHE A 1 698 ? 15.276 -24.374 -28.483 1 85.1 698 PHE A C 1
ATOM 5465 O O . PHE A 1 698 ? 15.647 -23.552 -29.323 1 85.1 698 PHE A O 1
ATOM 5472 N N . ILE A 1 699 ? 14.692 -25.44 -28.802 1 89.56 699 ILE A N 1
ATOM 5473 C CA . ILE A 1 699 ? 14.221 -25.702 -30.157 1 89.56 699 ILE A CA 1
ATOM 5474 C C . ILE A 1 699 ? 13.145 -24.687 -30.535 1 89.56 699 ILE A C 1
ATOM 5476 O O . ILE A 1 699 ? 12.074 -24.651 -29.926 1 89.56 699 ILE A O 1
ATOM 5480 N N . ASN A 1 700 ? 13.501 -23.783 -31.384 1 87.22 700 ASN A N 1
ATOM 5481 C CA . ASN A 1 700 ? 12.574 -22.74 -31.811 1 87.22 700 ASN A CA 1
ATOM 5482 C C . ASN A 1 700 ? 12.339 -22.782 -33.318 1 87.22 700 ASN A C 1
ATOM 5484 O O . ASN A 1 700 ? 12.818 -23.689 -34.001 1 87.22 700 ASN A O 1
ATOM 5488 N N . THR A 1 701 ? 11.611 -21.883 -33.792 1 86.47 701 THR A N 1
ATOM 5489 C CA . THR A 1 701 ? 11.196 -21.859 -35.19 1 86.47 701 THR A CA 1
ATOM 5490 C C . THR A 1 701 ? 12.404 -21.702 -36.11 1 86.47 701 THR A C 1
ATOM 5492 O O . THR A 1 701 ? 12.465 -22.322 -37.173 1 86.47 701 THR A O 1
ATOM 5495 N N . GLN A 1 702 ? 13.367 -20.887 -35.68 1 87.4 702 GLN A N 1
ATOM 5496 C CA . GLN A 1 702 ? 14.55 -20.653 -36.502 1 87.4 702 GLN A CA 1
ATOM 5497 C C . GLN A 1 702 ? 15.369 -21.931 -36.664 1 87.4 702 GLN A C 1
ATOM 5499 O O . GLN A 1 702 ? 15.832 -22.243 -37.763 1 87.4 702 GLN A O 1
ATOM 5504 N N . LEU A 1 703 ? 15.582 -22.575 -35.549 1 91.01 703 LEU A N 1
ATOM 5505 C CA . LEU A 1 703 ? 16.34 -23.821 -35.582 1 91.01 703 LEU A CA 1
ATOM 5506 C C . LEU A 1 703 ? 15.65 -24.853 -36.468 1 91.01 703 LEU A C 1
ATOM 5508 O O . LEU A 1 703 ? 16.301 -25.512 -37.282 1 91.01 703 LEU A O 1
ATOM 5512 N N . LEU A 1 704 ? 14.379 -25.027 -36.318 1 93.14 704 LEU A N 1
ATOM 5513 C CA . LEU A 1 704 ? 13.625 -25.993 -37.111 1 93.14 704 LEU A CA 1
ATOM 5514 C C . LEU A 1 704 ? 13.645 -25.617 -38.589 1 93.14 704 LEU A C 1
ATOM 5516 O O . LEU A 1 704 ? 13.789 -26.485 -39.453 1 93.14 704 LEU A O 1
ATOM 5520 N N . ASP A 1 705 ? 13.466 -24.343 -38.776 1 92.53 705 ASP A N 1
ATOM 5521 C CA . ASP A 1 705 ? 13.478 -23.876 -40.159 1 92.53 705 ASP A CA 1
ATOM 5522 C C . ASP A 1 705 ? 14.806 -24.204 -40.838 1 92.53 705 ASP A C 1
ATOM 5524 O O . ASP A 1 705 ? 14.837 -24.532 -42.026 1 92.53 705 ASP A O 1
ATOM 5528 N N . LYS A 1 706 ? 15.903 -24.016 -40.073 1 91.97 706 LYS A N 1
ATOM 5529 C CA . LYS A 1 706 ? 17.257 -24.243 -40.572 1 91.97 706 LYS A CA 1
ATOM 5530 C C . LYS A 1 706 ? 17.483 -25.716 -40.899 1 91.97 706 LYS A C 1
ATOM 5532 O O . LYS A 1 706 ? 18.221 -26.044 -41.83 1 91.97 706 LYS A O 1
ATOM 5537 N N . TYR A 1 707 ? 16.75 -26.702 -40.319 1 93.15 707 TYR A N 1
ATOM 5538 C CA . TYR A 1 707 ? 17.233 -28.076 -40.383 1 93.15 707 TYR A CA 1
ATOM 5539 C C . TYR A 1 707 ? 16.156 -29.008 -40.926 1 93.15 707 TYR A C 1
ATOM 5541 O O . TYR A 1 707 ? 16.432 -30.166 -41.247 1 93.15 707 TYR A O 1
ATOM 5549 N N . ILE A 1 708 ? 14.913 -28.578 -40.995 1 91.47 708 ILE A N 1
ATOM 5550 C CA . ILE A 1 708 ? 13.876 -29.506 -41.434 1 91.47 708 ILE A CA 1
ATOM 5551 C C . ILE A 1 708 ? 13.423 -29.143 -42.846 1 91.47 708 ILE A C 1
ATOM 5553 O O . ILE A 1 708 ? 13.436 -27.97 -43.226 1 91.47 708 ILE A O 1
ATOM 5557 N N . THR A 1 709 ? 13.032 -30.13 -43.551 1 89.71 709 THR A N 1
ATOM 5558 C CA . THR A 1 709 ? 12.501 -29.938 -44.896 1 89.71 709 THR A CA 1
ATOM 5559 C C . THR A 1 709 ? 11.017 -29.586 -44.846 1 89.71 709 THR A C 1
ATOM 5561 O O . THR A 1 709 ? 10.229 -30.285 -44.204 1 89.71 709 THR A O 1
ATOM 5564 N N . LYS A 1 710 ? 10.68 -28.595 -45.538 1 86.6 710 LYS A N 1
ATOM 5565 C CA . LYS A 1 710 ? 9.285 -28.17 -45.585 1 86.6 710 LYS A CA 1
ATOM 5566 C C . LYS A 1 710 ? 8.413 -29.217 -46.273 1 86.6 710 LYS A C 1
ATOM 5568 O O . LYS A 1 710 ? 8.894 -29.974 -47.118 1 86.6 710 LYS A O 1
ATOM 5573 N N . PRO A 1 711 ? 7.226 -29.263 -45.748 1 79.41 711 PRO A N 1
ATOM 5574 C CA . PRO A 1 711 ? 6.358 -30.305 -46.301 1 79.41 711 PRO A CA 1
ATOM 5575 C C . PRO A 1 711 ? 5.956 -30.032 -47.749 1 79.41 711 PRO A C 1
ATOM 5577 O O . PRO A 1 711 ? 4.939 -29.379 -47.999 1 79.41 711 PRO A O 1
ATOM 5580 N N . ASN A 1 712 ? 6.806 -30.147 -48.714 1 80.36 712 ASN A N 1
ATOM 5581 C CA . ASN A 1 712 ? 6.531 -29.923 -50.129 1 80.36 712 ASN A CA 1
ATOM 5582 C C . ASN A 1 712 ? 6.596 -31.223 -50.926 1 80.36 712 ASN A C 1
ATOM 5584 O O . ASN A 1 712 ? 7.648 -31.575 -51.463 1 80.36 712 ASN A O 1
ATOM 5588 N N . ALA A 1 713 ? 5.41 -31.941 -50.988 1 74.58 713 ALA A N 1
ATOM 5589 C CA . ALA A 1 713 ? 5.17 -33.093 -51.854 1 74.58 713 ALA A CA 1
ATOM 5590 C C . ALA A 1 713 ? 6.016 -34.288 -51.425 1 74.58 713 ALA A C 1
ATOM 5592 O O . ALA A 1 713 ? 6.355 -35.144 -52.246 1 74.58 713 ALA A O 1
ATOM 5593 N N . ILE A 1 714 ? 6.506 -34.329 -50.243 1 80.13 714 ILE A N 1
ATOM 5594 C CA . ILE A 1 714 ? 7.221 -35.498 -49.744 1 80.13 714 ILE A CA 1
ATOM 5595 C C . ILE A 1 714 ? 6.477 -36.087 -48.547 1 80.13 714 ILE A C 1
ATOM 5597 O O . ILE A 1 714 ? 5.761 -35.372 -47.841 1 80.13 714 ILE A O 1
ATOM 5601 N N . LYS A 1 715 ? 6.668 -37.352 -48.352 1 90.61 715 LYS A N 1
ATOM 5602 C CA . LYS A 1 715 ? 6.16 -38.012 -47.152 1 90.61 715 LYS A CA 1
ATOM 5603 C C . LYS A 1 715 ? 7.085 -37.775 -45.962 1 90.61 715 LYS A C 1
ATOM 5605 O O . LYS A 1 715 ? 7.995 -38.568 -45.709 1 90.61 715 LYS A O 1
ATOM 5610 N N . HIS A 1 716 ? 6.854 -36.686 -45.304 1 91.68 716 HIS A N 1
ATOM 5611 C CA . HIS A 1 716 ? 7.68 -36.26 -44.179 1 91.68 716 HIS A CA 1
ATOM 5612 C C . HIS A 1 716 ? 6.911 -36.351 -42.866 1 91.68 716 HIS A C 1
ATOM 5614 O O . HIS A 1 716 ? 5.858 -35.728 -42.713 1 91.68 716 HIS A O 1
ATOM 5620 N N . LYS A 1 717 ? 7.383 -37.132 -41.946 1 93.66 717 LYS A N 1
ATOM 5621 C CA . LYS A 1 717 ? 6.801 -37.244 -40.611 1 93.66 717 LYS A CA 1
ATOM 5622 C C . LYS A 1 717 ? 7.695 -36.585 -39.565 1 93.66 717 LYS A C 1
ATOM 5624 O O . LYS A 1 717 ? 8.909 -36.799 -39.555 1 93.66 717 LYS A O 1
ATOM 5629 N N . VAL A 1 718 ? 7.123 -35.773 -38.806 1 94.24 718 VAL A N 1
ATOM 5630 C CA . VAL A 1 718 ? 7.849 -35.184 -37.686 1 94.24 718 VAL A CA 1
ATOM 5631 C C . VAL A 1 718 ? 7.416 -35.85 -36.382 1 94.24 718 VAL A C 1
ATOM 5633 O O . VAL A 1 718 ? 6.233 -35.842 -36.036 1 94.24 718 VAL A O 1
ATOM 5636 N N . VAL A 1 719 ? 8.359 -36.395 -35.689 1 94.8 719 VAL A N 1
ATOM 5637 C CA . VAL A 1 719 ? 8.108 -37.117 -34.446 1 94.8 719 VAL A CA 1
ATOM 5638 C C . VAL A 1 719 ? 8.643 -36.313 -33.264 1 94.8 719 VAL A C 1
ATOM 5640 O O . VAL A 1 719 ? 9.818 -35.94 -33.24 1 94.8 719 VAL A O 1
ATOM 5643 N N . ILE A 1 720 ? 7.749 -36.047 -32.348 1 94.51 720 ILE A N 1
ATOM 5644 C CA . ILE A 1 720 ? 8.134 -35.25 -31.188 1 94.51 720 ILE A CA 1
ATOM 5645 C C . ILE A 1 720 ? 8.122 -36.124 -29.936 1 94.51 720 ILE A C 1
ATOM 5647 O O . ILE A 1 720 ? 7.15 -36.838 -29.679 1 94.51 720 ILE A O 1
ATOM 5651 N N . CYS A 1 721 ? 9.133 -36.089 -29.162 1 93.34 721 CYS A N 1
ATOM 5652 C CA . CYS A 1 721 ? 9.202 -36.8 -27.891 1 93.34 721 CYS A CA 1
ATOM 5653 C C . CYS A 1 721 ? 9.945 -35.977 -26.845 1 93.34 721 CYS A C 1
ATOM 5655 O O . CYS A 1 721 ? 11.177 -35.97 -26.815 1 93.34 721 CYS A O 1
ATOM 5657 N N . GLY A 1 722 ? 9.287 -35.387 -26.022 1 87.24 722 GLY A N 1
ATOM 5658 C CA . GLY A 1 722 ? 9.813 -34.531 -24.971 1 87.24 722 GLY A CA 1
ATOM 5659 C C . GLY A 1 722 ? 8.739 -34.004 -24.037 1 87.24 722 GLY A C 1
ATOM 5660 O O . GLY A 1 722 ? 7.61 -34.499 -24.039 1 87.24 722 GLY A O 1
ATOM 5661 N N . GLY A 1 723 ? 9.115 -33.121 -23.17 1 83.33 723 GLY A N 1
ATOM 5662 C CA . GLY A 1 723 ? 8.174 -32.537 -22.227 1 83.33 723 GLY A CA 1
ATOM 5663 C C . GLY A 1 723 ? 7.087 -31.72 -22.899 1 83.33 723 GLY A C 1
ATOM 5664 O O . GLY A 1 723 ? 7.213 -31.352 -24.069 1 83.33 723 GLY A O 1
ATOM 5665 N N . PRO A 1 724 ? 6.066 -31.433 -22.152 1 82.08 724 PRO A N 1
ATOM 5666 C CA . PRO A 1 724 ? 4.912 -30.744 -22.735 1 82.08 724 PRO A CA 1
ATOM 5667 C C . PRO A 1 724 ? 5.267 -29.369 -23.297 1 82.08 724 PRO A C 1
ATOM 5669 O O . PRO A 1 724 ? 4.767 -28.984 -24.357 1 82.08 724 PRO A O 1
ATOM 5672 N N . THR A 1 725 ? 6.084 -28.637 -22.629 1 81.23 725 THR A N 1
ATOM 5673 C CA . THR A 1 725 ? 6.455 -27.301 -23.083 1 81.23 725 THR A CA 1
ATOM 5674 C C . THR A 1 725 ? 7.186 -27.368 -24.421 1 81.23 725 THR A C 1
ATOM 5676 O O . THR A 1 725 ? 6.91 -26.577 -25.325 1 81.23 725 THR A O 1
ATOM 5679 N N . MET A 1 726 ? 8.142 -28.266 -24.495 1 86.74 726 MET A N 1
ATOM 5680 C CA . MET A 1 726 ? 8.867 -28.438 -25.751 1 86.74 726 MET A CA 1
ATOM 5681 C C . MET A 1 726 ? 7.921 -28.858 -26.872 1 86.74 726 MET A C 1
ATOM 5683 O O . MET A 1 726 ? 8.018 -28.355 -27.992 1 86.74 726 MET A O 1
ATOM 5687 N N . SER A 1 727 ? 7.008 -29.767 -26.557 1 89.97 727 SER A N 1
ATOM 5688 C CA . SER A 1 727 ? 6.079 -30.278 -27.559 1 89.97 727 SER A CA 1
ATOM 5689 C C . SER A 1 727 ? 5.189 -29.167 -28.106 1 89.97 727 SER A C 1
ATOM 5691 O O . SER A 1 727 ? 5.033 -29.031 -29.321 1 89.97 727 SER A O 1
ATOM 5693 N N . ILE A 1 728 ? 4.685 -28.352 -27.212 1 87.59 728 ILE A N 1
ATOM 5694 C CA . ILE A 1 728 ? 3.779 -27.282 -27.614 1 87.59 728 ILE A CA 1
ATOM 5695 C C . ILE A 1 728 ? 4.538 -26.245 -28.439 1 87.59 728 ILE A C 1
ATOM 5697 O O . ILE A 1 728 ? 4.054 -25.795 -29.479 1 87.59 728 ILE A O 1
ATOM 5701 N N . SER A 1 729 ? 5.71 -25.867 -27.953 1 88.66 729 SER A N 1
ATOM 5702 C CA . SER A 1 729 ? 6.529 -24.908 -28.688 1 88.66 729 SER A CA 1
ATOM 5703 C C . SER A 1 729 ? 6.867 -25.424 -30.082 1 88.66 729 SER A C 1
ATOM 5705 O O . SER A 1 729 ? 6.812 -24.673 -31.058 1 88.66 729 SER A O 1
ATOM 5707 N N . THR A 1 730 ? 7.229 -26.651 -30.176 1 93.05 730 THR A N 1
ATOM 5708 C CA . THR A 1 730 ? 7.548 -27.264 -31.46 1 93.05 730 THR A CA 1
ATOM 5709 C C . THR A 1 730 ? 6.327 -27.271 -32.374 1 93.05 730 THR A C 1
ATOM 5711 O O . THR A 1 730 ? 6.433 -26.968 -33.565 1 93.05 730 THR A O 1
ATOM 5714 N N . LEU A 1 731 ? 5.197 -27.582 -31.827 1 92.58 731 LEU A N 1
ATOM 5715 C CA . LEU A 1 731 ? 3.959 -27.61 -32.599 1 92.58 731 LEU A CA 1
ATOM 5716 C C . LEU A 1 731 ? 3.651 -26.235 -33.182 1 92.58 731 LEU A C 1
ATOM 5718 O O . LEU A 1 731 ? 3.268 -26.122 -34.348 1 92.58 731 LEU A O 1
ATOM 5722 N N . TYR A 1 732 ? 3.841 -25.265 -32.385 1 91.01 732 TYR A N 1
ATOM 5723 C CA . TYR A 1 732 ? 3.614 -23.909 -32.873 1 91.01 732 TYR A CA 1
ATOM 5724 C C . TYR A 1 732 ? 4.565 -23.574 -34.015 1 91.01 732 TYR A C 1
ATOM 5726 O O . TYR A 1 732 ? 4.16 -22.971 -35.012 1 91.01 732 TYR A O 1
ATOM 5734 N N . SER A 1 733 ? 5.845 -23.928 -33.799 1 92.24 733 SER A N 1
ATOM 5735 C CA . SER A 1 733 ? 6.851 -23.682 -34.827 1 92.24 733 SER A CA 1
ATOM 5736 C C . SER A 1 733 ? 6.507 -24.409 -36.122 1 92.24 733 SER A C 1
ATOM 5738 O O . SER A 1 733 ? 6.607 -23.834 -37.208 1 92.24 733 SER A O 1
ATOM 5740 N N . LEU A 1 734 ? 6.081 -25.636 -36.061 1 93.7 734 LEU A N 1
ATOM 5741 C CA . LEU A 1 734 ? 5.727 -26.429 -37.234 1 93.7 734 LEU A CA 1
ATOM 5742 C C . LEU A 1 734 ? 4.5 -25.85 -37.931 1 93.7 734 LEU A C 1
ATOM 5744 O O . LEU A 1 734 ? 4.439 -25.815 -39.162 1 93.7 734 LEU A O 1
ATOM 5748 N N . HIS A 1 735 ? 3.567 -25.456 -37.041 1 90.26 735 HIS A N 1
ATOM 5749 C CA . HIS A 1 735 ? 2.379 -24.815 -37.592 1 90.26 735 HIS A CA 1
ATOM 5750 C C . HIS A 1 735 ? 2.744 -23.569 -38.391 1 90.26 735 HIS A C 1
ATOM 5752 O O . HIS A 1 735 ? 2.237 -23.363 -39.496 1 90.26 735 HIS A O 1
ATOM 5758 N N . GLN A 1 736 ? 3.632 -22.833 -37.896 1 86.77 736 GLN A N 1
ATOM 5759 C CA . GLN A 1 736 ? 4.089 -21.612 -38.552 1 86.77 736 GLN A CA 1
ATOM 5760 C C . GLN A 1 736 ? 4.841 -21.929 -39.841 1 86.77 736 GLN A C 1
ATOM 5762 O O . GLN A 1 736 ? 4.778 -21.164 -40.807 1 86.77 736 GLN A O 1
ATOM 5767 N N . LEU A 1 737 ? 5.524 -23.034 -39.853 1 89.23 737 LEU A N 1
ATOM 5768 C CA . LEU A 1 737 ? 6.337 -23.419 -41.002 1 89.23 737 LEU A CA 1
ATOM 5769 C C . LEU A 1 737 ? 5.495 -24.144 -42.046 1 89.23 737 LEU A C 1
ATOM 5771 O O . LEU A 1 737 ? 6.013 -24.57 -43.081 1 89.23 737 LEU A O 1
ATOM 5775 N N . GLY A 1 738 ? 4.177 -24.38 -41.715 1 86.12 738 GLY A N 1
ATOM 5776 C CA . GLY A 1 738 ? 3.248 -24.865 -42.724 1 86.12 738 GLY A CA 1
ATOM 5777 C C . GLY A 1 738 ? 3.033 -26.365 -42.665 1 86.12 738 GLY A C 1
ATOM 5778 O O . GLY A 1 738 ? 2.445 -26.949 -43.578 1 86.12 738 GLY A O 1
ATOM 5779 N N . PHE A 1 739 ? 3.427 -27.012 -41.669 1 90.3 739 PHE A N 1
ATOM 5780 C CA . PHE A 1 739 ? 3.209 -28.447 -41.533 1 90.3 739 PHE A CA 1
ATOM 5781 C C . PHE A 1 739 ? 1.773 -28.74 -41.114 1 90.3 739 PHE A C 1
ATOM 5783 O O . PHE A 1 739 ? 1.283 -28.182 -40.13 1 90.3 739 PHE A O 1
ATOM 5790 N N . PRO A 1 740 ? 1.049 -29.6 -41.791 1 87.01 740 PRO A N 1
ATOM 5791 C CA . PRO A 1 740 ? -0.278 -30.016 -41.33 1 87.01 740 PRO A CA 1
ATOM 5792 C C . PRO A 1 740 ? -0.218 -30.937 -40.114 1 87.01 740 PRO A C 1
ATOM 5794 O O . PRO A 1 740 ? 0.778 -31.637 -39.913 1 87.01 740 PRO A O 1
ATOM 5797 N N . PRO A 1 741 ? -1.216 -31.062 -39.323 1 87.21 741 PRO A N 1
ATOM 5798 C CA . PRO A 1 741 ? -1.186 -31.858 -38.094 1 87.21 741 PRO A CA 1
ATOM 5799 C C . PRO A 1 741 ? -1.043 -33.354 -38.364 1 87.21 741 PRO A C 1
ATOM 5801 O O . PRO A 1 741 ? -0.506 -34.088 -37.529 1 87.21 741 PRO A O 1
ATOM 5804 N N . GLN A 1 742 ? -1.335 -33.805 -39.518 1 85.37 742 GLN A N 1
ATOM 5805 C CA . GLN A 1 742 ? -1.287 -35.226 -39.847 1 85.37 742 GLN A CA 1
ATOM 5806 C C . GLN A 1 742 ? 0.153 -35.709 -39.991 1 85.37 742 GLN A C 1
ATOM 5808 O O . GLN A 1 742 ? 0.414 -36.914 -39.973 1 85.37 742 GLN A O 1
ATOM 5813 N N . THR A 1 743 ? 1.017 -34.81 -40.135 1 89.07 743 THR A N 1
ATOM 5814 C CA . THR A 1 743 ? 2.413 -35.177 -40.348 1 89.07 743 THR A CA 1
ATOM 5815 C C . THR A 1 743 ? 3.179 -35.179 -39.028 1 89.07 743 THR A C 1
ATOM 5817 O O . THR A 1 743 ? 4.375 -35.478 -38.998 1 89.07 743 THR A O 1
ATOM 5820 N N . VAL A 1 744 ? 2.527 -34.891 -37.996 1 90.68 744 VAL A N 1
ATOM 5821 C CA . VAL A 1 744 ? 3.215 -34.747 -36.717 1 90.68 744 VAL A CA 1
ATOM 5822 C C . VAL A 1 744 ? 2.763 -35.847 -35.76 1 90.68 744 VAL A C 1
ATOM 5824 O O . VAL A 1 744 ? 1.564 -36.046 -35.554 1 90.68 744 VAL A O 1
ATOM 5827 N N . PHE A 1 745 ? 3.67 -36.515 -35.258 1 90.05 745 PHE A N 1
ATOM 5828 C CA . PHE A 1 745 ? 3.409 -37.553 -34.268 1 90.05 745 PHE A CA 1
ATOM 5829 C C . PHE A 1 745 ? 4.103 -37.23 -32.95 1 90.05 745 PHE A C 1
ATOM 5831 O O . PHE A 1 745 ? 5.304 -36.951 -32.926 1 90.05 745 PHE A O 1
ATOM 5838 N N . ILE A 1 746 ? 3.37 -37.28 -31.857 1 89.94 746 ILE A N 1
ATOM 5839 C CA . ILE A 1 746 ? 3.94 -36.963 -30.553 1 89.94 746 ILE A CA 1
ATOM 5840 C C . ILE A 1 746 ? 3.901 -38.2 -29.658 1 89.94 746 ILE A C 1
ATOM 5842 O O . ILE A 1 746 ? 2.849 -38.822 -29.493 1 89.94 746 ILE A O 1
ATOM 5846 N N . TYR A 1 747 ? 5.071 -38.517 -29.181 1 88.72 747 TYR A N 1
ATOM 5847 C CA . TYR A 1 747 ? 5.09 -39.541 -28.143 1 88.72 747 TYR A CA 1
ATOM 5848 C C . TYR A 1 747 ? 4.546 -38.996 -26.828 1 88.72 747 TYR A C 1
ATOM 5850 O O . TYR A 1 747 ? 4.872 -37.874 -26.432 1 88.72 747 TYR A O 1
ATOM 5858 N N . GLY A 1 748 ? 3.773 -39.756 -26.237 1 80.58 748 GLY A N 1
ATOM 5859 C CA . GLY A 1 748 ? 3.224 -39.354 -24.952 1 80.58 748 GLY A CA 1
ATOM 5860 C C . GLY A 1 748 ? 1.717 -39.506 -24.874 1 80.58 748 GLY A C 1
ATOM 5861 O O . GLY A 1 748 ? 1.038 -39.548 -25.902 1 80.58 748 GLY A O 1
ATOM 5862 N N . GLN A 1 749 ? 1.243 -39.464 -23.73 1 78.04 749 GLN A N 1
ATOM 5863 C CA . GLN A 1 749 ? -0.158 -39.799 -23.497 1 78.04 749 GLN A CA 1
ATOM 5864 C C . GLN A 1 749 ? -1.063 -38.599 -23.761 1 78.04 749 GLN A C 1
ATOM 5866 O O . GLN A 1 749 ? -2.284 -38.744 -23.854 1 78.04 749 GLN A O 1
ATOM 5871 N N . PHE A 1 750 ? -0.421 -37.461 -24.031 1 83.3 750 PHE A N 1
ATOM 5872 C CA . PHE A 1 750 ? -1.253 -36.276 -24.206 1 83.3 750 PHE A CA 1
ATOM 5873 C C . PHE A 1 750 ? -0.969 -35.609 -25.547 1 83.3 750 PHE A C 1
ATOM 5875 O O . PHE A 1 750 ? -1.252 -34.422 -25.727 1 83.3 750 PHE A O 1
ATOM 5882 N N . GLY A 1 751 ? -0.388 -36.292 -26.404 1 83.78 751 GLY A N 1
ATOM 5883 C CA . GLY A 1 751 ? -0.048 -35.752 -27.711 1 83.78 751 GLY A CA 1
ATOM 5884 C C . GLY A 1 751 ? -1.246 -35.195 -28.457 1 83.78 751 GLY A C 1
ATOM 5885 O O . GLY A 1 751 ? -1.153 -34.144 -29.095 1 83.78 751 GLY A O 1
ATOM 5886 N N . VAL A 1 752 ? -2.346 -35.887 -28.326 1 80.36 752 VAL A N 1
ATOM 5887 C CA . VAL A 1 752 ? -3.558 -35.467 -29.022 1 80.36 752 VAL A CA 1
ATOM 5888 C C . VAL A 1 752 ? -4.015 -34.11 -28.492 1 80.36 752 VAL A C 1
ATOM 5890 O O . VAL A 1 752 ? -4.338 -33.209 -29.27 1 80.36 752 VAL A O 1
ATOM 5893 N N . GLU A 1 753 ? -4.014 -34.02 -27.16 1 81.39 753 GLU A N 1
ATOM 5894 C CA . GLU A 1 753 ? -4.44 -32.772 -26.533 1 81.39 753 GLU A CA 1
ATOM 5895 C C . GLU A 1 753 ? -3.524 -31.616 -26.925 1 81.39 753 GLU A C 1
ATOM 5897 O O . GLU A 1 753 ? -3.987 -30.495 -27.139 1 81.39 753 GLU A O 1
ATOM 5902 N N . GLN A 1 754 ? -2.313 -31.868 -27.012 1 85.08 754 GLN A N 1
ATOM 5903 C CA . GLN A 1 754 ? -1.342 -30.838 -27.365 1 85.08 754 GLN A CA 1
ATOM 5904 C C . GLN A 1 754 ? -1.511 -30.397 -28.816 1 85.08 754 GLN A C 1
ATOM 5906 O O . GLN A 1 754 ? -1.438 -29.204 -29.12 1 85.08 754 GLN A O 1
ATOM 5911 N N . VAL A 1 755 ? -1.765 -31.314 -29.732 1 85.89 755 VAL A N 1
ATOM 5912 C CA . VAL A 1 755 ? -1.982 -30.99 -31.138 1 85.89 755 VAL A CA 1
ATOM 5913 C C . VAL A 1 755 ? -3.245 -30.143 -31.284 1 85.89 755 VAL A C 1
ATOM 5915 O O . VAL A 1 755 ? -3.244 -29.133 -31.992 1 85.89 755 VAL A O 1
ATOM 5918 N N . LYS A 1 756 ? -4.228 -30.564 -30.575 1 81.55 756 LYS A N 1
ATOM 5919 C CA . LYS A 1 756 ? -5.499 -29.853 -30.676 1 81.55 756 LYS A CA 1
ATOM 5920 C C . LYS A 1 756 ? -5.394 -28.452 -30.08 1 81.55 756 LYS A C 1
ATOM 5922 O O . LYS A 1 756 ? -6.053 -27.521 -30.549 1 81.55 756 LYS A O 1
ATOM 5927 N N . ALA A 1 757 ? -4.597 -28.37 -29.112 1 82.13 757 ALA A N 1
ATOM 5928 C CA . ALA A 1 757 ? -4.399 -27.066 -28.483 1 82.13 757 ALA A CA 1
ATOM 5929 C C . ALA A 1 757 ? -3.786 -26.071 -29.465 1 82.13 757 ALA A C 1
ATOM 5931 O O . ALA A 1 757 ? -4.06 -24.871 -29.394 1 82.13 757 ALA A O 1
ATOM 5932 N N . VAL A 1 758 ? -2.953 -26.512 -30.349 1 85.52 758 VAL A N 1
ATOM 5933 C CA . VAL A 1 758 ? -2.219 -25.623 -31.244 1 85.52 758 VAL A CA 1
ATOM 5934 C C . VAL A 1 758 ? -2.941 -25.53 -32.586 1 85.52 758 VAL A C 1
ATOM 5936 O O . VAL A 1 758 ? -3.083 -24.441 -33.147 1 85.52 758 VAL A O 1
ATOM 5939 N N . TYR A 1 759 ? -3.449 -26.678 -33.159 1 82.37 759 TYR A N 1
ATOM 5940 C CA . TYR A 1 759 ? -3.997 -26.739 -34.51 1 82.37 759 TYR A CA 1
ATOM 5941 C C . TYR A 1 759 ? -5.513 -26.585 -34.491 1 82.37 759 TYR A C 1
ATOM 5943 O O . TYR A 1 759 ? -6.136 -26.379 -35.535 1 82.37 759 TYR A O 1
ATOM 5951 N N . GLY A 1 760 ? -6.039 -26.645 -33.235 1 78.2 760 GLY A N 1
ATOM 5952 C CA . GLY A 1 760 ? -7.483 -26.526 -33.11 1 78.2 760 GLY A CA 1
ATOM 5953 C C . GLY A 1 760 ? -8.152 -27.817 -32.676 1 78.2 760 GLY A C 1
ATOM 5954 O O . GLY A 1 760 ? -7.633 -28.906 -32.927 1 78.2 760 GLY A O 1
ATOM 5955 N N . ARG A 1 761 ? -9.238 -27.861 -32.101 1 74.21 761 ARG A N 1
ATOM 5956 C CA . ARG A 1 761 ? -9.963 -28.95 -31.455 1 74.21 761 ARG A CA 1
ATOM 5957 C C . ARG A 1 761 ? -10.34 -30.031 -32.463 1 74.21 761 ARG A C 1
ATOM 5959 O O . ARG A 1 761 ? -10.457 -31.205 -32.107 1 74.21 761 ARG A O 1
ATOM 5966 N N . GLN A 1 762 ? -10.436 -29.682 -33.734 1 71.27 762 GLN A N 1
ATOM 5967 C CA . GLN A 1 762 ? -10.879 -30.629 -34.751 1 71.27 762 GLN A CA 1
ATOM 5968 C C . GLN A 1 762 ? -9.739 -30.995 -35.697 1 71.27 762 GLN A C 1
ATOM 5970 O O . GLN A 1 762 ? -9.976 -31.459 -36.814 1 71.27 762 GLN A O 1
ATOM 5975 N N . ALA A 1 763 ? -8.588 -30.78 -35.257 1 77.24 763 ALA A N 1
ATOM 5976 C CA . ALA A 1 763 ? -7.425 -31.089 -36.086 1 77.24 763 ALA A CA 1
ATOM 5977 C C . ALA A 1 763 ? -7.368 -32.578 -36.417 1 77.24 763 ALA A C 1
ATOM 5979 O O . ALA A 1 763 ? -7.657 -33.421 -35.565 1 77.24 763 ALA A O 1
ATOM 5980 N N . ALA A 1 764 ? -7.024 -32.849 -37.671 1 75.59 764 ALA A N 1
ATOM 5981 C CA . ALA A 1 764 ? -6.817 -34.24 -38.066 1 75.59 764 ALA A CA 1
ATOM 5982 C C . ALA A 1 764 ? -5.526 -34.792 -37.469 1 75.59 764 ALA A C 1
ATOM 5984 O O . ALA A 1 764 ? -4.474 -34.152 -37.546 1 75.59 764 ALA A O 1
ATOM 5985 N N . LEU A 1 765 ? -5.592 -35.914 -36.913 1 79.82 765 LEU A N 1
ATOM 5986 C CA . LEU A 1 765 ? -4.45 -36.481 -36.203 1 79.82 765 LEU A CA 1
ATOM 5987 C C . LEU A 1 765 ? -3.636 -37.388 -37.119 1 79.82 765 LEU A C 1
ATOM 5989 O O . LEU A 1 765 ? -4.168 -37.943 -38.083 1 79.82 765 LEU A O 1
ATOM 5993 N N . ALA A 1 766 ? -2.37 -37.44 -36.853 1 81.04 766 ALA A N 1
ATOM 5994 C CA . ALA A 1 766 ? -1.487 -38.343 -37.586 1 81.04 766 ALA A CA 1
ATOM 5995 C C . ALA A 1 766 ? -1.818 -39.801 -37.281 1 81.04 766 ALA A C 1
ATOM 5997 O O . ALA A 1 766 ? -2.41 -40.106 -36.242 1 81.04 766 ALA A O 1
ATOM 5998 N N . SER A 1 767 ? -1.488 -40.631 -38.226 1 76.74 767 SER A N 1
ATOM 5999 C CA . SER A 1 767 ? -1.602 -42.066 -37.988 1 76.74 767 SER A CA 1
ATOM 6000 C C . SER A 1 767 ? -0.317 -42.632 -37.394 1 76.74 767 SER A C 1
ATOM 6002 O O . SER A 1 767 ? 0.737 -41.995 -37.462 1 76.74 767 SER A O 1
ATOM 6004 N N . HIS A 1 768 ? -0.497 -43.852 -36.832 1 80.63 768 HIS A N 1
ATOM 6005 C CA . HIS A 1 768 ? 0.673 -44.572 -36.341 1 80.63 768 HIS A CA 1
ATOM 6006 C C . HIS A 1 768 ? 1.557 -45.037 -37.494 1 80.63 768 HIS A C 1
ATOM 6008 O O . HIS A 1 768 ? 2.755 -45.266 -37.31 1 80.63 768 HIS A O 1
ATOM 6014 N N . THR A 1 769 ? 0.897 -45.074 -38.648 1 78.44 769 THR A N 1
ATOM 6015 C CA . THR A 1 769 ? 1.601 -45.645 -39.791 1 78.44 769 THR A CA 1
ATOM 6016 C C . THR A 1 769 ? 2.335 -44.56 -40.572 1 78.44 769 THR A C 1
ATOM 6018 O O . THR A 1 769 ? 1.951 -43.389 -40.53 1 78.44 769 THR A O 1
ATOM 6021 N N . CYS A 1 770 ? 3.458 -44.894 -41.098 1 73.41 770 CYS A N 1
ATOM 6022 C CA . CYS A 1 770 ? 4.26 -43.955 -41.874 1 73.41 770 CYS A CA 1
ATOM 6023 C C . CYS A 1 770 ? 3.832 -43.953 -43.337 1 73.41 770 CYS A C 1
ATOM 6025 O O . CYS A 1 770 ? 4.598 -43.543 -44.211 1 73.41 770 CYS A O 1
ATOM 6027 N N . HIS A 1 771 ? 2.594 -44.394 -43.633 1 64.17 771 HIS A N 1
ATOM 6028 C CA . HIS A 1 771 ? 2.138 -44.369 -45.018 1 64.17 771 HIS A CA 1
ATOM 6029 C C . HIS A 1 771 ? 1.278 -43.139 -45.293 1 64.17 771 HIS A C 1
ATOM 6031 O O . HIS A 1 771 ? 0.604 -42.634 -44.392 1 64.17 771 HIS A O 1
ATOM 6037 N N . MET B 1 1 ? -27.165 -3.446 -10.089 1 69.98 1 MET B N 1
ATOM 6038 C CA . MET B 1 1 ? -26.402 -2.394 -10.754 1 69.98 1 MET B CA 1
ATOM 6039 C C . MET B 1 1 ? -26.605 -1.052 -10.058 1 69.98 1 MET B C 1
ATOM 6041 O O . MET B 1 1 ? -27.708 -0.743 -9.605 1 69.98 1 MET B O 1
ATOM 6045 N N . LYS B 1 2 ? -25.475 -0.388 -9.963 1 83.2 2 LYS B N 1
ATOM 6046 C CA . LYS B 1 2 ? -25.508 0.921 -9.318 1 83.2 2 LYS B CA 1
ATOM 6047 C C . LYS B 1 2 ? -26.192 1.955 -10.207 1 83.2 2 LYS B C 1
ATOM 6049 O O . LYS B 1 2 ? -25.845 2.098 -11.382 1 83.2 2 LYS B O 1
ATOM 6054 N N . LYS B 1 3 ? -27.24 2.625 -9.679 1 79.89 3 LYS B N 1
ATOM 6055 C CA . LYS B 1 3 ? -28.045 3.561 -10.457 1 79.89 3 LYS B CA 1
ATOM 6056 C C . LYS B 1 3 ? -27.429 4.958 -10.445 1 79.89 3 LYS B C 1
ATOM 6058 O O . LYS B 1 3 ? -26.865 5.384 -9.435 1 79.89 3 LYS B O 1
ATOM 6063 N N . TRP B 1 4 ? -27.553 5.67 -11.552 1 88.62 4 TRP B N 1
ATOM 6064 C CA . TRP B 1 4 ? -27.159 7.063 -11.737 1 88.62 4 TRP B CA 1
ATOM 6065 C C . TRP B 1 4 ? -28.177 7.807 -12.595 1 88.62 4 TRP B C 1
ATOM 6067 O O . TRP B 1 4 ? -28.103 7.776 -13.825 1 88.62 4 TRP B O 1
ATOM 6077 N N . GLY B 1 5 ? -29.172 8.474 -11.934 1 82.31 5 GLY B N 1
ATOM 6078 C CA . GLY B 1 5 ? -30.325 8.994 -12.652 1 82.31 5 GLY B CA 1
ATOM 6079 C C . GLY B 1 5 ? -31.15 7.911 -13.322 1 82.31 5 GLY B C 1
ATOM 6080 O O . GLY B 1 5 ? -31.533 6.93 -12.681 1 82.31 5 GLY B O 1
ATOM 6081 N N . ALA B 1 6 ? -31.363 8.095 -14.589 1 77.22 6 ALA B N 1
ATOM 6082 C CA . ALA B 1 6 ? -32.187 7.148 -15.336 1 77.22 6 ALA B CA 1
ATOM 6083 C C . ALA B 1 6 ? -31.344 5.999 -15.882 1 77.22 6 ALA B C 1
ATOM 6085 O O . ALA B 1 6 ? -31.883 5.002 -16.368 1 77.22 6 ALA B O 1
ATOM 6086 N N . GLY B 1 7 ? -30.046 6.097 -15.657 1 82.17 7 GLY B N 1
ATOM 6087 C CA . GLY B 1 7 ? -29.171 5.095 -16.245 1 82.17 7 GLY B CA 1
ATOM 6088 C C . GLY B 1 7 ? -28.308 4.383 -15.221 1 82.17 7 GLY B C 1
ATOM 6089 O O . GLY B 1 7 ? -28.519 4.526 -14.015 1 82.17 7 GLY B O 1
ATOM 6090 N N . GLN B 1 8 ? -27.363 3.58 -15.717 1 85.39 8 GLN B N 1
ATOM 6091 C CA . GLN B 1 8 ? -26.393 2.864 -14.895 1 85.39 8 GLN B CA 1
ATOM 6092 C C . GLN B 1 8 ? -25.182 3.739 -14.585 1 85.39 8 GLN B C 1
ATOM 6094 O O . GLN B 1 8 ? -24.713 4.486 -15.446 1 85.39 8 GLN B O 1
ATOM 6099 N N . PHE B 1 9 ? -24.765 3.67 -13.408 1 91.33 9 PHE B N 1
ATOM 6100 C CA . PHE B 1 9 ? -23.561 4.403 -13.036 1 91.33 9 PHE B CA 1
ATOM 6101 C C . PHE B 1 9 ? -22.387 4 -13.92 1 91.33 9 PHE B C 1
ATOM 6103 O O . PHE B 1 9 ? -22.157 2.811 -14.152 1 91.33 9 PHE B O 1
ATOM 6110 N N . TRP B 1 10 ? -21.667 4.858 -14.432 1 86.87 10 TRP B N 1
ATOM 6111 C CA . TRP B 1 10 ? -20.621 4.644 -15.427 1 86.87 10 TRP B CA 1
ATOM 6112 C C . TRP B 1 10 ? -19.3 4.28 -14.758 1 86.87 10 TRP B C 1
ATOM 6114 O O . TRP B 1 10 ? -18.335 3.912 -15.433 1 86.87 10 TRP B O 1
ATOM 6124 N N . GLY B 1 11 ? -19.202 4.383 -13.395 1 92.59 11 GLY B N 1
ATOM 6125 C CA . GLY B 1 11 ? -17.993 4.026 -12.669 1 92.59 11 GLY B CA 1
ATOM 6126 C C . GLY B 1 11 ? -17.997 2.594 -12.17 1 92.59 11 GLY B C 1
ATOM 6127 O O . GLY B 1 11 ? -18.67 1.734 -12.742 1 92.59 11 GLY B O 1
ATOM 6128 N N . LEU B 1 12 ? -17.206 2.316 -11.182 1 93.77 12 LEU B N 1
ATOM 6129 C CA . LEU B 1 12 ? -17.146 0.984 -10.59 1 93.77 12 LEU B CA 1
ATOM 6130 C C . LEU B 1 12 ? -18.503 0.581 -10.021 1 93.77 12 LEU B C 1
ATOM 6132 O O . LEU B 1 12 ? -19.167 1.384 -9.362 1 93.77 12 LEU B O 1
ATOM 6136 N N . GLY B 1 13 ? -18.914 -0.596 -10.231 1 89.01 13 GLY B N 1
ATOM 6137 C CA . GLY B 1 13 ? -20.223 -1.078 -9.822 1 89.01 13 GLY B CA 1
ATOM 6138 C C . GLY B 1 13 ? -20.281 -1.483 -8.361 1 89.01 13 GLY B C 1
ATOM 6139 O O . GLY B 1 13 ? -19.307 -1.311 -7.625 1 89.01 13 GLY B O 1
ATOM 6140 N N . THR B 1 14 ? -21.361 -1.963 -7.91 1 88.16 14 THR B N 1
ATOM 6141 C CA . THR B 1 14 ? -21.656 -2.284 -6.517 1 88.16 14 THR B CA 1
ATOM 6142 C C . THR B 1 14 ? -20.814 -3.465 -6.045 1 88.16 14 THR B C 1
ATOM 6144 O O . THR B 1 14 ? -20.623 -3.656 -4.842 1 88.16 14 THR B O 1
ATOM 6147 N N . GLU B 1 15 ? -20.313 -4.227 -6.964 1 88.54 15 GLU B N 1
ATOM 6148 C CA . GLU B 1 15 ? -19.509 -5.398 -6.624 1 88.54 15 GLU B CA 1
ATOM 6149 C C . GLU B 1 15 ? -18.226 -4.996 -5.903 1 88.54 15 GLU B C 1
ATOM 6151 O O . GLU B 1 15 ? -17.609 -5.815 -5.219 1 88.54 15 GLU B O 1
ATOM 6156 N N . TYR B 1 16 ? -17.861 -3.735 -6.075 1 90.17 16 TYR B N 1
ATOM 6157 C CA . TYR B 1 16 ? -16.64 -3.256 -5.436 1 90.17 16 TYR B CA 1
ATOM 6158 C C . TYR B 1 16 ? -16.959 -2.476 -4.166 1 90.17 16 TYR B C 1
ATOM 6160 O O . TYR B 1 16 ? -16.066 -1.89 -3.55 1 90.17 16 TYR B O 1
ATOM 6168 N N . ASP B 1 17 ? -18.202 -2.412 -3.789 1 89.78 17 ASP B N 1
ATOM 6169 C CA . ASP B 1 17 ? -18.607 -1.747 -2.555 1 89.78 17 ASP B CA 1
ATOM 6170 C C . ASP B 1 17 ? -18.838 -2.76 -1.435 1 89.78 17 ASP B C 1
ATOM 6172 O O . ASP B 1 17 ? -19.358 -3.851 -1.676 1 89.78 17 ASP B O 1
ATOM 6176 N N . PRO B 1 18 ? -18.429 -2.475 -0.284 1 84.94 18 PRO B N 1
ATOM 6177 C CA . PRO B 1 18 ? -18.653 -3.405 0.825 1 84.94 18 PRO B CA 1
ATOM 6178 C C . PRO B 1 18 ? -20.082 -3.352 1.36 1 84.94 18 PRO B C 1
ATOM 6180 O O . PRO B 1 18 ? -20.293 -3.066 2.541 1 84.94 18 PRO B O 1
ATOM 6183 N N . GLU B 1 19 ? -21.047 -3.778 0.649 1 85.43 19 GLU B N 1
ATOM 6184 C CA . GLU B 1 19 ? -22.476 -3.693 0.936 1 85.43 19 GLU B CA 1
ATOM 6185 C C . GLU B 1 19 ? -22.836 -4.485 2.189 1 85.43 19 GLU B C 1
ATOM 6187 O O . GLU B 1 19 ? -23.797 -4.152 2.886 1 85.43 19 GLU B O 1
ATOM 6192 N N . PHE B 1 20 ? -22.027 -5.389 2.527 1 85.07 20 PHE B N 1
ATOM 6193 C CA . PHE B 1 20 ? -22.317 -6.311 3.619 1 85.07 20 PHE B CA 1
ATOM 6194 C C . PHE B 1 20 ? -22.076 -5.646 4.968 1 85.07 20 PHE B C 1
ATOM 6196 O O . PHE B 1 20 ? -22.457 -6.186 6.009 1 85.07 20 PHE B O 1
ATOM 6203 N N . LEU B 1 21 ? -21.603 -4.493 4.984 1 90.71 21 LEU B N 1
ATOM 6204 C CA . LEU B 1 21 ? -21.274 -3.81 6.23 1 90.71 21 LEU B CA 1
ATOM 6205 C C . LEU B 1 21 ? -22.409 -2.888 6.661 1 90.71 21 LEU B C 1
ATOM 6207 O O . LEU B 1 21 ? -22.455 -2.449 7.813 1 90.71 21 LEU B O 1
ATOM 6211 N N . LEU B 1 22 ? -23.364 -2.554 5.777 1 94.13 22 LEU B N 1
ATOM 6212 C CA . LEU B 1 22 ? -24.395 -1.561 6.057 1 94.13 22 LEU B CA 1
ATOM 6213 C C . LEU B 1 22 ? -25.754 -2.227 6.244 1 94.13 22 LEU B C 1
ATOM 6215 O O . LEU B 1 22 ? -26.057 -3.224 5.585 1 94.13 22 LEU B O 1
ATOM 6219 N N . THR B 1 23 ? -26.53 -1.757 7.112 1 94.47 23 THR B N 1
ATOM 6220 C CA . THR B 1 23 ? -27.929 -2.153 7.22 1 94.47 23 THR B CA 1
ATOM 6221 C C . THR B 1 23 ? -28.732 -1.628 6.033 1 94.47 23 THR B C 1
ATOM 6223 O O . THR B 1 23 ? -28.249 -0.786 5.273 1 94.47 23 THR B O 1
ATOM 6226 N N . SER B 1 24 ? -29.916 -2.081 5.858 1 95.61 24 SER B N 1
ATOM 6227 C CA . SER B 1 24 ? -30.773 -1.641 4.762 1 95.61 24 SER B CA 1
ATOM 6228 C C . SER B 1 24 ? -31.088 -0.153 4.869 1 95.61 24 SER B C 1
ATOM 6230 O O . SER B 1 24 ? -31.156 0.547 3.857 1 95.61 24 SER B O 1
ATOM 6232 N N . GLU B 1 25 ? -31.249 0.317 6.085 1 96.05 25 GLU B N 1
ATOM 6233 C CA . GLU B 1 25 ? -31.54 1.729 6.309 1 96.05 25 GLU B CA 1
ATOM 6234 C C . GLU B 1 25 ? -30.34 2.603 5.958 1 96.05 25 GLU B C 1
ATOM 6236 O O . GLU B 1 25 ? -30.496 3.673 5.366 1 96.05 25 GLU B O 1
ATOM 6241 N N . GLN B 1 26 ? -29.199 2.142 6.308 1 96.61 26 GLN B N 1
ATOM 6242 C CA . GLN B 1 26 ? -27.977 2.885 6.02 1 96.61 26 GLN B CA 1
ATOM 6243 C C . GLN B 1 26 ? -27.699 2.926 4.52 1 96.61 26 GLN B C 1
ATOM 6245 O O . GLN B 1 26 ? -27.248 3.946 3.995 1 96.61 26 GLN B O 1
ATOM 6250 N N . LYS B 1 27 ? -27.994 1.827 3.837 1 95.95 27 LYS B N 1
ATOM 6251 C CA . LYS B 1 27 ? -27.866 1.794 2.382 1 95.95 27 LYS B CA 1
ATOM 6252 C C . LYS B 1 27 ? -28.803 2.802 1.724 1 95.95 27 LYS B C 1
ATOM 6254 O O . LYS B 1 27 ? -28.41 3.506 0.792 1 95.95 27 LYS B O 1
ATOM 6259 N N . ALA B 1 28 ? -29.998 2.835 2.254 1 96.28 28 ALA B N 1
ATOM 6260 C CA . ALA B 1 28 ? -30.984 3.764 1.709 1 96.28 28 ALA B CA 1
ATOM 6261 C C . ALA B 1 28 ? -30.54 5.211 1.901 1 96.28 28 ALA B C 1
ATOM 6263 O O . ALA B 1 28 ? -30.713 6.044 1.009 1 96.28 28 ALA B O 1
ATOM 6264 N N . LEU B 1 29 ? -30.015 5.509 3.056 1 96.75 29 LEU B N 1
ATOM 6265 C CA . LEU B 1 29 ? -29.512 6.848 3.341 1 96.75 29 LEU B CA 1
ATOM 6266 C C . LEU B 1 29 ? -28.37 7.213 2.398 1 96.75 29 LEU B C 1
ATOM 6268 O O . LEU B 1 29 ? -28.339 8.318 1.853 1 96.75 29 LEU B O 1
ATOM 6272 N N . ARG B 1 30 ? -27.384 6.338 2.241 1 96.41 30 ARG B N 1
ATOM 6273 C CA . ARG B 1 30 ? -26.266 6.548 1.326 1 96.41 30 ARG B CA 1
ATOM 6274 C C . ARG B 1 30 ? -26.76 6.772 -0.099 1 96.41 30 ARG B C 1
ATOM 6276 O O . ARG B 1 30 ? -26.263 7.654 -0.802 1 96.41 30 ARG B O 1
ATOM 6283 N N . ASP B 1 31 ? -27.769 5.995 -0.542 1 95.12 31 ASP B N 1
ATOM 6284 C CA . ASP B 1 31 ? -28.292 6.106 -1.9 1 95.12 31 ASP B CA 1
ATOM 6285 C C . ASP B 1 31 ? -28.976 7.454 -2.117 1 95.12 31 ASP B C 1
ATOM 6287 O O . ASP B 1 31 ? -28.872 8.042 -3.195 1 95.12 31 ASP B O 1
ATOM 6291 N N . ARG B 1 32 ? -29.683 7.891 -1.11 1 96.36 32 ARG B N 1
ATOM 6292 C CA . ARG B 1 32 ? -30.283 9.219 -1.198 1 96.36 32 ARG B CA 1
ATOM 6293 C C . ARG B 1 32 ? -29.211 10.296 -1.323 1 96.36 32 ARG B C 1
ATOM 6295 O O . ARG B 1 32 ? -29.368 11.249 -2.089 1 96.36 32 ARG B O 1
ATOM 6302 N N . LEU B 1 33 ? -28.158 10.158 -0.55 1 97.61 33 LEU B N 1
ATOM 6303 C CA . LEU B 1 33 ? -27.053 11.105 -0.648 1 97.61 33 LEU B CA 1
ATOM 6304 C C . LEU B 1 33 ? -26.44 11.083 -2.044 1 97.61 33 LEU B C 1
ATOM 6306 O O . LEU B 1 33 ? -26.105 12.133 -2.596 1 97.61 33 LEU B O 1
ATOM 6310 N N . VAL B 1 34 ? -26.226 9.892 -2.606 1 96.06 34 VAL B N 1
ATOM 6311 C CA . VAL B 1 34 ? -25.634 9.764 -3.933 1 96.06 34 VAL B CA 1
ATOM 6312 C C . VAL B 1 34 ? -26.482 10.519 -4.953 1 96.06 34 VAL B C 1
ATOM 6314 O O . VAL B 1 34 ? -25.948 11.187 -5.842 1 96.06 34 VAL B O 1
ATOM 6317 N N . GLU B 1 35 ? -27.792 10.414 -4.831 1 94.47 35 GLU B N 1
ATOM 6318 C CA . GLU B 1 35 ? -28.683 11.131 -5.738 1 94.47 35 GLU B CA 1
ATOM 6319 C C . GLU B 1 35 ? -28.562 12.641 -5.55 1 94.47 35 GLU B C 1
ATOM 6321 O O . GLU B 1 35 ? -28.548 13.394 -6.526 1 94.47 35 GLU B O 1
ATOM 6326 N N . VAL B 1 36 ? -28.477 13.081 -4.329 1 96.49 36 VAL B N 1
ATOM 6327 C CA . VAL B 1 36 ? -28.312 14.503 -4.044 1 96.49 36 VAL B CA 1
ATOM 6328 C C . VAL B 1 36 ? -26.959 14.981 -4.566 1 96.49 36 VAL B C 1
ATOM 6330 O O . VAL B 1 36 ? -26.836 16.11 -5.047 1 96.49 36 VAL B O 1
ATOM 6333 N N . CYS B 1 37 ? -25.927 14.15 -4.444 1 96.32 37 CYS B N 1
ATOM 6334 C CA . CYS B 1 37 ? -24.624 14.479 -5.009 1 96.32 37 CYS B CA 1
ATOM 6335 C C . CYS B 1 37 ? -24.719 14.682 -6.517 1 96.32 37 CYS B C 1
ATOM 6337 O O . CYS B 1 37 ? -24.178 15.651 -7.052 1 96.32 37 CYS B O 1
ATOM 6339 N N . ARG B 1 38 ? -25.451 13.745 -7.165 1 92.21 38 ARG B N 1
ATOM 6340 C CA . ARG B 1 38 ? -25.587 13.795 -8.618 1 92.21 38 ARG B CA 1
ATOM 6341 C C . ARG B 1 38 ? -26.308 15.065 -9.057 1 92.21 38 ARG B C 1
ATOM 6343 O O . ARG B 1 38 ? -25.897 15.717 -10.019 1 92.21 38 ARG B O 1
ATOM 6350 N N . THR B 1 39 ? -27.328 15.495 -8.33 1 93.13 39 THR B N 1
ATOM 6351 C CA . THR B 1 39 ? -28.25 16.514 -8.82 1 93.13 39 THR B CA 1
ATOM 6352 C C . THR B 1 39 ? -27.848 17.895 -8.311 1 93.13 39 THR B C 1
ATOM 6354 O O . THR B 1 39 ? -28.111 18.905 -8.968 1 93.13 39 THR B O 1
ATOM 6357 N N . LYS B 1 40 ? -27.183 17.966 -7.169 1 93.62 40 LYS B N 1
ATOM 6358 C CA . LYS B 1 40 ? -26.985 19.274 -6.552 1 93.62 40 LYS B CA 1
ATOM 6359 C C . LYS B 1 40 ? -25.51 19.519 -6.244 1 93.62 40 LYS B C 1
ATOM 6361 O O . LYS B 1 40 ? -24.921 20.486 -6.731 1 93.62 40 LYS B O 1
ATOM 6366 N N . ILE B 1 41 ? -24.844 18.643 -5.605 1 96.75 41 ILE B N 1
ATOM 6367 C CA . ILE B 1 41 ? -23.545 18.92 -5.003 1 96.75 41 ILE B CA 1
ATOM 6368 C C . ILE B 1 41 ? -22.46 18.887 -6.077 1 96.75 41 ILE B C 1
ATOM 6370 O O . ILE B 1 41 ? -21.631 19.796 -6.16 1 96.75 41 ILE B O 1
ATOM 6374 N N . ARG B 1 42 ? -22.483 17.882 -6.892 1 92.81 42 ARG B N 1
ATOM 6375 C CA . ARG B 1 42 ? -21.434 17.699 -7.89 1 92.81 42 ARG B CA 1
ATOM 6376 C C . ARG B 1 42 ? -21.424 18.849 -8.891 1 92.81 42 ARG B C 1
ATOM 6378 O O . ARG B 1 42 ? -20.363 19.386 -9.218 1 92.81 42 ARG B O 1
ATOM 6385 N N . PRO B 1 43 ? -22.534 19.276 -9.404 1 89.3 43 PRO B N 1
ATOM 6386 C CA . PRO B 1 43 ? -22.525 20.403 -10.339 1 89.3 43 PRO B CA 1
ATOM 6387 C C . PRO B 1 43 ? -21.964 21.681 -9.719 1 89.3 43 PRO B C 1
ATOM 6389 O O . PRO B 1 43 ? -21.31 22.47 -10.405 1 89.3 43 PRO B O 1
ATOM 6392 N N . LEU B 1 44 ? -22.181 21.847 -8.439 1 92.82 44 LEU B N 1
ATOM 6393 C CA . LEU B 1 44 ? -21.716 23.039 -7.739 1 92.82 44 LEU B CA 1
ATOM 6394 C C . LEU B 1 44 ? -20.226 22.941 -7.427 1 92.82 44 LEU B C 1
ATOM 6396 O O . LEU B 1 44 ? -19.554 23.961 -7.258 1 92.82 44 LEU B O 1
ATOM 6400 N N . ALA B 1 45 ? -19.757 21.723 -7.315 1 93.55 45 ALA B N 1
ATOM 6401 C CA . ALA B 1 45 ? -18.369 21.483 -6.93 1 93.55 45 ALA B CA 1
ATOM 6402 C C . ALA B 1 45 ? -17.405 22.137 -7.915 1 93.55 45 ALA B C 1
ATOM 6404 O O . ALA B 1 45 ? -16.382 22.697 -7.513 1 93.55 45 ALA B O 1
ATOM 6405 N N . ILE B 1 46 ? -17.693 22.077 -9.199 1 87.36 46 ILE B N 1
ATOM 6406 C CA . ILE B 1 46 ? -16.829 22.622 -10.24 1 87.36 46 ILE B CA 1
ATOM 6407 C C . ILE B 1 46 ? -16.766 24.142 -10.115 1 87.36 46 ILE B C 1
ATOM 6409 O O . ILE B 1 46 ? -15.68 24.727 -10.121 1 87.36 46 ILE B O 1
ATOM 6413 N N . GLU B 1 47 ? -17.92 24.663 -9.974 1 90.7 47 GLU B N 1
ATOM 6414 C CA . GLU B 1 47 ? -17.992 26.118 -9.88 1 90.7 47 GLU B CA 1
ATOM 6415 C C . GLU B 1 47 ? -17.33 26.623 -8.601 1 90.7 47 GLU B C 1
ATOM 6417 O O . GLU B 1 47 ? -16.59 27.608 -8.626 1 90.7 47 GLU B O 1
ATOM 6422 N N . ASN B 1 48 ? -17.648 25.977 -7.498 1 95.24 48 ASN B N 1
ATOM 6423 C CA . ASN B 1 48 ? -17.053 26.362 -6.223 1 95.24 48 ASN B CA 1
ATOM 6424 C C . ASN B 1 48 ? -15.533 26.23 -6.251 1 95.24 48 ASN B C 1
ATOM 6426 O O . ASN B 1 48 ? -14.823 27.055 -5.673 1 95.24 48 ASN B O 1
ATOM 6430 N N . ASP B 1 49 ? -14.994 25.238 -6.896 1 94.07 49 ASP B N 1
ATOM 6431 C CA . ASP B 1 49 ? -13.554 25.03 -7.016 1 94.07 49 ASP B CA 1
ATOM 6432 C C . ASP B 1 49 ? -12.913 26.116 -7.877 1 94.07 49 ASP B C 1
ATOM 6434 O O . ASP B 1 49 ? -11.861 26.654 -7.526 1 94.07 49 ASP B O 1
ATOM 6438 N N . ARG B 1 50 ? -13.547 26.401 -8.996 1 89.91 50 ARG B N 1
ATOM 6439 C CA . ARG B 1 50 ? -13.016 27.377 -9.942 1 89.91 50 ARG B CA 1
ATOM 6440 C C . ARG B 1 50 ? -12.944 28.765 -9.314 1 89.91 50 ARG B C 1
ATOM 6442 O O . ARG B 1 50 ? -11.991 29.51 -9.55 1 89.91 50 ARG B O 1
ATOM 6449 N N . ASN B 1 51 ? -13.925 29.029 -8.454 1 92.06 51 ASN B N 1
ATOM 6450 C CA . ASN B 1 51 ? -14.059 30.398 -7.969 1 92.06 51 ASN B CA 1
ATOM 6451 C C . ASN B 1 51 ? -13.671 30.512 -6.498 1 92.06 51 ASN B C 1
ATOM 6453 O O . ASN B 1 51 ? -13.892 31.55 -5.872 1 92.06 51 ASN B O 1
ATOM 6457 N N . TYR B 1 52 ? -13.163 29.495 -5.894 1 92.43 52 TYR B N 1
ATOM 6458 C CA . TYR B 1 52 ? -12.789 29.496 -4.484 1 92.43 52 TYR B CA 1
ATOM 6459 C C . TYR B 1 52 ? -13.954 29.949 -3.612 1 92.43 52 TYR B C 1
ATOM 6461 O O . TYR B 1 52 ? -13.798 30.838 -2.771 1 92.43 52 TYR B O 1
ATOM 6469 N N . GLN B 1 53 ? -15.1 29.308 -3.816 1 93.72 53 GLN B N 1
ATOM 6470 C CA . GLN B 1 53 ? -16.307 29.694 -3.091 1 93.72 53 GLN B CA 1
ATOM 6471 C C . GLN B 1 53 ? -16.699 28.631 -2.07 1 93.72 53 GLN B C 1
ATOM 6473 O O . GLN B 1 53 ? -16.635 27.433 -2.356 1 93.72 53 GLN B O 1
ATOM 6478 N N . PHE B 1 54 ? -17.084 29.099 -0.869 1 95.68 54 PHE B N 1
ATOM 6479 C CA . PHE B 1 54 ? -17.613 28.188 0.14 1 95.68 54 PHE B CA 1
ATOM 6480 C C . PHE B 1 54 ? -18.917 27.557 -0.333 1 95.68 54 PHE B C 1
ATOM 6482 O O . PHE B 1 54 ? -19.766 28.234 -0.916 1 95.68 54 PHE B O 1
ATOM 6489 N N . PRO B 1 55 ? -19.147 26.288 -0.147 1 97.25 55 PRO B N 1
ATOM 6490 C CA . PRO B 1 55 ? -20.277 25.576 -0.746 1 97.25 55 PRO B CA 1
ATOM 6491 C C . PRO B 1 55 ? -21.532 25.622 0.123 1 97.25 55 PRO B C 1
ATOM 6493 O O . PRO B 1 55 ? -22.022 24.578 0.561 1 97.25 55 PRO B O 1
ATOM 6496 N N . HIS B 1 56 ? -22.16 26.765 0.276 1 96.65 56 HIS B N 1
ATOM 6497 C CA . HIS B 1 56 ? -23.333 26.973 1.116 1 96.65 56 HIS B CA 1
ATOM 6498 C C . HIS B 1 56 ? -24.491 26.084 0.676 1 96.65 56 HIS B C 1
ATOM 6500 O O . HIS B 1 56 ? -25.148 25.455 1.509 1 96.65 56 HIS B O 1
ATOM 6506 N N . GLU B 1 57 ? -24.694 26.008 -0.617 1 96.35 57 GLU B N 1
ATOM 6507 C CA . GLU B 1 57 ? -25.828 25.25 -1.137 1 96.35 57 GLU B CA 1
ATOM 6508 C C . GLU B 1 57 ? -25.637 23.752 -0.919 1 96.35 57 GLU B C 1
ATOM 6510 O O . GLU B 1 57 ? -26.603 23.025 -0.678 1 96.35 57 GLU B O 1
ATOM 6515 N N . SER B 1 58 ? -24.424 23.33 -1.048 1 97.67 58 SER B N 1
ATOM 6516 C CA . SER B 1 58 ? -24.135 21.923 -0.79 1 97.67 58 SER B CA 1
ATOM 6517 C C . SER B 1 58 ? -24.359 21.573 0.678 1 97.67 58 SER B C 1
ATOM 6519 O O . SER B 1 58 ? -24.896 20.51 0.993 1 97.67 58 SER B O 1
ATOM 6521 N N . ILE B 1 59 ? -23.941 22.457 1.601 1 97.92 59 ILE B N 1
ATOM 6522 C CA . ILE B 1 59 ? -24.129 22.236 3.03 1 97.92 59 ILE B CA 1
ATOM 6523 C C . ILE B 1 59 ? -25.621 22.225 3.359 1 97.92 59 ILE B C 1
ATOM 6525 O O . ILE B 1 59 ? -26.08 21.408 4.159 1 97.92 59 ILE B O 1
ATOM 6529 N N . LYS B 1 60 ? -26.362 23.102 2.729 1 97.58 60 LYS B N 1
ATOM 6530 C CA . LYS B 1 60 ? -27.811 23.133 2.91 1 97.58 60 LYS B CA 1
ATOM 6531 C C . LYS B 1 60 ? -28.449 21.821 2.466 1 97.58 60 LYS B C 1
ATOM 6533 O O . LYS B 1 60 ? -29.364 21.316 3.12 1 97.58 60 LYS B O 1
ATOM 6538 N N . ALA B 1 61 ? -27.976 21.291 1.34 1 97.26 61 ALA B N 1
ATOM 6539 C CA . ALA B 1 61 ? -28.486 20.015 0.845 1 97.26 61 ALA B CA 1
ATOM 6540 C C . ALA B 1 61 ? -28.23 18.896 1.85 1 97.26 61 ALA B C 1
ATOM 6542 O O . ALA B 1 61 ? -29.075 18.018 2.04 1 97.26 61 ALA B O 1
ATOM 6543 N N . LEU B 1 62 ? -27.058 18.869 2.514 1 98.34 62 LEU B N 1
ATOM 6544 C CA . LEU B 1 62 ? -26.748 17.877 3.538 1 98.34 62 LEU B CA 1
ATOM 6545 C C . LEU B 1 62 ? -27.672 18.032 4.741 1 98.34 62 LEU B C 1
ATOM 6547 O O . LEU B 1 62 ? -28.121 17.038 5.317 1 98.34 62 LEU B O 1
ATOM 6551 N N . ALA B 1 63 ? -27.941 19.287 5.111 1 97.98 63 ALA B N 1
ATOM 6552 C CA . ALA B 1 63 ? -28.84 19.565 6.229 1 97.98 63 ALA B CA 1
ATOM 6553 C C . ALA B 1 63 ? -30.245 19.04 5.946 1 97.98 63 ALA B C 1
ATOM 6555 O O . ALA B 1 63 ? -30.903 18.498 6.837 1 97.98 63 ALA B O 1
ATOM 6556 N N . GLU B 1 64 ? -30.675 19.221 4.694 1 96.96 64 GLU B N 1
ATOM 6557 C CA . GLU B 1 64 ? -32.009 18.786 4.291 1 96.96 64 GLU B CA 1
ATOM 6558 C C . GLU B 1 64 ? -32.143 17.268 4.37 1 96.96 64 GLU B C 1
ATOM 6560 O O . GLU B 1 64 ? -33.236 16.747 4.597 1 96.96 64 GLU B O 1
ATOM 6565 N N . LEU B 1 65 ? -31.007 16.584 4.259 1 96.8 65 LEU B N 1
ATOM 6566 C CA . LEU B 1 65 ? -30.999 15.13 4.374 1 96.8 65 LEU B CA 1
ATOM 6567 C C . LEU B 1 65 ? -30.866 14.701 5.831 1 96.8 65 LEU B C 1
ATOM 6569 O O . LEU B 1 65 ? -30.881 13.505 6.134 1 96.8 65 LEU B O 1
ATOM 6573 N N . GLY B 1 66 ? -30.701 15.731 6.742 1 96.94 66 GLY B N 1
ATOM 6574 C CA . GLY B 1 66 ? -30.539 15.433 8.156 1 96.94 66 GLY B CA 1
ATOM 6575 C C . GLY B 1 66 ? -29.125 15.022 8.521 1 96.94 66 GLY B C 1
ATOM 6576 O O . GLY B 1 66 ? -28.866 14.607 9.653 1 96.94 66 GLY B O 1
ATOM 6577 N N . LEU B 1 67 ? -28.16 15.155 7.645 1 98.42 67 LEU B N 1
ATOM 6578 C CA . LEU B 1 67 ? -26.826 14.59 7.824 1 98.42 67 LEU B CA 1
ATOM 6579 C C . LEU B 1 67 ? -26.007 15.428 8.8 1 98.42 67 LEU B C 1
ATOM 6581 O O . LEU B 1 67 ? -25.028 14.943 9.37 1 98.42 67 LEU B O 1
ATOM 6585 N N . LEU B 1 68 ? -26.354 16.714 9.047 1 98.51 68 LEU B N 1
ATOM 6586 C CA . LEU B 1 68 ? -25.635 17.497 10.046 1 98.51 68 LEU B CA 1
ATOM 6587 C C . LEU B 1 68 ? -25.905 16.966 11.45 1 98.51 68 LEU B C 1
ATOM 6589 O O . LEU B 1 68 ? -25.169 17.279 12.389 1 98.51 68 LEU B O 1
ATOM 6593 N N . GLY B 1 69 ? -26.982 16.181 11.638 1 98.5 69 GLY B N 1
ATOM 6594 C CA . GLY B 1 69 ? -27.269 15.5 12.891 1 98.5 69 GLY B CA 1
ATOM 6595 C C . GLY B 1 69 ? -26.963 14.015 12.846 1 98.5 69 GLY B C 1
ATOM 6596 O O . GLY B 1 69 ? -27.543 13.233 13.603 1 98.5 69 GLY B O 1
ATOM 6597 N N . LEU B 1 70 ? -26.095 13.567 11.951 1 98.46 70 LEU B N 1
ATOM 6598 C CA . LEU B 1 70 ? -25.865 12.163 11.63 1 98.46 70 LEU B CA 1
ATOM 6599 C C . LEU B 1 70 ? -25.565 11.359 12.89 1 98.46 70 LEU B C 1
ATOM 6601 O O . LEU B 1 70 ? -26.128 10.281 13.093 1 98.46 70 LEU B O 1
ATOM 6605 N N . ILE B 1 71 ? -24.667 11.879 13.821 1 98.43 71 ILE B N 1
ATOM 6606 C CA . ILE B 1 71 ? -24.25 11.08 14.968 1 98.43 71 ILE B CA 1
ATOM 6607 C C . ILE B 1 71 ? -24.968 11.568 16.224 1 98.43 71 ILE B C 1
ATOM 6609 O O . ILE B 1 71 ? -24.768 11.023 17.313 1 98.43 71 ILE B O 1
ATOM 6613 N N . ILE B 1 72 ? -25.784 12.621 16.15 1 98.66 72 ILE B N 1
ATOM 6614 C CA . ILE B 1 72 ? -26.533 13.146 17.287 1 98.66 72 ILE B CA 1
ATOM 6615 C C . ILE B 1 72 ? -27.647 12.172 17.664 1 98.66 72 ILE B C 1
ATOM 6617 O O . ILE B 1 72 ? -28.406 11.722 16.803 1 98.66 72 ILE B O 1
ATOM 6621 N N . PRO B 1 73 ? -27.738 11.826 18.949 1 98.13 73 PRO B N 1
ATOM 6622 C CA . PRO B 1 73 ? -28.789 10.9 19.378 1 98.13 73 PRO B CA 1
ATOM 6623 C C . PRO B 1 73 ? -30.185 11.36 18.965 1 98.13 73 PRO B C 1
ATOM 6625 O O . PRO B 1 73 ? -30.455 12.563 18.923 1 98.13 73 PRO B O 1
ATOM 6628 N N . LYS B 1 74 ? -31.067 10.427 18.82 1 97.48 74 LYS B N 1
ATOM 6629 C CA . LYS B 1 74 ? -32.434 10.708 18.392 1 97.48 74 LYS B CA 1
ATOM 6630 C C . LYS B 1 74 ? -33.159 11.586 19.408 1 97.48 74 LYS B C 1
ATOM 6632 O O . LYS B 1 74 ? -33.992 12.416 19.037 1 97.48 74 LYS B O 1
ATOM 6637 N N . LYS B 1 75 ? -32.821 11.444 20.701 1 96.92 75 LYS B N 1
ATOM 6638 C CA . LYS B 1 75 ? -33.445 12.243 21.752 1 96.92 75 LYS B CA 1
ATOM 6639 C C . LYS B 1 75 ? -33.155 13.729 21.558 1 96.92 75 LYS B C 1
ATOM 6641 O O . LYS B 1 75 ? -33.881 14.58 22.076 1 96.92 75 LYS B O 1
ATOM 6646 N N . PHE B 1 76 ? -32.133 14.074 20.793 1 97.85 76 PHE B N 1
ATOM 6647 C CA . PHE B 1 76 ? -31.809 15.467 20.508 1 97.85 76 PHE B CA 1
ATOM 6648 C C . PHE B 1 76 ? -32.176 15.826 19.073 1 97.85 76 PHE B C 1
ATOM 6650 O O . PHE B 1 76 ? -31.792 16.887 18.576 1 97.85 76 PHE B O 1
ATOM 6657 N N . GLY B 1 77 ? -32.838 14.911 18.329 1 97.19 77 GLY B N 1
ATOM 6658 C CA . GLY B 1 77 ? -33.335 15.204 16.994 1 97.19 77 GLY B CA 1
ATOM 6659 C C . GLY B 1 77 ? -32.404 14.731 15.893 1 97.19 77 GLY B C 1
ATOM 6660 O O . GLY B 1 77 ? -32.626 15.025 14.717 1 97.19 77 GLY B O 1
ATOM 6661 N N . GLY B 1 78 ? -31.343 13.993 16.197 1 98.04 78 GLY B N 1
ATOM 6662 C CA . GLY B 1 78 ? -30.41 13.51 15.192 1 98.04 78 GLY B CA 1
ATOM 6663 C C . GLY B 1 78 ? -30.752 12.125 14.676 1 98.04 78 GLY B C 1
ATOM 6664 O O . GLY B 1 78 ? -31.87 11.643 14.87 1 98.04 78 GLY B O 1
ATOM 6665 N N . LEU B 1 79 ? -29.853 11.516 13.896 1 97.83 79 LEU B N 1
ATOM 6666 C CA . LEU B 1 79 ? -30.083 10.217 13.273 1 97.83 79 LEU B CA 1
ATOM 6667 C C . LEU B 1 79 ? -29.477 9.097 14.111 1 97.83 79 LEU B C 1
ATOM 6669 O O . LEU B 1 79 ? -29.812 7.925 13.924 1 97.83 79 LEU B O 1
ATOM 6673 N N . GLY B 1 80 ? -28.506 9.457 15.02 1 97.95 80 GLY B N 1
ATOM 6674 C CA . GLY B 1 80 ? -27.933 8.495 15.947 1 97.95 80 GLY B CA 1
ATOM 6675 C C . GLY B 1 80 ? -27.118 7.416 15.26 1 97.95 80 GLY B C 1
ATOM 6676 O O . GLY B 1 80 ? -27.064 6.278 15.73 1 97.95 80 GLY B O 1
ATOM 6677 N N . GLU B 1 81 ? -26.451 7.703 14.19 1 98.06 81 GLU B N 1
ATOM 6678 C CA . GLU B 1 81 ? -25.746 6.703 13.394 1 98.06 81 GLU B CA 1
ATOM 6679 C C . GLU B 1 81 ? -24.37 6.401 13.979 1 98.06 81 GLU B C 1
ATOM 6681 O O . GLU B 1 81 ? -23.876 7.142 14.832 1 98.06 81 GLU B O 1
ATOM 6686 N N . ASN B 1 82 ? -23.84 5.301 13.603 1 98.15 82 ASN B N 1
ATOM 6687 C CA . ASN B 1 82 ? -22.572 4.816 14.137 1 98.15 82 ASN B CA 1
ATOM 6688 C C . ASN B 1 82 ? -21.414 5.113 13.188 1 98.15 82 ASN B C 1
ATOM 6690 O O . ASN B 1 82 ? -21.574 5.86 12.221 1 98.15 82 ASN B O 1
ATOM 6694 N N . HIS B 1 83 ? -20.186 4.596 13.461 1 98.49 83 HIS B N 1
ATOM 6695 C CA . HIS B 1 83 ? -18.973 4.945 12.73 1 98.49 83 HIS B CA 1
ATOM 6696 C C . HIS B 1 83 ? -18.982 4.345 11.328 1 98.49 83 HIS B C 1
ATOM 6698 O O . HIS B 1 83 ? -18.478 4.957 10.383 1 98.49 83 HIS B O 1
ATOM 6704 N N . VAL B 1 84 ? -19.51 3.143 11.117 1 98.14 84 VAL B N 1
ATOM 6705 C CA . VAL B 1 84 ? -19.589 2.498 9.81 1 98.14 84 VAL B CA 1
ATOM 6706 C C . VAL B 1 84 ? -20.438 3.345 8.865 1 98.14 84 VAL B C 1
ATOM 6708 O O . VAL B 1 84 ? -20.051 3.585 7.719 1 98.14 84 VAL B O 1
ATOM 6711 N N . CYS B 1 85 ? -21.562 3.797 9.336 1 98.32 85 CYS B N 1
ATOM 6712 C CA . CYS B 1 85 ? -22.432 4.635 8.518 1 98.32 85 CYS B CA 1
ATOM 6713 C C . CYS B 1 85 ? -21.754 5.957 8.178 1 98.32 85 CYS B C 1
ATOM 6715 O O . CYS B 1 85 ? -21.822 6.419 7.038 1 98.32 85 CYS B O 1
ATOM 6717 N N . CYS B 1 86 ? -21.126 6.594 9.199 1 98.54 86 CYS B N 1
ATOM 6718 C CA . CYS B 1 86 ? -20.406 7.84 8.958 1 98.54 86 CYS B CA 1
ATOM 6719 C C . CYS B 1 86 ? -19.375 7.668 7.85 1 98.54 86 CYS B C 1
ATOM 6721 O O . CYS B 1 86 ? -19.261 8.518 6.965 1 98.54 86 CYS B O 1
ATOM 6723 N N . SER B 1 87 ? -18.628 6.545 7.928 1 98.4 87 SER B N 1
ATOM 6724 C CA . SER B 1 87 ? -17.6 6.26 6.932 1 98.4 87 SER B CA 1
ATOM 6725 C C . SER B 1 87 ? -18.202 6.142 5.535 1 98.4 87 SER B C 1
ATOM 6727 O O . SER B 1 87 ? -17.671 6.706 4.576 1 98.4 87 SER B O 1
ATOM 6729 N N . ALA B 1 88 ? -19.335 5.463 5.434 1 98.21 88 ALA B N 1
ATOM 6730 C CA . ALA B 1 88 ? -19.989 5.26 4.144 1 98.21 88 ALA B CA 1
ATOM 6731 C C . ALA B 1 88 ? -20.489 6.582 3.568 1 98.21 88 ALA B C 1
ATOM 6733 O O . ALA B 1 88 ? -20.389 6.818 2.362 1 98.21 88 ALA B O 1
ATOM 6734 N N . ILE B 1 89 ? -20.995 7.418 4.415 1 98.59 89 ILE B N 1
ATOM 6735 C CA . ILE B 1 89 ? -21.576 8.687 3.992 1 98.59 89 ILE B CA 1
ATOM 6736 C C . ILE B 1 89 ? -20.472 9.625 3.51 1 98.59 89 ILE B C 1
ATOM 6738 O O . ILE B 1 89 ? -20.592 10.242 2.448 1 98.59 89 ILE B O 1
ATOM 6742 N N . VAL B 1 90 ? -19.388 9.724 4.273 1 98.73 90 VAL B N 1
ATOM 6743 C CA . VAL B 1 90 ? -18.299 10.628 3.917 1 98.73 90 VAL B CA 1
ATOM 6744 C C . VAL B 1 90 ? -17.626 10.145 2.634 1 98.73 90 VAL B C 1
ATOM 6746 O O . VAL B 1 90 ? -17.28 10.951 1.767 1 98.73 90 VAL B O 1
ATOM 6749 N N . GLU B 1 91 ? -17.413 8.824 2.526 1 98.47 91 GLU B N 1
ATOM 6750 C CA . GLU B 1 91 ? -16.826 8.261 1.313 1 98.47 91 GLU B CA 1
ATOM 6751 C C . GLU B 1 91 ? -17.685 8.568 0.09 1 98.47 91 GLU B C 1
ATOM 6753 O O . GLU B 1 91 ? -17.167 8.964 -0.956 1 98.47 91 GLU B O 1
ATOM 6758 N N . ALA B 1 92 ? -19.013 8.411 0.201 1 98.12 92 ALA B N 1
ATOM 6759 C CA . ALA B 1 92 ? -19.934 8.681 -0.9 1 98.12 92 ALA B CA 1
ATOM 6760 C C . ALA B 1 92 ? -19.91 10.157 -1.285 1 98.12 92 ALA B C 1
ATOM 6762 O O . ALA B 1 92 ? -19.908 10.495 -2.471 1 98.12 92 ALA B O 1
ATOM 6763 N N . LEU B 1 93 ? -19.913 11.01 -0.272 1 98.55 93 LEU B N 1
ATOM 6764 C CA . LEU B 1 93 ? -19.909 12.449 -0.511 1 98.55 93 LEU B CA 1
ATOM 6765 C C . LEU B 1 93 ? -18.668 12.867 -1.292 1 98.55 93 LEU B C 1
ATOM 6767 O O . LEU B 1 93 ? -18.754 13.679 -2.216 1 98.55 93 LEU B O 1
ATOM 6771 N N . ALA B 1 94 ? -17.497 12.334 -0.95 1 98.56 94 ALA B N 1
ATOM 6772 C CA . ALA B 1 94 ? -16.245 12.671 -1.623 1 98.56 94 ALA B CA 1
ATOM 6773 C C . ALA B 1 94 ? -16.19 12.057 -3.018 1 98.56 94 ALA B C 1
ATOM 6775 O O . ALA B 1 94 ? -15.655 12.663 -3.95 1 98.56 94 ALA B O 1
ATOM 6776 N N . ARG B 1 95 ? -16.707 10.842 -3.159 1 97.97 95 ARG B N 1
ATOM 6777 C CA . ARG B 1 95 ? -16.635 10.086 -4.405 1 97.97 95 ARG B CA 1
ATOM 6778 C C . ARG B 1 95 ? -17.588 10.659 -5.448 1 97.97 95 ARG B C 1
ATOM 6780 O O . ARG B 1 95 ? -17.204 10.864 -6.602 1 97.97 95 ARG B O 1
ATOM 6787 N N . TYR B 1 96 ? -18.858 10.978 -5.057 1 96.42 96 TYR B N 1
ATOM 6788 C CA . TYR B 1 96 ? -19.912 11.303 -6.012 1 96.42 96 TYR B CA 1
ATOM 6789 C C . TYR B 1 96 ? -20.204 12.799 -6.014 1 96.42 96 TYR B C 1
ATOM 6791 O O . TYR B 1 96 ? -20.82 13.316 -6.949 1 96.42 96 TYR B O 1
ATOM 6799 N N . GLY B 1 97 ? -19.838 13.474 -4.931 1 96.36 97 GLY B N 1
ATOM 6800 C CA . GLY B 1 97 ? -20.144 14.888 -4.789 1 96.36 97 GLY B CA 1
ATOM 6801 C C . GLY B 1 97 ? -18.922 15.778 -4.916 1 96.36 97 GLY B C 1
ATOM 6802 O O . GLY B 1 97 ? -18.435 16.019 -6.022 1 96.36 97 GLY B O 1
ATOM 6803 N N . CYS B 1 98 ? -18.396 16.127 -3.697 1 97.55 98 CYS B N 1
ATOM 6804 C CA . CYS B 1 98 ? -17.292 17.08 -3.65 1 97.55 98 CYS B CA 1
ATOM 6805 C C . CYS B 1 98 ? -16.385 16.804 -2.457 1 97.55 98 CYS B C 1
ATOM 6807 O O . CYS B 1 98 ? -16.852 16.742 -1.318 1 97.55 98 CYS B O 1
ATOM 6809 N N . ALA B 1 99 ? -15.1 16.686 -2.768 1 97.36 99 ALA B N 1
ATOM 6810 C CA . ALA B 1 99 ? -14.118 16.369 -1.735 1 97.36 99 ALA B CA 1
ATOM 6811 C C . ALA B 1 99 ? -14.024 17.491 -0.705 1 97.36 99 ALA B C 1
ATOM 6813 O O . ALA B 1 99 ? -13.902 17.233 0.495 1 97.36 99 ALA B O 1
ATOM 6814 N N . ALA B 1 100 ? -14.095 18.71 -1.158 1 97.58 100 ALA B N 1
ATOM 6815 C CA . ALA B 1 100 ? -14.008 19.845 -0.242 1 97.58 100 ALA B CA 1
ATOM 6816 C C . ALA B 1 100 ? -15.216 19.891 0.689 1 97.58 100 ALA B C 1
ATOM 6818 O O . ALA B 1 100 ? -15.076 20.157 1.885 1 97.58 100 ALA B O 1
ATOM 6819 N N . THR B 1 101 ? -16.416 19.634 0.16 1 98.27 101 THR B N 1
ATOM 6820 C CA . THR B 1 101 ? -17.623 19.569 0.977 1 98.27 101 THR B CA 1
ATOM 6821 C C . THR B 1 101 ? -17.527 18.435 1.993 1 98.27 101 THR B C 1
ATOM 6823 O O . THR B 1 101 ? -17.943 18.589 3.144 1 98.27 101 THR B O 1
ATOM 6826 N N . ALA B 1 102 ? -16.987 17.346 1.556 1 98.59 102 ALA B N 1
ATOM 6827 C CA . ALA B 1 102 ? -16.8 16.212 2.458 1 98.59 102 ALA B CA 1
ATOM 6828 C C . ALA B 1 102 ? -15.866 16.574 3.609 1 98.59 102 ALA B C 1
ATOM 6830 O O . ALA B 1 102 ? -16.084 16.157 4.749 1 98.59 102 ALA B O 1
ATOM 6831 N N . MET B 1 103 ? -14.842 17.301 3.334 1 97.91 103 MET B N 1
ATOM 6832 C CA . MET B 1 103 ? -13.898 17.724 4.364 1 97.91 103 MET B CA 1
ATOM 6833 C C . MET B 1 103 ? -14.572 18.645 5.376 1 97.91 103 MET B C 1
ATOM 6835 O O . MET B 1 103 ? -14.363 18.508 6.582 1 97.91 103 MET B O 1
ATOM 6839 N N . ILE B 1 104 ? -15.386 19.574 4.884 1 98.18 104 ILE B N 1
ATOM 6840 C CA . ILE B 1 104 ? -16.133 20.472 5.758 1 98.18 104 ILE B CA 1
ATOM 6841 C C . ILE B 1 104 ? -17.063 19.661 6.658 1 98.18 104 ILE B C 1
ATOM 6843 O O . ILE B 1 104 ? -17.167 19.93 7.857 1 98.18 104 ILE B O 1
ATOM 6847 N N . PHE B 1 105 ? -17.656 18.708 6.11 1 98.31 105 PHE B N 1
ATOM 6848 C CA . PHE B 1 105 ? -18.566 17.836 6.844 1 98.31 105 PHE B CA 1
ATOM 6849 C C . PHE B 1 105 ? -17.818 17.051 7.915 1 98.31 105 PHE B C 1
ATOM 6851 O O . PHE B 1 105 ? -18.344 16.824 9.007 1 98.31 105 PHE B O 1
ATOM 6858 N N . CYS B 1 106 ? -16.587 16.602 7.625 1 98.1 106 CYS B N 1
ATOM 6859 C CA . CYS B 1 106 ? -15.754 15.914 8.606 1 98.1 106 CYS B CA 1
ATOM 6860 C C . CYS B 1 106 ? -15.471 16.81 9.806 1 98.1 106 CYS B C 1
ATOM 6862 O O . CYS B 1 106 ? -15.512 16.354 10.95 1 98.1 106 CYS B O 1
ATOM 6864 N N . MET B 1 107 ? -15.172 18.049 9.499 1 97.61 107 MET B N 1
ATOM 6865 C CA . MET B 1 107 ? -14.915 18.988 10.587 1 97.61 107 MET B CA 1
ATOM 6866 C C . MET B 1 107 ? -16.168 19.198 11.431 1 97.61 107 MET B C 1
ATOM 6868 O O . MET B 1 107 ? -16.084 19.312 12.655 1 97.61 107 MET B O 1
ATOM 6872 N N . HIS B 1 108 ? -17.295 19.226 10.764 1 98.45 108 HIS B N 1
ATOM 6873 C CA . HIS B 1 108 ? -18.565 19.326 11.476 1 98.45 108 HIS B CA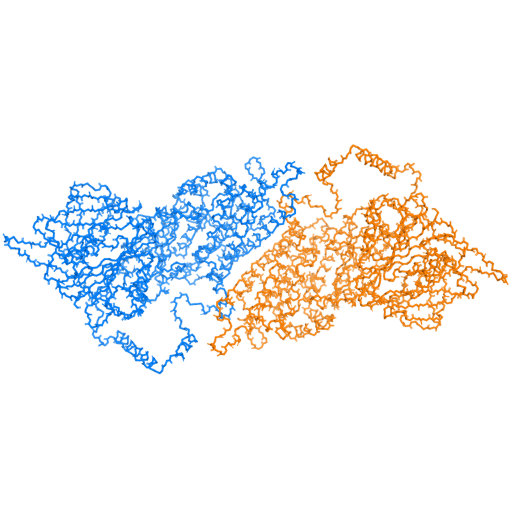 1
ATOM 6874 C C . HIS B 1 108 ? -18.778 18.125 12.392 1 98.45 108 HIS B C 1
ATOM 6876 O O . HIS B 1 108 ? -19.174 18.285 13.549 1 98.45 108 HIS B O 1
ATOM 6882 N N . MET B 1 109 ? -18.468 16.94 11.877 1 98.28 109 MET B N 1
ATOM 6883 C CA . MET B 1 109 ? -18.623 15.721 12.666 1 98.28 109 MET B CA 1
ATOM 6884 C C . MET B 1 109 ? -17.684 15.726 13.867 1 98.28 109 MET B C 1
ATOM 6886 O O . MET B 1 109 ? -18.058 15.284 14.955 1 98.28 109 MET B O 1
ATOM 6890 N N . SER B 1 110 ? -16.516 16.22 13.708 1 97.86 110 SER B N 1
ATOM 6891 C CA . SER B 1 110 ? -15.554 16.321 14.801 1 97.86 110 SER B CA 1
ATOM 6892 C C . SER B 1 110 ? -16.04 17.284 15.878 1 97.86 110 SER B C 1
ATOM 6894 O O . SER B 1 110 ? -15.976 16.975 17.07 1 97.86 110 SER B O 1
ATOM 6896 N N . ALA B 1 111 ? -16.531 18.395 15.449 1 98.27 111 ALA B N 1
ATOM 6897 C CA . ALA B 1 111 ? -17.046 19.378 16.399 1 98.27 111 ALA B CA 1
ATOM 6898 C C . ALA B 1 111 ? -18.236 18.82 17.175 1 98.27 111 ALA B C 1
ATOM 6900 O O . ALA B 1 111 ? -18.331 18.999 18.391 1 98.27 111 ALA B O 1
ATOM 6901 N N . THR B 1 112 ? -19.113 18.164 16.455 1 98.6 112 THR B N 1
ATOM 6902 C CA . THR B 1 112 ? -20.297 17.591 17.085 1 98.6 112 THR B CA 1
ATOM 6903 C C . THR B 1 112 ? -19.907 16.497 18.075 1 98.6 112 THR B C 1
ATOM 6905 O O . THR B 1 112 ? -20.513 16.372 19.141 1 98.6 112 THR B O 1
ATOM 6908 N N . SER B 1 113 ? -18.887 15.727 17.729 1 98.53 113 SER B N 1
ATOM 6909 C CA . SER B 1 113 ? -18.432 14.668 18.623 1 98.53 113 SER B CA 1
ATOM 6910 C C . SER B 1 113 ? -17.883 15.242 19.925 1 98.53 113 SER B C 1
ATOM 6912 O O . SER B 1 113 ? -18.06 14.652 20.993 1 98.53 113 SER B O 1
ATOM 6914 N N . VAL B 1 114 ? -17.199 16.348 19.844 1 98.23 114 VAL B N 1
ATOM 6915 C CA . VAL B 1 114 ? -16.666 17.023 21.023 1 98.23 114 VAL B CA 1
ATOM 6916 C C . VAL B 1 114 ? -17.808 17.402 21.963 1 98.23 114 VAL B C 1
ATOM 6918 O O . VAL B 1 114 ? -17.73 17.167 23.171 1 98.23 114 VAL B O 1
ATOM 6921 N N . LEU B 1 115 ? -18.893 17.947 21.447 1 98.41 115 LEU B N 1
ATOM 6922 C CA . LEU B 1 115 ? -20.055 18.335 22.241 1 98.41 115 LEU B CA 1
ATOM 6923 C C . LEU B 1 115 ? -20.723 17.113 22.86 1 98.41 115 LEU B C 1
ATOM 6925 O O . LEU B 1 115 ? -21.071 17.123 24.043 1 98.41 115 LEU B O 1
ATOM 6929 N N . LEU B 1 116 ? -20.833 16.113 22.089 1 98.44 116 LEU B N 1
ATOM 6930 C CA . LEU B 1 116 ? -21.52 14.903 22.527 1 98.44 116 LEU B CA 1
ATOM 6931 C C . LEU B 1 116 ? -20.73 14.195 23.623 1 98.44 116 LEU B C 1
ATOM 6933 O O . LEU B 1 116 ? -21.312 13.535 24.486 1 98.44 116 LEU B O 1
ATOM 6937 N N . TYR B 1 117 ? -19.448 14.359 23.575 1 97.58 117 TYR B N 1
ATOM 6938 C CA . TYR B 1 117 ? -18.579 13.72 24.557 1 97.58 117 TYR B CA 1
ATOM 6939 C C . TYR B 1 117 ? -18.828 14.281 25.952 1 97.58 117 TYR B C 1
ATOM 6941 O O . TYR B 1 117 ? -18.687 13.569 26.949 1 97.58 117 TYR B O 1
ATOM 6949 N N . ARG B 1 118 ? -19.332 15.566 26.087 1 97.68 118 ARG B N 1
ATOM 6950 C CA . ARG B 1 118 ? -19.407 16.224 27.388 1 97.68 118 ARG B CA 1
ATOM 6951 C C . ARG B 1 118 ? -20.718 16.988 27.54 1 97.68 118 ARG B C 1
ATOM 6953 O O . ARG B 1 118 ? -20.759 18.038 28.184 1 97.68 118 ARG B O 1
ATOM 6960 N N . TYR B 1 119 ? -21.75 16.572 26.978 1 97.03 119 TYR B N 1
ATOM 6961 C CA . TYR B 1 119 ? -23.019 17.29 27.005 1 97.03 119 TYR B CA 1
ATOM 6962 C C . TYR B 1 119 ? -23.773 17.018 28.301 1 97.03 119 TYR B C 1
ATOM 6964 O O . TYR B 1 119 ? -24.683 17.766 28.666 1 97.03 119 TYR B O 1
ATOM 6972 N N . HIS B 1 120 ? -23.485 15.969 29.092 1 96.3 120 HIS B N 1
ATOM 6973 C CA . HIS B 1 120 ? -24.33 15.396 30.133 1 96.3 120 HIS B CA 1
ATOM 6974 C C . HIS B 1 120 ? -24.591 16.404 31.247 1 96.3 120 HIS B C 1
ATOM 6976 O O . HIS B 1 120 ? -25.699 16.467 31.786 1 96.3 120 HIS B O 1
ATOM 6982 N N . SER B 1 121 ? -23.639 17.186 31.606 1 92.08 121 SER B N 1
ATOM 6983 C CA . SER B 1 121 ? -23.814 18.116 32.716 1 92.08 121 SER B CA 1
ATOM 6984 C C . SER B 1 121 ? -23.763 19.564 32.238 1 92.08 121 SER B C 1
ATOM 6986 O O . SER B 1 121 ? -23.456 20.469 33.016 1 92.08 121 SER B O 1
ATOM 6988 N N . ASN B 1 122 ? -24.018 19.816 30.991 1 96.37 122 ASN B N 1
ATOM 6989 C CA . ASN B 1 122 ? -23.92 21.165 30.443 1 96.37 122 ASN B CA 1
ATOM 6990 C C . ASN B 1 122 ? -25.164 21.536 29.641 1 96.37 122 ASN B C 1
ATOM 6992 O O . ASN B 1 122 ? -25.269 21.201 28.46 1 96.37 122 ASN B O 1
ATOM 6996 N N . PRO B 1 123 ? -26.092 22.269 30.22 1 96.82 123 PRO B N 1
ATOM 6997 C CA . PRO B 1 123 ? -27.342 22.625 29.545 1 96.82 123 PRO B CA 1
ATOM 6998 C C . PRO B 1 123 ? -27.115 23.445 28.277 1 96.82 123 PRO B C 1
ATOM 7000 O O . PRO B 1 123 ? -27.891 23.341 27.323 1 96.82 123 PRO B O 1
ATOM 7003 N N . HIS B 1 124 ? -26.099 24.252 28.29 1 97.13 124 HIS B N 1
ATOM 7004 C CA . HIS B 1 124 ? -25.791 25.054 27.112 1 97.13 124 HIS B CA 1
ATOM 7005 C C . HIS B 1 124 ? -25.489 24.17 25.907 1 97.13 124 HIS B C 1
ATOM 7007 O O . HIS B 1 124 ? -25.994 24.416 24.809 1 97.13 124 HIS B O 1
ATOM 7013 N N . ILE B 1 125 ? -24.718 23.145 26.116 1 98.18 125 ILE B N 1
ATOM 7014 C CA . ILE B 1 125 ? -24.352 22.224 25.045 1 98.18 125 ILE B CA 1
ATOM 7015 C C . ILE B 1 125 ? -25.577 21.423 24.612 1 98.18 125 ILE B C 1
ATOM 7017 O O . ILE B 1 125 ? -25.776 21.177 23.419 1 98.18 125 ILE B O 1
ATOM 7021 N N . GLN B 1 126 ? -26.392 21.025 25.546 1 98.09 126 GLN B N 1
ATOM 7022 C CA . GLN B 1 126 ? -27.611 20.289 25.226 1 98.09 126 GLN B CA 1
ATOM 7023 C C . GLN B 1 126 ? -28.535 21.116 24.336 1 98.09 126 GLN B C 1
ATOM 7025 O O . GLN B 1 126 ? -29.117 20.595 23.383 1 98.09 126 GLN B O 1
ATOM 7030 N N . ALA B 1 127 ? -28.64 22.359 24.644 1 97.96 127 ALA B N 1
ATOM 7031 C CA . ALA B 1 127 ? -29.473 23.249 23.84 1 97.96 127 ALA B CA 1
ATOM 7032 C C . ALA B 1 127 ? -28.932 23.372 22.418 1 97.96 127 ALA B C 1
ATOM 7034 O O . ALA B 1 127 ? -29.701 23.399 21.454 1 97.96 127 ALA B O 1
ATOM 7035 N N . LEU B 1 128 ? -27.647 23.474 22.281 1 98.33 128 LEU B N 1
ATOM 7036 C CA . LEU B 1 128 ? -27.031 23.588 20.963 1 98.33 128 LEU B CA 1
ATOM 7037 C C . LEU B 1 128 ? -27.245 22.315 20.151 1 98.33 128 LEU B C 1
ATOM 7039 O O . LEU B 1 128 ? -27.512 22.378 18.949 1 98.33 128 LEU B O 1
ATOM 7043 N N . LEU B 1 129 ? -27.107 21.131 20.781 1 98.49 129 LEU B N 1
ATOM 7044 C CA . LEU B 1 129 ? -27.277 19.856 20.093 1 98.49 129 LEU B CA 1
ATOM 7045 C C . LEU B 1 129 ? -28.662 19.76 19.461 1 98.49 129 LEU B C 1
ATOM 7047 O O . LEU B 1 129 ? -28.807 19.244 18.351 1 98.49 129 LEU B O 1
ATOM 7051 N N . LYS B 1 130 ? -29.624 20.314 20.103 1 97.84 130 LYS B N 1
ATOM 7052 C CA . LYS B 1 130 ? -30.987 20.315 19.579 1 97.84 130 LYS B CA 1
ATOM 7053 C C . LYS B 1 130 ? -31.117 21.257 18.386 1 97.84 130 LYS B C 1
ATOM 7055 O O . LYS B 1 130 ? -31.854 20.971 17.44 1 97.84 130 LYS B O 1
ATOM 7060 N N . ARG B 1 131 ? -30.4 22.288 18.4 1 98.04 131 ARG B N 1
ATOM 7061 C CA . ARG B 1 131 ? -30.495 23.317 17.37 1 98.04 131 ARG B CA 1
ATOM 7062 C C . ARG B 1 131 ? -29.749 22.897 16.107 1 98.04 131 ARG B C 1
ATOM 7064 O O . ARG B 1 131 ? -30.108 23.31 15.002 1 98.04 131 ARG B O 1
ATOM 7071 N N . ILE B 1 132 ? -28.69 22.045 16.191 1 98.31 132 ILE B N 1
ATOM 7072 C CA . ILE B 1 132 ? -27.841 21.69 15.059 1 98.31 132 ILE B CA 1
ATOM 7073 C C . ILE B 1 132 ? -28.69 21.063 13.955 1 98.31 132 ILE B C 1
ATOM 7075 O O . ILE B 1 132 ? -28.631 21.492 12.8 1 98.31 132 ILE B O 1
ATOM 7079 N N . THR B 1 133 ? -29.477 20.089 14.282 1 96.02 133 THR B N 1
ATOM 7080 C CA . THR B 1 133 ? -30.309 19.429 13.282 1 96.02 133 THR B CA 1
ATOM 7081 C C . THR B 1 133 ? -31.489 20.313 12.89 1 96.02 133 THR B C 1
ATOM 7083 O O . THR B 1 133 ? -31.808 20.442 11.706 1 96.02 133 THR B O 1
ATOM 7086 N N . ALA B 1 134 ? -32.105 20.964 13.848 1 96.83 134 ALA B N 1
ATOM 7087 C CA . ALA B 1 134 ? -33.33 21.732 13.637 1 96.83 134 ALA B CA 1
ATOM 7088 C C . ALA B 1 134 ? -33.066 22.955 12.763 1 96.83 134 ALA B C 1
ATOM 7090 O O . ALA B 1 134 ? -33.912 23.341 11.953 1 96.83 134 ALA B O 1
ATOM 7091 N N . GLU B 1 135 ? -31.919 23.575 12.944 1 97.33 135 GLU B N 1
ATOM 7092 C CA . GLU B 1 135 ? -31.63 24.835 12.266 1 97.33 135 GLU B CA 1
ATOM 7093 C C . GLU B 1 135 ? -30.571 24.65 11.183 1 97.33 135 GLU B C 1
ATOM 7095 O O . GLU B 1 135 ? -30.274 25.581 10.432 1 97.33 135 GLU B O 1
ATOM 7100 N N . GLY B 1 136 ? -30.032 23.511 11.105 1 97.26 136 GLY B N 1
ATOM 7101 C CA . GLY B 1 136 ? -28.997 23.241 10.121 1 97.26 136 GLY B CA 1
ATOM 7102 C C . GLY B 1 136 ? -27.704 23.986 10.395 1 97.26 136 GLY B C 1
ATOM 7103 O O . GLY B 1 136 ? -27.151 24.63 9.5 1 97.26 136 GLY B O 1
ATOM 7104 N N . LEU B 1 137 ? -27.205 23.91 11.652 1 98.18 137 LEU B N 1
ATOM 7105 C CA . LEU B 1 137 ? -26.005 24.642 12.043 1 98.18 137 LEU B CA 1
ATOM 7106 C C . LEU B 1 137 ? -24.748 23.844 11.71 1 98.18 137 LEU B C 1
ATOM 7108 O O . LEU B 1 137 ? -24.708 22.629 11.916 1 98.18 137 LEU B O 1
ATOM 7112 N N . LEU B 1 138 ? -23.785 24.511 11.123 1 98.23 138 LEU B N 1
ATOM 7113 C CA . LEU B 1 138 ? -22.502 23.916 10.762 1 98.23 138 LEU B CA 1
ATOM 7114 C C . LEU B 1 138 ? -21.455 24.187 11.836 1 98.23 138 LEU B C 1
ATOM 7116 O O . LEU B 1 138 ? -21.319 25.32 12.305 1 98.23 138 LEU B O 1
ATOM 7120 N N . GLY B 1 139 ? -20.726 23.172 12.206 1 98.11 139 GLY B N 1
ATOM 7121 C CA . GLY B 1 139 ? -19.677 23.31 13.203 1 98.11 139 GLY B CA 1
ATOM 7122 C C . GLY B 1 139 ? -18.281 23.196 12.62 1 98.11 139 GLY B C 1
ATOM 7123 O O . GLY B 1 139 ? -18.099 22.644 11.533 1 98.11 139 GLY B O 1
ATOM 7124 N N . GLY B 1 140 ? -17.299 23.76 13.306 1 96.94 140 GLY B N 1
ATOM 7125 C CA . GLY B 1 140 ? -15.885 23.639 12.988 1 96.94 140 GLY B CA 1
ATOM 7126 C C . GLY B 1 140 ? -15.019 23.38 14.206 1 96.94 140 GLY B C 1
ATOM 7127 O O . GLY B 1 140 ? -15.489 23.479 15.341 1 96.94 140 GLY B O 1
ATOM 7128 N N . VAL B 1 141 ? -13.807 22.968 13.952 1 96.14 141 VAL B N 1
ATOM 7129 C CA . VAL B 1 141 ? -12.832 22.742 15.014 1 96.14 141 VAL B CA 1
ATOM 7130 C C . VAL B 1 141 ? -11.575 23.566 14.747 1 96.14 141 VAL B C 1
ATOM 7132 O O . VAL B 1 141 ? -11.154 23.713 13.597 1 96.14 141 VAL B O 1
ATOM 7135 N N . SER B 1 142 ? -11.01 24.132 15.732 1 93.5 142 SER B N 1
ATOM 7136 C CA . SER B 1 142 ? -9.742 24.849 15.641 1 93.5 142 SER B CA 1
ATOM 7137 C C . SER B 1 142 ? -8.761 24.376 16.708 1 93.5 142 SER B C 1
ATOM 7139 O O . SER B 1 142 ? -9.031 24.498 17.905 1 93.5 142 SER B O 1
ATOM 7141 N N . ALA B 1 143 ? -7.685 23.809 16.263 1 90.57 143 ALA B N 1
ATOM 7142 C CA . ALA B 1 143 ? -6.67 23.321 17.194 1 90.57 143 ALA B CA 1
ATOM 7143 C C . ALA B 1 143 ? -5.276 23.773 16.771 1 90.57 143 ALA B C 1
ATOM 7145 O O . ALA B 1 143 ? -4.372 23.881 17.604 1 90.57 143 ALA B O 1
ATOM 7146 N N . SER B 1 144 ? -5.075 24.099 15.573 1 87.7 144 SER B N 1
ATOM 7147 C CA . SER B 1 144 ? -3.753 24.389 15.028 1 87.7 144 SER B CA 1
ATOM 7148 C C . SER B 1 144 ? -3.259 25.762 15.473 1 87.7 144 SER B C 1
ATOM 7150 O O . SER B 1 144 ? -4.045 26.706 15.578 1 87.7 144 SER B O 1
ATOM 7152 N N . ASP B 1 145 ? -1.992 25.761 15.74 1 88.14 145 ASP B N 1
ATOM 7153 C CA . ASP B 1 145 ? -1.299 26.987 16.126 1 88.14 145 ASP B CA 1
ATOM 7154 C C . ASP B 1 145 ? -0.409 27.494 14.993 1 88.14 145 ASP B C 1
ATOM 7156 O O . ASP B 1 145 ? 0.263 26.706 14.324 1 88.14 145 ASP B O 1
ATOM 7160 N N . PRO B 1 146 ? -0.43 28.738 14.726 1 83.9 146 PRO B N 1
ATOM 7161 C CA . PRO B 1 146 ? 0.341 29.262 13.596 1 83.9 146 PRO B CA 1
ATOM 7162 C C . PRO B 1 146 ? 1.846 29.065 13.766 1 83.9 146 PRO B C 1
ATOM 7164 O O . PRO B 1 146 ? 2.588 29.07 12.781 1 83.9 146 PRO B O 1
ATOM 7167 N N . ALA B 1 147 ? 2.298 28.878 14.932 1 80.23 147 ALA B N 1
ATOM 7168 C CA . ALA B 1 147 ? 3.734 28.815 15.191 1 80.23 147 ALA B CA 1
ATOM 7169 C C . ALA B 1 147 ? 4.231 27.372 15.173 1 80.23 147 ALA B C 1
ATOM 7171 O O . ALA B 1 147 ? 5.436 27.125 15.079 1 80.23 147 ALA B O 1
ATOM 7172 N N . THR B 1 148 ? 3.322 26.442 15.237 1 80.58 148 THR B N 1
ATOM 7173 C CA . THR B 1 148 ? 3.798 25.077 15.431 1 80.58 148 THR B CA 1
ATOM 7174 C C . THR B 1 148 ? 3.405 24.195 14.249 1 80.58 148 THR B C 1
ATOM 7176 O O . THR B 1 148 ? 3.772 23.019 14.196 1 80.58 148 THR B O 1
ATOM 7179 N N . GLY B 1 149 ? 2.809 24.759 13.284 1 70.97 149 GLY B N 1
ATOM 7180 C CA . GLY B 1 149 ? 2.503 24.03 12.063 1 70.97 149 GLY B CA 1
ATOM 7181 C C . GLY B 1 149 ? 1.539 22.88 12.281 1 70.97 149 GLY B C 1
ATOM 7182 O O . GLY B 1 149 ? 0.472 23.06 12.872 1 70.97 149 GLY B O 1
ATOM 7183 N N . SER B 1 150 ? 2.018 21.591 11.98 1 71 150 SER B N 1
ATOM 7184 C CA . SER B 1 150 ? 1.173 20.401 11.961 1 71 150 SER B CA 1
ATOM 7185 C C . SER B 1 150 ? 0.968 19.846 13.367 1 71 150 SER B C 1
ATOM 7187 O O . SER B 1 150 ? 0.218 18.886 13.558 1 71 150 SER B O 1
ATOM 7189 N N . HIS B 1 151 ? 1.489 20.466 14.346 1 77.69 151 HIS B N 1
ATOM 7190 C CA . HIS B 1 151 ? 1.373 19.973 15.713 1 77.69 151 HIS B CA 1
ATOM 7191 C C . HIS B 1 151 ? 0.156 20.568 16.413 1 77.69 151 HIS B C 1
ATOM 7193 O O . HIS B 1 151 ? 0.292 21.461 17.252 1 77.69 151 HIS B O 1
ATOM 7199 N N . ASP B 1 152 ? -0.918 19.983 16.184 1 78.83 152 ASP B N 1
ATOM 7200 C CA . ASP B 1 152 ? -2.173 20.534 16.684 1 78.83 152 ASP B CA 1
ATOM 7201 C C . ASP B 1 152 ? -2.321 20.29 18.184 1 78.83 152 ASP B C 1
ATOM 7203 O O . ASP B 1 152 ? -3.322 20.685 18.786 1 78.83 152 ASP B O 1
ATOM 7207 N N . TRP B 1 153 ? -1.197 19.794 18.817 1 84.56 153 TRP B N 1
ATOM 7208 C CA . TRP B 1 153 ? -1.255 19.537 20.252 1 84.56 153 TRP B CA 1
ATOM 7209 C C . TRP B 1 153 ? -0.484 20.6 21.027 1 84.56 153 TRP B C 1
ATOM 7211 O O . TRP B 1 153 ? -0.426 20.56 22.259 1 84.56 153 TRP B O 1
ATOM 7221 N N . PHE B 1 154 ? 0.092 21.518 20.343 1 85.44 154 PHE B N 1
ATOM 7222 C CA . PHE B 1 154 ? 0.958 22.501 20.985 1 85.44 154 PHE B CA 1
ATOM 7223 C C . PHE B 1 154 ? 0.471 23.917 20.704 1 85.44 154 PHE B C 1
ATOM 7225 O O . PHE B 1 154 ? 1.047 24.624 19.874 1 85.44 154 PHE B O 1
ATOM 7232 N N . PRO B 1 155 ? -0.557 24.391 21.483 1 88.09 155 PRO B N 1
ATOM 7233 C CA . PRO B 1 155 ? -1.119 25.724 21.257 1 88.09 155 PRO B CA 1
ATOM 7234 C C . PRO B 1 155 ? -0.279 26.833 21.885 1 88.09 155 PRO B C 1
ATOM 7236 O O . PRO B 1 155 ? -0.674 27.413 22.899 1 88.09 155 PRO B O 1
ATOM 7239 N N . LEU B 1 156 ? 0.746 27.22 21.252 1 85.44 156 LEU B N 1
ATOM 7240 C CA . LEU B 1 156 ? 1.686 28.219 21.748 1 85.44 156 LEU B CA 1
ATOM 7241 C C . LEU B 1 156 ? 1.04 29.6 21.787 1 85.44 156 LEU B C 1
ATOM 7243 O O . LEU B 1 156 ? 1.333 30.402 22.677 1 85.44 156 LEU B O 1
ATOM 7247 N N . SER B 1 157 ? 0.143 29.907 20.87 1 86.65 157 SER B N 1
ATOM 7248 C CA . SER B 1 157 ? -0.53 31.199 20.783 1 86.65 157 SER B CA 1
ATOM 7249 C C . SER B 1 157 ? -1.899 31.156 21.453 1 86.65 157 SER B C 1
ATOM 7251 O O . SER B 1 157 ? -2.921 31.388 20.804 1 86.65 157 SER B O 1
ATOM 7253 N N . SER B 1 158 ? -1.842 30.899 22.722 1 88.13 158 SER B N 1
ATOM 7254 C CA . SER B 1 158 ? -3.071 30.721 23.489 1 88.13 158 SER B CA 1
ATOM 7255 C C . SER B 1 158 ? -2.92 31.261 24.907 1 88.13 158 SER B C 1
ATOM 7257 O O . SER B 1 158 ? -1.862 31.114 25.524 1 88.13 158 SER B O 1
ATOM 7259 N N . LYS B 1 159 ? -3.945 31.981 25.386 1 87.79 159 LYS B N 1
ATOM 7260 C CA . LYS B 1 159 ? -4.07 32.444 26.765 1 87.79 159 LYS B CA 1
ATOM 7261 C C . LYS B 1 159 ? -5.495 32.26 27.28 1 87.79 159 LYS B C 1
ATOM 7263 O O . LYS B 1 159 ? -6.459 32.568 26.576 1 87.79 159 LYS B O 1
ATOM 7268 N N . VAL B 1 160 ? -5.599 31.669 28.411 1 91.4 160 VAL B N 1
ATOM 7269 C CA . VAL B 1 160 ? -6.9 31.567 29.064 1 91.4 160 VAL B CA 1
ATOM 7270 C C . VAL B 1 160 ? -6.732 31.712 30.575 1 91.4 160 VAL B C 1
ATOM 7272 O O . VAL B 1 160 ? -5.793 31.164 31.157 1 91.4 160 VAL B O 1
ATOM 7275 N N . ARG B 1 161 ? -7.619 32.47 31.187 1 89.48 161 ARG B N 1
ATOM 7276 C CA . ARG B 1 161 ? -7.62 32.622 32.638 1 89.48 161 ARG B CA 1
ATOM 7277 C C . ARG B 1 161 ? -9.032 32.868 33.161 1 89.48 161 ARG B C 1
ATOM 7279 O O . ARG B 1 161 ? -9.858 33.469 32.472 1 89.48 161 ARG B O 1
ATOM 7286 N N . TYR B 1 162 ? -9.219 32.401 34.368 1 89.68 162 TYR B N 1
ATOM 7287 C CA . TYR B 1 162 ? -10.464 32.76 35.038 1 89.68 162 TYR B CA 1
ATOM 7288 C C . TYR B 1 162 ? -10.482 34.24 35.399 1 89.68 162 TYR B C 1
ATOM 7290 O O . TYR B 1 162 ? -9.483 34.782 35.877 1 89.68 162 TYR B O 1
ATOM 7298 N N . GLN B 1 163 ? -11.483 34.877 34.972 1 85.35 163 GLN B N 1
ATOM 7299 C CA . GLN B 1 163 ? -11.678 36.257 35.403 1 85.35 163 GLN B CA 1
ATOM 7300 C C . GLN B 1 163 ? -12.406 36.318 36.742 1 85.35 163 GLN B C 1
ATOM 7302 O O . GLN B 1 163 ? -12.144 37.205 37.558 1 85.35 163 GLN B O 1
ATOM 7307 N N . ASP B 1 164 ? -13.383 35.493 36.896 1 89.9 164 ASP B N 1
ATOM 7308 C CA . ASP B 1 164 ? -14.119 35.254 38.133 1 89.9 164 ASP B CA 1
ATOM 7309 C C . ASP B 1 164 ? -14.706 33.845 38.161 1 89.9 164 ASP B C 1
ATOM 7311 O O . ASP B 1 164 ? -14.265 32.969 37.414 1 89.9 164 ASP B O 1
ATOM 7315 N N . ASP B 1 165 ? -15.607 33.694 39.066 1 89.24 165 ASP B N 1
ATOM 7316 C CA . ASP B 1 165 ? -16.127 32.345 39.26 1 89.24 165 ASP B CA 1
ATOM 7317 C C . ASP B 1 165 ? -16.973 31.905 38.067 1 89.24 165 ASP B C 1
ATOM 7319 O O . ASP B 1 165 ? -17.148 30.708 37.83 1 89.24 165 ASP B O 1
ATOM 7323 N N . ASN B 1 166 ? -17.364 32.845 37.318 1 93.1 166 ASN B N 1
ATOM 7324 C CA . ASN B 1 166 ? -18.334 32.485 36.289 1 93.1 166 ASN B CA 1
ATOM 7325 C C . ASN B 1 166 ? -17.829 32.841 34.894 1 93.1 166 ASN B C 1
ATOM 7327 O O . ASN B 1 166 ? -18.468 32.507 33.894 1 93.1 166 ASN B O 1
ATOM 7331 N N . THR B 1 167 ? -16.728 33.455 34.821 1 93.7 167 THR B N 1
ATOM 7332 C CA . THR B 1 167 ? -16.281 33.903 33.507 1 93.7 167 THR B CA 1
ATOM 7333 C C . THR B 1 167 ? -14.791 33.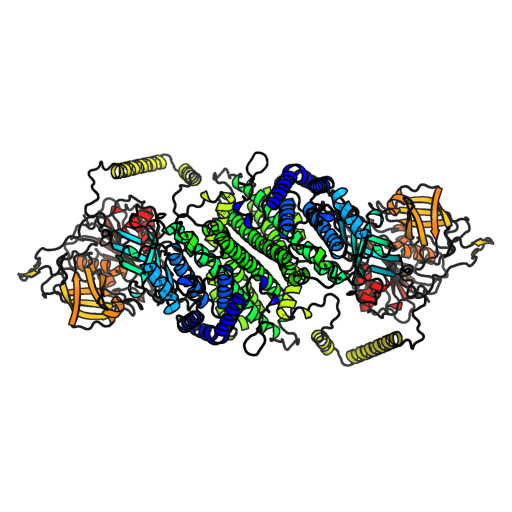635 33.321 1 93.7 167 THR B C 1
ATOM 7335 O O . THR B 1 167 ? -14.052 33.502 34.299 1 93.7 167 THR B O 1
ATOM 7338 N N . MET B 1 168 ? -14.417 33.514 32.064 1 92.57 168 MET B N 1
ATOM 7339 C CA . MET B 1 168 ? -13.034 33.301 31.647 1 92.57 168 MET B CA 1
ATOM 7340 C C . MET B 1 168 ? -12.662 34.236 30.501 1 92.57 168 MET B C 1
ATOM 7342 O O . MET B 1 168 ? -13.498 34.547 29.651 1 92.57 168 MET B O 1
ATOM 7346 N N . ARG B 1 169 ? -11.517 34.65 30.545 1 90.8 169 ARG B N 1
ATOM 7347 C CA . ARG B 1 169 ? -10.95 35.4 29.429 1 90.8 169 ARG B CA 1
ATOM 7348 C C . ARG B 1 169 ? -10.105 34.498 28.536 1 90.8 169 ARG B C 1
ATOM 7350 O O . ARG B 1 169 ? -9.28 33.724 29.028 1 90.8 169 ARG B O 1
ATOM 7357 N N . LEU B 1 170 ? -10.405 34.585 27.245 1 92.13 170 LEU B N 1
ATOM 7358 C CA . LEU B 1 170 ? -9.761 33.697 26.284 1 92.13 170 LEU B CA 1
ATOM 7359 C C . LEU B 1 170 ? -9.202 34.485 25.105 1 92.13 170 LEU B C 1
ATOM 7361 O O . LEU B 1 170 ? -9.864 35.386 24.585 1 92.13 170 LEU B O 1
ATOM 7365 N N . LEU B 1 171 ? -7.932 34.236 24.757 1 89.93 171 LEU B N 1
ATOM 7366 C CA . LEU B 1 171 ? -7.278 34.701 23.538 1 89.93 171 LEU B CA 1
ATOM 7367 C C . LEU B 1 171 ? -6.55 33.557 22.842 1 89.93 171 LEU B C 1
ATOM 7369 O O . LEU B 1 171 ? -5.671 32.924 23.432 1 89.93 171 LEU B O 1
ATOM 7373 N N . LYS B 1 172 ? -6.951 33.247 21.65 1 91.93 172 LYS B N 1
ATOM 7374 C CA . LYS B 1 172 ? -6.353 32.159 20.882 1 91.93 172 LYS B CA 1
ATOM 7375 C C . LYS B 1 172 ? -6.202 32.542 19.412 1 91.93 172 LYS B C 1
ATOM 7377 O O . LYS B 1 172 ? -7.139 33.059 18.801 1 91.93 172 LYS B O 1
ATOM 7382 N N . TYR B 1 173 ? -4.972 32.324 18.85 1 89.41 173 TYR B N 1
ATOM 7383 C CA . TYR B 1 173 ? -4.756 32.386 17.409 1 89.41 173 TYR B CA 1
ATOM 7384 C C . TYR B 1 173 ? -4.759 30.991 16.796 1 89.41 173 TYR B C 1
ATOM 7386 O O . TYR B 1 173 ? -4.064 30.093 17.278 1 89.41 173 TYR B O 1
ATOM 7394 N N . GLY B 1 174 ? -5.639 30.807 15.882 1 89.58 174 GLY B N 1
ATOM 7395 C CA . GLY B 1 174 ? -5.681 29.56 15.134 1 89.58 174 GLY B CA 1
ATOM 7396 C C . GLY B 1 174 ? -5.258 29.719 13.686 1 89.58 174 GLY B C 1
ATOM 7397 O O . GLY B 1 174 ? -5.265 30.829 13.15 1 89.58 174 GLY B O 1
ATOM 7398 N N . SER B 1 175 ? -4.759 28.641 13.117 1 88.79 175 SER B N 1
ATOM 7399 C CA . SER B 1 175 ? -4.38 28.615 11.708 1 88.79 175 SER B CA 1
ATOM 7400 C C . SER B 1 175 ? -5.038 27.448 10.98 1 88.79 175 SER B C 1
ATOM 7402 O O . SER B 1 175 ? -5.391 26.442 11.599 1 88.79 175 SER B O 1
ATOM 7404 N N . TRP B 1 176 ? -5.327 27.568 9.718 1 89.51 176 TRP B N 1
ATOM 7405 C CA . TRP B 1 176 ? -5.819 26.524 8.826 1 89.51 176 TRP B CA 1
ATOM 7406 C C . TRP B 1 176 ? -7.149 25.966 9.322 1 89.51 176 TRP B C 1
ATOM 7408 O O . TRP B 1 176 ? -7.343 24.748 9.361 1 89.51 176 TRP B O 1
ATOM 7418 N N . CYS B 1 177 ? -7.926 26.783 9.865 1 91.7 177 CYS B N 1
ATOM 7419 C CA . CYS B 1 177 ? -9.247 26.344 10.301 1 91.7 177 CYS B CA 1
ATOM 7420 C C . CYS B 1 177 ? -10.195 26.207 9.115 1 91.7 177 CYS B C 1
ATOM 7422 O O . CYS B 1 177 ? -10.501 27.193 8.443 1 91.7 177 CYS B O 1
ATOM 7424 N N . THR B 1 178 ? -10.627 25.026 8.848 1 92.52 178 THR B N 1
ATOM 7425 C CA . THR B 1 178 ? -11.555 24.765 7.753 1 92.52 178 THR B CA 1
ATOM 7426 C C . THR B 1 178 ? -12.87 25.509 7.969 1 92.52 178 THR B C 1
ATOM 7428 O O . THR B 1 178 ? -13.481 25.402 9.034 1 92.52 178 THR B O 1
ATOM 7431 N N . GLY B 1 179 ? -13.28 26.316 6.996 1 92.68 179 GLY B N 1
ATOM 7432 C CA . GLY B 1 179 ? -14.514 27.08 7.082 1 92.68 179 GLY B CA 1
ATOM 7433 C C . GLY B 1 179 ? -14.424 28.253 8.04 1 92.68 179 GLY B C 1
ATOM 7434 O O . GLY B 1 179 ? -15.417 28.626 8.668 1 92.68 179 GLY B O 1
ATOM 7435 N N . ALA B 1 180 ? -13.281 28.777 8.249 1 92.24 180 ALA B N 1
ATOM 7436 C CA . ALA B 1 180 ? -13.083 29.888 9.178 1 92.24 180 ALA B CA 1
ATOM 7437 C C . ALA B 1 180 ? -14.008 31.054 8.842 1 92.24 180 ALA B C 1
ATOM 7439 O O . ALA B 1 180 ? -13.92 31.632 7.756 1 92.24 180 ALA B O 1
ATOM 7440 N N . GLY B 1 181 ? -14.92 31.302 9.717 1 90.86 181 GLY B N 1
ATOM 7441 C CA . GLY B 1 181 ? -15.855 32.399 9.524 1 90.86 181 GLY B CA 1
ATOM 7442 C C . GLY B 1 181 ? -17.14 31.974 8.838 1 90.86 181 GLY B C 1
ATOM 7443 O O . GLY B 1 181 ? -18.083 32.761 8.732 1 90.86 181 GLY B O 1
ATOM 7444 N N . PHE B 1 182 ? -17.175 30.702 8.405 1 94.34 182 PHE B N 1
ATOM 7445 C CA . PHE B 1 182 ? -18.352 30.242 7.678 1 94.34 182 PHE B CA 1
ATOM 7446 C C . PHE B 1 182 ? -19.171 29.279 8.53 1 94.34 182 PHE B C 1
ATOM 7448 O O . PHE B 1 182 ? -20.372 29.113 8.307 1 94.34 182 PHE B O 1
ATOM 7455 N N . ALA B 1 183 ? -18.542 28.602 9.515 1 96.17 183 ALA B N 1
ATOM 7456 C CA . ALA B 1 183 ? -19.284 27.728 10.42 1 96.17 183 ALA B CA 1
ATOM 7457 C C . ALA B 1 183 ? -20.092 28.54 11.427 1 96.17 183 ALA B C 1
ATOM 7459 O O . ALA B 1 183 ? -19.788 29.709 11.679 1 96.17 183 ALA B O 1
ATOM 7460 N N . ASP B 1 184 ? -21.065 27.943 12.001 1 97.12 184 ASP B N 1
ATOM 7461 C CA . ASP B 1 184 ? -21.956 28.626 12.934 1 97.12 184 ASP B CA 1
ATOM 7462 C C . ASP B 1 184 ? -21.414 28.56 14.36 1 97.12 184 ASP B C 1
ATOM 7464 O O . ASP B 1 184 ? -21.699 29.437 15.178 1 97.12 184 ASP B O 1
ATOM 7468 N N . PHE B 1 185 ? -20.703 27.542 14.678 1 97.61 185 PHE B N 1
ATOM 7469 C CA . PHE B 1 185 ? -20.043 27.388 15.969 1 97.61 185 PHE B CA 1
ATOM 7470 C C . PHE B 1 185 ? -18.71 26.668 15.813 1 97.61 185 PHE B C 1
ATOM 7472 O O . PHE B 1 185 ? -18.465 26.017 14.794 1 97.61 185 PHE B O 1
ATOM 7479 N N . TYR B 1 186 ? -17.84 26.805 16.827 1 97.55 186 TYR B N 1
ATOM 7480 C CA . TYR B 1 186 ? -16.508 26.211 16.794 1 97.55 186 TYR B CA 1
ATOM 7481 C C . TYR B 1 186 ? -16.151 25.598 18.143 1 97.55 186 TYR B C 1
ATOM 7483 O O . TYR B 1 186 ? -16.464 26.165 19.192 1 97.55 186 TYR B O 1
ATOM 7491 N N . CYS B 1 187 ? -15.61 24.45 18.092 1 97.66 187 CYS B N 1
ATOM 7492 C CA . CYS B 1 187 ? -14.914 23.893 19.247 1 97.66 187 CYS B CA 1
ATOM 7493 C C . CYS B 1 187 ? -13.418 24.171 19.167 1 97.66 187 CYS B C 1
ATOM 7495 O O . CYS B 1 187 ? -12.729 23.641 18.295 1 97.66 187 CYS B O 1
ATOM 7497 N N . ILE B 1 188 ? -12.924 24.917 20.14 1 95.54 188 ILE B N 1
ATOM 7498 C CA . ILE B 1 188 ? -11.557 25.422 20.078 1 95.54 188 ILE B CA 1
ATOM 7499 C C . ILE B 1 188 ? -10.72 24.781 21.183 1 95.54 188 ILE B C 1
ATOM 7501 O O . ILE B 1 188 ? -11.124 24.767 22.348 1 95.54 188 ILE B O 1
ATOM 7505 N N . MET B 1 189 ? -9.564 24.239 20.8 1 95.23 189 MET B N 1
ATOM 7506 C CA . MET B 1 189 ? -8.641 23.696 21.793 1 95.23 189 MET B CA 1
ATOM 7507 C C . MET B 1 189 ? -7.562 24.713 22.147 1 95.23 189 MET B C 1
ATOM 7509 O O . MET B 1 189 ? -6.968 25.329 21.26 1 95.23 189 MET B O 1
ATOM 7513 N N . THR B 1 190 ? -7.324 24.943 23.372 1 92.35 190 THR B N 1
ATOM 7514 C CA . THR B 1 190 ? -6.278 25.833 23.863 1 92.35 190 THR B CA 1
ATOM 7515 C C . THR B 1 190 ? -5.741 25.347 25.206 1 92.35 190 THR B C 1
ATOM 7517 O O . THR B 1 190 ? -6.127 24.279 25.685 1 92.35 190 THR B O 1
ATOM 7520 N N . ILE B 1 191 ? -4.813 26.093 25.791 1 92.33 191 ILE B N 1
ATOM 7521 C CA . ILE B 1 191 ? -4.32 25.776 27.126 1 92.33 191 ILE B CA 1
ATOM 7522 C C . ILE B 1 191 ? -5.454 25.904 28.14 1 92.33 191 ILE B C 1
ATOM 7524 O O . ILE B 1 191 ? -6.456 26.574 27.878 1 92.33 191 ILE B O 1
ATOM 7528 N N . SER B 1 192 ? -5.297 25.255 29.227 1 94.04 192 SER B N 1
ATOM 7529 C CA . SER B 1 192 ? -6.314 25.29 30.273 1 94.04 192 SER B CA 1
ATOM 7530 C C . SER B 1 192 ? -6.205 26.562 31.108 1 94.04 192 SER B C 1
ATOM 7532 O O . SER B 1 192 ? -5.134 27.168 31.187 1 94.04 192 SER B O 1
ATOM 7534 N N . PRO B 1 193 ? -7.309 27.019 31.68 1 90.25 193 PRO B N 1
ATOM 7535 C CA . PRO B 1 193 ? -7.298 28.269 32.445 1 90.25 193 PRO B CA 1
ATOM 7536 C C . PRO B 1 193 ? -6.256 28.268 33.561 1 90.25 193 PRO B C 1
ATOM 7538 O O . PRO B 1 193 ? -5.764 29.33 33.952 1 90.25 193 PRO B O 1
ATOM 7541 N N . GLN B 1 194 ? -5.861 27.191 34.099 1 82.81 194 GLN B N 1
ATOM 7542 C CA . GLN B 1 194 ? -4.835 27.12 35.135 1 82.81 194 GLN B CA 1
ATOM 7543 C C . GLN B 1 194 ? -3.489 26.708 34.548 1 82.81 194 GLN B C 1
ATOM 7545 O O . GLN B 1 194 ? -2.706 26.016 35.202 1 82.81 194 GLN B O 1
ATOM 7550 N N . PHE B 1 195 ? -3.24 27.17 33.466 1 83.42 195 PHE B N 1
ATOM 7551 C CA . PHE B 1 195 ? -2.04 26.785 32.731 1 83.42 195 PHE B CA 1
ATOM 7552 C C . PHE B 1 195 ? -0.785 27.214 33.482 1 83.42 195 PHE B C 1
ATOM 7554 O O . PHE B 1 195 ? -0.67 28.368 33.902 1 83.42 195 PHE B O 1
ATOM 7561 N N . THR B 1 196 ? 0.138 26.208 33.854 1 76.31 196 THR B N 1
ATOM 7562 C CA . THR B 1 196 ? 1.404 26.434 34.544 1 76.31 196 THR B CA 1
ATOM 7563 C C . THR B 1 196 ? 2.583 26.094 33.636 1 76.31 196 THR B C 1
ATOM 7565 O O . THR B 1 196 ? 3.499 25.377 34.042 1 76.31 196 THR B O 1
ATOM 7568 N N . ASN B 1 197 ? 2.559 26.418 32.359 1 75.7 197 ASN B N 1
ATOM 7569 C CA . ASN B 1 197 ? 3.631 26.21 31.391 1 75.7 197 ASN B CA 1
ATOM 7570 C C . ASN B 1 197 ? 3.729 24.746 30.971 1 75.7 197 ASN B C 1
ATOM 7572 O O . ASN B 1 197 ? 4.819 24.252 30.677 1 75.7 197 ASN B O 1
ATOM 7576 N N . ASN B 1 198 ? 2.702 24.073 31.102 1 81.75 198 ASN B N 1
ATOM 7577 C CA . ASN B 1 198 ? 2.587 22.701 30.619 1 81.75 198 ASN B CA 1
ATOM 7578 C C . ASN B 1 198 ? 1.57 22.589 29.486 1 81.75 198 ASN B C 1
ATOM 7580 O O . ASN B 1 198 ? 0.362 22.631 29.725 1 81.75 198 ASN B O 1
ATOM 7584 N N . PHE B 1 199 ? 2.062 22.369 28.353 1 85.85 199 PHE B N 1
ATOM 7585 C CA . PHE B 1 199 ? 1.213 22.419 27.168 1 85.85 199 PHE B CA 1
ATOM 7586 C C . PHE B 1 199 ? 0.364 21.158 27.057 1 85.85 199 PHE B C 1
ATOM 7588 O O . PHE B 1 199 ? -0.519 21.072 26.2 1 85.85 199 PHE B O 1
ATOM 7595 N N . SER B 1 200 ? 0.594 20.214 27.955 1 87.6 200 SER B N 1
ATOM 7596 C CA . SER B 1 200 ? -0.275 19.042 27.958 1 87.6 200 SER B CA 1
ATOM 7597 C C . SER B 1 200 ? -1.603 19.34 28.646 1 87.6 200 SER B C 1
ATOM 7599 O O . SER B 1 200 ? -2.557 18.568 28.527 1 87.6 200 SER B O 1
ATOM 7601 N N . ALA B 1 201 ? -1.621 20.451 29.387 1 91.96 201 ALA B N 1
ATOM 7602 C CA . ALA B 1 201 ? -2.857 20.875 30.04 1 91.96 201 ALA B CA 1
ATOM 7603 C C . ALA B 1 201 ? -3.752 21.646 29.072 1 91.96 201 ALA B C 1
ATOM 7605 O O . ALA B 1 201 ? -3.67 22.873 28.985 1 91.96 201 ALA B O 1
ATOM 7606 N N . LEU B 1 202 ? -4.611 20.936 28.395 1 94.62 202 LEU B N 1
ATOM 7607 C CA . LEU B 1 202 ? -5.434 21.493 27.327 1 94.62 202 LEU B CA 1
ATOM 7608 C C . LEU B 1 202 ? -6.912 21.452 27.702 1 94.62 202 LEU B C 1
ATOM 7610 O O . LEU B 1 202 ? -7.329 20.618 28.509 1 94.62 202 LEU B O 1
ATOM 7614 N N . SER B 1 203 ? -7.656 22.376 27.2 1 95.93 203 SER B N 1
ATOM 7615 C CA . SER B 1 203 ? -9.106 22.423 27.354 1 95.93 203 SER B CA 1
ATOM 7616 C C . SER B 1 203 ? -9.789 22.819 26.05 1 95.93 203 SER B C 1
ATOM 7618 O O . SER B 1 203 ? -9.157 23.399 25.163 1 95.93 203 SER B O 1
ATOM 7620 N N . PHE B 1 204 ? -11.069 22.462 25.932 1 96.69 204 PHE B N 1
ATOM 7621 C CA . PHE B 1 204 ? -11.882 22.851 24.786 1 96.69 204 PHE B CA 1
ATOM 7622 C C . PHE B 1 204 ? -12.924 23.888 25.188 1 96.69 204 PHE B C 1
ATOM 7624 O O . PHE B 1 204 ? -13.496 23.811 26.277 1 96.69 204 PHE B O 1
ATOM 7631 N N . PHE B 1 205 ? -13.188 24.785 24.26 1 97.05 205 PHE B N 1
ATOM 7632 C CA . PHE B 1 205 ? -14.189 25.825 24.466 1 97.05 205 PHE B CA 1
ATOM 7633 C C . PHE B 1 205 ? -15.139 25.904 23.276 1 97.05 205 PHE B C 1
ATOM 7635 O O . PHE B 1 205 ? -14.729 25.696 22.133 1 97.05 205 PHE B O 1
ATOM 7642 N N . LEU B 1 206 ? -16.359 26.206 23.538 1 98 206 LEU B N 1
ATOM 7643 C CA . LEU B 1 206 ? -17.372 26.451 22.518 1 98 206 LEU B CA 1
ATOM 7644 C C . LEU B 1 206 ? -17.507 27.943 22.233 1 98 206 LEU B C 1
ATOM 7646 O O . LEU B 1 206 ? -17.697 28.74 23.154 1 98 206 LEU B O 1
ATOM 7650 N N . VAL B 1 207 ? -17.352 28.328 20.98 1 96.51 207 VAL B N 1
ATOM 7651 C CA . VAL B 1 207 ? -17.514 29.72 20.574 1 96.51 207 VAL B CA 1
ATOM 7652 C C . VAL B 1 207 ? -18.399 29.796 19.332 1 96.51 207 VAL B C 1
ATOM 7654 O O . VAL B 1 207 ? -18.513 28.823 18.582 1 96.51 207 VAL B O 1
ATOM 7657 N N . TYR B 1 208 ? -18.993 30.884 19.13 1 95.43 208 TYR B N 1
ATOM 7658 C CA . TYR B 1 208 ? -19.9 31.061 18.001 1 95.43 208 TYR B CA 1
ATOM 7659 C C . TYR B 1 208 ? -19.3 32 16.961 1 95.43 208 TYR B C 1
ATOM 7661 O O . TYR B 1 208 ? -18.326 32.703 17.239 1 95.43 208 TYR B O 1
ATOM 7669 N N . LYS B 1 209 ? -19.855 31.992 15.804 1 91.99 209 LYS B N 1
ATOM 7670 C CA . LYS B 1 209 ? -19.353 32.68 14.618 1 91.99 209 LYS B CA 1
ATOM 7671 C C . LYS B 1 209 ? -19.125 34.162 14.897 1 91.99 209 LYS B C 1
ATOM 7673 O O . LYS B 1 209 ? -18.139 34.741 14.436 1 91.99 209 LYS B O 1
ATOM 7678 N N . ASP B 1 210 ? -19.968 34.765 15.638 1 87.21 210 ASP B N 1
ATOM 7679 C CA . ASP B 1 210 ? -19.895 36.204 15.872 1 87.21 210 ASP B CA 1
ATOM 7680 C C . ASP B 1 210 ? -18.882 36.532 16.966 1 87.21 210 ASP B C 1
ATOM 7682 O O . ASP B 1 210 ? -18.685 37.701 17.307 1 87.21 210 ASP B O 1
ATOM 7686 N N . GLU B 1 211 ? -18.278 35.503 17.487 1 88.1 211 GLU B N 1
ATOM 7687 C CA . GLU B 1 211 ? -17.312 35.685 18.566 1 88.1 211 GLU B CA 1
ATOM 7688 C C . GLU B 1 211 ? -15.885 35.46 18.072 1 88.1 211 GLU B C 1
ATOM 7690 O O . GLU B 1 211 ? -14.944 35.435 18.868 1 88.1 211 GLU B O 1
ATOM 7695 N N . ILE B 1 212 ? -15.754 35.279 16.766 1 88.12 212 ILE B N 1
ATOM 7696 C CA . ILE B 1 212 ? -14.42 35.025 16.232 1 88.12 212 ILE B CA 1
ATOM 7697 C C . ILE B 1 212 ? -14.101 36.038 15.135 1 88.12 212 ILE B C 1
ATOM 7699 O O . ILE B 1 212 ? -15.007 36.656 14.57 1 88.12 212 ILE B O 1
ATOM 7703 N N . ARG B 1 213 ? -12.862 36.238 14.87 1 85.12 213 ARG B N 1
ATOM 7704 C CA . ARG B 1 213 ? -12.336 36.937 13.702 1 85.12 213 ARG B CA 1
ATOM 7705 C C . ARG B 1 213 ? -11.608 35.974 12.77 1 85.12 213 ARG B C 1
ATOM 7707 O O . ARG B 1 213 ? -10.744 35.212 13.207 1 85.12 213 ARG B O 1
ATOM 7714 N N . ALA B 1 214 ? -12.086 35.984 11.551 1 87.53 214 ALA B N 1
ATOM 7715 C CA . ALA B 1 214 ? -11.471 35.059 10.603 1 87.53 214 ALA B CA 1
ATOM 7716 C C . ALA B 1 214 ? -11.284 35.715 9.238 1 87.53 214 ALA B C 1
ATOM 7718 O O . ALA B 1 214 ? -11.944 36.708 8.925 1 87.53 214 ALA B O 1
ATOM 7719 N N . SER B 1 215 ? -10.299 35.257 8.482 1 82.73 215 SER B N 1
ATOM 7720 C CA . SER B 1 215 ? -10.04 35.706 7.119 1 82.73 215 SER B CA 1
ATOM 7721 C C . SER B 1 215 ? -9.667 34.538 6.212 1 82.73 215 SER B C 1
ATOM 7723 O O . SER B 1 215 ? -8.751 33.774 6.521 1 82.73 215 SER B O 1
ATOM 7725 N N . THR B 1 216 ? -10.428 34.366 5.126 1 80.53 216 THR B N 1
ATOM 7726 C CA . THR B 1 216 ? -10.115 33.333 4.147 1 80.53 216 THR B CA 1
ATOM 7727 C C . THR B 1 216 ? -9.733 33.955 2.807 1 80.53 216 THR B C 1
ATOM 7729 O O . THR B 1 216 ? -9.735 33.276 1.778 1 80.53 216 THR B O 1
ATOM 7732 N N . ASP B 1 217 ? -9.373 35.167 2.801 1 77.99 217 ASP B N 1
ATOM 7733 C CA . ASP B 1 217 ? -9.064 35.904 1.579 1 77.99 217 ASP B CA 1
ATOM 7734 C C . ASP B 1 217 ? -7.797 35.366 0.919 1 77.99 217 ASP B C 1
ATOM 7736 O O . ASP B 1 217 ? -7.643 35.452 -0.301 1 77.99 217 ASP B O 1
ATOM 7740 N N . ASP B 1 218 ? -7.052 34.857 1.733 1 76.9 218 ASP B N 1
ATOM 7741 C CA . ASP B 1 218 ? -5.777 34.405 1.184 1 76.9 218 ASP B CA 1
ATOM 7742 C C . ASP B 1 218 ? -5.793 32.9 0.927 1 76.9 218 ASP B C 1
ATOM 7744 O O . ASP B 1 218 ? -4.742 32.289 0.721 1 76.9 218 ASP B O 1
ATOM 7748 N N . TRP B 1 219 ? -7.048 32.347 0.978 1 86.33 219 TRP B N 1
ATOM 7749 C CA . TRP B 1 219 ? -7.097 30.922 0.669 1 86.33 219 TRP B CA 1
ATOM 7750 C C . TRP B 1 219 ? -6.85 30.678 -0.816 1 86.33 219 TRP B C 1
ATOM 7752 O O . TRP B 1 219 ? -7.754 30.847 -1.638 1 86.33 219 TRP B O 1
ATOM 7762 N N . SER B 1 220 ? -6.224 30.284 -1.382 1 87.59 220 SER B N 1
ATOM 7763 C CA . SER B 1 220 ? -5.735 29.873 -2.694 1 87.59 220 SER B CA 1
ATOM 7764 C C . SER B 1 220 ? -4.863 28.627 -2.593 1 87.59 220 SER B C 1
ATOM 7766 O O . SER B 1 220 ? -3.669 28.72 -2.298 1 87.59 220 SER B O 1
ATOM 7768 N N . ALA B 1 221 ? -4.925 27.804 -2.651 1 90.4 221 ALA B N 1
ATOM 7769 C CA . ALA B 1 221 ? -4.254 26.533 -2.39 1 90.4 221 ALA B CA 1
ATOM 7770 C C . ALA B 1 221 ? -4.234 25.657 -3.64 1 90.4 221 ALA B C 1
ATOM 7772 O O . ALA B 1 221 ? -4.927 25.945 -4.618 1 90.4 221 ALA B O 1
ATOM 7773 N N . LEU B 1 222 ? -3.366 24.682 -3.609 1 92.02 222 LEU B N 1
ATOM 7774 C CA . LEU B 1 222 ? -3.279 23.716 -4.699 1 92.02 222 LEU B CA 1
ATOM 7775 C C . LEU B 1 222 ? -4.629 23.048 -4.942 1 92.02 222 LEU B C 1
ATOM 7777 O O . LEU B 1 222 ? -5.038 22.866 -6.091 1 92.02 222 LEU B O 1
ATOM 7781 N N . GLY B 1 223 ? -5.342 22.686 -3.894 1 94.06 223 GLY B N 1
ATOM 7782 C CA . GLY B 1 223 ? -6.627 22.01 -3.961 1 94.06 223 GLY B CA 1
ATOM 7783 C C . GLY B 1 223 ? -7.538 22.343 -2.794 1 94.06 223 GLY B C 1
ATOM 7784 O O . GLY B 1 223 ? -7.246 23.249 -2.01 1 94.06 223 GLY B O 1
ATOM 7785 N N . MET B 1 224 ? -8.705 21.707 -2.75 1 95.63 224 MET B N 1
ATOM 7786 C CA . MET B 1 224 ? -9.701 21.956 -1.711 1 95.63 224 MET B CA 1
ATOM 7787 C C . MET B 1 224 ? -10.112 23.425 -1.693 1 95.63 224 MET B C 1
ATOM 7789 O O . MET B 1 224 ? -10.137 24.053 -0.633 1 95.63 224 MET B O 1
ATOM 7793 N N . HIS B 1 225 ? -10.309 23.916 -2.871 1 94.19 225 HIS B N 1
ATOM 7794 C CA . HIS B 1 225 ? -10.536 25.346 -3.049 1 94.19 225 HIS B CA 1
ATOM 7795 C C . HIS B 1 225 ? -11.775 25.806 -2.288 1 94.19 225 HIS B C 1
ATOM 7797 O O . HIS B 1 225 ? -11.826 26.939 -1.804 1 94.19 225 HIS B O 1
ATOM 7803 N N . ALA B 1 226 ? -12.687 24.962 -2.093 1 94.73 226 ALA B N 1
ATOM 7804 C CA . ALA B 1 226 ? -13.967 25.373 -1.522 1 94.73 226 ALA B CA 1
ATOM 7805 C C . ALA B 1 226 ? -13.938 25.294 0.002 1 94.73 226 ALA B C 1
ATOM 7807 O O . ALA B 1 226 ? -14.867 25.753 0.671 1 94.73 226 ALA B O 1
ATOM 7808 N N . ASN B 1 227 ? -12.955 24.675 0.597 1 92.29 227 ASN B N 1
ATOM 7809 C CA . ASN B 1 227 ? -12.977 24.463 2.041 1 92.29 227 ASN B CA 1
ATOM 7810 C C . ASN B 1 227 ? -12.75 25.766 2.802 1 92.29 227 ASN B C 1
ATOM 7812 O O . ASN B 1 227 ? -13.077 25.863 3.986 1 92.29 227 ASN B O 1
ATOM 7816 N N . GLN B 1 228 ? -12.148 26.857 2.164 1 90.37 228 GLN B N 1
ATOM 7817 C CA . GLN B 1 228 ? -11.98 28.187 2.739 1 90.37 228 GLN B CA 1
ATOM 7818 C C . GLN B 1 228 ? -11.324 28.113 4.115 1 90.37 228 GLN B C 1
ATOM 7820 O O . GLN B 1 228 ? -11.864 28.63 5.095 1 90.37 228 GLN B O 1
ATOM 7825 N N . SER B 1 229 ? -10.136 27.541 4.103 1 91.15 229 SER B N 1
ATOM 7826 C CA . SER B 1 229 ? -9.367 27.452 5.34 1 91.15 229 SER B CA 1
ATOM 7827 C C . SER B 1 229 ? -8.572 28.729 5.589 1 91.15 229 SER B C 1
ATOM 7829 O O . SER B 1 229 ? -8.052 29.336 4.65 1 91.15 229 SER B O 1
ATOM 7831 N N . GLY B 1 230 ? -8.562 29.151 6.834 1 89.35 230 GLY B N 1
ATOM 7832 C CA . GLY B 1 230 ? -7.816 30.363 7.132 1 89.35 230 GLY B CA 1
ATOM 7833 C C . GLY B 1 230 ? -7.551 30.551 8.614 1 89.35 230 GLY B C 1
ATOM 7834 O O . GLY B 1 230 ? -7.909 29.696 9.427 1 89.35 230 GLY B O 1
ATOM 7835 N N . PRO B 1 231 ? -6.869 31.603 8.915 1 89.05 231 PRO B N 1
ATOM 7836 C CA . PRO B 1 231 ? -6.613 31.936 10.319 1 89.05 231 PRO B CA 1
ATOM 7837 C C . PRO B 1 231 ? -7.877 32.355 11.066 1 89.05 231 PRO B C 1
ATOM 7839 O O . PRO B 1 231 ? -8.834 32.831 10.45 1 89.05 231 PRO B O 1
ATOM 7842 N N . MET B 1 232 ? -7.811 32.072 12.323 1 89.51 232 MET B N 1
ATOM 7843 C CA . MET B 1 232 ? -8.917 32.449 13.198 1 89.51 232 MET B CA 1
ATOM 7844 C C . MET B 1 232 ? -8.401 32.936 14.548 1 89.51 232 MET B C 1
ATOM 7846 O O . MET B 1 232 ? -7.444 32.379 15.089 1 89.51 232 MET B O 1
ATOM 7850 N N . VAL B 1 233 ? -8.969 34.026 15.058 1 89.41 233 VAL B N 1
ATOM 7851 C CA . VAL B 1 233 ? -8.639 34.565 16.373 1 89.41 233 VAL B CA 1
ATOM 7852 C C . VAL B 1 233 ? -9.887 34.581 17.253 1 89.41 233 VAL B C 1
ATOM 7854 O O . VAL B 1 233 ? -10.961 34.996 16.811 1 89.41 233 VAL B O 1
ATOM 7857 N N . VAL B 1 234 ? -9.775 34.066 18.378 1 91.17 234 VAL B N 1
ATOM 7858 C CA . VAL B 1 234 ? -10.823 34.13 19.392 1 91.17 234 VAL B CA 1
ATOM 7859 C C . VAL B 1 234 ? -10.359 34.995 20.562 1 91.17 234 VAL B C 1
ATOM 7861 O O . VAL B 1 234 ? -9.29 34.758 21.131 1 91.17 234 VAL B O 1
ATOM 7864 N N . GLU B 1 235 ? -11.088 36.015 20.825 1 87.18 235 GLU B N 1
ATOM 7865 C CA . GLU B 1 235 ? -10.758 36.916 21.925 1 87.18 235 GLU B CA 1
ATOM 7866 C C . GLU B 1 235 ? -12.017 37.408 22.633 1 87.18 235 GLU B C 1
ATOM 7868 O O . GLU B 1 235 ? -12.946 37.9 21.989 1 87.18 235 GLU B O 1
ATOM 7873 N N . GLY B 1 236 ? -11.987 37.19 23.981 1 85.66 236 GLY B N 1
ATOM 7874 C CA . GLY B 1 236 ? -13.122 37.725 24.716 1 85.66 236 GLY B CA 1
ATOM 7875 C C . GLY B 1 236 ? -13.31 37.08 26.077 1 85.66 236 GLY B C 1
ATOM 7876 O O . GLY B 1 236 ? -12.452 36.321 26.533 1 85.66 236 GLY B O 1
ATOM 7877 N N . VAL B 1 237 ? -14.312 37.525 26.765 1 90.19 237 VAL B N 1
ATOM 7878 C CA . VAL B 1 237 ? -14.723 36.965 28.048 1 90.19 237 VAL B CA 1
ATOM 7879 C C . VAL B 1 237 ? -15.934 36.055 27.85 1 90.19 237 VAL B C 1
ATOM 7881 O O . VAL B 1 237 ? -16.921 36.452 27.226 1 90.19 237 VAL B O 1
ATOM 7884 N N . PHE B 1 238 ? -15.817 34.915 28.305 1 93.41 238 PHE B N 1
ATOM 7885 C CA . PHE B 1 238 ? -16.861 33.918 28.1 1 93.41 238 PHE B CA 1
ATOM 7886 C C . PHE B 1 238 ? -17.313 33.326 29.43 1 93.41 238 PHE B C 1
ATOM 7888 O O . PHE B 1 238 ? -16.529 33.247 30.378 1 93.41 238 PHE B O 1
ATOM 7895 N N . ASN B 1 239 ? -18.517 32.958 29.422 1 95.34 239 ASN B N 1
ATOM 7896 C CA . ASN B 1 239 ? -19.023 32.241 30.587 1 95.34 239 ASN B CA 1
ATOM 7897 C C . ASN B 1 239 ? -18.397 30.854 30.707 1 95.34 239 ASN B C 1
ATOM 7899 O O . ASN B 1 239 ? -18.055 30.233 29.699 1 95.34 239 ASN B O 1
ATOM 7903 N N . THR B 1 240 ? -18.362 30.325 31.922 1 94.43 240 THR B N 1
ATOM 7904 C CA . THR B 1 240 ? -17.723 29.039 32.183 1 94.43 240 THR B CA 1
ATOM 7905 C C . THR B 1 240 ? -18.512 27.904 31.537 1 94.43 240 THR B C 1
ATOM 7907 O O . THR B 1 240 ? -17.986 26.805 31.348 1 94.43 240 THR B O 1
ATOM 7910 N N . ASP B 1 241 ? -19.766 28.144 31.181 1 95.1 241 ASP B N 1
ATOM 7911 C CA . ASP B 1 241 ? -20.563 27.121 30.511 1 95.1 241 ASP B CA 1
ATOM 7912 C C . ASP B 1 241 ? -20.082 26.901 29.078 1 95.1 241 ASP B C 1
ATOM 7914 O O . ASP B 1 241 ? -20.516 25.961 28.41 1 95.1 241 ASP B O 1
ATOM 7918 N N . ARG B 1 242 ? -19.1 27.752 28.634 1 96.43 242 ARG B N 1
ATOM 7919 C CA . ARG B 1 242 ? -18.5 27.601 27.312 1 96.43 242 ARG B CA 1
ATOM 7920 C C . ARG B 1 242 ? -17.361 26.587 27.341 1 96.43 242 ARG B C 1
ATOM 7922 O O . ARG B 1 242 ? -16.886 26.149 26.291 1 96.43 242 ARG B O 1
ATOM 7929 N N . LEU B 1 243 ? -16.96 26.226 28.538 1 96.46 243 LEU B N 1
ATOM 7930 C CA . LEU B 1 243 ? -15.981 25.156 28.692 1 96.46 243 LEU B CA 1
ATOM 7931 C C . LEU B 1 243 ? -16.611 23.797 28.405 1 96.46 243 LEU B C 1
ATOM 7933 O O . LEU B 1 243 ? -17.643 23.452 28.984 1 96.46 243 LEU B O 1
ATOM 7937 N N . VAL B 1 244 ? -16.061 23.083 27.464 1 97.08 244 VAL B N 1
ATOM 7938 C CA . VAL B 1 244 ? -16.541 21.741 27.151 1 97.08 244 VAL B CA 1
ATOM 7939 C C . VAL B 1 244 ? -15.856 20.723 28.06 1 97.08 244 VAL B C 1
ATOM 7941 O O . VAL B 1 244 ? -14.695 20.369 27.842 1 97.08 244 VAL B O 1
ATOM 7944 N N . GLY B 1 245 ? -16.543 20.195 29.052 1 95 245 GLY B N 1
ATOM 7945 C CA . GLY B 1 245 ? -15.941 19.336 30.06 1 95 245 GLY B CA 1
ATOM 7946 C C . GLY B 1 245 ? -15.27 20.109 31.18 1 95 245 GLY B C 1
ATOM 7947 O O . GLY B 1 245 ? -15.655 21.242 31.476 1 95 245 GLY B O 1
ATOM 7948 N N . SER B 1 246 ? -14.316 19.454 31.824 1 93.76 246 SER B N 1
ATOM 7949 C CA . SER B 1 246 ? -13.568 20.072 32.913 1 93.76 246 SER B CA 1
ATOM 7950 C C . SER B 1 246 ? -12.231 20.619 32.425 1 93.76 246 SER B C 1
ATOM 7952 O O . SER B 1 246 ? -11.766 20.259 31.341 1 93.76 246 SER B O 1
ATOM 7954 N N . PRO B 1 247 ? -11.724 21.57 33.187 1 93.79 247 PRO B N 1
ATOM 7955 C CA . PRO B 1 247 ? -10.364 21.98 32.827 1 93.79 247 PRO B CA 1
ATOM 7956 C C . PRO B 1 247 ? -9.413 20.796 32.67 1 93.79 247 PRO B C 1
ATOM 7958 O O . PRO B 1 247 ? -9.485 19.835 33.441 1 93.79 247 PRO B O 1
ATOM 7961 N N . GLN B 1 248 ? -8.614 20.801 31.623 1 92.97 248 GLN B N 1
ATOM 7962 C CA . GLN B 1 248 ? -7.571 19.824 31.329 1 92.97 248 GLN B CA 1
ATOM 7963 C C . GLN B 1 248 ? -8.163 18.549 30.734 1 92.97 248 GLN B C 1
ATOM 7965 O O . GLN B 1 248 ? -7.481 17.526 30.642 1 92.97 248 GLN B O 1
ATOM 7970 N N . ASP B 1 249 ? -9.398 18.695 30.368 1 93.97 249 ASP B N 1
ATOM 7971 C CA . ASP B 1 249 ? -10.041 17.576 29.687 1 93.97 249 ASP B CA 1
ATOM 7972 C C . ASP B 1 249 ? -9.696 17.568 28.199 1 93.97 249 ASP B C 1
ATOM 7974 O O . ASP B 1 249 ? -10.125 16.678 27.462 1 93.97 249 ASP B O 1
ATOM 7978 N N . GLY B 1 250 ? -8.937 18.539 27.78 1 93.65 250 GLY B N 1
ATOM 7979 C CA . GLY B 1 250 ? -8.705 18.799 26.368 1 93.65 250 GLY B CA 1
ATOM 7980 C C . GLY B 1 250 ? -8.014 17.652 25.656 1 93.65 250 GLY B C 1
ATOM 7981 O O . GLY B 1 250 ? -8.393 17.288 24.541 1 93.65 250 GLY B O 1
ATOM 7982 N N . ARG B 1 251 ? -6.998 17.073 26.298 1 92.14 251 ARG B N 1
ATOM 7983 C CA . ARG B 1 251 ? -6.276 15.963 25.686 1 92.14 251 ARG B CA 1
ATOM 7984 C C . ARG B 1 251 ? -7.2 14.774 25.446 1 92.14 251 ARG B C 1
ATOM 7986 O O . ARG B 1 251 ? -7.161 14.156 24.38 1 92.14 251 ARG B O 1
ATOM 7993 N N . LYS B 1 252 ? -7.973 14.459 26.42 1 94.97 252 LYS B N 1
ATOM 7994 C CA . LYS B 1 252 ? -8.92 13.352 26.321 1 94.97 252 LYS B CA 1
ATOM 7995 C C . LYS B 1 252 ? -9.931 13.592 25.204 1 94.97 252 LYS B C 1
ATOM 7997 O O . LYS B 1 252 ? -10.232 12.684 24.426 1 94.97 252 LYS B O 1
ATOM 8002 N N . ILE B 1 253 ? -10.439 14.798 25.127 1 96.13 253 ILE B N 1
ATOM 8003 C CA . ILE B 1 253 ? -11.409 15.162 24.1 1 96.13 253 ILE B CA 1
ATOM 8004 C C . ILE B 1 253 ? -10.76 15.073 22.721 1 96.13 253 ILE B C 1
ATOM 8006 O O . ILE B 1 253 ? -11.378 14.595 21.767 1 96.13 253 ILE B O 1
ATOM 8010 N N . MET B 1 254 ? -9.554 15.518 22.659 1 94.79 254 MET B N 1
ATOM 8011 C CA . MET B 1 254 ? -8.836 15.494 21.388 1 94.79 254 MET B CA 1
ATOM 8012 C C . MET B 1 254 ? -8.691 14.066 20.871 1 94.79 254 MET B C 1
ATOM 8014 O O . MET B 1 254 ? -9.02 13.782 19.718 1 94.79 254 MET B O 1
ATOM 8018 N N . GLU B 1 255 ? -8.279 13.16 21.675 1 94.23 255 GLU B N 1
ATOM 8019 C CA . GLU B 1 255 ? -8 11.791 21.251 1 94.23 255 GLU B CA 1
ATOM 8020 C C . GLU B 1 255 ? -9.291 11.008 21.029 1 94.23 255 GLU B C 1
ATOM 8022 O O . GLU B 1 255 ? -9.433 10.308 20.024 1 94.23 255 GLU B O 1
ATOM 8027 N N . GLU B 1 256 ? -10.243 11.152 21.957 1 96.64 256 GLU B N 1
ATOM 8028 C CA . GLU B 1 256 ? -11.464 10.352 21.961 1 96.64 256 GLU B CA 1
ATOM 8029 C C . GLU B 1 256 ? -12.442 10.831 20.892 1 96.64 256 GLU B C 1
ATOM 8031 O O . GLU B 1 256 ? -13.243 10.047 20.38 1 96.64 256 GLU B O 1
ATOM 8036 N N . CYS B 1 257 ? -12.355 12.114 20.522 1 96.88 257 CYS B N 1
ATOM 8037 C CA . CYS B 1 257 ? -13.373 12.665 19.635 1 96.88 257 CYS B CA 1
ATOM 8038 C C . CYS B 1 257 ? -12.743 13.23 18.368 1 96.88 257 CYS B C 1
ATOM 8040 O O . CYS B 1 257 ? -12.862 12.639 17.293 1 96.88 257 CYS B O 1
ATOM 8042 N N . VAL B 1 258 ? -11.956 14.234 18.469 1 96.36 258 VAL B N 1
ATOM 8043 C CA . VAL B 1 258 ? -11.453 14.938 17.294 1 96.36 258 VAL B CA 1
ATOM 8044 C C . VAL B 1 258 ? -10.575 14.002 16.467 1 96.36 258 VAL B C 1
ATOM 8046 O O . VAL B 1 258 ? -10.841 13.775 15.284 1 96.36 258 VAL B O 1
ATOM 8049 N N . ASP B 1 259 ? -9.591 13.407 17.101 1 95.39 259 ASP B N 1
ATOM 8050 C CA . ASP B 1 259 ? -8.668 12.552 16.361 1 95.39 259 ASP B CA 1
ATOM 8051 C C . ASP B 1 259 ? -9.38 11.314 15.821 1 95.39 259 ASP B C 1
ATOM 8053 O O . ASP B 1 259 ? -9.159 10.914 14.676 1 95.39 259 ASP B O 1
ATOM 8057 N N . ALA B 1 260 ? -10.163 10.743 16.651 1 97.18 260 ALA B N 1
ATOM 8058 C CA . ALA B 1 260 ? -10.843 9.519 16.236 1 97.18 260 ALA B CA 1
ATOM 8059 C C . ALA B 1 260 ? -11.705 9.763 15.001 1 97.18 260 ALA B C 1
ATOM 8061 O O . ALA B 1 260 ? -11.628 9.014 14.024 1 97.18 260 ALA B O 1
ATOM 8062 N N . TYR B 1 261 ? -12.525 10.804 15.033 1 97.54 261 TYR B N 1
ATOM 8063 C CA . TYR B 1 261 ? -13.419 11.095 13.918 1 97.54 261 TYR B CA 1
ATOM 8064 C C . TYR B 1 261 ? -12.649 11.672 12.737 1 97.54 261 TYR B C 1
ATOM 8066 O O . TYR B 1 261 ? -12.915 11.324 11.584 1 97.54 261 TYR B O 1
ATOM 8074 N N . PHE B 1 262 ? -11.752 12.56 13.053 1 96.05 262 PHE B N 1
ATOM 8075 C CA . PHE B 1 262 ? -11.002 13.219 11.99 1 96.05 262 PHE B CA 1
ATOM 8076 C C . PHE B 1 262 ? -10.192 12.205 11.191 1 96.05 262 PHE B C 1
ATOM 8078 O O . PHE B 1 262 ? -10.246 12.192 9.959 1 96.05 262 PHE B O 1
ATOM 8085 N N . LEU B 1 263 ? -9.424 11.342 11.891 1 97.42 263 LEU B N 1
ATOM 8086 C CA . LEU B 1 263 ? -8.56 10.382 11.212 1 97.42 263 LEU B CA 1
ATOM 8087 C C . LEU B 1 263 ? -9.386 9.345 10.459 1 97.42 263 LEU B C 1
ATOM 8089 O O . LEU B 1 263 ? -9.046 8.972 9.334 1 97.42 263 LEU B O 1
ATOM 8093 N N . LEU B 1 264 ? -10.438 8.909 11.024 1 98.21 264 LEU B N 1
ATOM 8094 C CA . LEU B 1 264 ? -11.302 7.926 10.38 1 98.21 264 LEU B CA 1
ATOM 8095 C C . LEU B 1 264 ? -11.973 8.519 9.146 1 98.21 264 LEU B C 1
ATOM 8097 O O . LEU B 1 264 ? -11.931 7.926 8.065 1 98.21 264 LEU B O 1
ATOM 8101 N N . LEU B 1 265 ? -12.552 9.714 9.283 1 98.49 265 LEU B N 1
ATOM 8102 C CA . LEU B 1 265 ? -13.439 10.234 8.248 1 98.49 265 LEU B CA 1
ATOM 8103 C C . LEU B 1 265 ? -12.642 10.917 7.142 1 98.49 265 LEU B C 1
ATOM 8105 O O . LEU B 1 265 ? -13.036 10.879 5.974 1 98.49 265 LEU B O 1
ATOM 8109 N N . THR B 1 266 ? -11.544 11.584 7.485 1 97.86 266 THR B N 1
ATOM 8110 C CA . THR B 1 266 ? -10.736 12.137 6.404 1 97.86 266 THR B CA 1
ATOM 8111 C C . THR B 1 266 ? -10.174 11.024 5.524 1 97.86 266 THR B C 1
ATOM 8113 O O . THR B 1 266 ? -10.01 11.204 4.316 1 97.86 266 THR B O 1
ATOM 8116 N N . SER B 1 267 ? -9.88 9.868 6.122 1 98.51 267 SER B N 1
ATOM 8117 C CA . SER B 1 267 ? -9.449 8.718 5.334 1 98.51 267 SER B CA 1
ATOM 8118 C C . SER B 1 267 ? -10.522 8.301 4.333 1 98.51 267 SER B C 1
ATOM 8120 O O . SER B 1 267 ? -10.206 7.859 3.226 1 98.51 267 SER B O 1
ATOM 8122 N N . CYS B 1 268 ? -11.745 8.486 4.712 1 98.59 268 CYS B N 1
ATOM 8123 C CA . CYS B 1 268 ? -12.853 8.202 3.807 1 98.59 268 CYS B CA 1
ATOM 8124 C C . CYS B 1 268 ? -12.908 9.222 2.676 1 98.59 268 CYS B C 1
ATOM 8126 O O . CYS B 1 268 ? -13.292 8.89 1.553 1 98.59 268 CYS B O 1
ATOM 8128 N N . VAL B 1 269 ? -12.562 10.478 2.98 1 98.65 269 VAL B N 1
ATOM 8129 C CA . VAL B 1 269 ? -12.501 11.494 1.934 1 98.65 269 VAL B CA 1
ATOM 8130 C C . VAL B 1 269 ? -11.459 11.099 0.89 1 98.65 269 VAL B C 1
ATOM 8132 O O . VAL B 1 269 ? -11.725 11.155 -0.313 1 98.65 269 VAL B O 1
ATOM 8135 N N . TRP B 1 270 ? -10.28 10.668 1.375 1 98.67 270 TRP B N 1
ATOM 8136 C CA . TRP B 1 270 ? -9.2 10.288 0.471 1 98.67 270 TRP B CA 1
ATOM 8137 C C . TRP B 1 270 ? -9.596 9.083 -0.375 1 98.67 270 TRP B C 1
ATOM 8139 O O . TRP B 1 270 ? -9.351 9.057 -1.584 1 98.67 270 TRP B O 1
ATOM 8149 N N . SER B 1 271 ? -10.211 8.103 0.254 1 98.45 271 SER B N 1
ATOM 8150 C CA . SER B 1 271 ? -10.687 6.942 -0.491 1 98.45 271 SER B CA 1
ATOM 8151 C C . SER B 1 271 ? -11.757 7.336 -1.503 1 98.45 271 SER B C 1
ATOM 8153 O O . SER B 1 271 ? -11.811 6.784 -2.604 1 98.45 271 SER B O 1
ATOM 8155 N N . GLY B 1 272 ? -12.643 8.285 -1.104 1 98.56 272 GLY B N 1
ATOM 8156 C CA . GLY B 1 272 ? -13.659 8.773 -2.023 1 98.56 272 GLY B CA 1
ATOM 8157 C C . GLY B 1 272 ? -13.078 9.447 -3.252 1 98.56 272 GLY B C 1
ATOM 8158 O O . GLY B 1 272 ? -13.572 9.253 -4.365 1 98.56 272 GLY B O 1
ATOM 8159 N N . ILE B 1 273 ? -12.059 10.254 -3.05 1 98.59 273 ILE B N 1
ATOM 8160 C CA . ILE B 1 273 ? -11.381 10.906 -4.165 1 98.59 273 ILE B CA 1
ATOM 8161 C C . ILE B 1 273 ? -10.775 9.852 -5.088 1 98.59 273 ILE B C 1
ATOM 8163 O O . ILE B 1 273 ? -10.896 9.946 -6.312 1 98.59 273 ILE B O 1
ATOM 8167 N N . ALA B 1 274 ? -10.098 8.82 -4.499 1 98.65 274 ALA B N 1
ATOM 8168 C CA . ALA B 1 274 ? -9.495 7.75 -5.29 1 98.65 274 ALA B CA 1
ATOM 8169 C C . ALA B 1 274 ? -10.544 7.04 -6.142 1 98.65 274 ALA B C 1
ATOM 8171 O O . ALA B 1 274 ? -10.338 6.823 -7.338 1 98.65 274 ALA B O 1
ATOM 8172 N N . LEU B 1 275 ? -11.633 6.706 -5.543 1 98.43 275 LEU B N 1
ATOM 8173 C CA . LEU B 1 275 ? -12.716 6.034 -6.253 1 98.43 275 LEU B CA 1
ATOM 8174 C C . LEU B 1 275 ? -13.286 6.929 -7.348 1 98.43 275 LEU B C 1
ATOM 8176 O O . LEU B 1 275 ? -13.6 6.455 -8.442 1 98.43 275 LEU B O 1
ATOM 8180 N N . GLY B 1 276 ? -13.451 8.253 -7.015 1 97.66 276 GLY B N 1
ATOM 8181 C CA . GLY B 1 276 ? -13.921 9.187 -8.025 1 97.66 276 GLY B CA 1
ATOM 8182 C C . GLY B 1 276 ? -13.013 9.262 -9.238 1 97.66 276 GLY B C 1
ATOM 8183 O O . GLY B 1 276 ? -13.488 9.346 -10.372 1 97.66 276 GLY B O 1
ATOM 8184 N N . CYS B 1 277 ? -11.71 9.211 -9.029 1 97.63 277 CYS B N 1
ATOM 8185 C CA . CYS B 1 277 ? -10.735 9.234 -10.113 1 97.63 277 CYS B CA 1
ATOM 8186 C C . CYS B 1 277 ? -10.821 7.964 -10.951 1 97.63 277 CYS B C 1
ATOM 8188 O O . CYS B 1 277 ? -10.73 8.018 -12.179 1 97.63 277 CYS B O 1
ATOM 8190 N N . ILE B 1 278 ? -10.934 6.827 -10.292 1 98.1 278 ILE B N 1
ATOM 8191 C CA . ILE B 1 278 ? -11.061 5.555 -10.994 1 98.1 278 ILE B CA 1
ATOM 8192 C C . ILE B 1 278 ? -12.324 5.564 -11.853 1 98.1 278 ILE B C 1
ATOM 8194 O O . ILE B 1 278 ? -12.305 5.11 -13 1 98.1 278 ILE B O 1
ATOM 8198 N N . ASP B 1 279 ? -13.432 6.078 -11.283 1 96.59 279 ASP B N 1
ATOM 8199 C CA . ASP B 1 279 ? -14.696 6.161 -12.009 1 96.59 279 ASP B CA 1
ATOM 8200 C C . ASP B 1 279 ? -14.546 6.993 -13.28 1 96.59 279 ASP B C 1
ATOM 8202 O O . ASP B 1 279 ? -14.959 6.565 -14.36 1 96.59 279 ASP B O 1
ATOM 8206 N N . LEU B 1 280 ? -13.975 8.185 -13.152 1 95.08 280 LEU B N 1
ATOM 8207 C CA . LEU B 1 280 ? -13.821 9.088 -14.287 1 95.08 280 LEU B CA 1
ATOM 8208 C C . LEU B 1 280 ? -12.901 8.484 -15.342 1 95.08 280 LEU B C 1
ATOM 8210 O O . LEU B 1 280 ? -13.155 8.614 -16.542 1 95.08 280 LEU B O 1
ATOM 8214 N N . SER B 1 281 ? -11.856 7.857 -14.878 1 96.79 281 SER B N 1
ATOM 8215 C CA . SER B 1 281 ? -10.914 7.226 -15.797 1 96.79 281 SER B CA 1
ATOM 8216 C C . SER B 1 281 ? -11.563 6.065 -16.544 1 96.79 281 SER B C 1
ATOM 8218 O O . SER B 1 281 ? -11.357 5.902 -17.748 1 96.79 281 SER B O 1
ATOM 8220 N N . ARG B 1 282 ? -12.267 5.219 -15.781 1 95.4 282 ARG B N 1
ATOM 8221 C CA . ARG B 1 282 ? -12.982 4.118 -16.419 1 95.4 282 ARG B CA 1
ATOM 8222 C C . ARG B 1 282 ? -13.894 4.627 -17.529 1 95.4 282 ARG B C 1
ATOM 8224 O O . ARG B 1 282 ? -13.919 4.066 -18.626 1 95.4 282 ARG B O 1
ATOM 8231 N N . ARG B 1 283 ? -14.673 5.642 -17.243 1 91.18 283 ARG B N 1
ATOM 8232 C CA . ARG B 1 283 ? -15.576 6.222 -18.232 1 91.18 283 ARG B CA 1
ATOM 8233 C C . ARG B 1 283 ? -14.813 6.672 -19.473 1 91.18 283 ARG B C 1
ATOM 8235 O O . ARG B 1 283 ? -15.221 6.378 -20.599 1 91.18 283 ARG B O 1
ATOM 8242 N N . HIS B 1 284 ? -13.724 7.304 -19.274 1 92.36 284 HIS B N 1
ATOM 8243 C CA . HIS B 1 284 ? -12.947 7.858 -20.377 1 92.36 284 HIS B CA 1
ATOM 8244 C C . HIS B 1 284 ? -12.305 6.753 -21.209 1 92.36 284 HIS B C 1
ATOM 8246 O O . HIS B 1 284 ? -12.453 6.727 -22.433 1 92.36 284 HIS B O 1
ATOM 8252 N N . VAL B 1 285 ? -11.623 5.804 -20.609 1 94.95 285 VAL B N 1
ATOM 8253 C CA . VAL B 1 285 ? -10.783 4.855 -21.333 1 94.95 285 VAL B CA 1
ATOM 8254 C C . VAL B 1 285 ? -11.657 3.8 -22.007 1 94.95 285 VAL B C 1
ATOM 8256 O O . VAL B 1 285 ? -11.246 3.182 -22.992 1 94.95 285 VAL B O 1
ATOM 8259 N N . THR B 1 286 ? -12.868 3.56 -21.467 1 91.17 286 THR B N 1
ATOM 8260 C CA . THR B 1 286 ? -13.762 2.592 -22.093 1 91.17 286 THR B CA 1
ATOM 8261 C C . THR B 1 286 ? -14.465 3.206 -23.3 1 91.17 286 THR B C 1
ATOM 8263 O O . THR B 1 286 ? -14.972 2.486 -24.163 1 91.17 286 THR B O 1
ATOM 8266 N N . GLN B 1 287 ? -14.511 4.552 -23.377 1 85.26 287 GLN B N 1
ATOM 8267 C CA . GLN B 1 287 ? -15.211 5.235 -24.459 1 85.26 287 GLN B CA 1
ATOM 8268 C C . GLN B 1 287 ? -14.234 5.721 -25.526 1 85.26 287 GLN B C 1
ATOM 8270 O O . GLN B 1 287 ? -14.587 5.811 -26.704 1 85.26 287 GLN B O 1
ATOM 8275 N N . ALA B 1 288 ? -13.05 6.073 -25.109 1 85.65 288 ALA B N 1
ATOM 8276 C CA . ALA B 1 288 ? -12.048 6.591 -26.037 1 85.65 288 ALA B CA 1
ATOM 8277 C C . ALA B 1 288 ? -11.489 5.478 -26.918 1 85.65 288 ALA B C 1
ATOM 8279 O O . ALA B 1 288 ? -11.079 4.428 -26.418 1 85.65 288 ALA B O 1
ATOM 8280 N N . VAL B 1 289 ? -11.549 5.7 -28.28 1 82.55 289 VAL B N 1
ATOM 8281 C CA . VAL B 1 289 ? -11.064 4.728 -29.254 1 82.55 289 VAL B CA 1
ATOM 8282 C C . VAL B 1 289 ? -9.959 5.353 -30.103 1 82.55 289 VAL B C 1
ATOM 8284 O O . VAL B 1 289 ? -10.086 6.492 -30.557 1 82.55 289 VAL B O 1
ATOM 8287 N N . HIS B 1 290 ? -8.846 4.653 -30.137 1 80.43 290 HIS B N 1
ATOM 8288 C CA . HIS B 1 290 ? -7.832 5.055 -31.105 1 80.43 290 HIS B CA 1
ATOM 8289 C C . HIS B 1 290 ? -8.207 4.607 -32.514 1 80.43 290 HIS B C 1
ATOM 8291 O O . HIS B 1 290 ? -8.197 3.411 -32.813 1 80.43 290 HIS B O 1
ATOM 8297 N N . ALA B 1 291 ? -8.393 5.573 -33.314 1 73.16 291 ALA B N 1
ATOM 8298 C CA . ALA B 1 291 ? -8.984 5.331 -34.628 1 73.16 291 ALA B CA 1
ATOM 8299 C C . ALA B 1 291 ? -8.019 4.57 -35.532 1 73.16 291 ALA B C 1
ATOM 8301 O O . ALA B 1 291 ? -8.444 3.821 -36.414 1 73.16 291 ALA B O 1
ATOM 8302 N N . ASP B 1 292 ? -6.767 4.805 -35.314 1 74.46 292 ASP B N 1
ATOM 8303 C CA . ASP B 1 292 ? -5.775 4.181 -36.185 1 74.46 292 ASP B CA 1
ATOM 8304 C C . ASP B 1 292 ? -5.75 2.667 -35.993 1 74.46 292 ASP B C 1
ATOM 8306 O O . ASP B 1 292 ? -5.643 1.914 -36.964 1 74.46 292 ASP B O 1
ATOM 8310 N N . VAL B 1 293 ? -6.031 2.181 -34.742 1 78.76 293 VAL B N 1
ATOM 8311 C CA . VAL B 1 293 ? -5.932 0.753 -34.455 1 78.76 293 VAL B CA 1
ATOM 8312 C C . VAL B 1 293 ? -7.317 0.191 -34.146 1 78.76 293 VAL B C 1
ATOM 8314 O O . VAL B 1 293 ? -7.526 -1.024 -34.195 1 78.76 293 VAL B O 1
ATOM 8317 N N . GLY B 1 294 ? -8.283 1.103 -33.946 1 75.25 294 GLY B N 1
ATOM 8318 C CA . GLY B 1 294 ? -9.636 0.661 -33.649 1 75.25 294 GLY B CA 1
ATOM 8319 C C . GLY B 1 294 ? -9.776 0.057 -32.265 1 75.25 294 GLY B C 1
ATOM 8320 O O . GLY B 1 294 ? -10.711 -0.703 -32.005 1 75.25 294 GLY B O 1
ATOM 8321 N N . MET B 1 295 ? -8.881 0.259 -31.394 1 81.82 295 MET B N 1
ATOM 8322 C CA . MET B 1 295 ? -8.898 -0.28 -30.037 1 81.82 295 MET B CA 1
ATOM 8323 C C . MET B 1 295 ? -9.256 0.804 -29.026 1 81.82 295 MET B C 1
ATOM 8325 O O . MET B 1 295 ? -8.785 1.938 -29.132 1 81.82 295 MET B O 1
ATOM 8329 N N . ARG B 1 296 ? -10.093 0.437 -28.126 1 88.83 296 ARG B N 1
ATOM 8330 C CA . ARG B 1 296 ? -10.347 1.341 -27.01 1 88.83 296 ARG B CA 1
ATOM 8331 C C . ARG B 1 296 ? -9.12 1.463 -26.113 1 88.83 296 ARG B C 1
ATOM 8333 O O . ARG B 1 296 ? -8.318 0.532 -26.02 1 88.83 296 ARG B O 1
ATOM 8340 N N . VAL B 1 297 ? -8.977 2.519 -25.405 1 90.51 297 VAL B N 1
ATOM 8341 C CA . VAL B 1 297 ? -7.837 2.752 -24.524 1 90.51 297 VAL B CA 1
ATOM 8342 C C . VAL B 1 297 ? -7.813 1.697 -23.42 1 90.51 297 VAL B C 1
ATOM 8344 O O . VAL B 1 297 ? -6.742 1.235 -23.019 1 90.51 297 VAL B O 1
ATOM 8347 N N . CYS B 1 298 ? -8.971 1.253 -22.986 1 93.11 298 CYS B N 1
ATOM 8348 C CA . CYS B 1 298 ? -9.05 0.316 -21.872 1 93.11 298 CYS B CA 1
ATOM 8349 C C . CYS B 1 298 ? -8.591 -1.075 -22.295 1 93.11 298 CYS B C 1
ATOM 8351 O O . CYS B 1 298 ? -8.35 -1.938 -21.449 1 93.11 298 CYS B O 1
ATOM 8353 N N . ASP B 1 299 ? -8.459 -1.346 -23.539 1 89.75 299 ASP B N 1
ATOM 8354 C CA . ASP B 1 299 ? -8.093 -2.671 -24.028 1 89.75 299 ASP B CA 1
ATOM 8355 C C . ASP B 1 299 ? -6.579 -2.871 -23.994 1 89.75 299 ASP B C 1
ATOM 8357 O O . ASP B 1 299 ? -6.091 -3.99 -24.163 1 89.75 299 ASP B O 1
ATOM 8361 N N . TYR B 1 300 ? -5.815 -1.776 -23.796 1 90.09 300 TYR B N 1
ATOM 8362 C CA . TYR B 1 300 ? -4.371 -1.903 -23.64 1 90.09 300 TYR B CA 1
ATOM 8363 C C . TYR B 1 300 ? -4.02 -2.496 -22.28 1 90.09 300 TYR B C 1
ATOM 8365 O O . TYR B 1 300 ? -4.528 -2.047 -21.251 1 90.09 300 TYR B O 1
ATOM 8373 N N . PRO B 1 301 ? -3.079 -3.527 -22.258 1 91.21 301 PRO B N 1
ATOM 8374 C CA . PRO B 1 301 ? -2.738 -4.209 -21.007 1 91.21 301 PRO B CA 1
ATOM 8375 C C . PRO B 1 301 ? -2.203 -3.255 -19.942 1 91.21 301 PRO B C 1
ATOM 8377 O O . PRO B 1 301 ? -2.482 -3.433 -18.753 1 91.21 301 PRO B O 1
ATOM 8380 N N . VAL B 1 302 ? -1.475 -2.218 -20.369 1 92.85 302 VAL B N 1
ATOM 8381 C CA . VAL B 1 302 ? -0.885 -1.295 -19.406 1 92.85 302 VAL B CA 1
ATOM 8382 C C . VAL B 1 302 ? -1.988 -0.526 -18.683 1 92.85 302 VAL B C 1
ATOM 8384 O O . VAL B 1 302 ? -1.872 -0.236 -17.49 1 92.85 302 VAL B O 1
ATOM 8387 N N . ILE B 1 303 ? -3.07 -0.17 -19.435 1 95.14 303 ILE B N 1
ATOM 8388 C CA . ILE B 1 303 ? -4.195 0.544 -18.842 1 95.14 303 ILE B CA 1
ATOM 8389 C C . ILE B 1 303 ? -4.944 -0.378 -17.883 1 95.14 303 ILE B C 1
ATOM 8391 O O . ILE B 1 303 ? -5.351 0.043 -16.798 1 95.14 303 ILE B O 1
ATOM 8395 N N . GLN B 1 304 ? -5.118 -1.628 -18.314 1 95.59 304 GLN B N 1
ATOM 8396 C CA . GLN B 1 304 ? -5.757 -2.62 -17.455 1 95.59 304 GLN B CA 1
ATOM 8397 C C . GLN B 1 304 ? -4.971 -2.815 -16.161 1 95.59 304 GLN B C 1
ATOM 8399 O O . GLN B 1 304 ? -5.558 -2.93 -15.084 1 95.59 304 GLN B O 1
ATOM 8404 N N . ASP B 1 305 ? -3.691 -2.774 -16.244 1 95.21 305 ASP B N 1
ATOM 8405 C CA . ASP B 1 305 ? -2.833 -2.924 -15.073 1 95.21 305 ASP B CA 1
ATOM 8406 C C . ASP B 1 305 ? -2.96 -1.721 -14.141 1 95.21 305 ASP B C 1
ATOM 8408 O O . ASP B 1 305 ? -3.031 -1.879 -12.921 1 95.21 305 ASP B O 1
ATOM 8412 N N . TYR B 1 306 ? -2.977 -0.474 -14.735 1 95.92 306 TYR B N 1
ATOM 8413 C CA . TYR B 1 306 ? -3.131 0.739 -13.941 1 95.92 306 TYR B CA 1
ATOM 8414 C C . TYR B 1 306 ? -4.436 0.715 -13.155 1 95.92 306 TYR B C 1
ATOM 8416 O O . TYR B 1 306 ? -4.446 0.962 -11.947 1 95.92 306 TYR B O 1
ATOM 8424 N N . VAL B 1 307 ? -5.475 0.378 -13.847 1 96.93 307 VAL B N 1
ATOM 8425 C CA . VAL B 1 307 ? -6.793 0.396 -13.221 1 96.93 307 VAL B CA 1
ATOM 8426 C C . VAL B 1 307 ? -6.9 -0.741 -12.208 1 96.93 307 VAL B C 1
ATOM 8428 O O . VAL B 1 307 ? -7.392 -0.545 -11.095 1 96.93 307 VAL B O 1
ATOM 8431 N N . GLY B 1 308 ? -6.451 -1.954 -12.582 1 97.79 308 GLY B N 1
ATOM 8432 C CA . GLY B 1 308 ? -6.494 -3.092 -11.679 1 97.79 308 GLY B CA 1
ATOM 8433 C C . GLY B 1 308 ? -5.795 -2.832 -10.358 1 97.79 308 GLY B C 1
ATOM 8434 O O . GLY B 1 308 ? -6.366 -3.068 -9.291 1 97.79 308 GLY B O 1
ATOM 8435 N N . GLU B 1 309 ? -4.641 -2.323 -10.44 1 96.71 309 GLU B N 1
ATOM 8436 C CA . GLU B 1 309 ? -3.864 -2.061 -9.232 1 96.71 309 GLU B CA 1
ATOM 8437 C C . GLU B 1 309 ? -4.491 -0.942 -8.405 1 96.71 309 GLU B C 1
ATOM 8439 O O . GLU B 1 309 ? -4.482 -0.993 -7.173 1 96.71 309 GLU B O 1
ATOM 8444 N N . SER B 1 310 ? -4.985 0.108 -9.06 1 98.1 310 SER B N 1
ATOM 8445 C CA . SER B 1 310 ? -5.617 1.215 -8.35 1 98.1 310 SER B CA 1
ATOM 8446 C C . SER B 1 310 ? -6.85 0.748 -7.584 1 98.1 310 SER B C 1
ATOM 8448 O O . SER B 1 310 ? -7.086 1.18 -6.454 1 98.1 310 SER B O 1
ATOM 8450 N N . VAL B 1 311 ? -7.616 -0.129 -8.215 1 98 311 VAL B N 1
ATOM 8451 C CA . VAL B 1 311 ? -8.796 -0.678 -7.556 1 98 311 VAL B CA 1
ATOM 8452 C C . VAL B 1 311 ? -8.374 -1.509 -6.346 1 98 311 VAL B C 1
ATOM 8454 O O . VAL B 1 311 ? -8.945 -1.373 -5.262 1 98 311 VAL B O 1
ATOM 8457 N N . ILE B 1 312 ? -7.39 -2.357 -6.487 1 97.94 312 ILE B N 1
ATOM 8458 C CA . ILE B 1 312 ? -6.914 -3.244 -5.431 1 97.94 312 ILE B CA 1
ATOM 8459 C C . ILE B 1 312 ? -6.402 -2.417 -4.254 1 97.94 312 ILE B C 1
ATOM 8461 O O . ILE B 1 312 ? -6.777 -2.664 -3.105 1 97.94 312 ILE B O 1
ATOM 8465 N N . ASP B 1 313 ? -5.537 -1.43 -4.529 1 97.61 313 ASP B N 1
ATOM 8466 C CA . ASP B 1 313 ? -4.938 -0.615 -3.477 1 97.61 313 ASP B CA 1
ATOM 8467 C C . ASP B 1 313 ? -6.004 0.171 -2.716 1 97.61 313 ASP B C 1
ATOM 8469 O O . ASP B 1 313 ? -5.935 0.296 -1.492 1 97.61 313 ASP B O 1
ATOM 8473 N N . THR B 1 314 ? -6.938 0.751 -3.461 1 98.32 314 THR B N 1
ATOM 8474 C CA . THR B 1 314 ? -7.997 1.533 -2.832 1 98.32 314 THR B CA 1
ATOM 8475 C C . THR B 1 314 ? -8.865 0.65 -1.941 1 98.32 314 THR B C 1
ATOM 8477 O O . THR B 1 314 ? -9.184 1.023 -0.81 1 98.32 314 THR B O 1
ATOM 8480 N N . ASN B 1 315 ? -9.229 -0.498 -2.449 1 97.53 315 ASN B N 1
ATOM 8481 C CA . ASN B 1 315 ? -10.065 -1.396 -1.66 1 97.53 315 ASN B CA 1
ATOM 8482 C C . ASN B 1 315 ? -9.32 -1.929 -0.439 1 97.53 315 ASN B C 1
ATOM 8484 O O . ASN B 1 315 ? -9.925 -2.17 0.606 1 97.53 315 ASN B O 1
ATOM 8488 N N . THR B 1 316 ? -8.027 -2.147 -0.533 1 97.23 316 THR B N 1
ATOM 8489 C CA . THR B 1 316 ? -7.229 -2.552 0.619 1 97.23 316 THR B CA 1
ATOM 8490 C C . THR B 1 316 ? -7.337 -1.523 1.74 1 97.23 316 THR B C 1
ATOM 8492 O O . THR B 1 316 ? -7.583 -1.878 2.894 1 97.23 316 THR B O 1
ATOM 8495 N N . THR B 1 317 ? -7.192 -0.251 1.412 1 97.23 317 THR B N 1
ATOM 8496 C CA . THR B 1 317 ? -7.28 0.825 2.392 1 97.23 317 THR B CA 1
ATOM 8497 C C . THR B 1 317 ? -8.705 0.962 2.92 1 97.23 317 THR B C 1
ATOM 8499 O O . THR B 1 317 ? -8.911 1.207 4.11 1 97.23 317 THR B O 1
ATOM 8502 N N . ARG B 1 318 ? -9.715 0.815 2.038 1 97.37 318 ARG B N 1
ATOM 8503 C CA . ARG B 1 318 ? -11.114 0.887 2.445 1 97.37 318 ARG B CA 1
ATOM 8504 C C . ARG B 1 318 ? -11.448 -0.209 3.452 1 97.37 318 ARG B C 1
ATOM 8506 O O . ARG B 1 318 ? -12.19 0.025 4.408 1 97.37 318 ARG B O 1
ATOM 8513 N N . CYS B 1 319 ? -10.898 -1.405 3.238 1 96.52 319 CYS B N 1
ATOM 8514 C CA . CYS B 1 319 ? -11.154 -2.506 4.16 1 96.52 319 CYS B CA 1
ATOM 8515 C C . CYS B 1 319 ? -10.608 -2.194 5.548 1 96.52 319 CYS B C 1
ATOM 8517 O O . CYS B 1 319 ? -11.235 -2.525 6.555 1 96.52 319 CYS B O 1
ATOM 8519 N N . MET B 1 320 ? -9.45 -1.565 5.613 1 96.19 320 MET B N 1
ATOM 8520 C CA . MET B 1 320 ? -8.939 -1.127 6.909 1 96.19 320 MET B CA 1
ATOM 8521 C C . MET B 1 320 ? -9.872 -0.102 7.544 1 96.19 320 MET B C 1
ATOM 8523 O O . MET B 1 320 ? -10.15 -0.167 8.743 1 96.19 320 MET B O 1
ATOM 8527 N N . ASN B 1 321 ? -10.317 0.86 6.744 1 97.62 321 ASN B N 1
ATOM 8528 C CA . ASN B 1 321 ? -11.224 1.893 7.232 1 97.62 321 ASN B CA 1
ATOM 8529 C C . ASN B 1 321 ? -12.475 1.289 7.863 1 97.62 321 ASN B C 1
ATOM 8531 O O . ASN B 1 321 ? -12.849 1.652 8.979 1 97.62 321 ASN B O 1
ATOM 8535 N N . TYR B 1 322 ? -13.097 0.376 7.192 1 96.83 322 TYR B N 1
ATOM 8536 C CA . TYR B 1 322 ? -14.363 -0.178 7.658 1 96.83 322 TYR B CA 1
ATOM 8537 C C . TYR B 1 322 ? -14.144 -1.125 8.833 1 96.83 322 TYR B C 1
ATOM 8539 O O . TYR B 1 322 ? -14.985 -1.215 9.73 1 96.83 322 TYR B O 1
ATOM 8547 N N . LEU B 1 323 ? -13.017 -1.883 8.84 1 96.08 323 LEU B N 1
ATOM 8548 C CA . LEU B 1 323 ? -12.715 -2.716 9.999 1 96.08 323 LEU B CA 1
ATOM 8549 C C . LEU B 1 323 ? -12.548 -1.863 11.253 1 96.08 323 LEU B C 1
ATOM 8551 O O . LEU B 1 323 ? -13.046 -2.221 12.323 1 96.08 323 LEU B O 1
ATOM 8555 N N . LEU B 1 324 ? -11.838 -0.756 11.152 1 96.87 324 LEU B N 1
ATOM 8556 C CA . LEU B 1 324 ? -11.621 0.112 12.304 1 96.87 324 LEU B CA 1
ATOM 8557 C C . LEU B 1 324 ? -12.914 0.81 12.71 1 96.87 324 LEU B C 1
ATOM 8559 O O . LEU B 1 324 ? -13.161 1.027 13.899 1 96.87 324 LEU B O 1
ATOM 8563 N N . ALA B 1 325 ? -13.767 1.209 11.705 1 97.82 325 ALA B N 1
ATOM 8564 C CA . ALA B 1 325 ? -15.081 1.755 12.033 1 97.82 325 ALA B CA 1
ATOM 8565 C C . ALA B 1 325 ? -15.9 0.759 12.851 1 97.82 325 ALA B C 1
ATOM 8567 O O . ALA B 1 325 ? -16.526 1.131 13.846 1 97.82 325 ALA B O 1
ATOM 8568 N N . GLN B 1 326 ? -15.865 -0.508 12.45 1 95.99 326 GLN B N 1
ATOM 8569 C CA . GLN B 1 326 ? -16.568 -1.553 13.186 1 95.99 326 GLN B CA 1
ATOM 8570 C C . GLN B 1 326 ? -16.006 -1.704 14.597 1 95.99 326 GLN B C 1
ATOM 8572 O O . GLN B 1 326 ? -16.759 -1.907 15.552 1 95.99 326 GLN B O 1
ATOM 8577 N N . THR B 1 327 ? -14.718 -1.645 14.693 1 95.61 327 THR B N 1
ATOM 8578 C CA . THR B 1 327 ? -14.062 -1.771 15.989 1 95.61 327 THR B CA 1
ATOM 8579 C C . THR B 1 327 ? -14.493 -0.644 16.924 1 95.61 327 THR B C 1
ATOM 8581 O O . THR B 1 327 ? -14.769 -0.879 18.102 1 95.61 327 THR B O 1
ATOM 8584 N N . LEU B 1 328 ? -14.556 0.564 16.413 1 97.43 328 LEU B N 1
ATOM 8585 C CA . LEU B 1 328 ? -15.009 1.698 17.211 1 97.43 328 LEU B CA 1
ATOM 8586 C C . LEU B 1 328 ? -16.469 1.527 17.618 1 97.43 328 LEU B C 1
ATOM 8588 O O . LEU B 1 328 ? -16.854 1.892 18.732 1 97.43 328 LEU B O 1
ATOM 8592 N N . ASP B 1 329 ? -17.301 1.012 16.711 1 97.19 329 ASP B N 1
ATOM 8593 C CA . ASP B 1 329 ? -18.704 0.774 17.035 1 97.19 329 ASP B CA 1
ATOM 8594 C C . ASP B 1 329 ? -18.842 -0.252 18.158 1 97.19 329 ASP B C 1
ATOM 8596 O O . ASP B 1 329 ? -19.64 -0.068 19.079 1 97.19 329 ASP B O 1
ATOM 8600 N N . VAL B 1 330 ? -18.042 -1.284 18.095 1 94.59 330 VAL B N 1
ATOM 8601 C CA . VAL B 1 330 ? -18.104 -2.335 19.104 1 94.59 330 VAL B CA 1
ATOM 8602 C C . VAL B 1 330 ? -17.669 -1.779 20.458 1 94.59 330 VAL B C 1
ATOM 8604 O O . VAL B 1 330 ? -18.31 -2.041 21.479 1 94.59 330 VAL B O 1
ATOM 8607 N N . THR B 1 331 ? -16.661 -0.975 20.507 1 94.79 331 THR B N 1
ATOM 8608 C CA . THR B 1 331 ? -16.087 -0.512 21.765 1 94.79 331 THR B CA 1
ATOM 8609 C C . THR B 1 331 ? -16.923 0.619 22.357 1 94.79 331 THR B C 1
ATOM 8611 O O . THR B 1 331 ? -16.793 0.941 23.54 1 94.79 331 THR B O 1
ATOM 8614 N N . THR B 1 332 ? -17.791 1.23 21.576 1 97.05 332 THR B N 1
ATOM 8615 C CA . THR B 1 332 ? -18.59 2.352 22.055 1 97.05 332 THR B CA 1
ATOM 8616 C C . THR B 1 332 ? -20.07 1.982 22.101 1 97.05 332 THR B C 1
ATOM 8618 O O . THR B 1 332 ? -20.935 2.861 22.105 1 97.05 332 THR B O 1
ATOM 8621 N N . ASP B 1 333 ? -20.409 0.671 22.092 1 96.58 333 ASP B N 1
ATOM 8622 C CA . ASP B 1 333 ? -21.791 0.201 22.08 1 96.58 333 ASP B CA 1
ATOM 8623 C C . ASP B 1 333 ? -22.589 0.869 20.963 1 96.58 333 ASP B C 1
ATOM 8625 O O . ASP B 1 333 ? -23.611 1.509 21.221 1 96.58 333 ASP B O 1
ATOM 8629 N N . ASN B 1 334 ? -22.012 0.752 19.72 1 97.15 334 ASN B N 1
ATOM 8630 C CA . ASN B 1 334 ? -22.615 1.25 18.489 1 97.15 334 ASN B CA 1
ATOM 8631 C C . ASN B 1 334 ? -22.749 2.77 18.505 1 97.15 334 ASN B C 1
ATOM 8633 O O . ASN B 1 334 ? -23.797 3.309 18.144 1 97.15 334 ASN B O 1
ATOM 8637 N N . ASN B 1 335 ? -21.758 3.484 19.025 1 97.59 335 ASN B N 1
ATOM 8638 C CA . ASN B 1 335 ? -21.623 4.934 19.107 1 97.59 335 ASN B CA 1
ATOM 8639 C C . ASN B 1 335 ? -22.644 5.539 20.066 1 97.59 335 ASN B C 1
ATOM 8641 O O . ASN B 1 335 ? -23.219 6.592 19.784 1 97.59 335 ASN B O 1
ATOM 8645 N N . ASN B 1 336 ? -22.868 4.804 21.148 1 97.86 336 ASN B N 1
ATOM 8646 C CA . ASN B 1 336 ? -23.742 5.281 22.215 1 97.86 336 ASN B CA 1
ATOM 8647 C C . ASN B 1 336 ? -23.055 6.344 23.067 1 97.86 336 ASN B C 1
ATOM 8649 O O . ASN B 1 336 ? -22.153 6.034 23.847 1 97.86 336 ASN B O 1
ATOM 8653 N N . TRP B 1 337 ? -23.49 7.539 22.99 1 97.74 337 TRP B N 1
ATOM 8654 C CA . TRP B 1 337 ? -22.833 8.659 23.657 1 97.74 337 TRP B CA 1
ATOM 8655 C C . TRP B 1 337 ? -23.185 8.692 25.14 1 97.74 337 TRP B C 1
ATOM 8657 O O . TRP B 1 337 ? -22.516 9.363 25.929 1 97.74 337 TRP B O 1
ATOM 8667 N N . ASP B 1 338 ? -24.155 7.914 25.571 1 97 338 ASP B N 1
ATOM 8668 C CA . ASP B 1 338 ? -24.586 7.898 26.966 1 97 338 ASP B CA 1
ATOM 8669 C C . ASP B 1 338 ? -23.523 7.267 27.862 1 97 338 ASP B C 1
ATOM 8671 O O . ASP B 1 338 ? -23.477 7.537 29.064 1 97 338 ASP B O 1
ATOM 8675 N N . ILE B 1 339 ? -22.658 6.468 27.29 1 96.7 339 ILE B N 1
ATOM 8676 C CA . ILE B 1 339 ? -21.642 5.781 28.079 1 96.7 339 ILE B CA 1
ATOM 8677 C C . ILE B 1 339 ? -20.667 6.8 28.665 1 96.7 339 ILE B C 1
ATOM 8679 O O . ILE B 1 339 ? -20.005 6.529 29.669 1 96.7 339 ILE B O 1
ATOM 8683 N N . HIS B 1 340 ? -20.612 7.985 28.14 1 96.41 340 HIS B N 1
ATOM 8684 C CA . HIS B 1 340 ? -19.616 8.977 28.53 1 96.41 340 HIS B CA 1
ATOM 8685 C C . HIS B 1 340 ? -20.109 9.821 29.7 1 96.41 340 HIS B C 1
ATOM 8687 O O . HIS B 1 340 ? -19.44 10.773 30.109 1 96.41 340 HIS B O 1
ATOM 8693 N N . SER B 1 341 ? -21.319 9.452 30.203 1 95.93 341 SER B N 1
ATOM 8694 C CA . SER B 1 341 ? -21.659 9.978 31.521 1 95.93 341 SER B CA 1
ATOM 8695 C C . SER B 1 341 ? -20.574 9.653 32.542 1 95.93 341 SER B C 1
ATOM 8697 O O . SER B 1 341 ? -20.365 10.406 33.495 1 95.93 341 SER B O 1
ATOM 8699 N N . ASP B 1 342 ? -19.914 8.523 32.324 1 95.55 342 ASP B N 1
ATOM 8700 C CA . ASP B 1 342 ? -18.645 8.251 32.991 1 95.55 342 ASP B CA 1
ATOM 8701 C C . ASP B 1 342 ? -17.498 9.001 32.317 1 95.55 342 ASP B C 1
ATOM 8703 O O . ASP B 1 342 ? -17.038 8.609 31.243 1 95.55 342 ASP B O 1
ATOM 8707 N N . VAL B 1 343 ? -16.988 10.042 32.908 1 94.26 343 VAL B N 1
ATOM 8708 C CA . VAL B 1 343 ? -16.076 11.004 32.299 1 94.26 343 VAL B CA 1
ATOM 8709 C C . VAL B 1 343 ? -14.693 10.376 32.141 1 94.26 343 VAL B C 1
ATOM 8711 O O . VAL B 1 343 ? -13.821 10.94 31.476 1 94.26 343 VAL B O 1
ATOM 8714 N N . THR B 1 344 ? -14.491 9.16 32.679 1 93.92 344 THR B N 1
ATOM 8715 C CA . THR B 1 344 ? -13.186 8.512 32.614 1 93.92 344 THR B CA 1
ATOM 8716 C C . THR B 1 344 ? -13.093 7.603 31.392 1 93.92 344 THR B C 1
ATOM 8718 O O . THR B 1 344 ? -12.001 7.183 31.006 1 93.92 344 THR B O 1
ATOM 8721 N N . LEU B 1 345 ? -14.215 7.319 30.793 1 95.41 345 LEU B N 1
ATOM 8722 C CA . LEU B 1 345 ? -14.254 6.349 29.704 1 95.41 345 LEU B CA 1
ATOM 8723 C C . LEU B 1 345 ? -13.725 6.962 28.412 1 95.41 345 LEU B C 1
ATOM 8725 O O . LEU B 1 345 ? -14.181 8.028 27.993 1 95.41 345 LEU B O 1
ATOM 8729 N N . THR B 1 346 ? -12.727 6.328 27.796 1 96.45 346 THR B N 1
ATOM 8730 C CA . THR B 1 346 ? -12.144 6.758 26.53 1 96.45 346 THR B CA 1
ATOM 8731 C C . THR B 1 346 ? -11.959 5.571 25.589 1 96.45 346 THR B C 1
ATOM 8733 O O . THR B 1 346 ? -10.837 5.264 25.181 1 96.45 346 THR B O 1
ATOM 8736 N N . PRO B 1 347 ? -13.022 4.924 25.14 1 96.19 347 PRO B N 1
ATOM 8737 C CA . PRO B 1 347 ? -12.916 3.676 24.381 1 96.19 347 PRO B CA 1
ATOM 8738 C C . PRO B 1 347 ? -12.293 3.875 23.001 1 96.19 347 PRO B C 1
ATOM 8740 O O . PRO B 1 347 ? -11.595 2.989 22.502 1 96.19 347 PRO B O 1
ATOM 8743 N N . ARG B 1 348 ? -12.485 4.996 22.355 1 96.8 348 ARG B N 1
ATOM 8744 C CA . ARG B 1 348 ? -11.93 5.212 21.023 1 96.8 348 ARG B CA 1
ATOM 8745 C C . ARG B 1 348 ? -10.42 5.422 21.086 1 96.8 348 ARG B C 1
ATOM 8747 O O . ARG B 1 348 ? -9.697 5.047 20.161 1 96.8 348 ARG B O 1
ATOM 8754 N N . THR B 1 349 ? -10.004 5.992 22.216 1 94.95 349 THR B N 1
ATOM 8755 C CA . THR B 1 349 ? -8.599 6.331 22.41 1 94.95 349 THR B CA 1
ATOM 8756 C C . THR B 1 349 ? -7.725 5.084 22.322 1 94.95 349 THR B C 1
ATOM 8758 O O . THR B 1 349 ? -6.578 5.154 21.874 1 94.95 349 THR B O 1
ATOM 8761 N N . LEU B 1 350 ? -8.316 3.962 22.638 1 90.74 350 LEU B N 1
ATOM 8762 C CA . LEU B 1 350 ? -7.579 2.703 22.657 1 90.74 350 LEU B CA 1
ATOM 8763 C C . LEU B 1 350 ? -7.145 2.305 21.251 1 90.74 350 LEU B C 1
ATOM 8765 O O . LEU B 1 350 ? -6.21 1.518 21.084 1 90.74 350 LEU B O 1
ATOM 8769 N N . ASN B 1 351 ? -7.729 2.938 20.234 1 92.73 351 ASN B N 1
ATOM 8770 C CA . ASN B 1 351 ? -7.458 2.54 18.857 1 92.73 351 ASN B CA 1
ATOM 8771 C C . ASN B 1 351 ? -6.823 3.677 18.06 1 92.73 351 ASN B C 1
ATOM 8773 O O . ASN B 1 351 ? -6.731 3.604 16.833 1 92.73 351 ASN B O 1
ATOM 8777 N N . ILE B 1 352 ? -6.327 4.676 18.708 1 94.25 352 ILE B N 1
ATOM 8778 C CA . ILE B 1 352 ? -5.88 5.887 18.028 1 94.25 352 ILE B CA 1
ATOM 8779 C C . ILE B 1 352 ? -4.68 5.568 17.139 1 94.25 352 ILE B C 1
ATOM 8781 O O . ILE B 1 352 ? -4.544 6.123 16.047 1 94.25 352 ILE B O 1
ATOM 8785 N N . HIS B 1 353 ? -3.777 4.689 17.567 1 94.38 353 HIS B N 1
ATOM 8786 C CA . HIS B 1 353 ? -2.587 4.37 16.787 1 94.38 353 HIS B CA 1
ATOM 8787 C C . HIS B 1 353 ? -2.951 3.625 15.507 1 94.38 353 HIS B C 1
ATOM 8789 O O . HIS B 1 353 ? -2.258 3.748 14.494 1 94.38 353 HIS B O 1
ATOM 8795 N N . TRP B 1 354 ? -4.038 2.856 15.505 1 96.16 354 TRP B N 1
ATOM 8796 C CA . TRP B 1 354 ? -4.532 2.22 14.289 1 96.16 354 TRP B CA 1
ATOM 8797 C C . TRP B 1 354 ? -5.078 3.259 13.315 1 96.16 354 TRP B C 1
ATOM 8799 O O . TRP B 1 354 ? -4.947 3.107 12.098 1 96.16 354 TRP B O 1
ATOM 8809 N N . LEU B 1 355 ? -5.669 4.273 13.887 1 97.48 355 LEU B N 1
ATOM 8810 C CA . LEU B 1 355 ? -6.217 5.331 13.045 1 97.48 355 LEU B CA 1
ATOM 8811 C C . LEU B 1 355 ? -5.102 6.174 12.436 1 97.48 355 LEU B C 1
ATOM 8813 O O . LEU B 1 355 ? -5.245 6.689 11.324 1 97.48 355 LEU B O 1
ATOM 8817 N N . TRP B 1 356 ? -3.891 6.291 13.192 1 97.14 356 TRP B N 1
ATOM 8818 C CA . TRP B 1 356 ? -2.715 6.892 12.571 1 97.14 356 TRP B CA 1
ATOM 8819 C C . TRP B 1 356 ? -2.323 6.138 11.305 1 97.14 356 TRP B C 1
ATOM 8821 O O . TRP B 1 356 ? -2.044 6.751 10.271 1 97.14 356 TRP B O 1
ATOM 8831 N N . GLN B 1 357 ? -2.354 4.909 11.416 1 97.84 357 GLN B N 1
ATOM 8832 C CA . GLN B 1 357 ? -1.956 4.044 10.31 1 97.84 357 GLN B CA 1
ATOM 8833 C C . GLN B 1 357 ? -2.941 4.147 9.149 1 97.84 357 GLN B C 1
ATOM 8835 O O . GLN B 1 357 ? -2.536 4.18 7.986 1 97.84 357 GLN B O 1
ATOM 8840 N N . LEU B 1 358 ? -4.2 4.189 9.46 1 98.19 358 LEU B N 1
ATOM 8841 C CA . LEU B 1 358 ? -5.239 4.304 8.442 1 98.19 358 LEU B CA 1
ATOM 8842 C C . LEU B 1 358 ? -5.074 5.591 7.641 1 98.19 358 LEU B C 1
ATOM 8844 O O . LEU B 1 358 ? -5.096 5.566 6.408 1 98.19 358 LEU B O 1
ATOM 8848 N N . LYS B 1 359 ? -4.961 6.675 8.364 1 98.08 359 LYS B N 1
ATOM 8849 C CA . LYS B 1 359 ? -4.833 7.966 7.692 1 98.08 359 LYS B CA 1
ATOM 8850 C C . LYS B 1 359 ? -3.601 7.998 6.793 1 98.08 359 LYS B C 1
ATOM 8852 O O . LYS B 1 359 ? -3.663 8.489 5.664 1 98.08 359 LYS B O 1
ATOM 8857 N N . PHE B 1 360 ? -2.493 7.501 7.219 1 97.96 360 PHE B N 1
ATOM 8858 C CA . PHE B 1 360 ? -1.295 7.416 6.392 1 97.96 360 PHE B CA 1
ATOM 8859 C C . PHE B 1 360 ? -1.566 6.612 5.126 1 97.96 360 PHE B C 1
ATOM 8861 O O . PHE B 1 360 ? -1.21 7.038 4.026 1 97.96 360 PHE B O 1
ATOM 8868 N N . SER B 1 361 ? -2.152 5.458 5.308 1 98.17 361 SER B N 1
ATOM 8869 C CA . SER B 1 361 ? -2.39 4.544 4.196 1 98.17 361 SER B CA 1
ATOM 8870 C C . SER B 1 361 ? -3.328 5.161 3.164 1 98.17 361 SER B C 1
ATOM 8872 O O . SER B 1 361 ? -3.107 5.027 1.959 1 98.17 361 SER B O 1
ATOM 8874 N N . ALA B 1 362 ? -4.397 5.75 3.619 1 98.27 362 ALA B N 1
ATOM 8875 C CA . ALA B 1 362 ? -5.379 6.352 2.722 1 98.27 362 ALA B CA 1
ATOM 8876 C C . ALA B 1 362 ? -4.769 7.512 1.939 1 98.27 362 ALA B C 1
ATOM 8878 O O . ALA B 1 362 ? -5.014 7.656 0.739 1 98.27 362 ALA B O 1
ATOM 8879 N N . ALA B 1 363 ? -3.979 8.337 2.669 1 97.87 363 ALA B N 1
ATOM 8880 C CA . ALA B 1 363 ? -3.334 9.482 2.033 1 97.87 363 ALA B CA 1
ATOM 8881 C C . ALA B 1 363 ? -2.306 9.028 1 1 97.87 363 ALA B C 1
ATOM 8883 O O . ALA B 1 363 ? -2.198 9.618 -0.078 1 97.87 363 ALA B O 1
ATOM 8884 N N . LYS B 1 364 ? -1.537 8.025 1.292 1 97.32 364 LYS B N 1
ATOM 8885 C CA . LYS B 1 364 ? -0.575 7.45 0.356 1 97.32 364 LYS B CA 1
ATOM 8886 C C . LYS B 1 364 ? -1.279 6.871 -0.868 1 97.32 364 LYS B C 1
ATOM 8888 O O . LYS B 1 364 ? -0.834 7.073 -2 1 97.32 364 LYS B O 1
ATOM 8893 N N . ASN B 1 365 ? -2.316 6.179 -0.679 1 98 365 ASN B N 1
ATOM 8894 C CA . ASN B 1 365 ? -3.044 5.526 -1.762 1 98 365 ASN B CA 1
ATOM 8895 C C . ASN B 1 365 ? -3.635 6.543 -2.734 1 98 365 ASN B C 1
ATOM 8897 O O . ASN B 1 365 ? -3.515 6.388 -3.951 1 98 365 ASN B O 1
ATOM 8901 N N . VAL B 1 366 ? -4.373 7.569 -2.178 1 98.36 366 VAL B N 1
ATOM 8902 C CA . VAL B 1 366 ? -5.024 8.528 -3.064 1 98.36 366 VAL B CA 1
ATOM 8903 C C . VAL B 1 366 ? -3.976 9.236 -3.92 1 98.36 366 VAL B C 1
ATOM 8905 O O . VAL B 1 366 ? -4.216 9.523 -5.095 1 98.36 366 VAL B O 1
ATOM 8908 N N . SER B 1 367 ? -2.805 9.53 -3.359 1 96.6 367 SER B N 1
ATOM 8909 C CA . SER B 1 367 ? -1.727 10.154 -4.12 1 96.6 367 SER B CA 1
ATOM 8910 C C . SER B 1 367 ? -1.3 9.279 -5.293 1 96.6 367 SER B C 1
ATOM 8912 O O . SER B 1 367 ? -1.133 9.769 -6.412 1 96.6 367 SER B O 1
ATOM 8914 N N . ASN B 1 368 ? -1.192 7.991 -5.053 1 96.44 368 ASN B N 1
ATOM 8915 C CA . ASN B 1 368 ? -0.772 7.054 -6.09 1 96.44 368 ASN B CA 1
ATOM 8916 C C . ASN B 1 368 ? -1.863 6.85 -7.137 1 96.44 368 ASN B C 1
ATOM 8918 O O . ASN B 1 368 ? -1.581 6.816 -8.336 1 96.44 368 ASN B O 1
ATOM 8922 N N . VAL B 1 369 ? -3.051 6.667 -6.727 1 98.04 369 VAL B N 1
ATOM 8923 C CA . VAL B 1 369 ? -4.161 6.341 -7.615 1 98.04 369 VAL B CA 1
ATOM 8924 C C . VAL B 1 369 ? -4.456 7.527 -8.531 1 98.04 369 VAL B C 1
ATOM 8926 O O . VAL B 1 369 ? -4.688 7.352 -9.729 1 98.04 369 VAL B O 1
ATOM 8929 N N . THR B 1 370 ? -4.493 8.767 -7.969 1 96.83 370 THR B N 1
ATOM 8930 C CA . THR B 1 370 ? -4.782 9.934 -8.796 1 96.83 370 THR B CA 1
ATOM 8931 C C . THR B 1 370 ? -3.695 10.133 -9.849 1 96.83 370 THR B C 1
ATOM 8933 O O . THR B 1 370 ? -3.987 10.508 -10.986 1 96.83 370 THR B O 1
ATOM 8936 N N . ASP B 1 371 ? -2.443 9.802 -9.523 1 95.76 371 ASP B N 1
ATOM 8937 C CA . ASP B 1 371 ? -1.344 9.871 -10.481 1 95.76 371 ASP B CA 1
ATOM 8938 C C . ASP B 1 371 ? -1.52 8.84 -11.593 1 95.76 371 ASP B C 1
ATOM 8940 O O . ASP B 1 371 ? -1.362 9.16 -12.773 1 95.76 371 ASP B O 1
ATOM 8944 N N . ARG B 1 372 ? -1.851 7.613 -11.2 1 96.74 372 ARG B N 1
ATOM 8945 C CA . ARG B 1 372 ? -1.999 6.532 -12.168 1 96.74 372 ARG B CA 1
ATOM 8946 C C . ARG B 1 372 ? -3.183 6.786 -13.095 1 96.74 372 ARG B C 1
ATOM 8948 O O . ARG B 1 372 ? -3.123 6.474 -14.287 1 96.74 372 ARG B O 1
ATOM 8955 N N . MET B 1 373 ? -4.264 7.275 -12.55 1 97.32 373 MET B N 1
ATOM 8956 C CA . MET B 1 373 ? -5.438 7.551 -13.373 1 97.32 373 MET B CA 1
ATOM 8957 C C . MET B 1 373 ? -5.173 8.71 -14.327 1 97.32 373 MET B C 1
ATOM 8959 O O . MET B 1 373 ? -5.682 8.726 -15.449 1 97.32 373 MET B O 1
ATOM 8963 N N . LEU B 1 374 ? -4.376 9.729 -13.853 1 94.84 374 LEU B 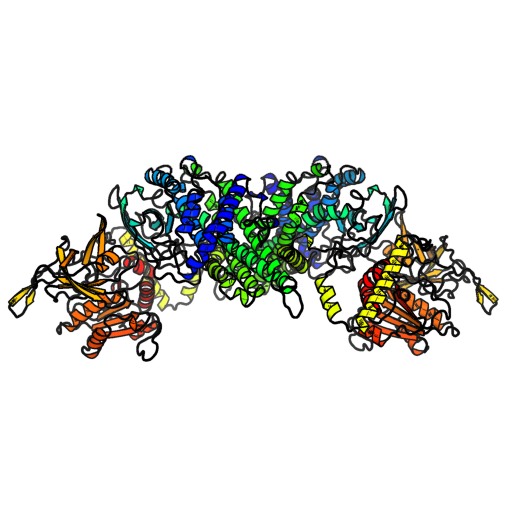N 1
ATOM 8964 C CA . LEU B 1 374 ? -3.946 10.788 -14.759 1 94.84 374 LEU B CA 1
ATOM 8965 C C . LEU B 1 374 ? -3.139 10.216 -15.92 1 94.84 374 LEU B C 1
ATOM 8967 O O . LEU B 1 374 ? -3.339 10.607 -17.072 1 94.84 374 LEU B O 1
ATOM 8971 N N . GLN B 1 375 ? -2.292 9.247 -15.694 1 94.56 375 GLN B N 1
ATOM 8972 C CA . GLN B 1 375 ? -1.495 8.589 -16.724 1 94.56 375 GLN B CA 1
ATOM 8973 C C . GLN B 1 375 ? -2.379 7.784 -17.672 1 94.56 375 GLN B C 1
ATOM 8975 O O . GLN B 1 375 ? -2.165 7.791 -18.886 1 94.56 375 GLN B O 1
ATOM 8980 N N . ALA B 1 376 ? -3.339 7.083 -17.116 1 95.63 376 ALA B N 1
ATOM 8981 C CA . ALA B 1 376 ? -4.239 6.255 -17.914 1 95.63 376 ALA B CA 1
ATOM 8982 C C . ALA B 1 376 ? -5.034 7.104 -18.902 1 95.63 376 ALA B C 1
ATOM 8984 O O . ALA B 1 376 ? -5.296 6.675 -20.029 1 95.63 376 ALA B O 1
ATOM 8985 N N . CYS B 1 377 ? -5.433 8.241 -18.471 1 94.08 377 CYS B N 1
ATOM 8986 C CA . CYS B 1 377 ? -6.287 9.092 -19.292 1 94.08 377 CYS B CA 1
ATOM 8987 C C . CYS B 1 377 ? -5.453 10.016 -20.171 1 94.08 377 CYS B C 1
ATOM 8989 O O . CYS B 1 377 ? -5.967 10.606 -21.123 1 94.08 377 CYS B O 1
ATOM 8991 N N . GLY B 1 378 ? -4.1 10.395 -19.823 1 91.67 378 GLY B N 1
ATOM 8992 C CA . GLY B 1 378 ? -3.198 11.213 -20.618 1 91.67 378 GLY B CA 1
ATOM 8993 C C . GLY B 1 378 ? -3.583 12.681 -20.634 1 91.67 378 GLY B C 1
ATOM 8994 O O . GLY B 1 378 ? -3.975 13.237 -19.606 1 91.67 378 GLY B O 1
ATOM 8995 N N . GLY B 1 379 ? -3.479 13.367 -21.763 1 87.98 379 GLY B N 1
ATOM 8996 C CA . GLY B 1 379 ? -3.724 14.793 -21.91 1 87.98 379 GLY B CA 1
ATOM 8997 C C . GLY B 1 379 ? -5.133 15.2 -21.525 1 87.98 379 GLY B C 1
ATOM 8998 O O . GLY B 1 379 ? -5.346 16.29 -20.989 1 87.98 379 GLY B O 1
ATOM 8999 N N . ALA B 1 380 ? -6.069 14.288 -21.7 1 88.37 380 ALA B N 1
ATOM 9000 C CA . ALA B 1 380 ? -7.455 14.578 -21.339 1 88.37 380 ALA B CA 1
ATOM 9001 C C . ALA B 1 380 ? -7.611 14.714 -19.827 1 88.37 380 ALA B C 1
ATOM 9003 O O . ALA B 1 380 ? -8.417 15.515 -19.35 1 88.37 380 ALA B O 1
ATOM 9004 N N . GLY B 1 381 ? -6.864 13.898 -19.089 1 91.17 381 GLY B N 1
ATOM 9005 C CA . GLY B 1 381 ? -6.908 13.976 -17.638 1 91.17 381 GLY B CA 1
ATOM 9006 C C . GLY B 1 381 ? -6.244 15.224 -17.087 1 91.17 381 GLY B C 1
ATOM 9007 O O . GLY B 1 381 ? -6.564 15.668 -15.983 1 91.17 381 GLY B O 1
ATOM 9008 N N . TYR B 1 382 ? -5.396 15.801 -17.933 1 90.45 382 TYR B N 1
ATOM 9009 C CA . TYR B 1 382 ? -4.644 16.986 -17.537 1 90.45 382 TYR B CA 1
ATOM 9010 C C . TYR B 1 382 ? -5.487 18.246 -17.693 1 90.45 382 TYR B C 1
ATOM 9012 O O . TYR B 1 382 ? -5.181 19.283 -17.1 1 90.45 382 TYR B O 1
ATOM 9020 N N . LYS B 1 383 ? -6.58 18.198 -18.485 1 90.28 383 LYS B N 1
ATOM 9021 C CA . LYS B 1 383 ? -7.473 19.329 -18.718 1 90.28 383 LYS B CA 1
ATOM 9022 C C . LYS B 1 383 ? -8.635 19.325 -17.729 1 90.28 383 LYS B C 1
ATOM 9024 O O . LYS B 1 383 ? -8.929 18.299 -17.112 1 90.28 383 LYS B O 1
ATOM 9029 N N . THR B 1 384 ? -9.407 20.492 -17.537 1 89.44 384 THR B N 1
ATOM 9030 C CA . THR B 1 384 ? -10.437 20.687 -16.523 1 89.44 384 THR B CA 1
ATOM 9031 C C . THR B 1 384 ? -11.724 19.965 -16.914 1 89.44 384 THR B C 1
ATOM 9033 O O . THR B 1 384 ? -12.56 19.668 -16.057 1 89.44 384 THR B O 1
ATOM 9036 N N . GLU B 1 385 ? -11.784 19.512 -18.118 1 84.56 385 GLU B N 1
ATOM 9037 C CA . GLU B 1 385 ? -13.061 19.033 -18.637 1 84.56 385 GLU B CA 1
ATOM 9038 C C . GLU B 1 385 ? -13.42 17.67 -18.051 1 84.56 385 GLU B C 1
ATOM 9040 O O . GLU B 1 385 ? -14.582 17.412 -17.732 1 84.56 385 GLU B O 1
ATOM 9045 N N . LEU B 1 386 ? -12.397 16.808 -17.858 1 89.27 386 LEU B N 1
ATOM 9046 C CA . LEU B 1 386 ? -12.667 15.466 -17.354 1 89.27 386 LEU B CA 1
ATOM 9047 C C . LEU B 1 386 ? -12.911 15.49 -15.848 1 89.27 386 LEU B C 1
ATOM 9049 O O . LEU B 1 386 ? -13.471 14.543 -15.291 1 89.27 386 LEU B O 1
ATOM 9053 N N . GLY B 1 387 ? -12.342 16.583 -15.157 1 90.69 387 GLY B N 1
ATOM 9054 C CA . GLY B 1 387 ? -12.527 16.718 -13.72 1 90.69 387 GLY B CA 1
ATOM 9055 C C . GLY B 1 387 ? -11.468 15.992 -12.912 1 90.69 387 GLY B C 1
ATOM 9056 O O . GLY B 1 387 ? -11.378 16.17 -11.696 1 90.69 387 GLY B O 1
ATOM 9057 N N . LEU B 1 388 ? -10.63 15.213 -13.603 1 94.55 388 LEU B N 1
ATOM 9058 C CA . LEU B 1 388 ? -9.601 14.433 -12.924 1 94.55 388 LEU B CA 1
ATOM 9059 C C . LEU B 1 388 ? -8.569 15.346 -12.269 1 94.55 388 LEU B C 1
ATOM 9061 O O . LEU B 1 388 ? -8.035 15.023 -11.206 1 94.55 388 LEU B O 1
ATOM 9065 N N . GLU B 1 389 ? -8.261 16.448 -13 1 94.97 389 GLU B N 1
ATOM 9066 C CA . GLU B 1 389 ? -7.244 17.364 -12.492 1 94.97 389 GLU B CA 1
ATOM 9067 C C . GLU B 1 389 ? -7.643 17.934 -11.134 1 94.97 389 GLU B C 1
ATOM 9069 O O . GLU B 1 389 ? -6.802 18.081 -10.245 1 94.97 389 GLU B O 1
ATOM 9074 N N . ARG B 1 390 ? -8.872 18.238 -10.891 1 94.84 390 ARG B N 1
ATOM 9075 C CA . ARG B 1 390 ? -9.36 18.755 -9.617 1 94.84 390 ARG B CA 1
ATOM 9076 C C . ARG B 1 390 ? -9.191 17.723 -8.507 1 94.84 390 ARG B C 1
ATOM 9078 O O . ARG B 1 390 ? -8.731 18.051 -7.411 1 94.84 390 ARG B O 1
ATOM 9085 N N . LEU B 1 391 ? -9.614 16.481 -8.764 1 96.57 391 LEU B N 1
ATOM 9086 C CA . LEU B 1 391 ? -9.499 15.413 -7.776 1 96.57 391 LEU B CA 1
ATOM 9087 C C . LEU B 1 391 ? -8.036 15.123 -7.458 1 96.57 391 LEU B C 1
ATOM 9089 O O . LEU B 1 391 ? -7.692 14.829 -6.31 1 96.57 391 LEU B O 1
ATOM 9093 N N . TYR B 1 392 ? -7.188 15.221 -8.515 1 96.01 392 TYR B N 1
ATOM 9094 C CA . TYR B 1 392 ? -5.749 15.069 -8.328 1 96.01 392 TYR B CA 1
ATOM 9095 C C . TYR B 1 392 ? -5.213 16.108 -7.351 1 96.01 392 TYR B C 1
ATOM 9097 O O . TYR B 1 392 ? -4.504 15.769 -6.401 1 96.01 392 TYR B O 1
ATOM 9105 N N . ARG B 1 393 ? -5.594 17.357 -7.617 1 96.04 393 ARG B N 1
ATOM 9106 C CA . ARG B 1 393 ? -5.137 18.436 -6.747 1 96.04 393 ARG B CA 1
ATOM 9107 C C . ARG B 1 393 ? -5.691 18.274 -5.336 1 96.04 393 ARG B C 1
ATOM 9109 O O . ARG B 1 393 ? -4.963 18.434 -4.354 1 96.04 393 ARG B O 1
ATOM 9116 N N . ASP B 1 394 ? -6.949 17.917 -5.19 1 97.29 394 ASP B N 1
ATOM 9117 C CA . ASP B 1 394 ? -7.586 17.749 -3.888 1 97.29 394 ASP B CA 1
ATOM 9118 C C . ASP B 1 394 ? -6.942 16.608 -3.104 1 97.29 394 ASP B C 1
ATOM 9120 O O . ASP B 1 394 ? -6.794 16.692 -1.883 1 97.29 394 ASP B O 1
ATOM 9124 N N . GLY B 1 395 ? -6.576 15.542 -3.795 1 96.82 395 GLY B N 1
ATOM 9125 C CA . GLY B 1 395 ? -5.997 14.377 -3.146 1 96.82 395 GLY B CA 1
ATOM 9126 C C . GLY B 1 395 ? -4.648 14.657 -2.51 1 96.82 395 GLY B C 1
ATOM 9127 O O . GLY B 1 395 ? -4.243 13.967 -1.572 1 96.82 395 GLY B O 1
ATOM 9128 N N . LYS B 1 396 ? -3.962 15.646 -2.979 1 94.78 396 LYS B N 1
ATOM 9129 C CA . LYS B 1 396 ? -2.644 15.984 -2.448 1 94.78 396 LYS B CA 1
ATOM 9130 C C . LYS B 1 396 ? -2.745 16.507 -1.018 1 94.78 396 LYS B C 1
ATOM 9132 O O . LYS B 1 396 ? -1.778 16.438 -0.257 1 94.78 396 LYS B O 1
ATOM 9137 N N . ALA B 1 397 ? -3.926 16.958 -0.643 1 94.8 397 ALA B N 1
ATOM 9138 C CA . ALA B 1 397 ? -4.141 17.43 0.722 1 94.8 397 ALA B CA 1
ATOM 9139 C C . ALA B 1 397 ? -3.974 16.294 1.727 1 94.8 397 ALA B C 1
ATOM 9141 O O . ALA B 1 397 ? -3.545 16.519 2.862 1 94.8 397 ALA B O 1
ATOM 9142 N N . GLY B 1 398 ? -4.254 15.067 1.328 1 94.13 398 GLY B N 1
ATOM 9143 C CA . GLY B 1 398 ? -4.175 13.925 2.224 1 94.13 398 GLY B CA 1
ATOM 9144 C C . GLY B 1 398 ? -2.801 13.744 2.841 1 94.13 398 GLY B C 1
ATOM 9145 O O . GLY B 1 398 ? -2.684 13.37 4.009 1 94.13 398 GLY B O 1
ATOM 9146 N N . TRP B 1 399 ? -1.767 14.048 2.084 1 93.75 399 TRP B N 1
ATOM 9147 C CA . TRP B 1 399 ? -0.402 13.824 2.547 1 93.75 399 TRP B CA 1
ATOM 9148 C C . TRP B 1 399 ? 0.031 14.92 3.516 1 93.75 399 TRP B C 1
ATOM 9150 O O . TRP B 1 399 ? 0.807 14.669 4.441 1 93.75 399 TRP B O 1
ATOM 9160 N N . VAL B 1 400 ? -0.522 16.191 3.359 1 91.72 400 VAL B N 1
ATOM 9161 C CA . VAL B 1 400 ? 0.087 17.33 4.037 1 91.72 400 VAL B CA 1
ATOM 9162 C C . VAL B 1 400 ? -0.807 17.784 5.189 1 91.72 400 VAL B C 1
ATOM 9164 O O . VAL B 1 400 ? -0.345 18.458 6.113 1 91.72 400 VAL B O 1
ATOM 9167 N N . MET B 1 401 ? -2.063 17.441 5.156 1 90.68 401 MET B N 1
ATOM 9168 C CA . MET B 1 401 ? -2.971 17.839 6.228 1 90.68 401 MET B CA 1
ATOM 9169 C C . MET B 1 401 ? -2.6 17.153 7.539 1 90.68 401 MET B C 1
ATOM 9171 O O . MET B 1 401 ? -2.22 15.981 7.545 1 90.68 401 MET B O 1
ATOM 9175 N N . ALA B 1 402 ? -2.751 17.861 8.666 1 87.13 402 ALA B N 1
ATOM 9176 C CA . ALA B 1 402 ? -2.339 17.404 9.991 1 87.13 402 ALA B CA 1
ATOM 9177 C C . ALA B 1 402 ? -3.177 16.211 10.445 1 87.13 402 ALA B C 1
ATOM 9179 O O . ALA B 1 402 ? -4.39 16.178 10.227 1 87.13 402 ALA B O 1
ATOM 9180 N N . PRO B 1 403 ? -2.512 15.323 11.085 1 89.76 403 PRO B N 1
ATOM 9181 C CA . PRO B 1 403 ? -1.055 15.173 11.071 1 89.76 403 PRO B CA 1
ATOM 9182 C C . PRO B 1 403 ? -0.523 14.704 9.718 1 89.76 403 PRO B C 1
ATOM 9184 O O . PRO B 1 403 ? -1.136 13.849 9.073 1 89.76 403 PRO B O 1
ATOM 9187 N N . SER B 1 404 ? 0.567 15.362 9.3 1 92.48 404 SER B N 1
ATOM 9188 C CA . SER B 1 404 ? 1.134 14.991 8.007 1 92.48 404 SER B CA 1
ATOM 9189 C C . SER B 1 404 ? 1.584 13.534 7.999 1 92.48 404 SER B C 1
ATOM 9191 O O . SER B 1 404 ? 1.776 12.932 9.057 1 92.48 404 SER B O 1
ATOM 9193 N N . ASN B 1 405 ? 1.702 12.955 6.891 1 94 405 ASN B N 1
ATOM 9194 C CA . ASN B 1 405 ? 2.116 11.561 6.777 1 94 405 ASN B CA 1
ATOM 9195 C C . ASN B 1 405 ? 3.546 11.358 7.27 1 94 405 ASN B C 1
ATOM 9197 O O . ASN B 1 405 ? 3.896 10.276 7.745 1 94 405 ASN B O 1
ATOM 9201 N N . GLU B 1 406 ? 4.376 12.402 7.223 1 92.94 406 GLU B N 1
ATOM 9202 C CA . GLU B 1 406 ? 5.719 12.308 7.789 1 92.94 406 GLU B CA 1
ATOM 9203 C C . GLU B 1 406 ? 5.667 12.113 9.302 1 92.94 406 GLU B C 1
ATOM 9205 O O . GLU B 1 406 ? 6.403 11.292 9.852 1 92.94 406 GLU B O 1
ATOM 9210 N N . ILE B 1 407 ? 4.731 12.801 9.889 1 92.52 407 ILE B N 1
ATOM 9211 C CA . ILE B 1 407 ? 4.6 12.723 11.34 1 92.52 407 ILE B CA 1
ATOM 9212 C C . ILE B 1 407 ? 3.989 11.379 11.731 1 92.52 407 ILE B C 1
ATOM 9214 O O . ILE B 1 407 ? 4.477 10.71 12.645 1 92.52 407 ILE B O 1
ATOM 9218 N N . LEU B 1 408 ? 2.951 10.964 11.08 1 94.78 408 LEU B N 1
ATOM 9219 C CA . LEU B 1 408 ? 2.264 9.72 11.409 1 94.78 408 LEU B CA 1
ATOM 9220 C C . LEU B 1 408 ? 3.199 8.525 11.255 1 94.78 408 LEU B C 1
ATOM 9222 O O . LEU B 1 408 ? 3.209 7.626 12.098 1 94.78 408 LEU B O 1
ATOM 9226 N N . ARG B 1 409 ? 3.921 8.502 10.119 1 94.95 409 ARG B N 1
ATOM 9227 C CA . ARG B 1 409 ? 4.895 7.44 9.884 1 94.95 409 ARG B CA 1
ATOM 9228 C C . ARG B 1 409 ? 5.929 7.389 11.004 1 94.95 409 ARG B C 1
ATOM 9230 O O . ARG B 1 409 ? 6.305 6.308 11.46 1 94.95 409 ARG B O 1
ATOM 9237 N N . ASN B 1 410 ? 6.393 8.529 11.425 1 94.12 410 ASN B N 1
ATOM 9238 C CA . ASN B 1 410 ? 7.381 8.606 12.496 1 94.12 410 ASN B CA 1
ATOM 9239 C C . ASN B 1 410 ? 6.803 8.13 13.826 1 94.12 410 ASN B C 1
ATOM 9241 O O . ASN B 1 410 ? 7.461 7.397 14.566 1 94.12 410 ASN B O 1
ATOM 9245 N N . LEU B 1 411 ? 5.573 8.569 14.164 1 94.64 411 LEU B N 1
ATOM 9246 C CA . LEU B 1 411 ? 4.937 8.145 15.407 1 94.64 411 LEU B CA 1
ATOM 9247 C C . LEU B 1 411 ? 4.812 6.627 15.464 1 94.64 411 LEU B C 1
ATOM 9249 O O . LEU B 1 411 ? 5.096 6.014 16.496 1 94.64 411 LEU B O 1
ATOM 9253 N N . VAL B 1 412 ? 4.447 6.037 14.364 1 96.46 412 VAL B N 1
ATOM 9254 C CA . VAL B 1 412 ? 4.284 4.588 14.319 1 96.46 412 VAL B CA 1
ATOM 9255 C C . VAL B 1 412 ? 5.651 3.912 14.399 1 96.46 412 VAL B C 1
ATOM 9257 O O . VAL B 1 412 ? 5.812 2.902 15.088 1 96.46 412 VAL B O 1
ATOM 9260 N N . GLY B 1 413 ? 6.649 4.449 13.698 1 96.4 413 GLY B N 1
ATOM 9261 C CA . GLY B 1 413 ? 7.994 3.897 13.743 1 96.4 413 GLY B CA 1
ATOM 9262 C C . GLY B 1 413 ? 8.605 3.927 15.131 1 96.4 413 GLY B C 1
ATOM 9263 O O . GLY B 1 413 ? 9.131 2.918 15.605 1 96.4 413 GLY B O 1
ATOM 9264 N N . VAL B 1 414 ? 8.468 5.089 15.842 1 94.74 414 VAL B N 1
ATOM 9265 C CA . VAL B 1 414 ? 9.036 5.265 17.175 1 94.74 414 VAL B CA 1
ATOM 9266 C C . VAL B 1 414 ? 8.325 4.346 18.165 1 94.74 414 VAL B C 1
ATOM 9268 O O . VAL B 1 414 ? 8.968 3.708 19.002 1 94.74 414 VAL B O 1
ATOM 9271 N N . SER B 1 415 ? 7.021 4.271 18.018 1 95.16 415 SER B N 1
ATOM 9272 C CA . SER B 1 415 ? 6.273 3.437 18.953 1 95.16 415 SER B CA 1
ATOM 9273 C C . SER B 1 415 ? 6.532 1.955 18.702 1 95.16 415 SER B C 1
ATOM 9275 O O . SER B 1 415 ? 6.575 1.159 19.642 1 95.16 415 SER B O 1
ATOM 9277 N N . ALA B 1 416 ? 6.689 1.607 17.458 1 95.21 416 ALA B N 1
ATOM 9278 C CA . ALA B 1 416 ? 6.963 0.212 17.125 1 95.21 416 ALA B CA 1
ATOM 9279 C C . ALA B 1 416 ? 8.342 -0.211 17.622 1 95.21 416 ALA B C 1
ATOM 9281 O O . ALA B 1 416 ? 8.539 -1.36 18.025 1 95.21 416 ALA B O 1
ATOM 9282 N N . LEU B 1 417 ? 9.271 0.675 17.591 1 94.37 417 LEU B N 1
ATOM 9283 C CA . LEU B 1 417 ? 10.656 0.37 17.931 1 94.37 417 LEU B CA 1
ATOM 9284 C C . LEU B 1 417 ? 10.888 0.499 19.433 1 94.37 417 LEU B C 1
ATOM 9286 O O . LEU B 1 417 ? 11.621 -0.298 20.023 1 94.37 417 LEU B O 1
ATOM 9290 N N . ASN B 1 418 ? 10.209 1.535 20.127 1 90.99 418 ASN B N 1
ATOM 9291 C CA . ASN B 1 418 ? 10.587 1.886 21.492 1 90.99 418 ASN B CA 1
ATOM 9292 C C . ASN B 1 418 ? 9.379 1.891 22.424 1 90.99 418 ASN B C 1
ATOM 9294 O O . ASN B 1 418 ? 9.512 2.165 23.618 1 90.99 418 ASN B O 1
ATOM 9298 N N . GLY B 1 419 ? 8.198 1.559 21.888 1 89.56 419 GLY B N 1
ATOM 9299 C CA . GLY B 1 419 ? 6.994 1.584 22.703 1 89.56 419 GLY B CA 1
ATOM 9300 C C . GLY B 1 419 ? 6.278 2.921 22.669 1 89.56 419 GLY B C 1
ATOM 9301 O O . GLY B 1 419 ? 6.885 3.948 22.36 1 89.56 419 GLY B O 1
ATOM 9302 N N . PHE B 1 420 ? 5.085 2.978 23.094 1 90.09 420 PHE B N 1
ATOM 9303 C CA . PHE B 1 420 ? 4.231 4.154 22.984 1 90.09 420 PHE B CA 1
ATOM 9304 C C . PHE B 1 420 ? 4.666 5.233 23.968 1 90.09 420 PHE B C 1
ATOM 9306 O O . PHE B 1 420 ? 4.419 6.42 23.745 1 90.09 420 PHE B O 1
ATOM 9313 N N . THR B 1 421 ? 5.309 4.86 25.044 1 86.49 421 THR B N 1
ATOM 9314 C CA . THR B 1 421 ? 5.745 5.815 26.057 1 86.49 421 THR B CA 1
ATOM 9315 C C . THR B 1 421 ? 6.895 6.671 25.534 1 86.49 421 THR B C 1
ATOM 9317 O O . THR B 1 421 ? 7.227 7.702 26.124 1 86.49 421 THR B O 1
ATOM 9320 N N . SER B 1 422 ? 7.442 6.273 24.409 1 88.86 422 SER B N 1
ATOM 9321 C CA . SER B 1 422 ? 8.557 7.016 23.831 1 88.86 422 SER B CA 1
ATOM 9322 C C . SER B 1 422 ? 8.064 8.214 23.026 1 88.86 422 SER B C 1
ATOM 9324 O O . SER B 1 422 ? 8.854 9.081 22.648 1 88.86 422 SER B O 1
ATOM 9326 N N . ILE B 1 423 ? 6.795 8.296 22.835 1 90.16 423 ILE B N 1
ATOM 9327 C CA . ILE B 1 423 ? 6.231 9.437 22.123 1 90.16 423 ILE B CA 1
ATOM 9328 C C . ILE B 1 423 ? 6.181 10.65 23.05 1 90.16 423 ILE B C 1
ATOM 9330 O O . ILE B 1 423 ? 5.522 10.616 24.091 1 90.16 423 ILE B O 1
ATOM 9334 N N . ASP B 1 424 ? 6.902 11.69 22.726 1 88.92 424 ASP B N 1
ATOM 9335 C CA . ASP B 1 424 ? 6.983 12.907 23.528 1 88.92 424 ASP B CA 1
ATOM 9336 C C . ASP B 1 424 ? 6.436 14.108 22.76 1 88.92 424 ASP B C 1
ATOM 9338 O O . ASP B 1 424 ? 7.19 15.01 22.389 1 88.92 424 ASP B O 1
ATOM 9342 N N . LEU B 1 425 ? 5.162 14.163 22.679 1 86.85 425 LEU B N 1
ATOM 9343 C CA . LEU B 1 425 ? 4.507 15.189 21.875 1 86.85 425 LEU B CA 1
ATOM 9344 C C . LEU B 1 425 ? 4.711 16.571 22.487 1 86.85 425 LEU B C 1
ATOM 9346 O O . LEU B 1 425 ? 4.714 17.576 21.772 1 86.85 425 LEU B O 1
ATOM 9350 N N . TRP B 1 426 ? 4.965 16.626 23.816 1 87.27 426 TRP B N 1
ATOM 9351 C CA . TRP B 1 426 ? 4.966 17.913 24.504 1 87.27 426 TRP B CA 1
ATOM 9352 C C . TRP B 1 426 ? 6.351 18.234 25.056 1 87.27 426 TRP B C 1
ATOM 9354 O O . TRP B 1 426 ? 6.499 19.121 25.901 1 87.27 426 TRP B O 1
ATOM 9364 N N . GLU B 1 427 ? 7.351 17.475 24.637 1 82.12 427 GLU B N 1
ATOM 9365 C CA . GLU B 1 427 ? 8.743 17.743 24.983 1 82.12 427 GLU B CA 1
ATOM 9366 C C . GLU B 1 427 ? 8.956 17.693 26.493 1 82.12 427 GLU B C 1
ATOM 9368 O O . GLU B 1 427 ? 9.515 18.624 27.078 1 82.12 427 GLU B O 1
ATOM 9373 N N . GLU B 1 428 ? 8.44 16.618 26.995 1 84.06 428 GLU B N 1
ATOM 9374 C CA . GLU B 1 428 ? 8.47 16.482 28.448 1 84.06 428 GLU B CA 1
ATOM 9375 C C . GLU B 1 428 ? 9.635 15.604 28.896 1 84.06 428 GLU B C 1
ATOM 9377 O O . GLU B 1 428 ? 9.942 15.53 30.088 1 84.06 428 GLU B O 1
ATOM 9382 N N . MET B 1 429 ? 10.27 14.991 27.855 1 85.68 429 MET B N 1
ATOM 9383 C CA . MET B 1 429 ? 11.342 14.064 28.209 1 85.68 429 MET B CA 1
ATOM 9384 C C . MET B 1 429 ? 12.637 14.432 27.493 1 85.68 429 MET B C 1
ATOM 9386 O O . MET B 1 429 ? 12.626 14.746 26.302 1 85.68 429 MET B O 1
ATOM 9390 N N . SER B 1 430 ? 13.768 14.516 28.282 1 87.35 430 SER B N 1
ATOM 9391 C CA . SER B 1 430 ? 15.077 14.771 27.689 1 87.35 430 SER B CA 1
ATOM 9392 C C . SER B 1 430 ? 15.655 13.506 27.063 1 87.35 430 SER B C 1
ATOM 9394 O O . SER B 1 430 ? 15.481 12.408 27.596 1 87.35 430 SER B O 1
ATOM 9396 N N . ASN B 1 431 ? 16.263 13.649 25.959 1 82.76 431 ASN B N 1
ATOM 9397 C CA . ASN B 1 431 ? 17.016 12.562 25.344 1 82.76 431 ASN B CA 1
ATOM 9398 C C . ASN B 1 431 ? 18.44 12.488 25.888 1 82.76 431 ASN B C 1
ATOM 9400 O O . ASN B 1 431 ? 19.343 13.146 25.368 1 82.76 431 ASN B O 1
ATOM 9404 N N . GLU B 1 432 ? 18.633 11.637 26.792 1 83.13 432 GLU B N 1
ATOM 9405 C CA . GLU B 1 432 ? 19.897 11.571 27.519 1 83.13 432 GLU B CA 1
ATOM 9406 C C . GLU B 1 432 ? 21.042 11.156 26.6 1 83.13 432 GLU B C 1
ATOM 9408 O O . GLU B 1 432 ? 22.161 11.658 26.727 1 83.13 432 GLU B O 1
ATOM 9413 N N . ARG B 1 433 ? 20.763 10.29 25.793 1 78.13 433 ARG B N 1
ATOM 9414 C CA . ARG B 1 433 ? 21.809 9.808 24.897 1 78.13 433 ARG B CA 1
ATOM 9415 C C . ARG B 1 433 ? 22.312 10.927 23.991 1 78.13 433 ARG B C 1
ATOM 9417 O O . ARG B 1 433 ? 23.519 11.071 23.785 1 78.13 433 ARG B O 1
ATOM 9424 N N . LEU B 1 434 ? 21.411 11.636 23.434 1 82.98 434 LEU B N 1
ATOM 9425 C CA . LEU B 1 434 ? 21.783 12.752 22.572 1 82.98 434 LEU B CA 1
ATOM 9426 C C . LEU B 1 434 ? 22.528 13.824 23.36 1 82.98 434 LEU B C 1
ATOM 9428 O O . LEU B 1 434 ? 23.504 14.396 22.87 1 82.98 434 LEU B O 1
ATOM 9432 N N . LEU B 1 435 ? 22.07 14.108 24.512 1 86.83 435 LEU B N 1
ATOM 9433 C CA . LEU B 1 435 ? 22.708 15.099 25.373 1 86.83 435 LEU B CA 1
ATOM 9434 C C . LEU B 1 435 ? 24.153 14.71 25.67 1 86.83 435 LEU B C 1
ATOM 9436 O O . LEU B 1 435 ? 25.065 15.525 25.51 1 86.83 435 LEU B O 1
ATOM 9440 N N . GLN B 1 436 ? 24.322 13.496 26.045 1 83.15 436 GLN B N 1
ATOM 9441 C CA . GLN B 1 436 ? 25.658 13.033 26.404 1 83.15 436 GLN B CA 1
ATOM 9442 C C . GLN B 1 436 ? 26.585 13.035 25.193 1 83.15 436 GLN B C 1
ATOM 9444 O O . GLN B 1 436 ? 27.776 13.331 25.316 1 83.15 436 GLN B O 1
ATOM 9449 N N . ARG B 1 437 ? 26.045 12.733 24.149 1 83.87 437 ARG B N 1
ATOM 9450 C CA . ARG B 1 437 ? 26.821 12.742 22.913 1 83.87 437 ARG B CA 1
ATOM 9451 C C . ARG B 1 437 ? 27.35 14.139 22.608 1 83.87 437 ARG B C 1
ATOM 9453 O O . ARG B 1 437 ? 28.507 14.298 22.215 1 83.87 437 ARG B O 1
ATOM 9460 N N . GLU B 1 438 ? 26.541 15.116 22.786 1 88.4 438 GLU B N 1
ATOM 9461 C CA . GLU B 1 438 ? 26.946 16.484 22.476 1 88.4 438 GLU B CA 1
ATOM 9462 C C . GLU B 1 438 ? 27.897 17.031 23.537 1 88.4 438 GLU B C 1
ATOM 9464 O O . GLU B 1 438 ? 28.847 17.748 23.215 1 88.4 438 GLU B O 1
ATOM 9469 N N . VAL B 1 439 ? 27.713 16.65 24.687 1 89.64 439 VAL B N 1
ATOM 9470 C CA . VAL B 1 439 ? 28.549 17.105 25.792 1 89.64 439 VAL B CA 1
ATOM 9471 C C . VAL B 1 439 ? 29.955 16.526 25.649 1 89.64 439 VAL B C 1
ATOM 9473 O O . VAL B 1 439 ? 30.943 17.196 25.958 1 89.64 439 VAL B O 1
ATOM 9476 N N . LYS B 1 440 ? 29.982 15.357 25.204 1 87.27 440 LYS B N 1
ATOM 9477 C CA . LYS B 1 440 ? 31.271 14.683 25.078 1 87.27 440 LYS B CA 1
ATOM 9478 C C . LYS B 1 440 ? 32.171 15.401 24.075 1 87.27 440 LYS B C 1
ATOM 9480 O O . LYS B 1 440 ? 33.397 15.288 24.142 1 87.27 440 LYS B O 1
ATOM 9485 N N . LYS B 1 441 ? 31.644 16.192 23.194 1 91.73 441 LYS B N 1
ATOM 9486 C CA . LYS B 1 441 ? 32.387 16.91 22.162 1 91.73 441 LYS B CA 1
ATOM 9487 C C . LYS B 1 441 ? 32.952 18.22 22.702 1 91.73 441 LYS B C 1
ATOM 9489 O O . LYS B 1 441 ? 33.815 18.837 22.073 1 91.73 441 LYS B O 1
ATOM 9494 N N . MET B 1 442 ? 32.483 18.589 23.856 1 92.08 442 MET B N 1
ATOM 9495 C CA . MET B 1 442 ? 32.855 19.881 24.424 1 92.08 442 MET B CA 1
ATOM 9496 C C . MET B 1 442 ? 34.256 19.829 25.023 1 92.08 442 MET B C 1
ATOM 9498 O O . MET B 1 442 ? 34.662 18.805 25.575 1 92.08 442 MET B O 1
ATOM 9502 N N . THR B 1 443 ? 35.06 20.963 24.886 1 94.09 443 THR B N 1
ATOM 9503 C CA . THR B 1 443 ? 36.318 21.133 25.604 1 94.09 443 THR B CA 1
ATOM 9504 C C . THR B 1 443 ? 36.068 21.306 27.1 1 94.09 443 THR B C 1
ATOM 9506 O O . THR B 1 443 ? 34.926 21.493 27.526 1 94.09 443 THR B O 1
ATOM 9509 N N . LEU B 1 444 ? 37.141 21.188 27.83 1 92.56 444 LEU B N 1
ATOM 9510 C CA . LEU B 1 444 ? 37.03 21.375 29.273 1 92.56 444 LEU B CA 1
ATOM 9511 C C . LEU B 1 444 ? 36.47 22.755 29.601 1 92.56 444 LEU B C 1
ATOM 9513 O O . LEU B 1 444 ? 35.622 22.891 30.486 1 92.56 444 LEU B O 1
ATOM 9517 N N . GLU B 1 445 ? 36.916 23.766 28.96 1 93.95 445 GLU B N 1
ATOM 9518 C CA . GLU B 1 445 ? 36.446 25.131 29.178 1 93.95 445 GLU B CA 1
ATOM 9519 C C . GLU B 1 445 ? 34.958 25.259 28.867 1 93.95 445 GLU B C 1
ATOM 9521 O O . GLU B 1 445 ? 34.221 25.926 29.597 1 93.95 445 GLU B O 1
ATOM 9526 N N . GLU B 1 446 ? 34.535 24.628 27.831 1 92.83 446 GLU B N 1
ATOM 9527 C CA . GLU B 1 446 ? 33.132 24.655 27.428 1 92.83 446 GLU B CA 1
ATOM 9528 C C . GLU B 1 446 ? 32.246 23.97 28.465 1 92.83 446 GLU B C 1
ATOM 9530 O O . GLU B 1 446 ? 31.149 24.447 28.763 1 92.83 446 GLU B O 1
ATOM 9535 N N . LYS B 1 447 ? 32.722 22.911 29.024 1 93.74 447 LYS B N 1
ATOM 9536 C CA . LYS B 1 447 ? 31.988 22.172 30.047 1 93.74 447 LYS B CA 1
ATOM 9537 C C . LYS B 1 447 ? 31.822 23.005 31.315 1 93.74 447 LYS B C 1
ATOM 9539 O O . LYS B 1 447 ? 30.746 23.024 31.916 1 93.74 447 LYS B O 1
ATOM 9544 N N . GLU B 1 448 ? 32.835 23.554 31.691 1 92.83 448 GLU B N 1
ATOM 9545 C CA . GLU B 1 448 ? 32.792 24.399 32.88 1 92.83 448 GLU B CA 1
ATOM 9546 C C . GLU B 1 448 ? 31.816 25.559 32.698 1 92.83 448 GLU B C 1
ATOM 9548 O O . GLU B 1 448 ? 31.043 25.874 33.605 1 92.83 448 GLU B O 1
ATOM 9553 N N . LYS B 1 449 ? 31.947 26.17 31.572 1 91.86 449 LYS B N 1
ATOM 9554 C CA . LYS B 1 449 ? 31.051 27.284 31.275 1 91.86 449 LYS B CA 1
ATOM 9555 C C . LYS B 1 449 ? 29.592 26.836 31.295 1 91.86 449 LYS B C 1
ATOM 9557 O O . LYS B 1 449 ? 28.741 27.5 31.891 1 91.86 449 LYS B O 1
ATOM 9562 N N . LEU B 1 450 ? 29.3 25.764 30.687 1 90.82 450 LEU B N 1
ATOM 9563 C CA . LEU B 1 450 ? 27.94 25.237 30.647 1 90.82 450 LEU B CA 1
ATOM 9564 C C . LEU B 1 450 ? 27.472 24.835 32.042 1 90.82 450 LEU B C 1
ATOM 9566 O O . LEU B 1 450 ? 26.328 25.101 32.418 1 90.82 450 LEU B O 1
ATOM 9570 N N . GLY B 1 451 ? 28.296 24.209 32.724 1 92.08 451 GLY B N 1
ATOM 9571 C CA . GLY B 1 451 ? 27.969 23.807 34.083 1 92.08 451 GLY B CA 1
ATOM 9572 C C . GLY B 1 451 ? 27.605 24.975 34.98 1 92.08 451 GLY B C 1
ATOM 9573 O O . GLY B 1 451 ? 26.626 24.911 35.726 1 92.08 451 GLY B O 1
ATOM 9574 N N . LYS B 1 452 ? 28.383 25.958 34.967 1 90.56 452 LYS B N 1
ATOM 9575 C CA . LYS B 1 452 ? 28.109 27.154 35.758 1 90.56 452 LYS B CA 1
ATOM 9576 C C . LYS B 1 452 ? 26.766 27.77 35.377 1 90.56 452 LYS B C 1
ATOM 9578 O O . LYS B 1 452 ? 25.987 28.161 36.248 1 90.56 452 LYS B O 1
ATOM 9583 N N . LYS B 1 453 ? 26.605 27.876 34.137 1 83.34 453 LYS B N 1
ATOM 9584 C CA . LYS B 1 453 ? 25.356 28.441 33.635 1 83.34 453 LYS B CA 1
ATOM 9585 C C . LYS B 1 453 ? 24.154 27.64 34.126 1 83.34 453 LYS B C 1
ATOM 9587 O O . LYS B 1 453 ? 23.167 28.214 34.592 1 83.34 453 LYS B O 1
ATOM 9592 N N . LEU B 1 454 ? 24.2 26.361 34.066 1 87.38 454 LEU B N 1
ATOM 9593 C CA . LEU B 1 454 ? 23.101 25.487 34.462 1 87.38 454 LEU B CA 1
ATOM 9594 C C . LEU B 1 454 ? 22.837 25.591 35.96 1 87.38 454 LEU B C 1
ATOM 9596 O O . LEU B 1 454 ? 21.683 25.577 36.394 1 87.38 454 LEU B O 1
ATOM 9600 N N . LEU B 1 455 ? 23.868 25.683 36.695 1 89.55 455 LEU B N 1
ATOM 9601 C CA . LEU B 1 455 ? 23.725 25.807 38.141 1 89.55 455 LEU B CA 1
ATOM 9602 C C . LEU B 1 455 ? 23.094 27.145 38.513 1 89.55 455 LEU B C 1
ATOM 9604 O O . LEU B 1 455 ? 22.271 27.216 39.428 1 89.55 455 LEU B O 1
ATOM 9608 N N . GLU B 1 456 ? 23.44 28.164 37.853 1 83.33 456 GLU B N 1
ATOM 9609 C CA . GLU B 1 456 ? 22.837 29.475 38.072 1 83.33 456 GLU B CA 1
ATOM 9610 C C . GLU B 1 456 ? 21.35 29.463 37.729 1 83.33 456 GLU B C 1
ATOM 9612 O O . GLU B 1 456 ? 20.535 30.03 38.459 1 83.33 456 GLU B O 1
ATOM 9617 N N . GLU B 1 457 ? 21.049 28.869 36.671 1 77.33 457 GLU B N 1
ATOM 9618 C CA . GLU B 1 457 ? 19.655 28.765 36.249 1 77.33 457 GLU B CA 1
ATOM 9619 C C . GLU B 1 457 ? 18.834 27.957 37.249 1 77.33 457 GLU B C 1
ATOM 9621 O O . GLU B 1 457 ? 17.705 28.328 37.577 1 77.33 457 GLU B O 1
ATOM 9626 N N . ALA B 1 458 ? 19.362 26.922 37.725 1 82.53 458 ALA B N 1
ATOM 9627 C CA . ALA B 1 458 ? 18.677 26.072 38.696 1 82.53 458 ALA B CA 1
ATOM 9628 C C . ALA B 1 458 ? 18.428 26.822 40.002 1 82.53 458 ALA B C 1
ATOM 9630 O O . ALA B 1 458 ? 17.37 26.674 40.618 1 82.53 458 ALA B O 1
ATOM 9631 N N . GLN B 1 459 ? 19.394 27.542 40.371 1 81.41 459 GLN B N 1
ATOM 9632 C CA . GLN B 1 459 ? 19.261 28.333 41.589 1 81.41 459 GLN B CA 1
ATOM 9633 C C . GLN B 1 459 ? 18.167 29.388 41.444 1 81.41 459 GLN B C 1
ATOM 9635 O O . GLN B 1 459 ? 17.368 29.59 42.361 1 81.41 459 GLN B O 1
ATOM 9640 N N . GLN B 1 460 ? 18.139 30.012 40.355 1 71.76 460 GLN B N 1
ATOM 9641 C CA . GLN B 1 460 ? 17.113 31.014 40.089 1 71.76 460 GLN B CA 1
ATOM 9642 C C . GLN B 1 460 ? 15.719 30.393 40.104 1 71.76 460 GLN B C 1
ATOM 9644 O O . GLN B 1 460 ? 14.779 30.977 40.646 1 71.76 460 GLN B O 1
ATOM 9649 N N . GLU B 1 461 ? 15.52 29.226 39.537 1 74.83 461 GLU B N 1
ATOM 9650 C CA . GLU B 1 461 ? 14.237 28.531 39.481 1 74.83 461 GLU B CA 1
ATOM 9651 C C . GLU B 1 461 ? 13.784 28.097 40.872 1 74.83 461 GLU B C 1
ATOM 9653 O O . GLU B 1 461 ? 12.594 28.151 41.188 1 74.83 461 GLU B O 1
ATOM 9658 N N . ARG B 1 462 ? 14.686 27.648 41.676 1 77.52 462 ARG B N 1
ATOM 9659 C CA . ARG B 1 462 ? 14.385 27.24 43.044 1 77.52 462 ARG B CA 1
ATOM 9660 C C . ARG B 1 462 ? 13.902 28.425 43.875 1 77.52 462 ARG B C 1
ATOM 9662 O O . ARG B 1 462 ? 12.978 28.29 44.679 1 77.52 462 ARG B O 1
ATOM 9669 N N . GLU B 1 463 ? 14.507 29.495 43.659 1 72.93 463 GLU B N 1
ATOM 9670 C CA . GLU B 1 463 ? 14.129 30.694 44.401 1 72.93 463 GLU B CA 1
ATOM 9671 C C . GLU B 1 463 ? 12.719 31.148 44.036 1 72.93 463 GLU B C 1
ATOM 9673 O O . GLU B 1 463 ? 11.967 31.61 44.897 1 72.93 463 GLU B O 1
ATOM 9678 N N . VAL B 1 464 ? 12.352 30.996 42.833 1 63.31 464 VAL B N 1
ATOM 9679 C CA . VAL B 1 464 ? 11.015 31.358 42.375 1 63.31 464 VAL B CA 1
ATOM 9680 C C . VAL B 1 464 ? 9.991 30.378 42.943 1 63.31 464 VAL B C 1
ATOM 9682 O O . VAL B 1 464 ? 8.92 30.786 43.401 1 63.31 464 VAL B O 1
ATOM 9685 N N . SER B 1 465 ? 10.361 29.133 43.016 1 65.08 465 SER B N 1
ATOM 9686 C CA . SER B 1 465 ? 9.441 28.087 43.45 1 65.08 465 SER B CA 1
ATOM 9687 C C . SER B 1 465 ? 9.231 28.127 44.96 1 65.08 465 SER B C 1
ATOM 9689 O O . SER B 1 465 ? 8.137 27.838 45.448 1 65.08 465 SER B O 1
ATOM 9691 N N . GLU B 1 466 ? 10.338 28.348 45.764 1 62.7 466 GLU B N 1
ATOM 9692 C CA . GLU B 1 466 ? 10.262 28.344 47.222 1 62.7 466 GLU B CA 1
ATOM 9693 C C . GLU B 1 466 ? 9.807 29.699 47.755 1 62.7 466 GLU B C 1
ATOM 9695 O O . GLU B 1 466 ? 9.614 29.865 48.962 1 62.7 466 GLU B O 1
ATOM 9700 N N . GLY B 1 467 ? 9.299 30.515 46.953 1 55.39 467 GLY B N 1
ATOM 9701 C CA . GLY B 1 467 ? 8.773 31.8 47.385 1 55.39 467 GLY B CA 1
ATOM 9702 C C . GLY B 1 467 ? 9.799 32.652 48.107 1 55.39 467 GLY B C 1
ATOM 9703 O O . GLY B 1 467 ? 9.44 33.544 48.879 1 55.39 467 GLY B O 1
ATOM 9704 N N . THR B 1 468 ? 10.972 32.226 48.396 1 48.34 468 THR B N 1
ATOM 9705 C CA . THR B 1 468 ? 11.922 32.95 49.233 1 48.34 468 THR B CA 1
ATOM 9706 C C . THR B 1 468 ? 12.32 34.271 48.58 1 48.34 468 THR B C 1
ATOM 9708 O O . THR B 1 468 ? 12.932 35.127 49.223 1 48.34 468 THR B O 1
ATOM 9711 N N . THR B 1 469 ? 12.735 34.275 47.557 1 42.96 469 THR B N 1
ATOM 9712 C CA . THR B 1 469 ? 12.914 35.633 47.055 1 42.96 469 THR B CA 1
ATOM 9713 C C . THR B 1 469 ? 11.572 36.351 46.948 1 42.96 469 THR B C 1
ATOM 9715 O O . THR B 1 469 ? 10.541 35.719 46.706 1 42.96 469 THR B O 1
ATOM 9718 N N . SER B 1 470 ? 11.453 37.427 47.995 1 38.24 470 SER B N 1
ATOM 9719 C CA . SER B 1 470 ? 10.335 38.361 47.918 1 38.24 470 SER B CA 1
ATOM 9720 C C . SER B 1 470 ? 9.865 38.545 46.479 1 38.24 470 SER B C 1
ATOM 9722 O O . SER B 1 470 ? 9.133 39.489 46.175 1 38.24 470 SER B O 1
ATOM 9724 N N . LYS B 1 471 ? 10.701 37.987 45.645 1 42.35 471 LYS B N 1
ATOM 9725 C CA . LYS B 1 471 ? 10.29 38.414 44.311 1 42.35 471 LYS B CA 1
ATOM 9726 C C . LYS B 1 471 ? 8.877 37.936 43.992 1 42.35 471 LYS B C 1
ATOM 9728 O O . LYS B 1 471 ? 8.665 36.756 43.704 1 42.35 471 LYS B O 1
ATOM 9733 N N . GLN B 1 472 ? 7.955 38.419 44.837 1 39.13 472 GLN B N 1
ATOM 9734 C CA . GLN B 1 472 ? 6.516 38.497 44.609 1 39.13 472 GLN B CA 1
ATOM 9735 C C . GLN B 1 472 ? 6.194 38.476 43.117 1 39.13 472 GLN B C 1
ATOM 9737 O O . GLN B 1 472 ? 7.002 38.915 42.296 1 39.13 472 GLN B O 1
ATOM 9742 N N . GLN B 1 473 ? 5.27 37.541 42.777 1 44.86 473 GLN B N 1
ATOM 9743 C CA . GLN B 1 473 ? 4.712 37.703 41.439 1 44.86 473 GLN B CA 1
ATOM 9744 C C . GLN B 1 473 ? 4.705 39.171 41.02 1 44.86 473 GLN B C 1
ATOM 9746 O O . GLN B 1 473 ? 4.393 40.05 41.825 1 44.86 473 GLN B O 1
ATOM 9751 N N . HIS B 1 474 ? 5.639 39.456 40.211 1 49.09 474 HIS B N 1
ATOM 9752 C CA . HIS B 1 474 ? 5.536 40.83 39.733 1 49.09 474 HIS B CA 1
ATOM 9753 C C . HIS B 1 474 ? 4.085 41.297 39.706 1 49.09 474 HIS B C 1
ATOM 9755 O O . HIS B 1 474 ? 3.2 40.562 39.261 1 49.09 474 HIS B O 1
ATOM 9761 N N . PRO B 1 475 ? 3.671 42.268 40.564 1 48.39 475 PRO B N 1
ATOM 9762 C CA . PRO B 1 475 ? 2.283 42.732 40.634 1 48.39 475 PRO B CA 1
ATOM 9763 C C . PRO B 1 475 ? 1.596 42.746 39.271 1 48.39 475 PRO B C 1
ATOM 9765 O O . PRO B 1 475 ? 0.366 42.806 39.196 1 48.39 475 PRO B O 1
ATOM 9768 N N . TYR B 1 476 ? 2.316 42.821 38.296 1 55.69 476 TYR B N 1
ATOM 9769 C CA . TYR B 1 476 ? 1.693 42.847 36.977 1 55.69 476 TYR B CA 1
ATOM 9770 C C . TYR B 1 476 ? 1.717 41.464 36.336 1 55.69 476 TYR B C 1
ATOM 9772 O O . TYR B 1 476 ? 1.486 41.328 35.132 1 55.69 476 TYR B O 1
ATOM 9780 N N . GLN B 1 477 ? 1.837 40.549 37.285 1 50.73 477 GLN B N 1
ATOM 9781 C CA . GLN B 1 477 ? 1.727 39.137 36.933 1 50.73 477 GLN B CA 1
ATOM 9782 C C . GLN B 1 477 ? 0.279 38.753 36.643 1 50.73 477 GLN B C 1
ATOM 9784 O O . GLN B 1 477 ? -0.649 39.332 37.213 1 50.73 477 GLN B O 1
ATOM 9789 N N . ASP B 1 478 ? -0.295 38.385 35.467 1 53.4 478 ASP B N 1
ATOM 9790 C CA . ASP B 1 478 ? -1.611 37.976 34.986 1 53.4 478 ASP B CA 1
ATOM 9791 C C . ASP B 1 478 ? -2.235 39.058 34.107 1 53.4 478 ASP B C 1
ATOM 9793 O O . ASP B 1 478 ? -3.454 39.092 33.926 1 53.4 478 ASP B O 1
ATOM 9797 N N . THR B 1 479 ? -1.348 40.294 33.938 1 61.96 479 THR B N 1
ATOM 9798 C CA . THR B 1 479 ? -1.835 41.279 32.979 1 61.96 479 THR B CA 1
ATOM 9799 C C . THR B 1 479 ? -1.401 40.915 31.562 1 61.96 479 THR B C 1
ATOM 9801 O O . THR B 1 479 ? -1.412 41.763 30.667 1 61.96 479 THR B O 1
ATOM 9804 N N . ASP B 1 480 ? -1.051 39.743 31.544 1 66.7 480 ASP B N 1
ATOM 9805 C CA . ASP B 1 480 ? -0.402 39.28 30.321 1 66.7 480 ASP B CA 1
ATOM 9806 C C . ASP B 1 480 ? -1.373 39.3 29.143 1 66.7 480 ASP B C 1
ATOM 9808 O O . ASP B 1 480 ? -0.953 39.268 27.984 1 66.7 480 ASP B O 1
ATOM 9812 N N . PHE B 1 481 ? -2.638 39.407 29.457 1 70 481 PHE B N 1
ATOM 9813 C CA . PHE B 1 481 ? -3.581 39.497 28.349 1 70 481 PHE B CA 1
ATOM 9814 C C . PHE B 1 481 ? -3.445 40.834 27.63 1 70 481 PHE B C 1
ATOM 9816 O O . PHE B 1 481 ? -3.646 40.916 26.417 1 70 481 PHE B O 1
ATOM 9823 N N . LEU B 1 482 ? -3.198 41.773 28.503 1 63.59 482 LEU B N 1
ATOM 9824 C CA . LEU B 1 482 ? -3.142 43.118 27.942 1 63.59 482 LEU B CA 1
ATOM 9825 C C . LEU B 1 482 ? -1.706 43.511 27.611 1 63.59 482 LEU B C 1
ATOM 9827 O O . LEU B 1 482 ? -1.463 44.228 26.638 1 63.59 482 LEU B O 1
ATOM 9831 N N . ASN B 1 483 ? -0.773 43.014 28.49 1 65.31 483 ASN B N 1
ATOM 9832 C CA . ASN B 1 483 ? 0.637 43.357 28.335 1 65.31 483 ASN B CA 1
ATOM 9833 C C . ASN B 1 483 ? 1.529 42.123 28.443 1 65.31 483 ASN B C 1
ATOM 9835 O O . ASN B 1 483 ? 1.934 41.74 29.542 1 65.31 483 ASN B O 1
ATOM 9839 N N . PRO B 1 484 ? 1.868 41.563 27.34 1 67.08 484 PRO B N 1
ATOM 9840 C CA . PRO B 1 484 ? 2.617 40.306 27.405 1 67.08 484 PRO B CA 1
ATOM 9841 C C . PRO B 1 484 ? 3.918 40.434 28.194 1 67.08 484 PRO B C 1
ATOM 9843 O O . PRO B 1 484 ? 4.337 39.483 28.86 1 67.08 484 PRO B O 1
ATOM 9846 N N . PHE B 1 485 ? 4.637 41.596 28.087 1 65.27 485 PHE B N 1
ATOM 9847 C CA . PHE B 1 485 ? 5.86 41.733 28.869 1 65.27 485 PHE B CA 1
ATOM 9848 C C . PHE B 1 485 ? 5.592 42.488 30.165 1 65.27 485 PHE B C 1
ATOM 9850 O O . PHE B 1 485 ? 6.077 43.606 30.35 1 65.27 485 PHE B O 1
ATOM 9857 N N . ASN B 1 486 ? 4.514 42.094 30.897 1 60.1 486 ASN B N 1
ATOM 9858 C CA . ASN B 1 486 ? 3.939 42.762 32.06 1 60.1 486 ASN B CA 1
ATOM 9859 C C . ASN B 1 486 ? 4.961 42.91 33.183 1 60.1 486 ASN B C 1
ATOM 9861 O O . ASN B 1 486 ? 4.781 42.355 34.269 1 60.1 486 ASN B O 1
ATOM 9865 N N . THR B 1 487 ? 6.115 43.519 32.867 1 61.48 487 THR B N 1
ATOM 9866 C CA . THR B 1 487 ? 7.057 43.678 33.97 1 61.48 487 THR B CA 1
ATOM 9867 C C . THR B 1 487 ? 6.753 44.947 34.762 1 61.48 487 THR B C 1
ATOM 9869 O O . THR B 1 487 ? 7.326 45.17 35.83 1 61.48 487 THR B O 1
ATOM 9872 N N . ALA B 1 488 ? 5.775 45.809 34.199 1 64.01 488 ALA B N 1
ATOM 9873 C CA . ALA B 1 488 ? 5.341 47.033 34.867 1 64.01 488 ALA B CA 1
ATOM 9874 C C . ALA B 1 488 ? 4.094 47.608 34.202 1 64.01 488 ALA B C 1
ATOM 9876 O O . ALA B 1 488 ? 3.79 47.282 33.052 1 64.01 488 ALA B O 1
ATOM 9877 N N . PRO B 1 489 ? 3.236 48.334 34.964 1 71.21 489 PRO B N 1
ATOM 9878 C CA . PRO B 1 489 ? 2.168 49.077 34.292 1 71.21 489 PRO B CA 1
ATOM 9879 C C . PRO B 1 489 ? 2.698 50.065 33.255 1 71.21 489 PRO B C 1
ATOM 9881 O O . PRO B 1 489 ? 3.793 50.61 33.42 1 71.21 489 PRO B O 1
ATOM 9884 N N . PRO B 1 490 ? 1.922 50.183 32.26 1 78.24 490 PRO B N 1
ATOM 9885 C CA . PRO B 1 490 ? 2.373 51.18 31.286 1 78.24 490 PRO B CA 1
ATOM 9886 C C . PRO B 1 490 ? 2.518 52.574 31.893 1 78.24 490 PRO B C 1
ATOM 9888 O O . PRO B 1 490 ? 1.652 53.013 32.655 1 78.24 490 PRO B O 1
ATOM 9891 N N . ALA B 1 491 ? 3.567 53.155 31.658 1 82.56 491 ALA B N 1
ATOM 9892 C CA . ALA B 1 491 ? 3.786 54.53 32.097 1 82.56 491 ALA B CA 1
ATOM 9893 C C . ALA B 1 491 ? 2.998 55.513 31.236 1 82.56 491 ALA B C 1
ATOM 9895 O O . ALA B 1 491 ? 2.788 55.274 30.045 1 82.56 491 ALA B O 1
ATOM 9896 N N . ALA B 1 492 ? 2.477 56.483 31.892 1 86.77 492 ALA B N 1
ATOM 9897 C CA . ALA B 1 492 ? 1.77 57.538 31.17 1 86.77 492 ALA B CA 1
ATOM 9898 C C . ALA B 1 492 ? 2.575 58.834 31.165 1 86.77 492 ALA B C 1
ATOM 9900 O O . ALA B 1 492 ? 3.138 59.227 32.19 1 86.77 492 ALA B O 1
ATOM 9901 N N . LEU B 1 493 ? 2.754 59.376 30.003 1 85.96 493 LEU B N 1
ATOM 9902 C CA . LEU B 1 493 ? 3.364 60.696 29.882 1 85.96 493 LEU B CA 1
ATOM 9903 C C . LEU B 1 493 ? 2.381 61.789 30.289 1 85.96 493 LEU B C 1
ATOM 9905 O O . LEU B 1 493 ? 1.76 62.422 29.432 1 85.96 493 LEU B O 1
ATOM 9909 N N . SER B 1 494 ? 2.206 62.056 31.5 1 82.02 494 SER B N 1
ATOM 9910 C CA . SER B 1 494 ? 1.183 62.959 32.018 1 82.02 494 SER B CA 1
ATOM 9911 C C . SER B 1 494 ? 1.709 64.386 32.127 1 82.02 494 SER B C 1
ATOM 9913 O O . SER B 1 494 ? 0.935 65.326 32.318 1 82.02 494 SER B O 1
ATOM 9915 N N . GLN B 1 495 ? 2.959 64.543 31.851 1 82.14 495 GLN B N 1
ATOM 9916 C CA . GLN B 1 495 ? 3.578 65.85 32.04 1 82.14 495 GLN B CA 1
ATOM 9917 C C . GLN B 1 495 ? 3.131 66.832 30.96 1 82.14 495 GLN B C 1
ATOM 9919 O O . GLN B 1 495 ? 2.956 66.45 29.801 1 82.14 495 GLN B O 1
ATOM 9924 N N . GLU B 1 496 ? 2.908 67.991 31.407 1 86.25 496 GLU B N 1
ATOM 9925 C CA . GLU B 1 496 ? 2.659 69.07 30.455 1 86.25 496 GLU B CA 1
ATOM 9926 C C . GLU B 1 496 ? 3.939 69.467 29.725 1 86.25 496 GLU B C 1
ATOM 9928 O O . GLU B 1 496 ? 5.005 69.563 30.337 1 86.25 496 GLU B O 1
ATOM 9933 N N . ILE B 1 497 ? 3.86 69.487 28.422 1 83.15 497 ILE B N 1
ATOM 9934 C CA . ILE B 1 497 ? 5.007 69.849 27.597 1 83.15 497 ILE B CA 1
ATOM 9935 C C . ILE B 1 497 ? 4.882 71.302 27.147 1 83.15 497 ILE B C 1
ATOM 9937 O O . ILE B 1 497 ? 3.88 71.686 26.539 1 83.15 497 ILE B O 1
ATOM 9941 N N . LYS B 1 498 ? 5.764 72.09 27.54 1 85.39 498 LYS B N 1
ATOM 9942 C CA . LYS B 1 498 ? 5.77 73.489 27.124 1 85.39 498 LYS B CA 1
ATOM 9943 C C . LYS B 1 498 ? 6.739 73.714 25.967 1 85.39 498 LYS B C 1
ATOM 9945 O O . LYS B 1 498 ? 7.922 73.382 26.067 1 85.39 498 LYS B O 1
ATOM 9950 N N . THR B 1 499 ? 6.243 74.091 24.932 1 82 499 THR B N 1
ATOM 9951 C CA . THR B 1 499 ? 7.09 74.364 23.776 1 82 499 THR B CA 1
ATOM 9952 C C . THR B 1 499 ? 7.622 75.794 23.821 1 82 499 THR B C 1
ATOM 9954 O O . THR B 1 499 ? 7.169 76.605 24.631 1 82 499 THR B O 1
ATOM 9957 N N . THR B 1 500 ? 8.427 76.15 22.992 1 80.2 500 THR B N 1
ATOM 9958 C CA . THR B 1 500 ? 9.135 77.426 22.983 1 80.2 500 THR B CA 1
ATOM 9959 C C . THR B 1 500 ? 8.176 78.574 22.683 1 80.2 500 THR B C 1
ATOM 9961 O O . THR B 1 500 ? 8.414 79.712 23.093 1 80.2 500 THR B O 1
ATOM 9964 N N . ASP B 1 501 ? 6.738 78.447 22.23 1 78.15 501 ASP B N 1
ATOM 9965 C CA . ASP B 1 501 ? 5.781 79.488 21.867 1 78.15 501 ASP B CA 1
ATOM 9966 C C . ASP B 1 501 ? 4.823 79.779 23.02 1 78.15 501 ASP B C 1
ATOM 9968 O O . ASP B 1 501 ? 3.904 80.589 22.881 1 78.15 501 ASP B O 1
ATOM 9972 N N . GLY B 1 502 ? 5.4 78.883 23.919 1 83.19 502 GLY B N 1
ATOM 9973 C CA . GLY B 1 502 ? 4.643 79.166 25.128 1 83.19 502 GLY B CA 1
ATOM 9974 C C . GLY B 1 502 ? 3.371 78.348 25.241 1 83.19 502 GLY B C 1
ATOM 9975 O O . GLY B 1 502 ? 2.616 78.495 26.204 1 83.19 502 GLY B O 1
ATOM 9976 N N . VAL B 1 503 ? 3.224 77.47 24.255 1 88.63 503 VAL B N 1
ATOM 9977 C CA . VAL B 1 503 ? 2.007 76.665 24.274 1 88.63 503 VAL B CA 1
ATOM 9978 C C . VAL B 1 503 ? 2.188 75.476 25.215 1 88.63 503 VAL B C 1
ATOM 9980 O O . VAL B 1 503 ? 3.242 74.835 25.219 1 88.63 503 VAL B O 1
ATOM 9983 N N . ILE B 1 504 ? 1.199 75.255 26.018 1 90.93 504 ILE B N 1
ATOM 9984 C CA . ILE B 1 504 ? 1.199 74.128 26.945 1 90.93 504 ILE B CA 1
ATOM 9985 C C . ILE B 1 504 ? 0.425 72.96 26.337 1 90.93 504 ILE B C 1
ATOM 9987 O O . ILE B 1 504 ? -0.73 73.116 25.932 1 90.93 504 ILE B O 1
ATOM 9991 N N . HIS B 1 505 ? 1.079 71.867 26.221 1 90.93 505 HIS B N 1
ATOM 9992 C CA . HIS B 1 505 ? 0.501 70.652 25.657 1 90.93 505 HIS B CA 1
ATOM 9993 C C . HIS B 1 505 ? 0.154 69.648 26.751 1 90.93 505 HIS B C 1
ATOM 9995 O O . HIS B 1 505 ? 1.025 69.237 27.522 1 90.93 505 HIS B O 1
ATOM 10001 N N . LYS B 1 506 ? -1.138 69.259 26.816 1 92.31 506 LYS B N 1
ATOM 10002 C CA . LYS B 1 506 ? -1.622 68.332 27.835 1 92.31 506 LYS B CA 1
ATOM 10003 C C . LYS B 1 506 ? -1.87 66.947 27.245 1 92.31 506 LYS B C 1
ATOM 10005 O O . LYS B 1 506 ? -2.05 66.806 26.033 1 92.31 506 LYS B O 1
ATOM 10010 N N . ALA B 1 507 ? -1.868 65.97 28.1 1 93.36 507 ALA B N 1
ATOM 10011 C CA . ALA B 1 507 ? -2.124 64.596 27.677 1 93.36 507 ALA B CA 1
ATOM 10012 C C . ALA B 1 507 ? -3.602 64.388 27.357 1 93.36 507 ALA B C 1
ATOM 10014 O O . ALA B 1 507 ? -4.473 64.752 28.15 1 93.36 507 ALA B O 1
ATOM 10015 N N . ALA B 1 508 ? -3.827 63.872 26.206 1 93.29 508 ALA B N 1
ATOM 10016 C CA . ALA B 1 508 ? -5.205 63.636 25.783 1 93.29 508 ALA B CA 1
ATOM 10017 C C . ALA B 1 508 ? -5.774 62.382 26.44 1 93.29 508 ALA B C 1
ATOM 10019 O O . ALA B 1 508 ? -6.958 62.333 26.779 1 93.29 508 ALA B O 1
ATOM 10020 N N . PHE B 1 509 ? -4.922 61.323 26.525 1 91.72 509 PHE B N 1
ATOM 10021 C CA . PHE B 1 509 ? -5.397 60.038 27.026 1 91.72 509 PHE B CA 1
ATOM 10022 C C . PHE B 1 509 ? -5.034 59.862 28.495 1 91.72 509 PHE B C 1
ATOM 10024 O O . PHE B 1 509 ? -3.986 60.333 28.942 1 91.72 509 PHE B O 1
ATOM 10031 N N . LYS B 1 510 ? -5.897 59.165 29.155 1 84.38 510 LYS B N 1
ATOM 10032 C CA . LYS B 1 510 ? -5.688 58.645 30.503 1 84.38 510 LYS B CA 1
ATOM 10033 C C . LYS B 1 510 ? -5.916 57.136 30.551 1 84.38 510 LYS B C 1
ATOM 10035 O O . LYS B 1 510 ? -6.902 56.634 30.008 1 84.38 510 LYS B O 1
ATOM 10040 N N . PRO B 1 511 ? -4.976 56.403 31.068 1 80.07 511 PRO B N 1
ATOM 10041 C CA . PRO B 1 511 ? -4.993 54.941 30.992 1 80.07 511 PRO B CA 1
ATOM 10042 C C . PRO B 1 511 ? -6.348 54.347 31.373 1 80.07 511 PRO B C 1
ATOM 10044 O O . PRO B 1 511 ? -6.736 53.3 30.849 1 80.07 511 PRO B O 1
ATOM 10047 N N . ASP B 1 512 ? -7.196 54.889 32.216 1 78.82 512 ASP B N 1
ATOM 10048 C CA . ASP B 1 512 ? -8.407 54.235 32.703 1 78.82 512 ASP B CA 1
ATOM 10049 C C . ASP B 1 512 ? -9.659 54.932 32.176 1 78.82 512 ASP B C 1
ATOM 10051 O O . ASP B 1 512 ? -10.753 54.741 32.71 1 78.82 512 ASP B O 1
ATOM 10055 N N . GLN B 1 513 ? -9.394 55.661 31.033 1 87.72 513 GLN B N 1
ATOM 10056 C CA . GLN B 1 513 ? -10.543 56.387 30.5 1 87.72 513 GLN B CA 1
ATOM 10057 C C . GLN B 1 513 ? -10.615 56.264 28.981 1 87.72 513 GLN B C 1
ATOM 10059 O O . GLN B 1 513 ? -9.588 56.305 28.3 1 87.72 513 GLN B O 1
ATOM 10064 N N . TRP B 1 514 ? -11.823 56.097 28.509 1 93.49 514 TRP B N 1
ATOM 10065 C CA . TRP B 1 514 ? -12.063 56.113 27.07 1 93.49 514 TRP B CA 1
ATOM 10066 C C . TRP B 1 514 ? -12.319 57.533 26.576 1 93.49 514 TRP B C 1
ATOM 10068 O O . TRP B 1 514 ? -13.006 58.313 27.239 1 93.49 514 TRP B O 1
ATOM 10078 N N . THR B 1 515 ? -11.719 57.898 25.576 1 94.24 515 THR B N 1
ATOM 10079 C CA . THR B 1 515 ? -11.888 59.203 24.945 1 94.24 515 THR B CA 1
ATOM 10080 C C . THR B 1 515 ? -12.388 59.05 23.511 1 94.24 515 THR B C 1
ATOM 10082 O O . THR B 1 515 ? -11.792 58.321 22.715 1 94.24 515 THR B O 1
ATOM 10085 N N . SER B 1 516 ? -13.468 59.7 23.2 1 95.42 516 SER B N 1
ATOM 10086 C CA . SER B 1 516 ? -14 59.64 21.843 1 95.42 516 SER B CA 1
ATOM 10087 C C . SER B 1 516 ? -13.259 60.598 20.916 1 95.42 516 SER B C 1
ATOM 10089 O O . SER B 1 516 ? -13.136 61.788 21.214 1 95.42 516 SER B O 1
ATOM 10091 N N . LEU B 1 517 ? -12.79 60.072 19.877 1 96.76 517 LEU B N 1
ATOM 10092 C CA . LEU B 1 517 ? -12.079 60.895 18.905 1 96.76 517 LEU B CA 1
ATOM 10093 C C . LEU B 1 517 ? -12.786 60.872 17.553 1 96.76 517 LEU B C 1
ATOM 10095 O O . LEU B 1 517 ? -13.384 59.861 17.178 1 96.76 517 LEU B O 1
ATOM 10099 N N . SER B 1 518 ? -12.628 61.93 16.879 1 96.42 518 SER B N 1
ATOM 10100 C CA . SER B 1 518 ? -13.229 62.046 15.555 1 96.42 518 SER B CA 1
ATOM 10101 C C . SER B 1 518 ? -12.203 61.786 14.457 1 96.42 518 SER B C 1
ATOM 10103 O O . SER B 1 518 ? -11.065 62.253 14.541 1 96.42 518 SER B O 1
ATOM 10105 N N . LEU B 1 519 ? -12.661 61.115 13.459 1 97.03 519 LEU B N 1
ATOM 10106 C CA . LEU B 1 519 ? -11.797 60.875 12.309 1 97.03 519 LEU B CA 1
ATOM 10107 C C . LEU B 1 519 ? -11.578 62.158 11.515 1 97.03 519 LEU B C 1
ATOM 10109 O O . LEU B 1 519 ? -12.54 62.824 11.125 1 97.03 519 LEU B O 1
ATOM 10113 N N . LEU B 1 520 ? -10.338 62.493 11.332 1 96.12 520 LEU B N 1
ATOM 10114 C CA . LEU B 1 520 ? -9.991 63.656 10.522 1 96.12 520 LEU B CA 1
ATOM 10115 C C . LEU B 1 520 ? -9.835 63.269 9.055 1 96.12 520 LEU B C 1
ATOM 10117 O O . LEU B 1 520 ? -10.381 63.933 8.171 1 96.12 520 LEU B O 1
ATOM 10121 N N . SER B 1 521 ? -9.086 62.183 8.901 1 95.16 521 SER B N 1
ATOM 10122 C CA . SER B 1 521 ? -8.823 61.767 7.527 1 95.16 521 SER B CA 1
ATOM 10123 C C . SER B 1 521 ? -8.408 60.301 7.463 1 95.16 521 SER B C 1
ATOM 10125 O O . SER B 1 521 ? -8.01 59.718 8.474 1 95.16 521 SER B O 1
ATOM 10127 N N . ARG B 1 522 ? -8.616 59.745 6.324 1 93.69 522 ARG B N 1
ATOM 10128 C CA . ARG B 1 522 ? -8.163 58.396 6 1 93.69 522 ARG B CA 1
ATOM 10129 C C . ARG B 1 522 ? -7.429 58.37 4.664 1 93.69 522 ARG B C 1
ATOM 10131 O O . ARG B 1 522 ? -7.82 59.063 3.722 1 93.69 522 ARG B O 1
ATOM 10138 N N . HIS B 1 523 ? -6.346 57.658 4.614 1 92.57 523 HIS B N 1
ATOM 10139 C CA . HIS B 1 523 ? -5.549 57.54 3.399 1 92.57 523 HIS B CA 1
ATOM 10140 C C . HIS B 1 523 ? -5.133 56.094 3.15 1 92.57 523 HIS B C 1
ATOM 10142 O O . HIS B 1 523 ? -4.582 55.441 4.039 1 92.57 523 HIS B O 1
ATOM 10148 N N . ASN B 1 524 ? -5.344 55.62 1.968 1 90.08 524 ASN B N 1
ATOM 10149 C CA . ASN B 1 524 ? -4.947 54.261 1.615 1 90.08 524 ASN B CA 1
ATOM 10150 C C . ASN B 1 524 ? -3.445 54.163 1.365 1 90.08 524 ASN B C 1
ATOM 10152 O O . ASN B 1 524 ? -2.891 54.93 0.575 1 90.08 524 ASN B O 1
ATOM 10156 N N . LEU B 1 525 ? -2.779 53.316 2.094 1 88.73 525 LEU B N 1
ATOM 10157 C CA . LEU B 1 525 ? -1.363 53.048 1.871 1 88.73 525 LEU B CA 1
ATOM 10158 C C . LEU B 1 525 ? -1.173 51.992 0.788 1 88.73 525 LEU B C 1
ATOM 10160 O O . LEU B 1 525 ? -0.26 52.097 -0.034 1 88.73 525 LEU B O 1
ATOM 10164 N N . THR B 1 526 ? -1.906 50.904 0.889 1 85.16 526 THR B N 1
ATOM 10165 C CA . THR B 1 526 ? -1.999 49.833 -0.097 1 85.16 526 THR B CA 1
ATOM 10166 C C . THR B 1 526 ? -3.455 49.435 -0.327 1 85.16 526 THR B C 1
ATOM 10168 O O . THR B 1 526 ? -4.371 50.107 0.151 1 85.16 526 THR B O 1
ATOM 10171 N N . ASP B 1 527 ? -3.561 48.37 -1.06 1 80.45 527 ASP B N 1
ATOM 10172 C CA . ASP B 1 527 ? -4.912 47.869 -1.293 1 80.45 527 ASP B CA 1
ATOM 10173 C C . ASP B 1 527 ? -5.489 47.236 -0.029 1 80.45 527 ASP B C 1
ATOM 10175 O O . ASP B 1 527 ? -6.709 47.142 0.124 1 80.45 527 ASP B O 1
ATOM 10179 N N . LYS B 1 528 ? -4.589 46.947 0.904 1 83.16 528 LYS B N 1
ATOM 10180 C CA . LYS B 1 528 ? -5.057 46.197 2.066 1 83.16 528 LYS B CA 1
ATOM 10181 C C . LYS B 1 528 ? -4.821 46.977 3.356 1 83.16 528 LYS B C 1
ATOM 10183 O O . LYS B 1 528 ? -5.26 46.559 4.429 1 83.16 528 LYS B O 1
ATOM 10188 N N . MET B 1 529 ? -4.167 48.078 3.246 1 89.46 529 MET B N 1
ATOM 10189 C CA . MET B 1 529 ? -3.826 48.827 4.452 1 89.46 529 MET B CA 1
ATOM 10190 C C . MET B 1 529 ? -4.114 50.313 4.269 1 89.46 529 MET B C 1
ATOM 10192 O O . MET B 1 529 ? -3.945 50.852 3.174 1 89.46 529 MET B O 1
ATOM 10196 N N . ALA B 1 530 ? -4.562 50.978 5.295 1 93.11 530 ALA B N 1
ATOM 10197 C CA . ALA B 1 530 ? -4.869 52.406 5.265 1 93.11 530 ALA B CA 1
ATOM 10198 C C . ALA B 1 530 ? -4.464 53.082 6.572 1 93.11 530 ALA B C 1
ATOM 10200 O O . ALA B 1 530 ? -4.364 52.426 7.612 1 93.11 530 ALA B O 1
ATOM 10201 N N . THR B 1 531 ? -4.196 54.366 6.467 1 94.79 531 THR B N 1
ATOM 10202 C CA . THR B 1 531 ? -3.953 55.193 7.644 1 94.79 531 THR B CA 1
ATOM 10203 C C . THR B 1 531 ? -5.215 55.955 8.038 1 94.79 531 THR B C 1
ATOM 10205 O O . THR B 1 531 ? -5.955 56.431 7.175 1 94.79 531 THR B O 1
ATOM 10208 N N . PHE B 1 532 ? -5.446 56.053 9.279 1 96.55 532 PHE B N 1
ATOM 10209 C CA . PHE B 1 532 ? -6.549 56.812 9.857 1 96.55 532 PHE B CA 1
ATOM 10210 C C . PHE B 1 532 ? -6.033 57.848 10.849 1 96.55 532 PHE B C 1
ATOM 10212 O O . PHE B 1 532 ? -5.346 57.503 11.813 1 96.55 532 PHE B O 1
ATOM 10219 N N . THR B 1 533 ? -6.352 59.097 10.602 1 97.16 533 THR B N 1
ATOM 10220 C CA . THR B 1 533 ? -5.941 60.174 11.495 1 97.16 533 THR B CA 1
ATOM 10221 C C . THR B 1 533 ? -7.132 60.698 12.293 1 97.16 533 THR B C 1
ATOM 10223 O O . THR B 1 533 ? -8.144 61.1 11.716 1 97.16 533 THR B O 1
ATOM 10226 N N . PHE B 1 534 ? -6.971 60.703 13.587 1 97.6 534 PHE B N 1
ATOM 10227 C CA . PHE B 1 534 ? -8.035 61.153 14.476 1 97.6 534 PHE B CA 1
ATOM 10228 C C . PHE B 1 534 ? -7.629 62.427 15.206 1 97.6 534 PHE B C 1
ATOM 10230 O O . PHE B 1 534 ? -6.455 62.613 15.536 1 97.6 534 PHE B O 1
ATOM 10237 N N . ALA B 1 535 ? -8.587 63.186 15.505 1 97.06 535 ALA B N 1
ATOM 10238 C CA . ALA B 1 535 ? -8.338 64.418 16.249 1 97.06 535 ALA B CA 1
ATOM 10239 C C . ALA B 1 535 ? -8.355 64.163 17.753 1 97.06 535 ALA B C 1
ATOM 10241 O O . ALA B 1 535 ? -9.275 63.524 18.271 1 97.06 535 ALA B O 1
ATOM 10242 N N . LEU B 1 536 ? -7.328 64.662 18.362 1 96.23 536 LEU B N 1
ATOM 10243 C CA . LEU B 1 536 ? -7.373 64.642 19.82 1 96.23 536 LEU B CA 1
ATOM 10244 C C . LEU B 1 536 ? -8.373 65.665 20.348 1 96.23 536 LEU B C 1
ATOM 10246 O O . LEU B 1 536 ? -8.849 66.519 19.596 1 96.23 536 LEU B O 1
ATOM 10250 N N . PRO B 1 537 ? -8.715 65.57 21.586 1 94.36 537 PRO B N 1
ATOM 10251 C CA . PRO B 1 537 ? -9.759 66.451 22.115 1 94.36 537 PRO B CA 1
ATOM 10252 C C . PRO B 1 537 ? -9.454 67.93 21.89 1 94.36 537 PRO B C 1
ATOM 10254 O O . PRO B 1 537 ? -10.356 68.708 21.568 1 94.36 537 PRO B O 1
ATOM 10257 N N . ASN B 1 538 ? -8.154 68.235 22.103 1 94.14 538 ASN B N 1
ATOM 10258 C CA . ASN B 1 538 ? -7.706 69.594 21.815 1 94.14 538 ASN B CA 1
ATOM 10259 C C . ASN B 1 538 ? -6.543 69.603 20.827 1 94.14 538 ASN B C 1
ATOM 10261 O O . ASN B 1 538 ? -5.726 68.68 20.814 1 94.14 538 ASN B O 1
ATOM 10265 N N . PRO B 1 539 ? -6.434 70.575 20.039 1 92.87 539 PRO B N 1
ATOM 10266 C CA . PRO B 1 539 ? -5.375 70.644 19.029 1 92.87 539 PRO B CA 1
ATOM 10267 C C . PRO B 1 539 ? -3.978 70.718 19.642 1 92.87 539 PRO B C 1
ATOM 10269 O O . PRO B 1 539 ? -2.985 70.456 18.959 1 92.87 539 PRO B O 1
ATOM 10272 N N . THR B 1 540 ? -3.909 71.087 20.854 1 93.73 540 THR B N 1
ATOM 10273 C CA . THR B 1 540 ? -2.604 71.228 21.491 1 93.73 540 THR B CA 1
ATOM 10274 C C . THR B 1 540 ? -2.257 69.978 22.295 1 93.73 540 THR B C 1
ATOM 10276 O O . THR B 1 540 ? -1.152 69.863 22.828 1 93.73 540 THR B O 1
ATOM 10279 N N . ASP B 1 541 ? -3.126 69.125 22.298 1 94.39 541 ASP B N 1
ATOM 10280 C CA . ASP B 1 541 ? -2.923 67.957 23.15 1 94.39 541 ASP B CA 1
ATOM 10281 C C . ASP B 1 541 ? -1.87 67.023 22.558 1 94.39 541 ASP B C 1
ATOM 10283 O O . ASP B 1 541 ? -1.725 66.935 21.337 1 94.39 541 ASP B O 1
ATOM 10287 N N . HIS B 1 542 ? -1.131 66.49 23.334 1 93.4 542 HIS B N 1
ATOM 10288 C CA . HIS B 1 542 ? -0.381 65.303 22.939 1 93.4 542 HIS B CA 1
ATOM 10289 C C . HIS B 1 542 ? -1.085 64.03 23.396 1 93.4 542 HIS B C 1
ATOM 10291 O O . HIS B 1 542 ? -2.016 64.085 24.202 1 93.4 542 HIS B O 1
ATOM 10297 N N . THR B 1 543 ? -0.771 62.894 22.964 1 93.04 543 THR B N 1
ATOM 10298 C CA . THR B 1 543 ? -1.517 61.66 23.185 1 93.04 543 THR B CA 1
ATOM 10299 C C . THR B 1 543 ? -1.384 61.2 24.634 1 93.04 543 THR B C 1
ATOM 10301 O O . THR B 1 543 ? -2.26 60.505 25.153 1 93.04 543 THR B O 1
ATOM 10304 N N . GLY B 1 544 ? -0.227 61.542 25.312 1 91.47 544 GLY B N 1
ATOM 10305 C CA . GLY B 1 544 ? 0.089 61.014 26.629 1 91.47 544 GLY B CA 1
ATOM 10306 C C . GLY B 1 544 ? 0.849 59.702 26.58 1 91.47 544 GLY B C 1
ATOM 10307 O O . GLY B 1 544 ? 1.137 59.105 27.619 1 91.47 544 GLY B O 1
ATOM 10308 N N . CYS B 1 545 ? 1.235 59.267 25.435 1 92.52 545 CYS B N 1
ATOM 10309 C CA . CYS B 1 545 ? 1.973 58.024 25.238 1 92.52 545 CYS B CA 1
ATOM 10310 C C . CYS B 1 545 ? 3.456 58.299 25.024 1 92.52 545 CYS B C 1
ATOM 10312 O O . CYS B 1 545 ? 3.823 59.288 24.387 1 92.52 545 CYS B O 1
ATOM 10314 N N . TYR B 1 546 ? 4.238 57.398 25.585 1 91.98 546 TYR B N 1
ATOM 10315 C CA . TYR B 1 546 ? 5.636 57.383 25.167 1 91.98 546 TYR B CA 1
ATOM 10316 C C . TYR B 1 546 ? 5.781 56.789 23.772 1 91.98 546 TYR B C 1
ATOM 10318 O O . TYR B 1 546 ? 4.966 55.964 23.353 1 91.98 546 TYR B O 1
ATOM 10326 N N . PRO B 1 547 ? 6.814 57.247 23.039 1 92.91 547 PRO B N 1
ATOM 10327 C CA . PRO B 1 547 ? 7.065 56.556 21.771 1 92.91 547 PRO B CA 1
ATOM 10328 C C . PRO B 1 547 ? 7.244 55.05 21.945 1 92.91 547 PRO B C 1
ATOM 10330 O O . PRO B 1 547 ? 8.003 54.611 22.813 1 92.91 547 PRO B O 1
ATOM 10333 N N . GLY B 1 548 ? 6.518 54.315 21.151 1 92.5 548 GLY B N 1
ATOM 10334 C CA . GLY B 1 548 ? 6.599 52.865 21.227 1 92.5 548 GLY B CA 1
ATOM 10335 C C . GLY B 1 548 ? 5.398 52.235 21.907 1 92.5 548 GLY B C 1
ATOM 10336 O O . GLY B 1 548 ? 5.171 51.029 21.787 1 92.5 548 GLY B O 1
ATOM 10337 N N . GLN B 1 549 ? 4.572 53.056 22.591 1 90.94 549 GLN B N 1
ATOM 10338 C CA . GLN B 1 549 ? 3.386 52.526 23.255 1 90.94 549 GLN B CA 1
ATOM 10339 C C . GLN B 1 549 ? 2.214 52.418 22.284 1 90.94 549 GLN B C 1
ATOM 10341 O O . GLN B 1 549 ? 2.168 53.127 21.277 1 90.94 549 GLN B O 1
ATOM 10346 N N . TYR B 1 550 ? 1.32 51.483 22.571 1 90.32 550 TYR B N 1
ATOM 10347 C CA . TYR B 1 550 ? 0.147 51.337 21.718 1 90.32 550 TYR B CA 1
ATOM 10348 C C . TYR B 1 550 ? -1.113 51.802 22.438 1 90.32 550 TYR B C 1
ATOM 10350 O O . TYR B 1 550 ? -1.063 52.171 23.614 1 90.32 550 TYR B O 1
ATOM 10358 N N . VAL B 1 551 ? -2.176 51.988 21.714 1 91.23 551 VAL B N 1
ATOM 10359 C CA . VAL B 1 551 ? -3.482 52.398 22.221 1 91.23 551 VAL B CA 1
ATOM 10360 C C . VAL B 1 551 ? -4.532 51.353 21.851 1 91.23 551 VAL B C 1
ATOM 10362 O O . VAL B 1 551 ? -4.281 50.482 21.014 1 91.23 551 VAL B O 1
ATOM 10365 N N . THR B 1 552 ? -5.63 51.405 22.566 1 90.61 552 THR B N 1
ATOM 10366 C CA . THR B 1 552 ? -6.739 50.507 22.264 1 90.61 552 THR B CA 1
ATOM 10367 C C . THR B 1 552 ? -7.916 51.28 21.675 1 90.61 552 THR B C 1
ATOM 10369 O O . THR B 1 552 ? -8.189 52.411 22.083 1 90.61 552 THR B O 1
ATOM 10372 N N . VAL B 1 553 ? -8.49 50.726 20.721 1 92.52 553 VAL B N 1
ATOM 10373 C CA . VAL B 1 553 ? -9.665 51.307 20.08 1 92.52 553 VAL B CA 1
ATOM 10374 C C . VAL B 1 553 ? -10.877 50.407 20.307 1 92.52 553 VAL B C 1
ATOM 10376 O O . VAL B 1 553 ? -10.764 49.179 20.261 1 92.52 553 VAL B O 1
ATOM 10379 N N . LYS B 1 554 ? -11.913 50.964 20.583 1 90.78 554 LYS B N 1
ATOM 10380 C CA . LYS B 1 554 ? -13.158 50.243 20.834 1 90.78 554 LYS B CA 1
ATOM 10381 C C . LYS B 1 554 ? -14.26 50.703 19.883 1 90.78 554 LYS B C 1
ATOM 10383 O O . LYS B 1 554 ? -14.439 51.903 19.667 1 90.78 554 LYS B O 1
ATOM 10388 N N . VAL B 1 555 ? -14.919 49.844 19.269 1 88.96 555 VAL B N 1
ATOM 10389 C CA . VAL B 1 555 ? -16.069 50.137 18.42 1 88.96 555 VAL B CA 1
ATOM 10390 C C . VAL B 1 555 ? -17.252 49.264 18.832 1 88.96 555 VAL B C 1
ATOM 10392 O O . VAL B 1 555 ? -17.066 48.163 19.358 1 88.96 555 VAL B O 1
ATOM 10395 N N . MET B 1 556 ? -18.396 49.745 18.717 1 85.48 556 MET B N 1
ATOM 10396 C CA . MET B 1 556 ? -19.619 48.994 18.985 1 85.48 556 MET B CA 1
ATOM 10397 C C . MET B 1 556 ? -20.197 48.416 17.698 1 85.48 556 MET B C 1
ATOM 10399 O O . MET B 1 556 ? -20.604 49.162 16.806 1 85.48 556 MET B O 1
ATOM 10403 N N . ILE B 1 557 ? -20.129 47.221 17.547 1 82.23 557 ILE B N 1
ATOM 10404 C CA . ILE B 1 557 ? -20.7 46.539 16.39 1 82.23 557 ILE B CA 1
ATOM 10405 C C . ILE B 1 557 ? -21.792 45.574 16.847 1 82.23 557 ILE B C 1
ATOM 10407 O O . ILE B 1 557 ? -21.527 44.646 17.614 1 82.23 557 ILE B O 1
ATOM 10411 N N . ASN B 1 558 ? -23.028 45.721 16.374 1 77.97 558 ASN B N 1
ATOM 10412 C CA . ASN B 1 558 ? -24.177 44.891 16.722 1 77.97 558 ASN B CA 1
ATOM 10413 C C . ASN B 1 558 ? -24.339 44.764 18.234 1 77.97 558 ASN B C 1
ATOM 10415 O O . ASN B 1 558 ? -24.548 43.664 18.75 1 77.97 558 ASN B O 1
ATOM 10419 N N . GLY B 1 559 ? -24.041 45.845 18.934 1 76.04 559 GLY B N 1
ATOM 10420 C CA . GLY B 1 559 ? -24.26 45.905 20.37 1 76.04 559 GLY B CA 1
ATOM 10421 C C . GLY B 1 559 ? -23.123 45.3 21.172 1 76.04 559 GLY B C 1
ATOM 10422 O O . GLY B 1 559 ? -23.205 45.203 22.399 1 76.04 559 GLY B O 1
ATOM 10423 N N . LYS B 1 560 ? -22.13 44.91 20.446 1 82.03 560 LYS B N 1
ATOM 10424 C CA . LYS B 1 560 ? -20.991 44.321 21.143 1 82.03 560 LYS B CA 1
ATOM 10425 C C . LYS B 1 560 ? -19.74 45.18 20.976 1 82.03 560 LYS B C 1
ATOM 10427 O O . LYS B 1 560 ? -19.501 45.734 19.902 1 82.03 560 LYS B O 1
ATOM 10432 N N . GLU B 1 561 ? -19.031 45.256 22.044 1 83.23 561 GLU B N 1
ATOM 10433 C CA . GLU B 1 561 ? -17.772 45.994 22.017 1 83.23 561 GLU B CA 1
ATOM 10434 C C . GLU B 1 561 ? -16.667 45.176 21.355 1 83.23 561 GLU B C 1
ATOM 10436 O O . GLU B 1 561 ? -16.489 43.996 21.666 1 83.23 561 GLU B O 1
ATOM 10441 N N . GLN B 1 562 ? -16.134 45.797 20.346 1 83.51 562 GLN B N 1
ATOM 10442 C CA . GLN B 1 562 ? -14.94 45.238 19.721 1 83.51 562 GLN B CA 1
ATOM 10443 C C . GLN B 1 562 ? -13.713 46.096 20.015 1 83.51 562 GLN B C 1
ATOM 10445 O O . GLN B 1 562 ? -13.75 47.318 19.855 1 83.51 562 GLN B O 1
ATOM 10450 N N . ILE B 1 563 ? -12.696 45.461 20.509 1 82.42 563 ILE B N 1
ATOM 10451 C CA . ILE B 1 563 ? -11.501 46.197 20.906 1 82.42 563 ILE B CA 1
ATOM 10452 C C . ILE B 1 563 ? -10.306 45.723 20.083 1 82.42 563 ILE B C 1
ATOM 10454 O O . ILE B 1 563 ? -10.169 44.529 19.808 1 82.42 563 ILE B O 1
ATOM 10458 N N . ARG B 1 564 ? -9.456 46.666 19.709 1 86.29 564 ARG B N 1
ATOM 10459 C CA . ARG B 1 564 ? -8.214 46.373 19.002 1 86.29 564 ARG B CA 1
ATOM 10460 C C . ARG B 1 564 ? -7.08 47.267 19.494 1 86.29 564 ARG B C 1
ATOM 10462 O O . ARG B 1 564 ? -7.308 48.424 19.856 1 86.29 564 ARG B O 1
ATOM 10469 N N . TYR B 1 565 ? -5.922 46.723 19.471 1 85.37 565 TYR B N 1
ATOM 10470 C CA . TYR B 1 565 ? -4.733 47.48 19.847 1 85.37 565 TYR B CA 1
ATOM 10471 C C . TYR B 1 565 ? -3.978 47.959 18.613 1 85.37 565 TYR B C 1
ATOM 10473 O O . TYR B 1 565 ? -3.867 47.23 17.624 1 85.37 565 TYR B O 1
ATOM 10481 N N . PHE B 1 566 ? -3.563 49.192 18.639 1 90.87 566 PHE B N 1
ATOM 10482 C CA . PHE B 1 566 ? -2.828 49.763 17.516 1 90.87 566 PHE B CA 1
ATOM 10483 C C . PHE B 1 566 ? -1.59 50.507 18.001 1 90.87 566 PHE B C 1
ATOM 10485 O O . PHE B 1 566 ? -1.636 51.202 19.018 1 90.87 566 PHE B O 1
ATOM 10492 N N . SER B 1 567 ? -0.503 50.265 17.352 1 91.61 567 SER B N 1
ATOM 10493 C CA . SER B 1 567 ? 0.662 51.126 17.52 1 91.61 567 SER B CA 1
ATOM 10494 C C . SER B 1 567 ? 0.575 52.356 16.622 1 91.61 567 SER B C 1
ATOM 10496 O O . SER B 1 567 ? 0.63 52.241 15.396 1 91.61 567 SER B O 1
ATOM 10498 N N . PRO B 1 568 ? 0.494 53.505 17.174 1 95.29 568 PRO B N 1
ATOM 10499 C CA . PRO B 1 568 ? 0.412 54.698 16.328 1 95.29 568 PRO B CA 1
ATOM 10500 C C . PRO B 1 568 ? 1.693 54.95 15.537 1 95.29 568 PRO B C 1
ATOM 10502 O O . PRO B 1 568 ? 2.784 54.601 15.995 1 95.29 568 PRO B O 1
ATOM 10505 N N . VAL B 1 569 ? 1.515 55.599 14.408 1 96.02 569 VAL B N 1
ATOM 10506 C CA . VAL B 1 569 ? 2.693 56.033 13.665 1 96.02 569 VAL B CA 1
ATOM 10507 C C . VAL B 1 569 ? 2.983 57.502 13.969 1 96.02 569 VAL B C 1
ATOM 10509 O O . VAL B 1 569 ? 4.084 57.991 13.706 1 96.02 569 VAL B O 1
ATOM 10512 N N . SER B 1 570 ? 2.037 58.168 14.577 1 95.22 570 SER B N 1
ATOM 10513 C CA . SER B 1 570 ? 2.248 59.534 15.045 1 95.22 570 SER B CA 1
ATOM 10514 C C . SER B 1 570 ? 3.065 59.558 16.332 1 95.22 570 SER B C 1
ATOM 10516 O O . SER B 1 570 ? 3.007 58.618 17.128 1 95.22 570 SER B O 1
ATOM 10518 N N . THR B 1 571 ? 3.753 60.561 16.508 1 92.68 571 THR B N 1
ATOM 10519 C CA . THR B 1 571 ? 4.561 60.741 17.709 1 92.68 571 THR B CA 1
ATOM 10520 C C . THR B 1 571 ? 3.819 61.586 18.739 1 92.68 571 THR B C 1
ATOM 10522 O O . THR B 1 571 ? 2.867 62.292 18.401 1 92.68 571 THR B O 1
ATOM 10525 N N . PRO B 1 572 ? 4.26 61.496 19.935 1 86.66 572 PRO B N 1
ATOM 10526 C CA . PRO B 1 572 ? 3.596 62.287 20.974 1 86.66 572 PRO B CA 1
ATOM 10527 C C . PRO B 1 572 ? 3.638 63.787 20.691 1 86.66 572 PRO B C 1
ATOM 10529 O O . PRO B 1 572 ? 2.766 64.53 21.148 1 86.66 572 PRO B O 1
ATOM 10532 N N . ASP B 1 573 ? 4.555 64.241 19.929 1 85.58 573 ASP B N 1
ATOM 10533 C CA . ASP B 1 573 ? 4.682 65.67 19.658 1 85.58 573 ASP B CA 1
ATOM 10534 C C . ASP B 1 573 ? 3.882 66.068 18.42 1 85.58 573 ASP B C 1
ATOM 10536 O O . ASP B 1 573 ? 3.961 67.211 17.965 1 85.58 573 ASP B O 1
ATOM 10540 N N . ASP B 1 574 ? 3.13 65.141 17.915 1 92.56 574 ASP B N 1
ATOM 10541 C CA . ASP B 1 574 ? 2.103 65.479 16.935 1 92.56 574 ASP B CA 1
ATOM 10542 C C . ASP B 1 574 ? 0.821 65.947 17.621 1 92.56 574 ASP B C 1
ATOM 10544 O O . ASP B 1 574 ? -0.137 65.182 17.747 1 92.56 574 ASP B O 1
ATOM 10548 N N . HIS B 1 575 ? 0.23 67.167 18.099 1 92.33 575 HIS B N 1
ATOM 10549 C CA . HIS B 1 575 ? -0.828 67.712 18.943 1 92.33 575 HIS B CA 1
ATOM 10550 C C . HIS B 1 575 ? -2.156 67.768 18.195 1 92.33 575 HIS B C 1
ATOM 10552 O O . HIS B 1 575 ? -2.187 68.069 17 1 92.33 575 HIS B O 1
ATOM 10558 N N . GLY B 1 576 ? -2.501 67.296 18.719 1 94.77 576 GLY B N 1
ATOM 10559 C CA . GLY B 1 576 ? -3.857 67.455 18.219 1 94.77 576 GLY B CA 1
ATOM 10560 C C . GLY B 1 576 ? -4.327 66.278 17.384 1 94.77 576 GLY B C 1
ATOM 10561 O O . GLY B 1 576 ? -5.472 66.252 16.927 1 94.77 576 GLY B O 1
ATOM 10562 N N . LYS B 1 577 ? -3.402 65.289 17.201 1 96.57 577 LYS B N 1
ATOM 10563 C CA . LYS B 1 577 ? -3.844 64.192 16.345 1 96.57 577 LYS B CA 1
ATOM 10564 C C . LYS B 1 577 ? -3.137 62.89 16.711 1 96.57 577 LYS B C 1
ATOM 10566 O O . LYS B 1 577 ? -2.091 62.908 17.362 1 96.57 577 LYS B O 1
ATOM 10571 N N . ILE B 1 578 ? -3.66 61.814 16.307 1 96.64 578 ILE B N 1
ATOM 10572 C CA . ILE B 1 578 ? -3.076 60.48 16.4 1 96.64 578 ILE B CA 1
ATOM 10573 C C . ILE B 1 578 ? -3.327 59.715 15.103 1 96.64 578 ILE B C 1
ATOM 10575 O O . ILE B 1 578 ? -4.426 59.771 14.545 1 96.64 578 ILE B O 1
ATOM 10579 N N . GLU B 1 579 ? -2.36 59.098 14.599 1 97.05 579 GLU B N 1
ATOM 10580 C CA . GLU B 1 579 ? -2.432 58.383 13.328 1 97.05 579 GLU B CA 1
ATOM 10581 C C . GLU B 1 579 ? -2.214 56.886 13.524 1 97.05 579 GLU B C 1
ATOM 10583 O O . GLU B 1 579 ? -1.206 56.469 14.097 1 97.05 579 GLU B O 1
ATOM 10588 N N . LEU B 1 580 ? -3.174 56.109 13.005 1 95.82 580 LEU B N 1
ATOM 10589 C CA . LEU B 1 580 ? -3.122 54.653 13.08 1 95.82 580 LEU B CA 1
ATOM 10590 C C . LEU B 1 580 ? -3.078 54.038 11.685 1 95.82 580 LEU B C 1
ATOM 10592 O O . LEU B 1 580 ? -3.564 54.636 10.723 1 95.82 580 LEU B O 1
ATOM 10596 N N . VAL B 1 581 ? -2.473 52.857 11.598 1 94.71 581 VAL B N 1
ATOM 10597 C CA . VAL B 1 581 ? -2.486 52.068 10.37 1 94.71 581 VAL B CA 1
ATOM 10598 C C . VAL B 1 581 ? -3.276 50.78 10.591 1 94.71 581 VAL B C 1
ATOM 10600 O O . VAL B 1 581 ? -3.056 50.071 11.575 1 94.71 581 VAL B O 1
ATOM 10603 N N . LEU B 1 582 ? -4.243 50.493 9.773 1 91.18 582 LEU B N 1
ATOM 10604 C CA . LEU B 1 582 ? -5.087 49.311 9.908 1 91.18 582 LEU B CA 1
ATOM 10605 C C . LEU B 1 582 ? -5.023 48.451 8.65 1 91.18 582 LEU B C 1
ATOM 10607 O O . LEU B 1 582 ? -5.076 48.972 7.534 1 91.18 582 LEU B O 1
ATOM 10611 N N . ARG B 1 583 ? -4.842 47.196 8.962 1 86.1 583 ARG B N 1
ATOM 10612 C CA . ARG B 1 583 ? -4.96 46.225 7.879 1 86.1 583 ARG B CA 1
ATOM 10613 C C . ARG B 1 583 ? -6.39 45.708 7.759 1 86.1 583 ARG B C 1
ATOM 10615 O O . ARG B 1 583 ? -6.991 45.293 8.752 1 86.1 583 ARG B O 1
ATOM 10622 N N . TYR B 1 584 ? -6.919 46.094 7.168 1 81.62 584 TYR B N 1
ATOM 10623 C CA . TYR B 1 584 ? -8.264 45.59 6.915 1 81.62 584 TYR B CA 1
ATOM 10624 C C . TYR B 1 584 ? -8.282 44.066 6.904 1 81.62 584 TYR B C 1
ATOM 10626 O O . TYR B 1 584 ? -7.48 43.434 6.212 1 81.62 584 TYR B O 1
ATOM 10634 N N . GLU B 1 585 ? -9.248 43.112 7.155 1 76.83 585 GLU B N 1
ATOM 10635 C CA . GLU B 1 585 ? -9.567 41.688 7.135 1 76.83 585 GLU B CA 1
ATOM 10636 C C . GLU B 1 585 ? -10.964 41.443 6.569 1 76.83 585 GLU B C 1
ATOM 10638 O O . GLU B 1 585 ? -11.938 42.046 7.025 1 76.83 585 GLU B O 1
ATOM 10643 N N . THR B 1 586 ? -11.075 40.516 5.5 1 74.81 586 THR B N 1
ATOM 10644 C CA . THR B 1 586 ? -12.321 40.327 4.766 1 74.81 586 THR B CA 1
ATOM 10645 C C . THR B 1 586 ? -13.461 39.973 5.717 1 74.81 586 THR B C 1
ATOM 10647 O O . THR B 1 586 ? -14.579 40.47 5.567 1 74.81 586 THR B O 1
ATOM 10650 N N . GLN B 1 587 ? -13.181 39.125 6.69 1 71.66 587 GLN B N 1
ATOM 10651 C CA . GLN B 1 587 ? -14.232 38.756 7.633 1 71.66 587 GLN B CA 1
ATOM 10652 C C . GLN B 1 587 ? -13.951 39.326 9.02 1 71.66 587 GLN B C 1
ATOM 10654 O O . GLN B 1 587 ? -14.285 38.705 10.032 1 71.66 587 GLN B O 1
ATOM 10659 N N . GLY B 1 588 ? -13.326 40.579 9.024 1 74.64 588 GLY B N 1
ATOM 10660 C CA . GLY B 1 588 ? -13.047 41.235 10.292 1 74.64 588 GLY B CA 1
ATOM 10661 C C . GLY B 1 588 ? -14.061 42.307 10.645 1 74.64 588 GLY B C 1
ATOM 10662 O O . GLY B 1 588 ? -14.378 43.165 9.819 1 74.64 588 GLY B O 1
ATOM 10663 N N . LEU B 1 589 ? -14.563 42.221 11.765 1 77.12 589 LEU B N 1
ATOM 10664 C CA . LEU B 1 589 ? -15.603 43.147 12.201 1 77.12 589 LEU B CA 1
ATOM 10665 C C . LEU B 1 589 ? -15.065 44.572 12.277 1 77.12 589 LEU B C 1
ATOM 10667 O O . LEU B 1 589 ? -15.674 45.499 11.739 1 77.12 589 LEU B O 1
ATOM 10671 N N . ILE B 1 590 ? -13.925 44.715 12.864 1 81.55 590 ILE B N 1
ATOM 10672 C CA . ILE B 1 590 ? -13.345 46.044 13.032 1 81.55 590 ILE B CA 1
ATOM 10673 C C . ILE B 1 590 ? -12.891 46.583 11.677 1 81.55 590 ILE B C 1
ATOM 10675 O O . ILE B 1 590 ? -13.08 47.764 11.377 1 81.55 590 ILE B O 1
ATOM 10679 N N . SER B 1 591 ? -12.324 45.642 10.889 1 82.82 591 SER B N 1
ATOM 10680 C CA . SER B 1 591 ? -11.898 46.03 9.548 1 82.82 591 SER B CA 1
ATOM 10681 C C . SER B 1 591 ? -13.063 46.589 8.738 1 82.82 591 SER B C 1
ATOM 10683 O O . SER B 1 591 ? -12.934 47.632 8.093 1 82.82 591 SER B O 1
ATOM 10685 N N . ASN B 1 592 ? -14.138 45.936 8.802 1 83.76 592 ASN B N 1
ATOM 10686 C CA . ASN B 1 592 ? -15.301 46.375 8.039 1 83.76 592 ASN B CA 1
ATOM 10687 C C . ASN B 1 592 ? -15.866 47.685 8.581 1 83.76 592 ASN B C 1
ATOM 10689 O O . ASN B 1 592 ? -16.332 48.529 7.814 1 83.76 592 ASN B O 1
ATOM 10693 N N . TYR B 1 593 ? -15.86 47.821 9.881 1 88.72 593 TYR B N 1
ATOM 10694 C CA . TYR B 1 593 ? -16.302 49.063 10.505 1 88.72 593 TYR B CA 1
ATOM 10695 C C . TYR B 1 593 ? -15.461 50.242 10.029 1 88.72 593 TYR B C 1
ATOM 10697 O O . TYR B 1 593 ? -16.001 51.276 9.63 1 88.72 593 TYR B O 1
ATOM 10705 N N . PHE B 1 594 ? -14.179 50.122 9.994 1 90.76 594 PHE B N 1
ATOM 10706 C CA . PHE B 1 594 ? -13.263 51.193 9.62 1 90.76 594 PHE B CA 1
ATOM 10707 C C . PHE B 1 594 ? -13.361 51.492 8.128 1 90.76 594 PHE B C 1
ATOM 10709 O O . PHE B 1 594 ? -13.175 52.635 7.706 1 90.76 594 PHE B O 1
ATOM 10716 N N . ARG B 1 595 ? -13.583 50.458 7.399 1 87.83 595 ARG B N 1
ATOM 10717 C CA . ARG B 1 595 ? -13.761 50.652 5.964 1 87.83 595 ARG B CA 1
ATOM 10718 C C . ARG B 1 595 ? -14.922 51.599 5.68 1 87.83 595 ARG B C 1
ATOM 10720 O O . ARG B 1 595 ? -14.889 52.356 4.707 1 87.83 595 ARG B O 1
ATOM 10727 N N . GLU B 1 596 ? -15.836 51.65 6.513 1 89.41 596 GLU B N 1
ATOM 10728 C CA . GLU B 1 596 ? -17.037 52.453 6.3 1 89.41 596 GLU B CA 1
ATOM 10729 C C . GLU B 1 596 ? -16.964 53.769 7.068 1 89.41 596 GLU B C 1
ATOM 10731 O O . GLU B 1 596 ? -17.806 54.65 6.881 1 89.41 596 GLU B O 1
ATOM 10736 N N . LEU B 1 597 ? -16.031 53.881 7.936 1 92.16 597 LEU B N 1
ATOM 10737 C CA . LEU B 1 597 ? -15.916 55.072 8.77 1 92.16 597 LEU B CA 1
ATOM 10738 C C . LEU B 1 597 ? -15.622 56.304 7.921 1 92.16 597 LEU B C 1
ATOM 10740 O O . LEU B 1 597 ? -14.716 56.285 7.085 1 92.16 597 LEU B O 1
ATOM 10744 N N . GLN B 1 598 ? -16.377 57.385 8.047 1 92.34 598 GLN B N 1
ATOM 10745 C CA . GLN B 1 598 ? -16.192 58.638 7.321 1 92.34 598 GLN B CA 1
ATOM 10746 C C . GLN B 1 598 ? -15.668 59.735 8.243 1 92.34 598 GLN B C 1
ATOM 10748 O O . GLN B 1 598 ? -15.853 59.672 9.46 1 92.34 598 GLN B O 1
ATOM 10753 N N . PRO B 1 599 ? -14.996 60.704 7.63 1 93.6 599 PRO B N 1
ATOM 10754 C CA . PRO B 1 599 ? -14.538 61.822 8.459 1 93.6 599 PRO B CA 1
ATOM 10755 C C . PRO B 1 599 ? -15.649 62.402 9.331 1 93.6 599 PRO B C 1
ATOM 10757 O O . PRO B 1 599 ? -16.778 62.576 8.866 1 93.6 599 PRO B O 1
ATOM 10760 N N . GLY B 1 600 ? -15.305 62.589 10.528 1 93.78 600 GLY B N 1
ATOM 10761 C CA . GLY B 1 600 ? -16.302 63.037 11.488 1 93.78 600 GLY B CA 1
ATOM 10762 C C . GLY B 1 600 ? -16.816 61.921 12.379 1 93.78 600 GLY B C 1
ATOM 10763 O O . GLY B 1 600 ? -17.363 62.18 13.452 1 93.78 600 GLY B O 1
ATOM 10764 N N . GLY B 1 601 ? -16.596 60.738 11.871 1 93.87 601 GLY B N 1
ATOM 10765 C CA . GLY B 1 601 ? -17.004 59.597 12.676 1 93.87 601 GLY B CA 1
ATOM 10766 C C . GLY B 1 601 ? -16.208 59.458 13.96 1 93.87 601 GLY B C 1
ATOM 10767 O O . GLY B 1 601 ? -15.034 59.83 14.012 1 93.87 601 GLY B O 1
ATOM 10768 N N . GLN B 1 602 ? -16.861 58.9 14.999 1 93.92 602 GLN B N 1
ATOM 10769 C CA . GLN B 1 602 ? -16.249 58.825 16.321 1 93.92 602 GLN B CA 1
ATOM 10770 C C . GLN B 1 602 ? -15.862 57.39 16.668 1 93.92 602 GLN B C 1
ATOM 10772 O O . GLN B 1 602 ? -16.585 56.449 16.335 1 93.92 602 GLN B O 1
ATOM 10777 N N . VAL B 1 603 ? -14.718 57.261 17.194 1 94.78 603 VAL B N 1
ATOM 10778 C CA . VAL B 1 603 ? -14.201 56 17.715 1 94.78 603 VAL B CA 1
ATOM 10779 C C . VAL B 1 603 ? -13.592 56.222 19.097 1 94.78 603 VAL B C 1
ATOM 10781 O O . VAL B 1 603 ? -12.988 57.266 19.355 1 94.78 603 VAL B O 1
ATOM 10784 N N . GLU B 1 604 ? -13.741 55.299 19.968 1 94.85 604 GLU B N 1
ATOM 10785 C CA . GLU B 1 604 ? -13.229 55.452 21.327 1 94.85 604 GLU B CA 1
ATOM 10786 C C . GLU B 1 604 ? -11.809 54.906 21.446 1 94.85 604 GLU B C 1
ATOM 10788 O O . GLU B 1 604 ? -11.502 53.839 20.912 1 94.85 604 GLU B O 1
ATOM 10793 N N . PHE B 1 605 ? -10.989 55.709 22.124 1 94.74 605 PHE B N 1
ATOM 10794 C CA . PHE B 1 605 ? -9.589 55.367 22.344 1 94.74 605 PHE B CA 1
ATOM 10795 C C . PHE B 1 605 ? -9.282 55.273 23.833 1 94.74 605 PHE B C 1
ATOM 10797 O O . PHE B 1 605 ? -9.853 56.012 24.638 1 94.74 605 PHE B O 1
ATOM 10804 N N . GLN B 1 606 ? -8.495 54.397 24.13 1 91.69 606 GLN B N 1
ATOM 10805 C CA . GLN B 1 606 ? -7.901 54.33 25.46 1 91.69 606 GLN B CA 1
ATOM 10806 C C . GLN B 1 606 ? -6.394 54.1 25.379 1 91.69 606 GLN B C 1
ATOM 10808 O O . GLN B 1 606 ? -5.923 53.33 24.539 1 91.69 606 GLN B O 1
ATOM 10813 N N . GLY B 1 607 ? -5.661 54.785 26.193 1 86.52 607 GLY B N 1
ATOM 10814 C CA . GLY B 1 607 ? -4.218 54.629 26.282 1 86.52 607 GLY B CA 1
ATOM 10815 C C . GLY B 1 607 ? -3.595 55.451 27.394 1 86.52 607 GLY B C 1
ATOM 10816 O O . GLY B 1 607 ? -4.288 56.212 28.073 1 86.52 607 GLY B O 1
ATOM 10817 N N . PRO B 1 608 ? -2.306 55.58 27.536 1 87.75 608 PRO B N 1
ATOM 10818 C CA . PRO B 1 608 ? -1.371 54.614 26.954 1 87.75 608 PRO B CA 1
ATOM 10819 C C . PRO B 1 608 ? -1.62 53.187 27.436 1 87.75 608 PRO B C 1
ATOM 10821 O O . PRO B 1 608 ? -2.005 52.98 28.59 1 87.75 608 PRO B O 1
ATOM 10824 N N . CYS B 1 609 ? -1.451 52.49 26.452 1 82.23 609 CYS B N 1
ATOM 10825 C CA . CYS B 1 609 ? -1.424 51.075 26.805 1 82.23 609 CYS B CA 1
ATOM 10826 C C . CYS B 1 609 ? 0.005 50.548 26.843 1 82.23 609 CYS B C 1
ATOM 10828 O O . CYS B 1 609 ? 0.959 51.325 26.77 1 82.23 609 CYS B O 1
ATOM 10830 N N . GLY B 1 610 ? 0.465 49.371 27.067 1 78.27 610 GLY B N 1
ATOM 10831 C CA . GLY B 1 610 ? 1.772 48.736 27.125 1 78.27 610 GLY B CA 1
ATOM 10832 C C . GLY B 1 610 ? 2.628 49.018 25.904 1 78.27 610 GLY B C 1
ATOM 10833 O O . GLY B 1 610 ? 2.403 50.001 25.196 1 78.27 610 GLY B O 1
ATOM 10834 N N . GLY B 1 611 ? 3.644 48.359 25.667 1 84.11 611 GLY B N 1
ATOM 10835 C CA . GLY B 1 611 ? 4.626 48.537 24.609 1 84.11 611 GLY B CA 1
ATOM 10836 C C . GLY B 1 611 ? 5.967 49.033 25.116 1 84.11 611 GLY B C 1
ATOM 10837 O O . GLY B 1 611 ? 6.229 49.006 26.32 1 84.11 611 GLY B O 1
ATOM 10838 N N . LEU B 1 612 ? 6.699 49.386 24.099 1 89.54 612 LEU B N 1
ATOM 10839 C CA . LEU B 1 612 ? 7.995 49.967 24.431 1 89.54 612 LEU B CA 1
ATOM 10840 C C . LEU B 1 612 ? 7.836 51.396 24.939 1 89.54 612 LEU B C 1
ATOM 10842 O O . LEU B 1 612 ? 7.064 52.177 24.378 1 89.54 612 LEU B O 1
ATOM 10846 N N . GLU B 1 613 ? 8.424 51.769 26.039 1 90.94 613 GLU B N 1
ATOM 10847 C CA . GLU B 1 613 ? 8.428 53.124 26.582 1 90.94 613 GLU B CA 1
ATOM 10848 C C . GLU B 1 613 ? 9.774 53.806 26.356 1 90.94 613 GLU B C 1
ATOM 10850 O O . GLU B 1 613 ? 10.596 53.887 27.271 1 90.94 613 GLU B O 1
ATOM 10855 N N . TYR B 1 614 ? 9.884 54.355 25.235 1 93.14 614 TYR B N 1
ATOM 10856 C CA . TYR B 1 614 ? 11.159 54.925 24.816 1 93.14 614 TYR B CA 1
ATOM 10857 C C . TYR B 1 614 ? 11.308 56.357 25.316 1 93.14 614 TYR B C 1
ATOM 10859 O O . TYR B 1 614 ? 10.383 57.163 25.194 1 93.14 614 TYR B O 1
ATOM 10867 N N . THR B 1 615 ? 12.445 56.665 25.925 1 90.41 615 THR B N 1
ATOM 10868 C CA . THR B 1 615 ? 12.818 58.021 26.315 1 90.41 615 THR B CA 1
ATOM 10869 C C . THR B 1 615 ? 14.153 58.415 25.69 1 90.41 615 THR B C 1
ATOM 10871 O O . THR B 1 615 ? 15.006 57.56 25.444 1 90.41 615 THR B O 1
ATOM 10874 N N . GLU B 1 616 ? 14.28 59.656 25.462 1 88.62 616 GLU B N 1
ATOM 10875 C CA . GLU B 1 616 ? 15.467 60.189 24.801 1 88.62 616 GLU B CA 1
ATOM 10876 C C . GLU B 1 616 ? 16.739 59.796 25.548 1 88.62 616 GLU B C 1
ATOM 10878 O O . GLU B 1 616 ? 16.835 59.984 26.762 1 88.62 616 GLU B O 1
ATOM 10883 N N . GLY B 1 617 ? 17.567 59.214 24.785 1 87.39 617 GLY B N 1
ATOM 10884 C CA . GLY B 1 617 ? 18.894 58.929 25.306 1 87.39 617 GLY B CA 1
ATOM 10885 C C . GLY B 1 617 ? 18.922 57.741 26.25 1 87.39 617 GLY B C 1
ATOM 10886 O O . GLY B 1 617 ? 19.947 57.463 26.876 1 87.39 617 GLY B O 1
ATOM 10887 N N . SER B 1 618 ? 17.9 57.057 26.348 1 89.55 618 SER B N 1
ATOM 10888 C CA . SER B 1 618 ? 17.824 55.949 27.295 1 89.55 618 SER B CA 1
ATOM 10889 C C . SER B 1 618 ? 18.557 54.72 26.767 1 89.55 618 SER B C 1
ATOM 10891 O O . SER B 1 618 ? 18.924 53.832 27.539 1 89.55 618 SER B O 1
ATOM 10893 N N . LEU B 1 619 ? 18.844 54.659 25.496 1 92.75 619 LEU B N 1
ATOM 10894 C CA . LEU B 1 619 ? 19.539 53.546 24.858 1 92.75 619 LEU B CA 1
ATOM 10895 C C . LEU B 1 619 ? 20.7 54.046 24.006 1 92.75 619 LEU B C 1
ATOM 10897 O O . LEU B 1 619 ? 20.676 55.179 23.52 1 92.75 619 LEU B O 1
ATOM 10901 N N . ASP B 1 620 ? 21.638 53.171 23.94 1 93.66 620 ASP B N 1
ATOM 10902 C CA . ASP B 1 620 ? 22.688 53.448 22.965 1 93.66 620 ASP B CA 1
ATOM 10903 C C . ASP B 1 620 ? 22.236 53.085 21.552 1 93.66 620 ASP B C 1
ATOM 10905 O O . ASP B 1 620 ? 22.558 53.787 20.592 1 93.66 620 ASP B O 1
ATOM 10909 N N . GLU B 1 621 ? 21.473 51.997 21.496 1 94.16 621 GLU B N 1
ATOM 10910 C CA . GLU B 1 621 ? 21.012 51.512 20.199 1 94.16 621 GLU B CA 1
ATOM 10911 C C . GLU B 1 621 ? 19.676 50.785 20.326 1 94.16 621 GLU B C 1
ATOM 10913 O O . GLU B 1 621 ? 19.42 50.115 21.328 1 94.16 621 GLU B O 1
ATOM 10918 N N . VAL B 1 622 ? 18.857 50.934 19.344 1 95.1 622 VAL B N 1
ATOM 10919 C CA . VAL B 1 622 ? 17.617 50.173 19.228 1 95.1 622 VAL B CA 1
ATOM 10920 C C . VAL B 1 622 ? 17.512 49.566 17.831 1 95.1 622 VAL B C 1
ATOM 10922 O O . VAL B 1 622 ? 17.746 50.249 16.831 1 95.1 622 VAL B O 1
ATOM 10925 N N . THR B 1 623 ? 17.332 48.294 17.751 1 95.99 623 THR B N 1
ATOM 10926 C CA . THR B 1 623 ? 17.078 47.6 16.493 1 95.99 623 THR B CA 1
ATOM 10927 C C . THR B 1 623 ? 15.626 47.137 16.414 1 95.99 623 THR B C 1
ATOM 10929 O O . THR B 1 623 ? 15.137 46.452 17.314 1 95.99 623 THR B O 1
ATOM 10932 N N . VAL B 1 624 ? 14.963 47.502 15.398 1 96.66 624 VAL B N 1
ATOM 10933 C CA . VAL B 1 624 ? 13.589 47.062 15.183 1 96.66 624 VAL B CA 1
ATOM 10934 C C . VAL B 1 624 ? 13.539 46.065 14.027 1 96.66 624 VAL B C 1
ATOM 10936 O O . VAL B 1 624 ? 14.002 46.362 12.923 1 96.66 624 VAL B O 1
ATOM 10939 N N . VAL B 1 625 ? 13.063 44.928 14.331 1 96.4 625 VAL B N 1
ATOM 10940 C CA . VAL B 1 625 ? 12.841 43.9 13.319 1 96.4 625 VAL B CA 1
ATOM 10941 C C . VAL B 1 625 ? 11.348 43.783 13.02 1 96.4 625 VAL B C 1
ATOM 10943 O O . VAL B 1 625 ? 10.561 43.408 13.893 1 96.4 625 VAL B O 1
ATOM 10946 N N . ALA B 1 626 ? 10.986 44.094 11.795 1 96.05 626 ALA B N 1
ATOM 10947 C CA . ALA B 1 626 ? 9.564 44.211 11.483 1 96.05 626 ALA B CA 1
ATOM 10948 C C . ALA B 1 626 ? 9.215 43.436 10.216 1 96.05 626 ALA B C 1
ATOM 10950 O O . ALA B 1 626 ? 10.056 43.273 9.329 1 96.05 626 ALA B O 1
ATOM 10951 N N . GLY B 1 627 ? 8.032 43.007 10.188 1 92.24 627 GLY B N 1
ATOM 10952 C CA . GLY B 1 627 ? 7.464 42.385 9.003 1 92.24 627 GLY B CA 1
ATOM 10953 C C . GLY B 1 627 ? 6.104 42.944 8.629 1 92.24 627 GLY B C 1
ATOM 10954 O O . GLY B 1 627 ? 5.215 43.048 9.476 1 92.24 627 GLY B O 1
ATOM 10955 N N . GLY B 1 628 ? 5.942 43.3 7.327 1 87.78 628 GLY B N 1
ATOM 10956 C CA . GLY B 1 628 ? 4.672 43.804 6.83 1 87.78 628 GLY B CA 1
ATOM 10957 C C . GLY B 1 628 ? 4.164 45.008 7.601 1 87.78 628 GLY B C 1
ATOM 10958 O O . GLY B 1 628 ? 4.89 45.989 7.778 1 87.78 628 GLY B O 1
ATOM 10959 N N . GLY B 1 629 ? 2.914 44.886 8.102 1 87.35 629 GLY B N 1
ATOM 10960 C CA . GLY B 1 629 ? 2.313 45.974 8.858 1 87.35 629 GLY B CA 1
ATOM 10961 C C . GLY B 1 629 ? 2.942 46.169 10.225 1 87.35 629 GLY B C 1
ATOM 10962 O O . GLY B 1 629 ? 2.71 47.186 10.881 1 87.35 629 GLY B O 1
ATOM 10963 N N . GLY B 1 630 ? 3.778 45.277 10.624 1 91.24 630 GLY B N 1
ATOM 10964 C CA . GLY B 1 630 ? 4.443 45.355 11.915 1 91.24 630 GLY B CA 1
ATOM 10965 C C . GLY B 1 630 ? 5.492 46.448 11.981 1 91.24 630 GLY B C 1
ATOM 10966 O O . GLY B 1 630 ? 6.048 46.719 13.048 1 91.24 630 GLY B O 1
ATOM 10967 N N . VAL B 1 631 ? 5.692 47.199 10.918 1 94.87 631 VAL B N 1
ATOM 10968 C CA . VAL B 1 631 ? 6.72 48.233 10.853 1 94.87 631 VAL B CA 1
ATOM 10969 C C . VAL B 1 631 ? 6.25 49.477 11.604 1 94.87 631 VAL B C 1
ATOM 10971 O O . VAL B 1 631 ? 7.056 50.345 11.946 1 94.87 631 VAL B O 1
ATOM 10974 N N . THR B 1 632 ? 4.997 49.604 12.012 1 94.78 632 THR B N 1
ATOM 10975 C CA . THR B 1 632 ? 4.371 50.823 12.513 1 94.78 632 THR B CA 1
ATOM 10976 C C . THR B 1 632 ? 5.092 51.328 13.759 1 94.78 632 THR B C 1
ATOM 10978 O O . THR B 1 632 ? 5.36 52.525 13.885 1 94.78 632 THR B O 1
ATOM 10981 N N . PRO B 1 633 ? 5.474 50.431 14.67 1 94.01 633 PRO B N 1
ATOM 10982 C CA . PRO B 1 633 ? 6.23 50.953 15.811 1 94.01 633 PRO B CA 1
ATOM 10983 C C . PRO B 1 633 ? 7.595 51.508 15.411 1 94.01 633 PRO B C 1
ATOM 10985 O O . PRO B 1 633 ? 8.066 52.484 16.001 1 94.01 633 PRO B O 1
ATOM 10988 N N . GLY B 1 634 ? 8.215 50.893 14.472 1 95.44 634 GLY B N 1
ATOM 10989 C CA . GLY B 1 634 ? 9.49 51.386 13.975 1 95.44 634 GLY B CA 1
ATOM 10990 C C . GLY B 1 634 ? 9.391 52.76 13.339 1 95.44 634 GLY B C 1
ATOM 10991 O O . GLY B 1 634 ? 10.259 53.61 13.546 1 95.44 634 GLY B O 1
ATOM 10992 N N . VAL B 1 635 ? 8.316 52.92 12.567 1 96.27 635 VAL B N 1
ATOM 10993 C CA . VAL B 1 635 ? 8.087 54.205 11.914 1 96.27 635 VAL B CA 1
ATOM 10994 C C . VAL B 1 635 ? 7.914 55.297 12.968 1 96.27 635 VAL B C 1
ATOM 10996 O O . VAL B 1 635 ? 8.482 56.384 12.843 1 96.27 635 VAL B O 1
ATOM 10999 N N . GLN B 1 636 ? 7.129 55.025 13.971 1 96.48 636 GLN B N 1
ATOM 11000 C CA . GLN B 1 636 ? 6.929 56.011 15.027 1 96.48 636 GLN B CA 1
ATOM 11001 C C . GLN B 1 636 ? 8.25 56.368 15.703 1 96.48 636 GLN B C 1
ATOM 11003 O O . GLN B 1 636 ? 8.522 57.541 15.966 1 96.48 636 GLN B O 1
ATOM 11008 N N . LEU B 1 637 ? 9.03 55.388 16.055 1 95.01 637 LEU B N 1
ATOM 11009 C CA . LEU B 1 637 ? 10.296 55.608 16.746 1 95.01 637 LEU B CA 1
ATOM 11010 C C . LEU B 1 637 ? 11.251 56.424 15.882 1 95.01 637 LEU B C 1
ATOM 11012 O O . LEU B 1 637 ? 11.946 57.311 16.384 1 95.01 637 LEU B O 1
ATOM 11016 N N . LEU B 1 638 ? 11.267 56.101 14.647 1 95.73 638 LEU B N 1
ATOM 11017 C CA . LEU B 1 638 ? 12.131 56.829 13.725 1 95.73 638 LEU B CA 1
ATOM 11018 C C . LEU B 1 638 ? 11.701 58.288 13.614 1 95.73 638 LEU B C 1
ATOM 11020 O O . LEU B 1 638 ? 12.542 59.19 13.617 1 95.73 638 LEU B O 1
ATOM 11024 N N . ARG B 1 639 ? 10.37 58.506 13.49 1 95.53 639 ARG B N 1
ATOM 11025 C CA . ARG B 1 639 ? 9.839 59.864 13.434 1 95.53 639 ARG B CA 1
ATOM 11026 C C . ARG B 1 639 ? 10.221 60.654 14.681 1 95.53 639 ARG B C 1
ATOM 11028 O O . ARG B 1 639 ? 10.638 61.81 14.586 1 95.53 639 ARG B O 1
ATOM 11035 N N . HIS B 1 640 ? 10.125 60.028 15.764 1 94.52 640 HIS B N 1
ATOM 11036 C CA . HIS B 1 640 ? 10.43 60.678 17.034 1 94.52 640 HIS B CA 1
ATOM 11037 C C . HIS B 1 640 ? 11.918 60.987 17.151 1 94.52 640 HIS B C 1
ATOM 11039 O O . HIS B 1 640 ? 12.298 62.098 17.529 1 94.52 640 HIS B O 1
ATOM 11045 N N . LEU B 1 641 ? 12.737 60.065 16.877 1 94.03 641 LEU B N 1
ATOM 11046 C CA . LEU B 1 641 ? 14.185 60.176 17.012 1 94.03 641 LEU B CA 1
ATOM 11047 C C . LEU B 1 641 ? 14.735 61.261 16.091 1 94.03 641 LEU B C 1
ATOM 11049 O O . LEU B 1 641 ? 15.574 62.065 16.504 1 94.03 641 LEU B O 1
ATOM 11053 N N . THR B 1 642 ? 14.267 61.323 14.913 1 93.2 642 THR B N 1
ATOM 11054 C CA . THR B 1 642 ? 14.828 62.22 13.909 1 93.2 642 THR B CA 1
ATOM 11055 C C . THR B 1 642 ? 14.397 63.66 14.168 1 93.2 642 THR B C 1
ATOM 11057 O O . THR B 1 642 ? 15.041 64.601 13.699 1 93.2 642 THR B O 1
ATOM 11060 N N . ARG B 1 643 ? 13.386 63.798 14.952 1 90.85 643 ARG B N 1
ATOM 11061 C CA . ARG B 1 643 ? 12.891 65.134 15.267 1 90.85 643 ARG B CA 1
ATOM 11062 C C . ARG B 1 643 ? 13.616 65.717 16.475 1 90.85 643 ARG B C 1
ATOM 11064 O O . ARG B 1 643 ? 13.517 66.915 16.747 1 90.85 643 ARG B O 1
ATOM 11071 N N . ASN B 1 644 ? 14.363 64.898 17.142 1 90.18 644 ASN B N 1
ATOM 11072 C CA . ASN B 1 644 ? 15.057 65.332 18.35 1 90.18 644 ASN B CA 1
ATOM 11073 C C . ASN B 1 644 ? 16.572 65.239 18.19 1 90.18 644 ASN B C 1
ATOM 11075 O O . ASN B 1 644 ? 17.168 64.201 18.485 1 90.18 644 ASN B O 1
ATOM 11079 N N . PRO B 1 645 ? 17.207 66.26 17.947 1 88.54 645 PRO B N 1
ATOM 11080 C CA . PRO B 1 645 ? 18.654 66.214 17.726 1 88.54 645 PRO B CA 1
ATOM 11081 C C . PRO B 1 645 ? 19.434 65.873 18.993 1 88.54 645 PRO B C 1
ATOM 11083 O O . PRO B 1 645 ? 20.594 65.459 18.916 1 88.54 645 PRO B O 1
ATOM 11086 N N . GLN B 1 646 ? 18.801 66.044 20.099 1 89.45 646 GLN B N 1
ATOM 11087 C CA . GLN B 1 646 ? 19.495 65.775 21.354 1 89.45 646 GLN B CA 1
ATOM 11088 C C . GLN B 1 646 ? 19.531 64.278 21.652 1 89.45 646 GLN B C 1
ATOM 11090 O O . GLN B 1 646 ? 20.309 63.826 22.495 1 89.45 646 GLN B O 1
ATOM 11095 N N . ASP B 1 647 ? 18.75 63.573 21.012 1 92.65 647 ASP B N 1
ATOM 11096 C CA . ASP B 1 647 ? 18.74 62.122 21.173 1 92.65 647 ASP B CA 1
ATOM 11097 C C . ASP B 1 647 ? 19.886 61.475 20.398 1 92.65 647 ASP B C 1
ATOM 11099 O O . ASP B 1 647 ? 19.937 61.561 19.169 1 92.65 647 ASP B O 1
ATOM 11103 N N . THR B 1 648 ? 20.775 60.77 21.062 1 93.28 648 THR B N 1
ATOM 11104 C CA . THR B 1 648 ? 21.967 60.219 20.428 1 93.28 648 THR B CA 1
ATOM 11105 C C . THR B 1 648 ? 21.785 58.732 20.135 1 93.28 648 THR B C 1
ATOM 11107 O O . THR B 1 648 ? 22.714 58.067 19.673 1 93.28 648 THR B O 1
ATOM 11110 N N . THR B 1 649 ? 20.634 58.246 20.434 1 94.84 649 THR B N 1
ATOM 11111 C CA . THR B 1 649 ? 20.371 56.827 20.225 1 94.84 649 THR B CA 1
ATOM 11112 C C . THR B 1 649 ? 20.476 56.469 18.745 1 94.84 649 THR B C 1
ATOM 11114 O O . THR B 1 649 ? 19.927 57.169 17.891 1 94.84 649 THR B O 1
ATOM 11117 N N . LYS B 1 650 ? 21.173 55.379 18.442 1 95.2 650 LYS B N 1
ATOM 11118 C CA . LYS B 1 650 ? 21.226 54.86 17.078 1 95.2 650 LYS B CA 1
ATOM 11119 C C . LYS B 1 650 ? 20.101 53.859 16.827 1 95.2 650 LYS B C 1
ATOM 11121 O O . LYS B 1 650 ? 19.748 53.079 17.713 1 95.2 650 LYS B O 1
ATOM 11126 N N . MET B 1 651 ? 19.579 53.886 15.636 1 96.26 651 MET B N 1
ATOM 11127 C CA . MET B 1 651 ? 18.466 52.991 15.336 1 96.26 651 MET B CA 1
ATOM 11128 C C . MET B 1 651 ? 18.702 52.25 14.024 1 96.26 651 MET B C 1
ATOM 11130 O O . MET B 1 651 ? 19.11 52.853 13.03 1 96.26 651 MET B O 1
ATOM 11134 N N . THR B 1 652 ? 18.522 50.975 14.045 1 96.52 652 THR B N 1
ATOM 11135 C CA . THR B 1 652 ? 18.517 50.128 12.857 1 96.52 652 THR B CA 1
ATOM 11136 C C . THR B 1 652 ? 17.148 49.485 12.656 1 96.52 652 THR B C 1
ATOM 11138 O O . THR B 1 652 ? 16.609 48.861 13.573 1 96.52 652 THR B O 1
ATOM 11141 N N . LEU B 1 653 ? 16.568 49.666 11.537 1 97.53 653 LEU B N 1
ATOM 11142 C CA . LEU B 1 653 ? 15.311 49.022 11.17 1 97.53 653 LEU B CA 1
ATOM 11143 C C . LEU B 1 653 ? 15.541 47.941 10.119 1 97.53 653 LEU B C 1
ATOM 11145 O O . LEU B 1 653 ? 16.004 48.233 9.014 1 97.53 653 LEU B O 1
ATOM 11149 N N . ILE B 1 654 ? 15.302 46.754 10.481 1 96.77 654 ILE B N 1
ATOM 11150 C CA . ILE B 1 654 ? 15.321 45.629 9.551 1 96.77 654 ILE B CA 1
ATOM 11151 C C . ILE B 1 654 ? 13.891 45.251 9.17 1 96.77 654 ILE B C 1
ATOM 11153 O O . ILE B 1 654 ? 13.127 44.764 10.007 1 96.77 654 ILE B O 1
ATOM 11157 N N . TYR B 1 655 ? 13.573 45.439 7.911 1 96.76 655 TYR B N 1
ATOM 11158 C CA . TYR B 1 655 ? 12.183 45.415 7.468 1 96.76 655 TYR B CA 1
ATOM 11159 C C . TYR B 1 655 ? 11.987 44.408 6.341 1 96.76 655 TYR B C 1
ATOM 11161 O O . TYR B 1 655 ? 12.572 44.551 5.264 1 96.76 655 TYR B O 1
ATOM 11169 N N . TYR B 1 656 ? 11.132 43.382 6.633 1 94.7 656 TYR B N 1
ATOM 11170 C CA . TYR B 1 656 ? 10.84 42.348 5.647 1 94.7 656 TYR B CA 1
ATOM 11171 C C . TYR B 1 656 ? 9.46 42.552 5.034 1 94.7 656 TYR B C 1
ATOM 11173 O O . TYR B 1 656 ? 8.506 42.891 5.738 1 94.7 656 TYR B O 1
ATOM 11181 N N . ALA B 1 657 ? 9.334 42.382 3.702 1 90.95 657 ALA B N 1
ATOM 11182 C CA . ALA B 1 657 ? 8.079 42.275 2.964 1 90.95 657 ALA B CA 1
ATOM 11183 C C . ALA B 1 657 ? 8.193 41.256 1.833 1 90.95 657 ALA B C 1
ATOM 11185 O O . ALA B 1 657 ? 9.298 40.862 1.453 1 90.95 657 ALA B O 1
ATOM 11186 N N . GLU B 1 658 ? 7.06 40.818 1.366 1 84.24 658 GLU B N 1
ATOM 11187 C CA . GLU B 1 658 ? 7.092 39.813 0.308 1 84.24 658 GLU B CA 1
ATOM 11188 C C . GLU B 1 658 ? 7.643 40.396 -0.99 1 84.24 658 GLU B C 1
ATOM 11190 O O . GLU B 1 658 ? 8.329 39.704 -1.745 1 84.24 658 GLU B O 1
ATOM 11195 N N . THR B 1 659 ? 7.131 41.607 -1.413 1 87.08 659 THR B N 1
ATOM 11196 C CA . THR B 1 659 ? 7.604 42.32 -2.594 1 87.08 659 THR B CA 1
ATOM 11197 C C . THR B 1 659 ? 7.959 43.763 -2.249 1 87.08 659 THR B C 1
ATOM 11199 O O . THR B 1 659 ? 7.511 44.291 -1.229 1 87.08 659 THR B O 1
ATOM 11202 N N . PRO B 1 660 ? 8.727 44.355 -3.004 1 87.83 660 PRO B N 1
ATOM 11203 C CA . PRO B 1 660 ? 9.079 45.752 -2.737 1 87.83 660 PRO B CA 1
ATOM 11204 C C . PRO B 1 660 ? 7.856 46.659 -2.627 1 87.83 660 PRO B C 1
ATOM 11206 O O . PRO B 1 660 ? 7.865 47.624 -1.859 1 87.83 660 PRO B O 1
ATOM 11209 N N . GLY B 1 661 ? 6.885 46.255 -3.335 1 86.13 661 GLY B N 1
ATOM 11210 C CA . GLY B 1 661 ? 5.664 47.044 -3.311 1 86.13 661 GLY B CA 1
ATOM 11211 C C . GLY B 1 661 ? 4.918 46.948 -1.994 1 86.13 661 GLY B C 1
ATOM 11212 O O . GLY B 1 661 ? 4.073 47.793 -1.69 1 86.13 661 GLY B O 1
ATOM 11213 N N . ASP B 1 662 ? 5.326 46.056 -1.148 1 89.04 662 ASP B N 1
ATOM 11214 C CA . ASP B 1 662 ? 4.634 45.836 0.119 1 89.04 662 ASP B CA 1
ATOM 11215 C C . ASP B 1 662 ? 5.321 46.586 1.258 1 89.04 662 ASP B C 1
ATOM 11217 O O . ASP B 1 662 ? 4.823 46.604 2.385 1 89.04 662 ASP B O 1
ATOM 11221 N N . LEU B 1 663 ? 6.355 47.194 0.967 1 91.83 663 LEU B N 1
ATOM 11222 C CA . LEU B 1 663 ? 7.06 47.976 1.977 1 91.83 663 LEU B CA 1
ATOM 11223 C C . LEU B 1 663 ? 6.342 49.295 2.242 1 91.83 663 LEU B C 1
ATOM 11225 O O . LEU B 1 663 ? 6.229 50.136 1.347 1 91.83 663 LEU B O 1
ATOM 11229 N N . LEU B 1 664 ? 5.963 49.419 3.427 1 93.51 664 LEU B N 1
ATOM 11230 C CA . LEU B 1 664 ? 5.265 50.643 3.804 1 93.51 664 LEU B CA 1
ATOM 11231 C C . LEU B 1 664 ? 6.255 51.76 4.115 1 93.51 664 LEU B C 1
ATOM 11233 O O . LEU B 1 664 ? 7.335 51.506 4.655 1 93.51 664 LEU B O 1
ATOM 11237 N N . TYR B 1 665 ? 5.9 53.058 3.715 1 94.27 665 TYR B N 1
ATOM 11238 C CA . TYR B 1 665 ? 6.625 54.27 4.079 1 94.27 665 TYR B CA 1
ATOM 11239 C C . TYR B 1 665 ? 8.052 54.233 3.546 1 94.27 665 TYR B C 1
ATOM 11241 O O . TYR B 1 665 ? 8.974 54.749 4.183 1 94.27 665 TYR B O 1
ATOM 11249 N N . ARG B 1 666 ? 8.207 53.549 2.475 1 93.38 666 ARG B N 1
ATOM 11250 C CA . ARG B 1 666 ? 9.558 53.356 1.959 1 93.38 666 ARG B CA 1
ATOM 11251 C C . ARG B 1 666 ? 10.237 54.695 1.687 1 93.38 666 ARG B C 1
ATOM 11253 O O . ARG B 1 666 ? 11.395 54.896 2.057 1 93.38 666 ARG B O 1
ATOM 11260 N N . ASP B 1 667 ? 9.542 55.598 1.047 1 94.18 667 ASP B N 1
ATOM 11261 C CA . ASP B 1 667 ? 10.111 56.901 0.719 1 94.18 667 ASP B CA 1
ATOM 11262 C C . ASP B 1 667 ? 10.527 57.652 1.982 1 94.18 667 ASP B C 1
ATOM 11264 O O . ASP B 1 667 ? 11.604 58.251 2.028 1 94.18 667 ASP B O 1
ATOM 11268 N N . GLU B 1 668 ? 9.667 57.625 2.921 1 95.4 668 GLU B N 1
ATOM 11269 C CA . GLU B 1 668 ? 9.951 58.294 4.187 1 95.4 668 GLU B CA 1
ATOM 11270 C C . GLU B 1 668 ? 11.151 57.664 4.888 1 95.4 668 GLU B C 1
ATOM 11272 O O . GLU B 1 668 ? 12.039 58.372 5.368 1 95.4 668 GLU B O 1
ATOM 11277 N N . LEU B 1 669 ? 11.212 56.372 4.916 1 96.32 669 LEU B N 1
ATOM 11278 C CA . LEU B 1 669 ? 12.281 55.64 5.587 1 96.32 669 LEU B CA 1
ATOM 11279 C C . LEU B 1 669 ? 13.616 55.864 4.885 1 96.32 669 LEU B C 1
ATOM 11281 O O . LEU B 1 669 ? 14.641 56.068 5.541 1 96.32 669 LEU B O 1
ATOM 11285 N N . ASP B 1 670 ? 13.513 55.844 3.596 1 94.94 670 ASP B N 1
ATOM 11286 C CA . ASP B 1 670 ? 14.716 56.12 2.817 1 94.94 670 ASP B CA 1
ATOM 11287 C C . ASP B 1 670 ? 15.221 57.538 3.071 1 94.94 670 ASP B C 1
ATOM 11289 O O . ASP B 1 670 ? 16.431 57.774 3.111 1 94.94 670 ASP B O 1
ATOM 11293 N N . GLY B 1 671 ? 14.315 58.406 3.17 1 95.87 671 GLY B N 1
ATOM 11294 C CA . GLY B 1 671 ? 14.67 59.784 3.471 1 95.87 671 GLY B CA 1
ATOM 11295 C C . GLY B 1 671 ? 15.438 59.932 4.771 1 95.87 671 GLY B C 1
ATOM 11296 O O . GLY B 1 671 ? 16.434 60.655 4.831 1 95.87 671 GLY B O 1
ATOM 11297 N N . TYR B 1 672 ? 15.019 59.266 5.769 1 95.56 672 TYR B N 1
ATOM 11298 C CA . TYR B 1 672 ? 15.701 59.318 7.057 1 95.56 672 TYR B CA 1
ATOM 11299 C C . TYR B 1 672 ? 17.098 58.717 6.959 1 95.56 672 TYR B C 1
ATOM 11301 O O . TYR B 1 672 ? 18.058 59.271 7.501 1 95.56 672 TYR B O 1
ATOM 11309 N N . ALA B 1 673 ? 17.19 57.594 6.286 1 94.34 673 ALA B N 1
ATOM 11310 C CA . ALA B 1 673 ? 18.462 56.886 6.174 1 94.34 673 ALA B CA 1
ATOM 11311 C C . ALA B 1 673 ? 19.497 57.729 5.434 1 94.34 673 ALA B C 1
ATOM 11313 O O . ALA B 1 673 ? 20.696 57.632 5.706 1 94.34 673 ALA B O 1
ATOM 11314 N N . LYS B 1 674 ? 19.014 58.578 4.633 1 94.06 674 LYS B N 1
ATOM 11315 C CA . LYS B 1 674 ? 19.898 59.409 3.821 1 94.06 674 LYS B CA 1
ATOM 11316 C C . LYS B 1 674 ? 20.323 60.663 4.58 1 94.06 674 LYS B C 1
ATOM 11318 O O . LYS B 1 674 ? 21.431 61.168 4.384 1 94.06 674 LYS B O 1
ATOM 11323 N N . THR B 1 675 ? 19.53 61.142 5.529 1 94.31 675 THR B N 1
ATOM 11324 C CA . THR B 1 675 ? 19.747 62.478 6.072 1 94.31 675 THR B CA 1
ATOM 11325 C C . THR B 1 675 ? 20.229 62.401 7.518 1 94.31 675 THR B C 1
ATOM 11327 O O . THR B 1 675 ? 20.749 63.381 8.057 1 94.31 675 THR B O 1
ATOM 11330 N N . ASP B 1 676 ? 20.067 61.349 8.175 1 95.46 676 ASP B N 1
ATOM 11331 C CA . ASP B 1 676 ? 20.422 61.207 9.584 1 95.46 676 ASP B CA 1
ATOM 11332 C C . ASP B 1 676 ? 21.371 60.029 9.795 1 95.46 676 ASP B C 1
ATOM 11334 O O . ASP B 1 676 ? 20.975 58.872 9.64 1 95.46 676 ASP B O 1
ATOM 11338 N N . ASP B 1 677 ? 22.502 60.281 10.271 1 93.42 677 ASP B N 1
ATOM 11339 C CA . ASP B 1 677 ? 23.55 59.274 10.414 1 93.42 677 ASP B CA 1
ATOM 11340 C C . ASP B 1 677 ? 23.241 58.319 11.565 1 93.42 677 ASP B C 1
ATOM 11342 O O . ASP B 1 677 ? 23.839 57.246 11.665 1 93.42 677 ASP B O 1
ATOM 11346 N N . ARG B 1 678 ? 22.301 58.758 12.51 1 92.07 678 ARG B N 1
ATOM 11347 C CA . ARG B 1 678 ? 21.92 57.897 13.625 1 92.07 678 ARG B CA 1
ATOM 11348 C C . ARG B 1 678 ? 21.018 56.761 13.155 1 92.07 678 ARG B C 1
ATOM 11350 O O . ARG B 1 678 ? 20.824 55.778 13.874 1 92.07 678 ARG B O 1
ATOM 11357 N N . VAL B 1 679 ? 20.494 56.758 11.783 1 96.42 679 VAL B N 1
ATOM 11358 C CA . VAL B 1 679 ? 19.424 55.882 11.319 1 96.42 679 VAL B CA 1
ATOM 11359 C C . VAL B 1 679 ? 19.942 54.979 10.202 1 96.42 679 VAL B C 1
ATOM 11361 O O . VAL B 1 679 ? 20.548 55.457 9.24 1 96.42 679 VAL B O 1
ATOM 11364 N N . ARG B 1 680 ? 19.678 53.682 10.339 1 96.87 680 ARG B N 1
ATOM 11365 C CA . ARG B 1 680 ? 19.941 52.693 9.298 1 96.87 680 ARG B CA 1
ATOM 11366 C C . ARG B 1 680 ? 18.689 51.88 8.987 1 96.87 680 ARG B C 1
ATOM 11368 O O . ARG B 1 680 ? 18.048 51.346 9.895 1 96.87 680 ARG B O 1
ATOM 11375 N N . VAL B 1 681 ? 18.352 51.778 7.695 1 96.95 681 VAL B N 1
ATOM 11376 C CA . VAL B 1 681 ? 17.204 50.984 7.271 1 96.95 681 VAL B CA 1
ATOM 11377 C C . VAL B 1 681 ? 17.664 49.868 6.336 1 96.95 681 VAL B C 1
ATOM 11379 O O . VAL B 1 681 ? 18.325 50.127 5.328 1 96.95 681 VAL B O 1
ATOM 11382 N N . VAL B 1 682 ? 17.342 48.65 6.684 1 96.22 682 VAL B N 1
ATOM 11383 C CA . VAL B 1 682 ? 17.685 47.467 5.901 1 96.22 682 VAL B CA 1
ATOM 11384 C C . VAL B 1 682 ? 16.41 46.786 5.409 1 96.22 682 VAL B C 1
ATOM 11386 O O . VAL B 1 682 ? 15.561 46.39 6.211 1 96.22 682 VAL B O 1
ATOM 11389 N N . TYR B 1 683 ? 16.282 46.729 4.102 1 95.43 683 TYR B N 1
ATOM 11390 C CA . TYR B 1 683 ? 15.137 46.048 3.508 1 95.43 683 TYR B CA 1
ATOM 11391 C C . TYR B 1 683 ? 15.508 44.637 3.07 1 95.43 683 TYR B C 1
ATOM 11393 O O . TYR B 1 683 ? 16.601 44.411 2.544 1 95.43 683 TYR B O 1
ATOM 11401 N N . THR B 1 684 ? 14.658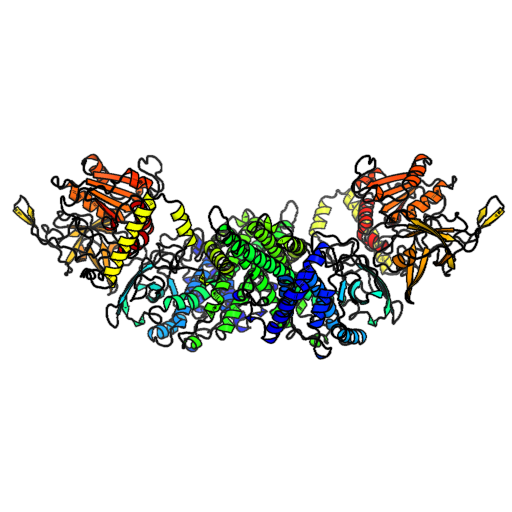 43.722 3.371 1 93.8 684 THR B N 1
ATOM 11402 C CA . THR B 1 684 ? 14.749 42.392 2.778 1 93.8 684 THR B CA 1
ATOM 11403 C C . THR B 1 684 ? 13.387 41.936 2.262 1 93.8 684 THR B C 1
ATOM 11405 O O . THR B 1 684 ? 12.357 42.218 2.879 1 93.8 684 THR B O 1
ATOM 11408 N N . VAL B 1 685 ? 13.394 41.425 1.02 1 91.4 685 VAL B N 1
ATOM 11409 C CA . VAL B 1 685 ? 12.131 41.034 0.402 1 91.4 685 VAL B CA 1
ATOM 11410 C C . VAL B 1 685 ? 12.2 39.572 -0.034 1 91.4 685 VAL B C 1
ATOM 11412 O O . VAL B 1 685 ? 13.289 39.015 -0.19 1 91.4 685 VAL B O 1
ATOM 11415 N N . GLY B 1 686 ? 11.096 38.949 -0.077 1 86.64 686 GLY B N 1
ATOM 11416 C CA . GLY B 1 686 ? 11.037 37.587 -0.582 1 86.64 686 GLY B CA 1
ATOM 11417 C C . GLY B 1 686 ? 11.523 37.459 -2.013 1 86.64 686 GLY B C 1
ATOM 11418 O O . GLY B 1 686 ? 12.384 36.628 -2.31 1 86.64 686 GLY B O 1
ATOM 11419 N N . GLU B 1 687 ? 10.984 38.414 -3.055 1 77.47 687 GLU B N 1
ATOM 11420 C CA . GLU B 1 687 ? 11.393 38.47 -4.455 1 77.47 687 GLU B CA 1
ATOM 11421 C C . GLU B 1 687 ? 11.667 39.906 -4.894 1 77.47 687 GLU B C 1
ATOM 11423 O O . GLU B 1 687 ? 10.745 40.719 -4.986 1 77.47 687 GLU B O 1
ATOM 11428 N N . GLY B 1 688 ? 12.812 40.356 -5.085 1 77.2 688 GLY B N 1
ATOM 11429 C CA . GLY B 1 688 ? 13.217 41.723 -5.37 1 77.2 688 GLY B CA 1
ATOM 11430 C C . GLY B 1 688 ? 12.847 42.176 -6.77 1 77.2 688 GLY B C 1
ATOM 11431 O O . GLY B 1 688 ? 12.503 43.341 -6.98 1 77.2 688 GLY B O 1
ATOM 11432 N N . GLY B 1 689 ? 12.633 41.357 -7.715 1 71.77 689 GLY B N 1
ATOM 11433 C CA . GLY B 1 689 ? 12.362 41.684 -9.106 1 71.77 689 GLY B CA 1
ATOM 11434 C C . GLY B 1 689 ? 13.4 42.607 -9.715 1 71.77 689 GLY B C 1
ATOM 11435 O O . GLY B 1 689 ? 14.503 42.746 -9.182 1 71.77 689 GLY B O 1
ATOM 11436 N N . GLU B 1 690 ? 13.085 43.337 -10.848 1 79.23 690 GLU B N 1
ATOM 11437 C CA . GLU B 1 690 ? 14.015 44.189 -11.583 1 79.23 690 GLU B CA 1
ATOM 11438 C C . GLU B 1 690 ? 14.312 45.474 -10.816 1 79.23 690 GLU B C 1
ATOM 11440 O O . GLU B 1 690 ? 13.394 46.15 -10.348 1 79.23 690 GLU B O 1
ATOM 11445 N N . GLY B 1 691 ? 15.587 45.789 -10.482 1 84.72 691 GLY B N 1
ATOM 11446 C CA . GLY B 1 691 ? 15.985 47.058 -9.893 1 84.72 691 GLY B CA 1
ATOM 11447 C C . GLY B 1 691 ? 16.092 47.006 -8.381 1 84.72 691 GLY B C 1
ATOM 11448 O O . GLY B 1 691 ? 16.478 47.991 -7.746 1 84.72 691 GLY B O 1
ATOM 11449 N N . TRP B 1 692 ? 15.744 45.82 -7.842 1 88.28 692 TRP B N 1
ATOM 11450 C CA . TRP B 1 692 ? 15.795 45.715 -6.387 1 88.28 692 TRP B CA 1
ATOM 11451 C C . TRP B 1 692 ? 17.238 45.691 -5.893 1 88.28 692 TRP B C 1
ATOM 11453 O O . TRP B 1 692 ? 18.052 44.901 -6.376 1 88.28 692 TRP B O 1
ATOM 11463 N N . GLU B 1 693 ? 17.602 46.585 -4.879 1 87.59 693 GLU B N 1
ATOM 11464 C CA . GLU B 1 693 ? 18.967 46.7 -4.377 1 87.59 693 GLU B CA 1
ATOM 11465 C C . GLU B 1 693 ? 19.06 46.245 -2.923 1 87.59 693 GLU B C 1
ATOM 11467 O O . GLU B 1 693 ? 20.156 46.149 -2.366 1 87.59 693 GLU B O 1
ATOM 11472 N N . GLY B 1 694 ? 18.031 45.918 -2.332 1 89.18 694 GLY B N 1
ATOM 11473 C CA . GLY B 1 694 ? 18.048 45.461 -0.951 1 89.18 694 GLY B CA 1
ATOM 11474 C C . GLY B 1 694 ? 18.323 43.975 -0.818 1 89.18 694 GLY B C 1
ATOM 11475 O O . GLY B 1 694 ? 18.705 43.319 -1.79 1 89.18 694 GLY B O 1
ATOM 11476 N N . ASP B 1 695 ? 18.283 43.425 0.365 1 90.49 695 ASP B N 1
ATOM 11477 C CA . ASP B 1 695 ? 18.496 42.005 0.627 1 90.49 695 ASP B CA 1
ATOM 11478 C C . ASP B 1 695 ? 17.28 41.181 0.208 1 90.49 695 ASP B C 1
ATOM 11480 O O . ASP B 1 695 ? 16.184 41.721 0.043 1 90.49 695 ASP B O 1
ATOM 11484 N N . GLU B 1 696 ? 17.553 40.03 -0.151 1 88.23 696 GLU B N 1
ATOM 11485 C CA . GLU B 1 696 ? 16.492 39.093 -0.51 1 88.23 696 GLU B CA 1
ATOM 11486 C C . GLU B 1 696 ? 16.461 37.902 0.444 1 88.23 696 GLU B C 1
ATOM 11488 O O . GLU B 1 696 ? 17.51 37.396 0.847 1 88.23 696 GLU B O 1
ATOM 11493 N N . GLY B 1 697 ? 15.201 37.44 0.823 1 85.74 697 GLY B N 1
ATOM 11494 C CA . GLY B 1 697 ? 15.003 36.302 1.707 1 85.74 697 GLY B CA 1
ATOM 11495 C C . GLY B 1 697 ? 14.498 36.696 3.082 1 85.74 697 GLY B C 1
ATOM 11496 O O . GLY B 1 697 ? 14.457 37.881 3.419 1 85.74 697 GLY B O 1
ATOM 11497 N N . PHE B 1 698 ? 14.247 35.753 3.962 1 85.01 698 PHE B N 1
ATOM 11498 C CA . PHE B 1 698 ? 13.721 35.958 5.306 1 85.01 698 PHE B CA 1
ATOM 11499 C C . PHE B 1 698 ? 14.812 36.46 6.244 1 85.01 698 PHE B C 1
ATOM 11501 O O . PHE B 1 698 ? 16.002 36.285 5.971 1 85.01 698 PHE B O 1
ATOM 11508 N N . ILE B 1 699 ? 14.439 37.139 7.243 1 89.31 699 ILE B N 1
ATOM 11509 C CA . ILE B 1 699 ? 15.372 37.59 8.27 1 89.31 699 ILE B CA 1
ATOM 11510 C C . ILE B 1 699 ? 15.99 36.383 8.972 1 89.31 699 ILE B C 1
ATOM 11512 O O . ILE B 1 699 ? 15.287 35.612 9.629 1 89.31 699 ILE B O 1
ATOM 11516 N N . ASN B 1 700 ? 17.229 36.12 8.676 1 87.01 700 ASN B N 1
ATOM 11517 C CA . ASN B 1 700 ? 17.928 34.982 9.262 1 87.01 700 ASN B CA 1
ATOM 11518 C C . ASN B 1 700 ? 19.143 35.426 10.072 1 87.01 700 ASN B C 1
ATOM 11520 O O . ASN B 1 700 ? 19.365 36.624 10.26 1 87.01 700 ASN B O 1
ATOM 11524 N N . THR B 1 701 ? 19.845 34.52 10.55 1 86.08 701 THR B N 1
ATOM 11525 C CA . THR B 1 701 ? 20.966 34.785 11.445 1 86.08 701 THR B CA 1
ATOM 11526 C C . THR B 1 701 ? 22.057 35.574 10.726 1 86.08 701 THR B C 1
ATOM 11528 O O . THR B 1 701 ? 22.672 36.467 11.311 1 86.08 701 THR B O 1
ATOM 11531 N N . GLN B 1 702 ? 22.273 35.252 9.46 1 87.13 702 GLN B N 1
ATOM 11532 C CA . GLN B 1 702 ? 23.314 35.933 8.697 1 87.13 702 GLN B CA 1
ATOM 11533 C C . GLN B 1 702 ? 22.985 37.412 8.516 1 87.13 702 GLN B C 1
ATOM 11535 O O . GLN B 1 702 ? 23.858 38.27 8.66 1 87.13 702 GLN B O 1
ATOM 11540 N N . LEU B 1 703 ? 21.762 37.647 8.119 1 90.98 703 LEU B N 1
ATOM 11541 C CA . LEU B 1 703 ? 21.327 39.027 7.932 1 90.98 703 LEU B CA 1
ATOM 11542 C C . LEU B 1 703 ? 21.447 39.816 9.231 1 90.98 703 LEU B C 1
ATOM 11544 O O . LEU B 1 703 ? 21.943 40.945 9.233 1 90.98 703 LEU B O 1
ATOM 11548 N N . LEU B 1 704 ? 20.995 39.269 10.305 1 93.03 704 LEU B N 1
ATOM 11549 C CA . LEU B 1 704 ? 21.055 39.939 11.6 1 93.03 704 LEU B CA 1
ATOM 11550 C C . LEU B 1 704 ? 22.5 40.161 12.031 1 93.03 704 LEU B C 1
ATOM 11552 O O . LEU B 1 704 ? 22.839 41.222 12.56 1 93.03 704 LEU B O 1
ATOM 11556 N N . ASP B 1 705 ? 23.247 39.123 11.812 1 92.43 705 ASP B N 1
ATOM 11557 C CA . ASP B 1 705 ? 24.655 39.236 12.178 1 92.43 705 ASP B CA 1
ATOM 11558 C C . ASP B 1 705 ? 25.325 40.391 11.437 1 92.43 705 ASP B C 1
ATOM 11560 O O . ASP B 1 705 ? 26.182 41.08 11.994 1 92.43 705 ASP B O 1
ATOM 11564 N N . LYS B 1 706 ? 24.971 40.523 10.138 1 91.88 706 LYS B N 1
ATOM 11565 C CA . LYS B 1 706 ? 25.542 41.546 9.268 1 91.88 706 LYS B CA 1
ATOM 11566 C C . LYS B 1 706 ? 25.141 42.945 9.727 1 91.88 706 LYS B C 1
ATOM 11568 O O . LYS B 1 706 ? 25.913 43.896 9.584 1 91.88 706 LYS B O 1
ATOM 11573 N N . TYR B 1 707 ? 24.022 43.162 10.474 1 93.02 707 TYR B N 1
ATOM 11574 C CA . TYR B 1 707 ? 23.495 44.518 10.579 1 93.02 707 TYR B CA 1
ATOM 11575 C C . TYR B 1 707 ? 23.289 44.912 12.037 1 93.02 707 TYR B C 1
ATOM 11577 O O . TYR B 1 707 ? 23.049 46.082 12.343 1 93.02 707 TYR B O 1
ATOM 11585 N N . ILE B 1 708 ? 23.322 43.977 12.957 1 91.39 708 ILE B N 1
ATOM 11586 C CA . ILE B 1 708 ? 23.041 44.344 14.34 1 91.39 708 ILE B CA 1
ATOM 11587 C C . ILE B 1 708 ? 24.336 44.344 15.148 1 91.39 708 ILE B C 1
ATOM 11589 O O . ILE B 1 708 ? 25.248 43.562 14.871 1 91.39 708 ILE B O 1
ATOM 11593 N N . THR B 1 709 ? 24.373 45.196 16.099 1 89.5 709 THR B N 1
ATOM 11594 C CA . THR B 1 709 ? 25.508 45.261 17.013 1 89.5 709 THR B CA 1
ATOM 11595 C C . THR B 1 709 ? 25.368 44.227 18.125 1 89.5 709 THR B C 1
ATOM 11597 O O . THR B 1 709 ? 24.333 44.162 18.792 1 89.5 709 THR B O 1
ATOM 11600 N N . LYS B 1 710 ? 26.379 43.513 18.325 1 86.63 710 LYS B N 1
ATOM 11601 C CA . LYS B 1 710 ? 26.372 42.49 19.367 1 86.63 710 LYS B CA 1
ATOM 11602 C C . LYS B 1 710 ? 26.304 43.119 20.755 1 86.63 710 LYS B C 1
ATOM 11604 O O . LYS B 1 710 ? 26.74 44.256 20.95 1 86.63 710 LYS B O 1
ATOM 11609 N N . PRO B 1 711 ? 25.629 42.362 21.566 1 79.38 711 PRO B N 1
ATOM 11610 C CA . PRO B 1 711 ? 25.477 42.931 22.907 1 79.38 711 PRO B CA 1
ATOM 11611 C C . PRO B 1 711 ? 26.805 43.048 23.652 1 79.38 711 PRO B C 1
ATOM 11613 O O . PRO B 1 711 ? 27.308 42.055 24.184 1 79.38 711 PRO B O 1
ATOM 11616 N N . ASN B 1 712 ? 27.628 44.011 23.412 1 80.07 712 ASN B N 1
ATOM 11617 C CA . ASN B 1 712 ? 28.916 44.249 24.055 1 80.07 712 ASN B CA 1
ATOM 11618 C C . ASN B 1 712 ? 28.909 45.543 24.862 1 80.07 712 ASN B C 1
ATOM 11620 O O . ASN B 1 712 ? 29.42 46.567 24.406 1 80.07 712 ASN B O 1
ATOM 11624 N N . ALA B 1 713 ? 28.336 45.477 26.106 1 73.61 713 ALA B N 1
ATOM 11625 C CA . ALA B 1 713 ? 28.394 46.531 27.115 1 73.61 713 ALA B CA 1
ATOM 11626 C C . ALA B 1 713 ? 27.605 47.759 26.671 1 73.61 713 ALA B C 1
ATOM 11628 O O . ALA B 1 713 ? 27.86 48.872 27.139 1 73.61 713 ALA B O 1
ATOM 11629 N N . ILE B 1 714 ? 26.756 47.667 25.743 1 79.14 714 ILE B N 1
ATOM 11630 C CA . ILE B 1 714 ? 25.897 48.781 25.357 1 79.14 714 ILE B CA 1
ATOM 11631 C C . ILE B 1 714 ? 24.448 48.466 25.723 1 79.14 714 ILE B C 1
ATOM 11633 O O . ILE B 1 714 ? 24.058 47.299 25.79 1 79.14 714 ILE B O 1
ATOM 11637 N N . LYS B 1 715 ? 23.708 49.499 25.946 1 90.05 715 LYS B N 1
ATOM 11638 C CA . LYS B 1 715 ? 22.267 49.359 26.134 1 90.05 715 LYS B CA 1
ATOM 11639 C C . LYS B 1 715 ? 21.55 49.211 24.795 1 90.05 715 LYS B C 1
ATOM 11641 O O . LYS B 1 715 ? 21.135 50.204 24.194 1 90.05 715 LYS B O 1
ATOM 11646 N N . HIS B 1 716 ? 21.464 48.012 24.366 1 91.49 716 HIS B N 1
ATOM 11647 C CA . HIS B 1 716 ? 20.88 47.686 23.07 1 91.49 716 HIS B CA 1
ATOM 11648 C C . HIS B 1 716 ? 19.575 46.913 23.232 1 91.49 716 HIS B C 1
ATOM 11650 O O . HIS B 1 716 ? 19.556 45.841 23.843 1 91.49 716 HIS B O 1
ATOM 11656 N N . LYS B 1 717 ? 18.505 47.446 22.75 1 93.61 717 LYS B N 1
ATOM 11657 C CA . LYS B 1 717 ? 17.207 46.777 22.755 1 93.61 717 LYS B CA 1
ATOM 11658 C C . LYS B 1 717 ? 16.815 46.328 21.35 1 93.61 717 LYS B C 1
ATOM 11660 O O . LYS B 1 717 ? 16.942 47.092 20.391 1 93.61 717 LYS B O 1
ATOM 11665 N N . VAL B 1 718 ? 16.445 45.134 21.254 1 94.27 718 VAL B N 1
ATOM 11666 C CA . VAL B 1 718 ? 15.921 44.631 19.988 1 94.27 718 VAL B CA 1
ATOM 11667 C C . VAL B 1 718 ? 14.403 44.492 20.075 1 94.27 718 VAL B C 1
ATOM 11669 O O . VAL B 1 718 ? 13.888 43.784 20.943 1 94.27 718 VAL B O 1
ATOM 11672 N N . VAL B 1 719 ? 13.732 45.142 19.202 1 94.91 719 VAL B N 1
ATOM 11673 C CA . VAL B 1 719 ? 12.273 45.159 19.18 1 94.91 719 VAL B CA 1
ATOM 11674 C C . VAL B 1 719 ? 11.765 44.366 17.978 1 94.91 719 VAL B C 1
ATOM 11676 O O . VAL B 1 719 ? 12.158 44.631 16.84 1 94.91 719 VAL B O 1
ATOM 11679 N N . ILE B 1 720 ? 10.946 43.397 18.281 1 94.58 720 ILE B N 1
ATOM 11680 C CA . ILE B 1 720 ? 10.423 42.544 17.219 1 94.58 720 ILE B CA 1
ATOM 11681 C C . ILE B 1 720 ? 8.927 42.796 17.045 1 94.58 720 ILE B C 1
ATOM 11683 O O . ILE B 1 720 ? 8.173 42.799 18.021 1 94.58 720 ILE B O 1
ATOM 11687 N N . CYS B 1 721 ? 8.479 42.994 15.869 1 93.38 721 CYS B N 1
ATOM 11688 C CA . CYS B 1 721 ? 7.062 43.151 15.561 1 93.38 721 CYS B CA 1
ATOM 11689 C C . CYS B 1 721 ? 6.717 42.495 14.23 1 93.38 721 CYS B C 1
ATOM 11691 O O . CYS B 1 721 ? 6.933 43.083 13.169 1 93.38 721 CYS B O 1
ATOM 11693 N N . GLY B 1 722 ? 6.187 41.419 14.259 1 87.24 722 GLY B N 1
ATOM 11694 C CA . GLY B 1 722 ? 5.812 40.629 13.098 1 87.24 722 GLY B CA 1
ATOM 11695 C C . GLY B 1 722 ? 5.077 39.352 13.457 1 87.24 722 GLY B C 1
ATOM 11696 O O . GLY B 1 722 ? 4.635 39.183 14.596 1 87.24 722 GLY B O 1
ATOM 11697 N N . GLY B 1 723 ? 4.837 38.536 12.482 1 83.25 723 GLY B N 1
ATOM 11698 C CA . GLY B 1 723 ? 4.149 37.274 12.703 1 83.25 723 GLY B CA 1
ATOM 11699 C C . GLY B 1 723 ? 4.919 36.325 13.603 1 83.25 723 GLY B C 1
ATOM 11700 O O . GLY B 1 723 ? 6.117 36.508 13.827 1 83.25 723 GLY B O 1
ATOM 11701 N N . PRO B 1 724 ? 4.241 35.323 14.067 1 81.74 724 PRO B N 1
ATOM 11702 C CA . PRO B 1 724 ? 4.859 34.411 15.033 1 81.74 724 PRO B CA 1
ATOM 11703 C C . PRO B 1 724 ? 6.082 33.693 14.467 1 81.74 724 PRO B C 1
ATOM 11705 O O . PRO B 1 724 ? 7.079 33.514 15.172 1 81.74 724 PRO B O 1
ATOM 11708 N N . THR B 1 725 ? 6.028 33.29 13.244 1 81.07 725 THR B N 1
ATOM 11709 C CA . THR B 1 725 ? 7.142 32.571 12.635 1 81.07 725 THR B CA 1
ATOM 11710 C C . THR B 1 725 ? 8.382 33.456 12.563 1 81.07 725 THR B C 1
ATOM 11712 O O . THR B 1 725 ? 9.489 33.009 12.87 1 81.07 725 THR B O 1
ATOM 11715 N N . MET B 1 726 ? 8.181 34.666 12.107 1 86.59 726 MET B N 1
ATOM 11716 C CA . MET B 1 726 ? 9.299 35.604 12.046 1 86.59 726 MET B CA 1
ATOM 11717 C C . MET B 1 726 ? 9.866 35.866 13.438 1 86.59 726 MET B C 1
ATOM 11719 O O . MET B 1 726 ? 11.084 35.913 13.617 1 86.59 726 MET B O 1
ATOM 11723 N N . SER B 1 727 ? 8.974 36.022 14.406 1 89.96 727 SER B N 1
ATOM 11724 C CA . SER B 1 727 ? 9.397 36.324 15.769 1 89.96 727 SER B CA 1
ATOM 11725 C C . SER B 1 727 ? 10.241 35.193 16.35 1 89.96 727 SER B C 1
ATOM 11727 O O . SER B 1 727 ? 11.31 35.436 16.912 1 89.96 727 SER B O 1
ATOM 11729 N N . ILE B 1 728 ? 9.793 33.991 16.137 1 87.41 728 ILE B N 1
ATOM 11730 C CA . ILE B 1 728 ? 10.486 32.833 16.69 1 87.41 728 ILE B CA 1
ATOM 11731 C C . ILE B 1 728 ? 11.839 32.665 16.002 1 87.41 728 ILE B C 1
ATOM 11733 O O . ILE B 1 728 ? 12.853 32.428 16.663 1 87.41 728 ILE B O 1
ATOM 11737 N N . SER B 1 729 ? 11.831 32.767 14.685 1 88.54 729 SER B N 1
ATOM 11738 C CA . SER B 1 729 ? 13.082 32.662 13.94 1 88.54 729 SER B CA 1
ATOM 11739 C C . SER B 1 729 ? 14.081 33.725 14.383 1 88.54 729 SER B C 1
ATOM 11741 O O . SER B 1 729 ? 15.269 33.439 14.545 1 88.54 729 SER B O 1
ATOM 11743 N N . THR B 1 730 ? 13.623 34.914 14.543 1 92.97 730 THR B N 1
ATOM 11744 C CA . THR B 1 730 ? 14.476 36.007 14.996 1 92.97 730 THR B CA 1
ATOM 11745 C C . THR B 1 730 ? 15.019 35.726 16.394 1 92.97 730 THR B C 1
ATOM 11747 O O . THR B 1 730 ? 16.2 35.953 16.665 1 92.97 730 THR B O 1
ATOM 11750 N N . LEU B 1 731 ? 14.186 35.227 17.245 1 92.53 731 LEU B N 1
ATOM 11751 C CA . LEU B 1 731 ? 14.594 34.909 18.609 1 92.53 731 LEU B CA 1
ATOM 11752 C C . LEU B 1 731 ? 15.704 33.863 18.615 1 92.53 731 LEU B C 1
ATOM 11754 O O . LEU B 1 731 ? 16.674 33.986 19.366 1 92.53 731 LEU B O 1
ATOM 11758 N N . TYR B 1 732 ? 15.536 32.902 17.79 1 90.93 732 TYR B N 1
ATOM 11759 C CA . TYR B 1 732 ? 16.57 31.878 17.698 1 90.93 732 TYR B CA 1
ATOM 11760 C C . TYR B 1 732 ? 17.89 32.476 17.223 1 90.93 732 TYR B C 1
ATOM 11762 O O . TYR B 1 732 ? 18.954 32.14 17.747 1 90.93 732 TYR B O 1
ATOM 11770 N N . SER B 1 733 ? 17.78 33.305 16.185 1 92.12 733 SER B N 1
ATOM 11771 C CA . SER B 1 733 ? 18.969 33.962 15.654 1 92.12 733 SER B CA 1
ATOM 11772 C C . SER B 1 733 ? 19.646 34.823 16.715 1 92.12 733 SER B C 1
ATOM 11774 O O . SER B 1 733 ? 20.87 34.794 16.858 1 92.12 733 SER B O 1
ATOM 11776 N N . LEU B 1 734 ? 18.907 35.582 17.469 1 93.75 734 LEU B N 1
ATOM 11777 C CA . LEU B 1 734 ? 19.446 36.449 18.512 1 93.75 734 LEU B CA 1
ATOM 11778 C C . LEU B 1 734 ? 20.09 35.626 19.623 1 93.75 734 LEU B C 1
ATOM 11780 O O . LEU B 1 734 ? 21.14 36 20.15 1 93.75 734 LEU B O 1
ATOM 11784 N N . HIS B 1 735 ? 19.354 34.542 19.92 1 90.49 735 HIS B N 1
ATOM 11785 C CA . HIS B 1 735 ? 19.913 33.638 20.919 1 90.49 735 HIS B CA 1
ATOM 11786 C C . HIS B 1 735 ? 21.273 33.106 20.481 1 90.49 735 HIS B C 1
ATOM 11788 O O . HIS B 1 735 ? 22.218 33.078 21.273 1 90.49 735 HIS B O 1
ATOM 11794 N N . GLN B 1 736 ? 21.371 32.791 19.266 1 86.96 736 GLN B N 1
ATOM 11795 C CA . GLN B 1 736 ? 22.615 32.275 18.703 1 86.96 736 GLN B CA 1
ATOM 11796 C C . GLN B 1 736 ? 23.698 33.35 18.685 1 86.96 736 GLN B C 1
ATOM 11798 O O . GLN B 1 736 ? 24.882 33.047 18.845 1 86.96 736 GLN B O 1
ATOM 11803 N N . LEU B 1 737 ? 23.3 34.571 18.501 1 89.29 737 LEU B N 1
ATOM 11804 C CA . LEU B 1 737 ? 24.24 35.682 18.403 1 89.29 737 LEU B CA 1
ATOM 11805 C C . LEU B 1 737 ? 24.607 36.207 19.787 1 89.29 737 LEU B C 1
ATOM 11807 O O . LEU B 1 737 ? 25.372 37.167 19.908 1 89.29 737 LEU B O 1
ATOM 11811 N N . GLY B 1 738 ? 23.961 35.634 20.86 1 86.08 738 GLY B N 1
ATOM 11812 C CA . GLY B 1 738 ? 24.401 35.912 22.217 1 86.08 738 GLY B CA 1
ATOM 11813 C C . GLY B 1 738 ? 23.569 36.976 22.909 1 86.08 738 GLY B C 1
ATOM 11814 O O . GLY B 1 738 ? 23.94 37.464 23.978 1 86.08 738 GLY B O 1
ATOM 11815 N N . PHE B 1 739 ? 22.482 37.331 22.416 1 90.48 739 PHE B N 1
ATOM 11816 C CA . PHE B 1 739 ? 21.618 38.317 23.054 1 90.48 739 PHE B CA 1
ATOM 11817 C C . PHE B 1 739 ? 20.842 37.692 24.207 1 90.48 739 PHE B C 1
ATOM 11819 O O . PHE B 1 739 ? 20.18 36.666 24.033 1 90.48 739 PHE B O 1
ATOM 11826 N N . PRO B 1 740 ? 20.856 38.241 25.391 1 87.41 740 PRO B N 1
ATOM 11827 C CA . PRO B 1 740 ? 20.004 37.755 26.479 1 87.41 740 PRO B CA 1
ATOM 11828 C C . PRO B 1 740 ? 18.531 38.102 26.275 1 87.41 740 PRO B C 1
ATOM 11830 O O . PRO B 1 740 ? 18.212 39.084 25.6 1 87.41 740 PRO B O 1
ATOM 11833 N N . PRO B 1 741 ? 17.592 37.435 26.865 1 87.71 741 PRO B N 1
ATOM 11834 C CA . PRO B 1 741 ? 16.163 37.659 26.63 1 87.71 741 PRO B CA 1
ATOM 11835 C C . PRO B 1 741 ? 15.686 39.015 27.143 1 87.71 741 PRO B C 1
ATOM 11837 O O . PRO B 1 741 ? 14.722 39.575 26.615 1 87.71 741 PRO B O 1
ATOM 11840 N N . GLN B 1 742 ? 16.393 39.626 28.006 1 86.15 742 GLN B N 1
ATOM 11841 C CA . GLN B 1 742 ? 15.982 40.895 28.596 1 86.15 742 GLN B CA 1
ATOM 11842 C C . GLN B 1 742 ? 16.142 42.041 27.602 1 86.15 742 GLN B C 1
ATOM 11844 O O . GLN B 1 742 ? 15.574 43.119 27.792 1 86.15 742 GLN B O 1
ATOM 11849 N N . THR B 1 743 ? 16.886 41.811 26.616 1 89.18 743 THR B N 1
ATOM 11850 C CA . THR B 1 743 ? 17.155 42.869 25.649 1 89.18 743 THR B CA 1
ATOM 11851 C C . THR B 1 743 ? 16.18 42.792 24.477 1 89.18 743 THR B C 1
ATOM 11853 O O . THR B 1 743 ? 16.231 43.62 23.565 1 89.18 743 THR B O 1
ATOM 11856 N N . VAL B 1 744 ? 15.319 41.876 24.518 1 90.89 744 VAL B N 1
ATOM 11857 C CA . VAL B 1 744 ? 14.434 41.657 23.378 1 90.89 744 VAL B CA 1
ATOM 11858 C C . VAL B 1 744 ? 12.995 41.98 23.771 1 90.89 744 VAL B C 1
ATOM 11860 O O . VAL B 1 744 ? 12.491 41.474 24.777 1 90.89 744 VAL B O 1
ATOM 11863 N N . PHE B 1 745 ? 12.416 42.793 23.052 1 90.55 745 PHE B N 1
ATOM 11864 C CA . PHE B 1 745 ? 11.015 43.145 23.25 1 90.55 745 PHE B CA 1
ATOM 11865 C C . PHE B 1 745 ? 10.183 42.764 22.031 1 90.55 745 PHE B C 1
ATOM 11867 O O . PHE B 1 745 ? 10.528 43.119 20.902 1 90.55 745 PHE B O 1
ATOM 11874 N N . ILE B 1 746 ? 9.096 42.058 22.245 1 90.25 746 ILE B N 1
ATOM 11875 C CA . ILE B 1 746 ? 8.25 41.625 21.139 1 90.25 746 ILE B CA 1
ATOM 11876 C C . ILE B 1 746 ? 6.875 42.281 21.253 1 90.25 746 ILE B C 1
ATOM 11878 O O . ILE B 1 746 ? 6.231 42.207 22.302 1 90.25 746 ILE B O 1
ATOM 11882 N N . TYR B 1 747 ? 6.554 42.953 20.17 1 88.88 747 TYR B N 1
ATOM 11883 C CA . TYR B 1 747 ? 5.171 43.411 20.095 1 88.88 747 TYR B CA 1
ATOM 11884 C C . TYR B 1 747 ? 4.224 42.246 19.836 1 88.88 747 TYR B C 1
ATOM 11886 O O . TYR B 1 747 ? 4.487 41.403 18.976 1 88.88 747 TYR B O 1
ATOM 11894 N N . GLY B 1 748 ? 3.246 42.207 20.579 1 80.76 748 GLY B N 1
ATOM 11895 C CA . GLY B 1 748 ? 2.257 41.158 20.387 1 80.76 748 GLY B CA 1
ATOM 11896 C C . GLY B 1 748 ? 1.811 40.513 21.685 1 80.76 748 GLY B C 1
ATOM 11897 O O . GLY B 1 748 ? 2.528 40.562 22.687 1 80.76 748 GLY B O 1
ATOM 11898 N N . GLN B 1 749 ? 0.768 39.867 21.604 1 78.63 749 GLN B N 1
ATOM 11899 C CA . GLN B 1 749 ? 0.124 39.363 22.812 1 78.63 749 GLN B CA 1
ATOM 11900 C C . GLN B 1 749 ? 0.757 38.052 23.268 1 78.63 749 GLN B C 1
ATOM 11902 O O . GLN B 1 749 ? 0.519 37.597 24.389 1 78.63 749 GLN B O 1
ATOM 11907 N N . PHE B 1 750 ? 1.679 37.553 22.425 1 84.36 750 PHE B N 1
ATOM 11908 C CA . PHE B 1 750 ? 2.254 36.263 22.789 1 84.36 750 PHE B CA 1
ATOM 11909 C C . PHE B 1 750 ? 3.775 36.346 22.849 1 84.36 750 PHE B C 1
ATOM 11911 O O . PHE B 1 750 ? 4.462 35.327 22.745 1 84.36 750 PHE B O 1
ATOM 11918 N N . GLY B 1 751 ? 4.264 37.488 22.945 1 84.39 751 GLY B N 1
ATOM 11919 C CA . GLY B 1 751 ? 5.703 37.687 22.987 1 84.39 751 GLY B CA 1
ATOM 11920 C C . GLY B 1 751 ? 6.382 36.91 24.099 1 84.39 751 GLY B C 1
ATOM 11921 O O . GLY B 1 751 ? 7.461 36.348 23.901 1 84.39 751 GLY B O 1
ATOM 11922 N N . VAL B 1 752 ? 5.722 36.864 25.233 1 80.6 752 VAL B N 1
ATOM 11923 C CA . VAL B 1 752 ? 6.287 36.171 26.386 1 80.6 752 VAL B CA 1
ATOM 11924 C C . VAL B 1 752 ? 6.414 34.68 26.082 1 80.6 752 VAL B C 1
ATOM 11926 O O . VAL B 1 752 ? 7.454 34.072 26.348 1 80.6 752 VAL B O 1
ATOM 11929 N N . GLU B 1 753 ? 5.333 34.149 25.51 1 81.66 753 GLU B N 1
ATOM 11930 C CA . GLU B 1 753 ? 5.33 32.727 25.178 1 81.66 753 GLU B CA 1
ATOM 11931 C C . GLU B 1 753 ? 6.407 32.399 24.148 1 81.66 753 GLU B C 1
ATOM 11933 O O . GLU B 1 753 ? 7.054 31.353 24.232 1 81.66 753 GLU B O 1
ATOM 11938 N N . GLN B 1 754 ? 6.585 33.232 23.247 1 85.44 754 GLN B N 1
ATOM 11939 C CA . GLN B 1 754 ? 7.581 33.02 22.203 1 85.44 754 GLN B CA 1
ATOM 11940 C C . GLN B 1 754 ? 8.996 33.086 22.771 1 85.44 754 GLN B C 1
ATOM 11942 O O . GLN B 1 754 ? 9.853 32.275 22.413 1 85.44 754 GLN B O 1
ATOM 11947 N N . VAL B 1 755 ? 9.26 34.003 23.667 1 86.29 755 VAL B N 1
ATOM 11948 C CA . VAL B 1 755 ? 10.571 34.133 24.295 1 86.29 755 VAL B CA 1
ATOM 11949 C C . VAL B 1 755 ? 10.872 32.887 25.125 1 86.29 755 VAL B C 1
ATOM 11951 O O . VAL B 1 755 ? 11.975 32.339 25.056 1 86.29 755 VAL B O 1
ATOM 11954 N N . LYS B 1 756 ? 9.878 32.481 25.822 1 81.62 756 LYS B N 1
ATOM 11955 C CA . LYS B 1 756 ? 10.067 31.317 26.682 1 81.62 756 LYS B CA 1
ATOM 11956 C C . LYS B 1 756 ? 10.28 30.052 25.855 1 81.62 756 LYS B C 1
ATOM 11958 O O . LYS B 1 756 ? 11.02 29.154 26.264 1 81.62 756 LYS B O 1
ATOM 11963 N N . ALA B 1 757 ? 9.664 30.049 24.77 1 82.26 757 ALA B N 1
ATOM 11964 C CA . ALA B 1 757 ? 9.813 28.895 23.888 1 82.26 757 ALA B CA 1
ATOM 11965 C C . ALA B 1 757 ? 11.252 28.759 23.4 1 82.26 757 ALA B C 1
ATOM 11967 O O . ALA B 1 757 ? 11.738 27.647 23.181 1 82.26 757 ALA B O 1
ATOM 11968 N N . VAL B 1 758 ? 11.925 29.841 23.209 1 85.57 758 VAL B N 1
ATOM 11969 C CA . VAL B 1 758 ? 13.26 29.819 22.619 1 85.57 758 VAL B CA 1
ATOM 11970 C C . VAL B 1 758 ? 14.313 29.86 23.724 1 85.57 758 VAL B C 1
ATOM 11972 O O . VAL B 1 758 ? 15.312 29.139 23.665 1 85.57 758 VAL B O 1
ATOM 11975 N N . TYR B 1 759 ? 14.104 30.699 24.778 1 84.17 759 TYR B N 1
ATOM 11976 C CA . TYR B 1 759 ? 15.124 30.955 25.789 1 84.17 759 TYR B CA 1
ATOM 11977 C C . TYR B 1 759 ? 14.911 30.073 27.014 1 84.17 759 TYR B C 1
ATOM 11979 O O . TYR B 1 759 ? 15.784 29.981 27.88 1 84.17 759 TYR B O 1
ATOM 11987 N N . GLY B 1 760 ? 13.733 29.429 26.995 1 78.61 760 GLY B N 1
ATOM 11988 C CA . GLY B 1 760 ? 13.434 28.568 28.129 1 78.61 760 GLY B CA 1
ATOM 11989 C C . GLY B 1 760 ? 12.287 29.08 28.98 1 78.61 760 GLY B C 1
ATOM 11990 O O . GLY B 1 760 ? 12.036 30.285 29.032 1 78.61 760 GLY B O 1
ATOM 11991 N N . ARG B 1 761 ? 11.543 28.392 29.701 1 74.53 761 ARG B N 1
ATOM 11992 C CA . ARG B 1 761 ? 10.314 28.643 30.447 1 74.53 761 ARG B CA 1
ATOM 11993 C C . ARG B 1 761 ? 10.54 29.679 31.543 1 74.53 761 ARG B C 1
ATOM 11995 O O . ARG B 1 761 ? 9.617 30.404 31.919 1 74.53 761 ARG B O 1
ATOM 12002 N N . GLN B 1 762 ? 11.499 29.993 32.032 1 70.24 762 GLN B N 1
ATOM 12003 C CA . GLN B 1 762 ? 11.789 30.899 33.139 1 70.24 762 GLN B CA 1
ATOM 12004 C C . GLN B 1 762 ? 12.624 32.088 32.673 1 70.24 762 GLN B C 1
ATOM 12006 O O . GLN B 1 762 ? 13.287 32.742 33.48 1 70.24 762 GLN B O 1
ATOM 12011 N N . ALA B 1 763 ? 12.859 32.169 31.403 1 77.24 763 ALA B N 1
ATOM 12012 C CA . ALA B 1 763 ? 13.629 33.28 30.849 1 77.24 763 ALA B CA 1
ATOM 12013 C C . ALA B 1 763 ? 13.191 34.609 31.457 1 77.24 763 ALA B C 1
ATOM 12015 O O . ALA B 1 763 ? 11.997 34.839 31.666 1 77.24 763 ALA B O 1
ATOM 12016 N N . ALA B 1 764 ? 14.205 35.426 31.755 1 76.19 764 ALA B N 1
ATOM 12017 C CA . ALA B 1 764 ? 13.9 36.769 32.24 1 76.19 764 ALA B CA 1
ATOM 12018 C C . ALA B 1 764 ? 13.357 37.648 31.117 1 76.19 764 ALA B C 1
ATOM 12020 O O . ALA B 1 764 ? 13.946 37.718 30.035 1 76.19 764 ALA B O 1
ATOM 12021 N N . LEU B 1 765 ? 12.321 38.289 31.349 1 80.51 765 LEU B N 1
ATOM 12022 C CA . LEU B 1 765 ? 11.641 39.059 30.314 1 80.51 765 LEU B CA 1
ATOM 12023 C C . LEU B 1 765 ? 12.141 40.5 30.293 1 80.51 765 LEU B C 1
ATOM 12025 O O . LEU B 1 765 ? 12.613 41.013 31.31 1 80.51 765 LEU B O 1
ATOM 12029 N N . ALA B 1 766 ? 12.093 41.071 29.136 1 81.57 766 ALA B N 1
ATOM 12030 C CA . ALA B 1 766 ? 12.454 42.478 28.979 1 81.57 766 ALA B CA 1
ATOM 12031 C C . ALA B 1 766 ? 11.431 43.385 29.657 1 81.57 766 ALA B C 1
ATOM 12033 O O . ALA B 1 766 ? 10.278 42.994 29.854 1 81.57 766 ALA B O 1
ATOM 12034 N N . SER B 1 767 ? 11.911 44.524 30.033 1 77.03 767 SER B N 1
ATOM 12035 C CA . SER B 1 767 ? 11.002 45.542 30.55 1 77.03 767 SER B CA 1
ATOM 12036 C C . SER B 1 767 ? 10.457 46.418 29.427 1 77.03 767 SER B C 1
ATOM 12038 O O . SER B 1 767 ? 11.018 46.451 28.33 1 77.03 767 SER B O 1
ATOM 12040 N N . HIS B 1 768 ? 9.353 47.106 29.8 1 80.63 768 HIS B N 1
ATOM 12041 C CA . HIS B 1 768 ? 8.797 48.086 28.874 1 80.63 768 HIS B CA 1
ATOM 12042 C C . HIS B 1 768 ? 9.71 49.3 28.743 1 80.63 768 HIS B C 1
ATOM 12044 O O . HIS B 1 768 ? 9.655 50.019 27.743 1 80.63 768 HIS B O 1
ATOM 12050 N N . THR B 1 769 ? 10.563 49.383 29.757 1 78.22 769 THR B N 1
ATOM 12051 C CA . THR B 1 769 ? 11.384 50.588 29.814 1 78.22 769 THR B CA 1
ATOM 12052 C C . THR B 1 769 ? 12.724 50.362 29.118 1 78.22 769 THR B C 1
ATOM 12054 O O . THR B 1 769 ? 13.189 49.226 29.01 1 78.22 769 THR B O 1
ATOM 12057 N N . CYS B 1 770 ? 13.229 51.364 28.487 1 72.95 770 CYS B N 1
ATOM 12058 C CA . CYS B 1 770 ? 14.504 51.286 27.783 1 72.95 770 CYS B CA 1
ATOM 12059 C C . CYS B 1 770 ? 15.665 51.592 28.721 1 72.95 770 CYS B C 1
ATOM 12061 O O . CYS B 1 770 ? 16.746 51.976 28.273 1 72.95 770 CYS B O 1
ATOM 12063 N N . HIS B 1 771 ? 15.475 51.405 30.042 1 63.19 771 HIS B N 1
ATOM 12064 C CA . HIS B 1 771 ? 16.584 51.651 30.957 1 63.19 771 HIS B CA 1
ATOM 12065 C C . HIS B 1 771 ? 17.29 50.352 31.331 1 63.19 771 HIS B C 1
ATOM 12067 O O . HIS B 1 771 ? 16.666 49.289 31.363 1 63.19 771 HIS B O 1
#